Protein AF-A0A518FTV1-F1 (afdb_monomer)

Secondary structure (DSSP, 8-state):
---------------------------------------------------------PPPHHHHHHHHHHS--TTGGGEEEEEEEEEEEEEETTTTEEEEEEEEEEEESS-EEEEE-HHHHHHHTT--HHHHHHHHHHHHHPPTTHHHHHHTTPPP------EEEEEE-TTPEEEEEEEEEEEEETTEEEEEEEEEEE-TTT--TT-EEGGGS-TTSEEESS-S--HHHHHHHHHHHHHHHHHHHHHHHHHHHHHHHHHHHHHHTS---EEEEE--SSSSPEEEEEEEEEE-TTSSSEEEEEEESS-TT-EEEEEEEEEEPPP--TT----S------SSEEEEEEES-TT---SSTT--SPEEEEESSSS-EEEEETTEEEE-EE-TTPPPPPPHHHHHHHHHHHTSTT-EEEEEEE-TTS--EEEEEEEEEEEGGGTEEEEEEEESS-TT-EEEEEEEE--STTTTTT-SEEEEE-TT-----SSS---GGG--SSSPPEEEEEE-SSS-EEEEEE-TTSPPEEEEEEE----SS---HHHHHHHHT-TT-EEEEEEE-TTSPPEEEEEEEEEEEGGGTEEEEEEEETTEEEEEEEEEEEE--STTTTTSS-EEEEE--S----SSTTPPPPSS---TTSS-SS-EEEEEE-TTS--EEEE-TT--EEEEEE-SS-PPPPPPHHHHHHHHHHHTSTT-EEEEEEEETTTTEEEEEEEEESS---TT-EEEEEEEESS-TT-EEEEEEEE--STTTTTSS-EEEEE-S--BTHHHHS-TTGGGPEEEEEE-TTSS-EEEEEEETTEEEEEEEEEE--HHHHHHHTT--

Structure (mmCIF, N/CA/C/O backbone):
data_AF-A0A518FTV1-F1
#
_entry.id   AF-A0A518FTV1-F1
#
loop_
_atom_site.group_PDB
_atom_site.id
_atom_site.type_symbol
_atom_site.label_atom_id
_atom_site.label_alt_id
_atom_site.label_comp_id
_atom_site.label_asym_id
_atom_site.label_entity_id
_atom_site.label_seq_id
_atom_site.pdbx_PDB_ins_code
_atom_site.Cartn_x
_atom_site.Cartn_y
_atom_site.Cartn_z
_atom_site.occupancy
_atom_site.B_iso_or_equiv
_atom_site.auth_seq_id
_atom_site.auth_comp_id
_atom_site.auth_asym_id
_atom_site.auth_atom_id
_atom_site.pdbx_PDB_model_num
ATOM 1 N N . MET A 1 1 ? 20.290 -42.289 -22.706 1.00 34.31 1 MET A N 1
ATOM 2 C CA . MET A 1 1 ? 19.667 -42.496 -24.033 1.00 34.31 1 MET A CA 1
ATOM 3 C C . MET A 1 1 ? 20.600 -41.818 -25.031 1.00 34.31 1 MET A C 1
ATOM 5 O O . MET A 1 1 ? 20.869 -40.642 -24.847 1.00 34.31 1 MET A O 1
ATOM 9 N N . LEU A 1 2 ? 21.402 -42.569 -25.795 1.00 23.28 2 LEU A N 1
ATOM 10 C CA . LEU A 1 2 ? 21.013 -43.232 -27.058 1.00 23.28 2 LEU A CA 1
ATOM 11 C C . LEU A 1 2 ? 20.626 -42.169 -28.109 1.00 23.28 2 LEU A C 1
ATOM 13 O O . LEU A 1 2 ? 19.529 -41.633 -28.026 1.00 23.28 2 LEU A O 1
ATOM 17 N N . THR A 1 3 ? 21.599 -41.604 -28.844 1.00 24.69 3 THR A N 1
ATOM 18 C CA . THR A 1 3 ? 22.242 -42.072 -30.115 1.00 24.69 3 THR A CA 1
ATOM 19 C C . THR A 1 3 ? 21.443 -41.642 -31.359 1.00 24.69 3 THR A C 1
ATOM 21 O O . THR A 1 3 ? 20.264 -41.957 -31.413 1.00 24.69 3 THR A O 1
ATOM 24 N N . GLN A 1 4 ? 21.923 -40.850 -32.339 1.00 29.16 4 GLN A N 1
ATOM 25 C CA . GLN A 1 4 ? 23.218 -40.722 -33.068 1.00 29.16 4 GLN A CA 1
ATOM 26 C C . GLN A 1 4 ? 23.236 -41.533 -34.384 1.00 29.16 4 GLN A C 1
ATOM 28 O O . GLN A 1 4 ? 23.071 -42.743 -34.317 1.00 29.16 4 GLN A O 1
ATOM 33 N N . TRP A 1 5 ? 23.503 -40.858 -35.523 1.00 27.56 5 TRP A N 1
ATOM 34 C CA . TRP A 1 5 ? 24.217 -41.258 -36.777 1.00 27.56 5 TRP A CA 1
ATOM 35 C C . TRP A 1 5 ? 23.776 -40.340 -37.946 1.00 27.56 5 TRP A C 1
ATOM 37 O O . TRP A 1 5 ? 22.668 -39.817 -37.894 1.00 27.56 5 TRP A O 1
ATOM 47 N N . PHE A 1 6 ? 24.558 -40.024 -38.993 1.00 27.39 6 PHE A N 1
ATOM 48 C CA . PHE A 1 6 ? 25.888 -40.464 -39.488 1.00 27.39 6 PHE A CA 1
ATOM 49 C C . PHE A 1 6 ? 26.910 -39.278 -39.473 1.00 27.39 6 PHE A C 1
ATOM 51 O O . PHE A 1 6 ? 26.503 -38.135 -39.647 1.00 27.39 6 PHE A O 1
ATOM 58 N N . GLN A 1 7 ? 28.173 -39.443 -39.030 1.00 24.67 7 GLN A N 1
ATOM 59 C CA . GLN A 1 7 ? 29.425 -39.716 -39.803 1.00 24.67 7 GLN A CA 1
ATOM 60 C C . GLN A 1 7 ? 29.895 -38.587 -40.771 1.00 24.67 7 GLN A C 1
ATOM 62 O O . GLN A 1 7 ? 29.163 -38.232 -41.683 1.00 24.67 7 GLN A O 1
ATOM 67 N N . THR A 1 8 ? 30.993 -37.838 -40.517 1.00 24.61 8 THR A N 1
ATOM 68 C CA . THR A 1 8 ? 32.470 -38.102 -40.677 1.00 24.61 8 THR A CA 1
ATOM 69 C C . THR A 1 8 ? 32.960 -38.139 -42.148 1.00 24.61 8 THR A C 1
ATOM 71 O O . THR A 1 8 ? 32.472 -38.977 -42.889 1.00 24.61 8 THR A O 1
ATOM 74 N N . SER A 1 9 ? 33.812 -37.236 -42.692 1.00 24.53 9 SER A N 1
ATOM 75 C CA . SER A 1 9 ? 35.226 -36.836 -42.377 1.00 24.53 9 SER A CA 1
ATOM 76 C C . SER A 1 9 ? 36.267 -37.912 -42.787 1.00 24.53 9 SER A C 1
ATOM 78 O O . SER A 1 9 ? 35.979 -39.066 -42.502 1.00 24.53 9 SER A O 1
ATOM 80 N N . ARG A 1 10 ? 37.473 -37.713 -43.372 1.00 25.12 10 ARG A N 1
ATOM 81 C CA . ARG A 1 10 ? 38.466 -36.613 -43.642 1.00 25.12 10 ARG A CA 1
ATOM 82 C C . ARG A 1 10 ? 39.196 -36.922 -44.994 1.00 25.12 10 ARG A C 1
ATOM 84 O O . ARG A 1 10 ? 38.930 -37.987 -45.532 1.00 25.12 10 ARG A O 1
ATOM 91 N N . LEU A 1 11 ? 40.037 -36.122 -45.678 1.00 26.39 11 LEU A N 1
ATOM 92 C CA . LEU A 1 11 ? 40.994 -35.015 -45.401 1.00 26.39 11 LEU A CA 1
ATOM 93 C C . LEU A 1 11 ? 42.442 -35.435 -44.997 1.00 26.39 11 LEU A C 1
ATOM 95 O O . LEU A 1 11 ? 42.687 -35.679 -43.820 1.00 26.39 11 LEU A O 1
ATOM 99 N N . SER A 1 12 ? 43.386 -35.410 -45.957 1.00 24.98 12 SER A N 1
ATOM 100 C CA . SER A 1 12 ? 44.865 -35.244 -45.834 1.00 24.98 12 SER A CA 1
ATOM 101 C C . SER A 1 12 ? 45.485 -35.199 -47.258 1.00 24.98 12 SER A C 1
ATOM 103 O O . SER A 1 12 ? 44.805 -35.601 -48.200 1.00 24.98 12 SER A O 1
ATOM 105 N N . GLU A 1 13 ? 46.701 -34.725 -47.572 1.00 26.48 13 GLU A N 1
ATOM 106 C CA . GLU A 1 13 ? 47.725 -33.864 -46.930 1.00 26.48 13 GLU A CA 1
ATOM 107 C C . GLU A 1 13 ? 48.537 -33.224 -48.095 1.00 26.48 13 GLU A C 1
ATOM 109 O O . GLU A 1 13 ? 48.715 -33.851 -49.134 1.00 26.48 13 GLU A O 1
ATOM 114 N N . PHE A 1 14 ? 48.860 -31.927 -48.139 1.00 24.73 14 PHE A N 1
ATOM 115 C CA . PHE A 1 14 ? 49.871 -31.185 -47.366 1.00 24.73 14 PHE A CA 1
ATOM 116 C C . PHE A 1 14 ? 51.307 -31.739 -47.434 1.00 24.73 14 PHE A C 1
ATOM 118 O O . PHE A 1 14 ? 51.602 -32.764 -46.835 1.00 24.73 14 PHE A O 1
ATOM 125 N N . CYS A 1 15 ? 52.233 -30.972 -48.029 1.00 22.66 15 CYS A N 1
ATOM 126 C CA . CYS A 1 15 ? 53.572 -30.784 -47.456 1.00 22.66 15 CYS A CA 1
ATOM 127 C C . CYS A 1 15 ? 54.277 -29.542 -48.035 1.00 22.66 15 CYS A C 1
ATOM 129 O O . CYS A 1 15 ? 54.105 -29.203 -49.204 1.00 22.66 15 CYS A O 1
ATOM 131 N N . SER A 1 16 ? 55.094 -28.873 -47.220 1.00 26.52 16 SER A N 1
ATOM 132 C CA . SER A 1 16 ? 55.908 -27.715 -47.613 1.00 26.52 16 SER A CA 1
ATOM 133 C C . SER A 1 16 ? 57.218 -27.716 -46.828 1.00 26.52 16 SER A C 1
ATOM 135 O O . SER A 1 16 ? 57.176 -27.824 -45.605 1.00 26.52 16 SER A O 1
ATOM 137 N N . PHE A 1 17 ? 58.363 -27.547 -47.493 1.00 23.83 17 PHE A N 1
ATOM 138 C CA . PHE A 1 17 ? 59.673 -27.479 -46.833 1.00 23.83 17 PHE A CA 1
ATOM 139 C C . PHE A 1 17 ? 60.603 -26.457 -47.496 1.00 23.83 17 PHE A C 1
ATOM 141 O O . PHE A 1 17 ? 60.437 -26.115 -48.668 1.00 23.83 17 PHE A O 1
ATOM 148 N N . ARG A 1 18 ? 61.585 -25.951 -46.739 1.00 26.73 18 ARG A N 1
ATOM 149 C CA . ARG A 1 18 ? 62.551 -24.939 -47.195 1.00 26.73 18 ARG A CA 1
ATOM 150 C C . ARG A 1 18 ? 63.906 -25.113 -46.494 1.00 26.73 18 ARG A C 1
ATOM 152 O O . ARG A 1 18 ? 63.941 -25.528 -45.344 1.00 26.73 18 ARG A O 1
ATOM 159 N N . ALA A 1 19 ? 64.958 -24.651 -47.178 1.00 24.91 19 ALA A N 1
ATOM 160 C CA . ALA A 1 19 ? 66.301 -24.300 -46.687 1.00 24.91 19 ALA A CA 1
ATOM 161 C C . ALA A 1 19 ? 67.405 -25.387 -46.585 1.00 24.91 19 ALA A C 1
ATOM 163 O O . ALA A 1 19 ? 67.533 -26.079 -45.582 1.00 24.91 19 ALA A O 1
ATOM 164 N N . SER A 1 20 ? 68.364 -25.275 -47.523 1.00 24.12 20 SER A N 1
ATOM 165 C CA . SER A 1 20 ? 69.814 -25.536 -47.347 1.00 24.12 20 SER A CA 1
ATOM 166 C C . SER A 1 20 ? 70.278 -27.016 -47.261 1.00 24.12 20 SER A C 1
ATOM 168 O O . SER A 1 20 ? 69.477 -27.894 -46.980 1.00 24.12 20 SER A O 1
ATOM 170 N N . SER A 1 21 ? 71.542 -27.382 -47.542 1.00 25.05 21 SER A N 1
ATOM 171 C CA . SER A 1 21 ? 72.737 -26.576 -47.869 1.00 25.05 21 SER A CA 1
ATOM 172 C C . SER A 1 21 ? 73.777 -27.342 -48.730 1.00 25.05 21 SER A C 1
ATOM 174 O O . SER A 1 21 ? 73.737 -28.563 -48.798 1.00 25.05 21 SER A O 1
ATOM 176 N N . ALA A 1 22 ? 74.748 -26.589 -49.274 1.00 25.33 22 ALA A N 1
ATOM 177 C CA . ALA A 1 22 ? 76.161 -26.960 -49.489 1.00 25.33 22 ALA A CA 1
ATOM 178 C C . ALA A 1 22 ? 76.631 -27.906 -50.640 1.00 25.33 22 ALA A C 1
ATOM 180 O O . ALA A 1 22 ? 76.252 -29.064 -50.746 1.00 25.33 22 ALA A O 1
ATOM 181 N N . ASN A 1 23 ? 77.664 -27.394 -51.338 1.00 24.94 23 ASN A N 1
ATOM 182 C CA . ASN A 1 23 ? 78.937 -28.043 -51.730 1.00 24.94 23 ASN A CA 1
ATOM 183 C C . ASN A 1 23 ? 79.248 -28.591 -53.155 1.00 24.94 23 ASN A C 1
ATOM 185 O O . ASN A 1 23 ? 78.677 -29.553 -53.647 1.00 24.94 23 ASN A O 1
ATOM 189 N N . HIS A 1 24 ? 80.360 -28.032 -53.673 1.00 25.83 24 HIS A N 1
ATOM 190 C CA . HIS A 1 24 ? 81.474 -28.638 -54.432 1.00 25.83 24 HIS A CA 1
ATOM 191 C C . HIS A 1 24 ? 81.440 -28.919 -55.962 1.00 25.83 24 HIS A C 1
ATOM 193 O O . HIS A 1 24 ? 81.272 -30.037 -56.424 1.00 25.83 24 HIS A O 1
ATOM 199 N N . THR A 1 25 ? 81.857 -27.880 -56.708 1.00 24.53 25 THR A N 1
ATOM 200 C CA . THR A 1 25 ? 83.030 -27.829 -57.635 1.00 24.53 25 THR A CA 1
ATOM 201 C C . THR A 1 25 ? 83.243 -28.820 -58.801 1.00 24.53 25 THR A C 1
ATOM 203 O O . THR A 1 25 ? 83.610 -29.962 -58.564 1.00 24.53 25 THR A O 1
ATOM 206 N N . ALA A 1 26 ? 83.372 -28.224 -60.008 1.00 24.69 26 ALA A N 1
ATOM 207 C CA . ALA A 1 26 ? 84.273 -28.579 -61.137 1.00 24.69 26 ALA A CA 1
ATOM 208 C C . ALA A 1 26 ? 84.044 -29.936 -61.860 1.00 24.69 26 ALA A C 1
ATOM 210 O O . ALA A 1 26 ? 83.546 -30.877 -61.270 1.00 24.69 26 ALA A O 1
ATOM 211 N N . THR A 1 27 ? 84.360 -30.137 -63.148 1.00 26.53 27 THR A N 1
ATOM 212 C CA . THR A 1 27 ? 85.214 -29.464 -64.168 1.00 26.53 27 THR A CA 1
ATOM 213 C C . THR A 1 27 ? 84.428 -29.267 -65.492 1.00 26.53 27 THR A C 1
ATOM 215 O O . THR A 1 27 ? 83.389 -29.885 -65.669 1.00 26.53 27 THR A O 1
ATOM 218 N N . ARG A 1 28 ? 84.704 -28.346 -66.437 1.00 25.02 28 ARG A N 1
ATOM 219 C CA . ARG A 1 28 ? 85.914 -27.802 -67.117 1.00 25.02 28 ARG A CA 1
ATOM 220 C C . ARG A 1 28 ? 86.368 -28.626 -68.348 1.00 25.02 28 ARG A C 1
ATOM 222 O O . ARG A 1 28 ? 86.966 -29.680 -68.185 1.00 25.02 28 ARG A O 1
ATOM 229 N N . GLY A 1 29 ? 86.192 -28.049 -69.548 1.00 25.06 29 GLY A N 1
ATOM 230 C CA . GLY A 1 29 ? 86.662 -28.552 -70.858 1.00 25.06 29 GLY A CA 1
ATOM 231 C C . GLY A 1 29 ? 85.517 -28.979 -71.800 1.00 25.06 29 GLY A C 1
ATOM 232 O O . GLY A 1 29 ? 84.550 -29.561 -71.333 1.00 25.06 29 GLY A O 1
ATOM 233 N N . GLY A 1 30 ? 85.541 -28.707 -73.112 1.00 24.45 30 GLY A N 1
ATOM 234 C CA . GLY A 1 30 ? 86.464 -27.856 -73.880 1.00 24.45 30 GLY A CA 1
ATOM 235 C C . GLY A 1 30 ? 86.234 -27.941 -75.403 1.00 24.45 30 GLY A C 1
ATOM 236 O O . GLY A 1 30 ? 86.035 -29.027 -75.937 1.00 24.45 30 GLY A O 1
ATOM 237 N N . SER A 1 31 ? 86.272 -26.805 -76.105 1.00 31.81 31 SER A N 1
ATOM 238 C CA . SER A 1 31 ? 86.331 -26.710 -77.583 1.00 31.81 31 SER A CA 1
ATOM 239 C C . SER A 1 31 ? 87.786 -26.862 -78.086 1.00 31.81 31 SER A C 1
ATOM 241 O O . SER A 1 31 ? 88.689 -26.856 -77.246 1.00 31.81 31 SER A O 1
ATOM 243 N N . PRO A 1 32 ? 88.092 -26.831 -79.408 1.00 53.94 32 PRO A N 1
ATOM 244 C CA . PRO A 1 32 ? 87.267 -27.017 -80.617 1.00 53.94 32 PRO A CA 1
ATOM 245 C C . PRO A 1 32 ? 87.875 -28.080 -81.585 1.00 53.94 32 PRO A C 1
ATOM 247 O O . PRO A 1 32 ? 88.908 -28.670 -81.288 1.00 53.94 32 PRO A O 1
ATOM 250 N N . GLY A 1 33 ? 87.321 -28.281 -82.795 1.00 23.39 33 GLY A N 1
ATOM 251 C CA . GLY A 1 33 ? 88.009 -29.075 -83.834 1.00 23.39 33 GLY A CA 1
ATOM 252 C C . GLY A 1 33 ? 87.309 -29.146 -85.200 1.00 23.39 33 GLY A C 1
ATOM 253 O O . GLY A 1 33 ? 86.131 -29.471 -85.277 1.00 23.39 33 GLY A O 1
ATOM 254 N N . LYS A 1 34 ? 88.041 -28.860 -86.287 1.00 29.92 34 LYS A N 1
ATOM 255 C CA . LYS A 1 34 ? 87.611 -29.046 -87.691 1.00 29.92 34 LYS A CA 1
ATOM 256 C C . LYS A 1 34 ? 88.180 -30.365 -88.238 1.00 29.92 34 LYS A C 1
ATOM 258 O O . LYS A 1 34 ? 89.327 -30.659 -87.923 1.00 29.92 34 LYS A O 1
ATOM 263 N N . HIS A 1 35 ? 87.477 -31.060 -89.141 1.00 24.11 35 HIS A N 1
ATOM 264 C CA . HIS A 1 35 ? 87.828 -31.143 -90.580 1.00 24.11 35 HIS A CA 1
ATOM 265 C C . HIS A 1 35 ? 86.947 -32.141 -91.375 1.00 24.11 35 HIS A C 1
ATOM 267 O O . HIS A 1 35 ? 86.328 -33.038 -90.817 1.00 24.11 35 HIS A O 1
ATOM 273 N N . CYS A 1 36 ? 86.886 -31.933 -92.696 1.00 31.67 36 CYS A N 1
ATOM 274 C CA . CYS A 1 36 ? 86.269 -32.805 -93.716 1.00 31.67 36 CYS A CA 1
ATOM 275 C C . CYS A 1 36 ? 87.210 -33.998 -94.055 1.00 31.67 36 CYS A C 1
ATOM 277 O O . CYS A 1 36 ? 88.394 -33.878 -93.721 1.00 31.67 36 CYS A O 1
ATOM 279 N N . PRO A 1 37 ? 86.781 -35.094 -94.741 1.00 37.09 37 PRO A N 1
ATOM 280 C CA . PRO A 1 37 ? 86.486 -35.027 -96.191 1.00 37.09 37 PRO A CA 1
ATOM 281 C C . PRO A 1 37 ? 85.472 -36.057 -96.793 1.00 37.09 37 PRO A C 1
ATOM 283 O O . PRO A 1 37 ? 85.017 -36.971 -96.121 1.00 37.09 37 PRO A O 1
ATOM 286 N N . LEU A 1 38 ? 85.164 -35.854 -98.092 1.00 27.44 38 LEU A N 1
ATOM 287 C CA . LEU A 1 38 ? 84.962 -36.769 -99.263 1.00 27.44 38 LEU A CA 1
ATOM 288 C C . LEU A 1 38 ? 84.820 -38.314 -99.036 1.00 27.44 38 LEU A C 1
ATOM 290 O O . LEU A 1 38 ? 85.416 -38.854 -98.118 1.00 27.44 38 LEU A O 1
ATOM 294 N N . ARG A 1 39 ? 84.199 -39.155 -99.900 1.00 29.06 39 ARG A N 1
ATOM 295 C CA . ARG A 1 39 ? 83.904 -39.116 -101.367 1.00 29.06 39 ARG A CA 1
ATOM 296 C C . ARG A 1 39 ? 82.828 -40.174 -101.773 1.00 29.06 39 ARG A C 1
ATOM 298 O O . ARG A 1 39 ? 82.177 -40.743 -100.913 1.00 29.06 39 ARG A O 1
ATOM 305 N N . ALA A 1 40 ? 82.713 -40.536 -103.061 1.00 28.45 40 ALA A N 1
ATOM 306 C CA . ALA A 1 40 ? 81.560 -40.232 -103.928 1.00 28.45 40 ALA A CA 1
ATOM 307 C C . ALA A 1 40 ? 81.537 -41.108 -105.220 1.00 28.45 40 ALA A C 1
ATOM 309 O O . ALA A 1 40 ? 82.603 -41.363 -105.777 1.00 28.45 40 ALA A O 1
ATOM 310 N N . MET A 1 41 ? 80.355 -41.488 -105.742 1.00 24.56 41 MET A N 1
ATOM 311 C CA . MET A 1 41 ? 80.122 -42.076 -107.091 1.00 24.56 41 MET A CA 1
ATOM 312 C C . MET A 1 41 ? 78.792 -41.520 -107.660 1.00 24.56 41 MET A C 1
ATOM 314 O O . MET A 1 41 ? 77.858 -41.359 -106.885 1.00 24.56 41 MET A O 1
ATOM 318 N N . HIS A 1 42 ? 78.679 -40.994 -108.894 1.00 27.98 42 HIS A N 1
ATOM 319 C CA . HIS A 1 42 ? 78.929 -41.568 -110.244 1.00 27.98 42 HIS A CA 1
ATOM 320 C C . HIS A 1 42 ? 77.843 -42.584 -110.660 1.00 27.98 42 HIS A C 1
ATOM 322 O O . HIS A 1 42 ? 77.479 -43.420 -109.845 1.00 27.98 42 HIS A O 1
ATOM 328 N N . CYS A 1 43 ? 77.280 -42.597 -111.879 1.00 24.44 43 CYS A N 1
ATOM 329 C CA . CYS A 1 43 ? 77.517 -41.841 -113.135 1.00 24.44 43 CYS A CA 1
ATOM 330 C C . CYS A 1 43 ? 76.213 -41.103 -113.586 1.00 24.44 43 CYS A C 1
ATOM 332 O O . CYS A 1 43 ? 75.214 -41.206 -112.886 1.00 24.44 43 CYS A O 1
ATOM 334 N N . PHE A 1 44 ? 76.088 -40.356 -114.699 1.00 26.12 44 PHE A N 1
ATOM 335 C CA . PHE A 1 44 ? 76.997 -40.019 -115.817 1.00 26.12 44 PHE A CA 1
ATOM 336 C C . PHE A 1 44 ? 76.804 -38.537 -116.263 1.00 26.12 44 PHE A C 1
ATOM 338 O O . PHE A 1 44 ? 76.717 -37.670 -115.399 1.00 26.12 44 PHE A O 1
ATOM 345 N N . ALA A 1 45 ? 76.755 -38.226 -117.571 1.00 27.22 45 ALA A N 1
ATOM 346 C CA . ALA A 1 45 ? 76.596 -36.879 -118.139 1.00 27.22 45 ALA A CA 1
ATOM 347 C C . ALA A 1 45 ? 75.824 -36.871 -119.478 1.00 27.22 45 ALA A C 1
ATOM 349 O O . ALA A 1 45 ? 75.879 -37.849 -120.222 1.00 27.22 45 ALA A O 1
ATOM 350 N N . LEU A 1 46 ? 75.230 -35.723 -119.834 1.00 25.92 46 LEU A N 1
ATOM 351 C CA . LEU A 1 46 ? 75.258 -35.185 -121.202 1.00 25.92 46 LEU A CA 1
ATOM 352 C C . LEU A 1 46 ? 75.068 -33.658 -121.174 1.00 25.92 46 LEU A C 1
ATOM 354 O O . LEU A 1 46 ? 74.515 -33.117 -120.220 1.00 25.92 46 LEU A O 1
ATOM 358 N N . ALA A 1 47 ? 75.529 -32.967 -122.215 1.00 32.47 47 ALA A N 1
ATOM 359 C CA . ALA A 1 47 ? 75.355 -31.529 -122.399 1.00 32.47 47 ALA A CA 1
ATOM 360 C C . ALA A 1 47 ? 74.688 -31.241 -123.749 1.00 32.47 47 ALA A C 1
ATOM 362 O O . ALA A 1 47 ? 74.874 -32.010 -124.687 1.00 32.47 47 ALA A O 1
ATOM 363 N N . VAL A 1 48 ? 73.989 -30.107 -123.845 1.00 28.34 48 VAL A N 1
ATOM 364 C CA . VAL A 1 48 ? 74.086 -29.107 -124.930 1.00 28.34 48 VAL A CA 1
ATOM 365 C C . VAL A 1 48 ? 73.173 -27.930 -124.568 1.00 28.34 48 VAL A C 1
ATOM 367 O O . VAL A 1 48 ? 72.066 -28.130 -124.079 1.00 28.34 48 VAL A O 1
ATOM 370 N N . LEU A 1 49 ? 73.634 -26.701 -124.816 1.00 36.66 49 LEU A N 1
ATOM 371 C CA . LEU A 1 49 ? 72.832 -25.483 -124.683 1.00 36.66 49 LEU A CA 1
ATOM 372 C C . LEU A 1 49 ? 73.026 -24.623 -125.940 1.00 36.66 49 LEU A C 1
ATOM 374 O O . LEU A 1 49 ? 73.997 -23.879 -126.037 1.00 36.66 49 LEU A O 1
ATOM 378 N N . LEU A 1 50 ? 72.097 -24.740 -126.891 1.00 38.66 50 LEU A N 1
ATOM 379 C CA . LEU A 1 50 ? 71.819 -23.764 -127.953 1.00 38.66 50 LEU A CA 1
ATOM 380 C C . LEU A 1 50 ? 70.364 -23.962 -128.413 1.00 38.66 50 LEU A C 1
ATOM 382 O O . LEU A 1 50 ? 70.031 -25.014 -128.951 1.00 38.66 50 LEU A O 1
ATOM 386 N N . GLY A 1 51 ? 69.508 -22.960 -128.207 1.00 29.12 51 GLY A N 1
ATOM 387 C CA . GLY A 1 51 ? 68.086 -22.996 -128.580 1.00 29.12 51 GLY A CA 1
ATOM 388 C C . GLY A 1 51 ? 67.268 -22.020 -127.731 1.00 29.12 51 GLY A C 1
ATOM 389 O O . GLY A 1 51 ? 67.375 -22.037 -126.510 1.00 29.12 51 GLY A O 1
ATOM 390 N N . PHE A 1 52 ? 66.518 -21.124 -128.372 1.00 39.72 52 PHE A N 1
ATOM 391 C CA . PHE A 1 52 ? 65.847 -19.985 -127.728 1.00 39.72 52 PHE A CA 1
ATOM 392 C C . PHE A 1 52 ? 64.405 -20.279 -127.260 1.00 39.72 52 PHE A C 1
ATOM 394 O O . PHE A 1 52 ? 63.758 -21.198 -127.753 1.00 39.72 52 PHE A O 1
ATOM 401 N N . THR A 1 53 ? 63.894 -19.360 -126.425 1.00 41.19 53 THR A N 1
ATOM 402 C CA . THR A 1 53 ? 62.473 -19.049 -126.116 1.00 41.19 53 THR A CA 1
ATOM 403 C C . THR A 1 53 ? 61.616 -20.061 -125.339 1.00 41.19 53 THR A C 1
ATOM 405 O O . THR A 1 53 ? 61.446 -21.202 -125.746 1.00 41.19 53 THR A O 1
ATOM 408 N N . GLY A 1 54 ? 60.966 -19.562 -124.274 1.00 30.42 54 GLY A N 1
ATOM 409 C CA . GLY A 1 54 ? 59.867 -20.227 -123.562 1.00 30.42 54 GLY A CA 1
ATOM 410 C C . GLY A 1 54 ? 59.757 -19.799 -122.093 1.00 30.42 54 GLY A C 1
ATOM 411 O O . GLY A 1 54 ? 60.469 -20.344 -121.257 1.00 30.42 54 GLY A O 1
ATOM 412 N N . CYS A 1 55 ? 58.860 -18.857 -121.777 1.00 36.38 55 CYS A N 1
ATOM 413 C CA . CYS A 1 55 ? 58.490 -18.495 -120.402 1.00 36.38 55 CYS A CA 1
ATOM 414 C C . CYS A 1 55 ? 56.975 -18.262 -120.300 1.00 36.38 55 CYS A C 1
ATOM 416 O O . CYS A 1 55 ? 56.444 -17.417 -121.017 1.00 36.38 55 CYS A O 1
ATOM 418 N N . SER A 1 56 ? 56.324 -18.927 -119.349 1.00 40.25 56 SER A N 1
ATOM 419 C CA . SER A 1 56 ? 55.084 -18.477 -118.707 1.00 40.25 56 SER A CA 1
ATOM 420 C C . SER A 1 56 ? 55.220 -18.701 -117.197 1.00 40.25 56 SER A C 1
ATOM 422 O O . SER A 1 56 ? 56.061 -19.487 -116.751 1.00 40.25 56 SER A O 1
ATOM 424 N N . SER A 1 57 ? 54.450 -17.964 -116.401 1.00 56.28 57 SER A N 1
ATOM 425 C CA . SER A 1 57 ? 54.497 -18.006 -114.938 1.00 56.28 57 SER A CA 1
ATOM 426 C C . SER A 1 57 ? 53.084 -18.080 -114.373 1.00 56.28 57 SER A C 1
ATOM 428 O O . SER A 1 57 ? 52.204 -17.346 -114.823 1.00 56.28 57 SER A O 1
ATOM 430 N N . GLY A 1 58 ? 52.884 -18.949 -113.378 1.00 66.06 58 GLY A N 1
ATOM 431 C CA . GLY A 1 58 ? 51.620 -19.054 -112.643 1.00 66.06 58 GLY A CA 1
ATOM 432 C C . GLY A 1 58 ? 51.243 -17.759 -111.905 1.00 66.06 58 GLY A C 1
ATOM 433 O O . GLY A 1 58 ? 52.056 -16.831 -111.859 1.00 66.06 58 GLY A O 1
ATOM 434 N N . PRO A 1 59 ? 50.034 -17.694 -111.316 1.00 73.12 59 PRO A N 1
ATOM 435 C CA . PRO A 1 59 ? 49.496 -16.468 -110.733 1.00 73.12 59 PRO A CA 1
ATOM 436 C C . PRO A 1 59 ? 50.416 -15.929 -109.639 1.00 73.12 59 PRO A C 1
ATOM 438 O O . PRO A 1 59 ? 50.725 -16.625 -108.668 1.00 73.12 59 PRO A O 1
ATOM 441 N N . GLY A 1 60 ? 50.853 -14.681 -109.790 1.00 72.94 60 GLY A N 1
ATOM 442 C CA . GLY A 1 60 ? 51.666 -14.009 -108.793 1.00 72.94 60 GLY A CA 1
ATOM 443 C C . GLY A 1 60 ? 50.849 -13.618 -107.564 1.00 72.94 60 GLY A C 1
ATOM 444 O O . GLY A 1 60 ? 49.649 -13.340 -107.644 1.00 72.94 60 GLY A O 1
ATOM 445 N N . ASN A 1 61 ? 51.530 -13.485 -106.422 1.00 80.56 61 ASN A N 1
ATOM 446 C CA . ASN A 1 61 ? 50.952 -12.819 -105.249 1.00 80.56 61 ASN A CA 1
ATOM 447 C C . ASN A 1 61 ? 50.469 -11.396 -105.602 1.00 80.56 61 ASN A C 1
ATOM 449 O O . ASN A 1 61 ? 49.487 -10.937 -105.028 1.00 80.56 61 ASN A O 1
ATOM 453 N N . ASP A 1 62 ? 51.119 -10.722 -106.561 1.00 75.50 62 ASP A N 1
ATOM 454 C CA . ASP A 1 62 ? 50.729 -9.397 -107.057 1.00 75.50 62 ASP A CA 1
ATOM 455 C C . ASP A 1 62 ? 49.439 -9.413 -107.894 1.00 75.50 62 ASP A C 1
ATOM 457 O O . ASP A 1 62 ? 48.612 -8.514 -107.730 1.00 75.50 62 ASP A O 1
ATOM 461 N N . ASP A 1 63 ? 49.219 -10.439 -108.726 1.00 75.44 63 ASP A N 1
ATOM 462 C CA . ASP A 1 63 ? 47.983 -10.601 -109.509 1.00 75.44 63 ASP A CA 1
ATOM 463 C C . ASP A 1 63 ? 46.789 -10.845 -108.575 1.00 75.44 63 ASP A C 1
ATOM 465 O O . ASP A 1 63 ? 45.753 -10.178 -108.664 1.00 75.44 63 ASP A O 1
ATOM 469 N N . LEU A 1 64 ? 46.968 -11.737 -107.591 1.00 79.50 64 LEU A N 1
ATOM 470 C CA . LEU A 1 64 ? 45.972 -11.966 -106.547 1.00 79.50 64 LEU A CA 1
ATOM 471 C C . LEU A 1 64 ? 45.769 -10.710 -105.680 1.00 79.50 64 LEU A C 1
ATOM 473 O O . LEU A 1 64 ? 44.640 -10.382 -105.315 1.00 79.50 64 LEU A O 1
ATOM 477 N N . ALA A 1 65 ? 46.831 -9.955 -105.388 1.00 74.88 65 ALA A N 1
ATOM 478 C CA . ALA A 1 65 ? 46.728 -8.692 -104.663 1.00 74.88 65 ALA A CA 1
ATOM 479 C C . ALA A 1 65 ? 46.069 -7.567 -105.479 1.00 74.88 65 ALA A C 1
ATOM 481 O O . ALA A 1 65 ? 45.578 -6.605 -104.888 1.00 74.88 65 ALA A O 1
ATOM 482 N N . ALA A 1 66 ? 46.040 -7.636 -106.812 1.00 74.62 66 ALA A N 1
ATOM 483 C CA . ALA A 1 66 ? 45.212 -6.749 -107.625 1.00 74.62 66 ALA A CA 1
ATOM 484 C C . ALA A 1 66 ? 43.728 -7.114 -107.452 1.00 74.62 66 ALA A C 1
ATOM 486 O O . ALA A 1 66 ? 42.947 -6.279 -106.999 1.00 74.62 66 ALA A O 1
ATOM 487 N N . PHE A 1 67 ? 43.367 -8.383 -107.671 1.00 77.81 67 PHE A N 1
ATOM 488 C CA . PHE A 1 67 ? 41.991 -8.870 -107.509 1.00 77.81 67 PHE A CA 1
ATOM 489 C C . PHE A 1 67 ? 41.405 -8.602 -106.111 1.00 77.81 67 PHE A C 1
ATOM 491 O O . PHE A 1 67 ? 40.279 -8.117 -105.980 1.00 77.81 67 PHE A O 1
ATOM 498 N N . LEU A 1 68 ? 42.176 -8.861 -105.049 1.00 75.25 68 LEU A N 1
ATOM 499 C CA . LEU A 1 68 ? 41.731 -8.642 -103.669 1.00 75.25 68 LEU A CA 1
ATOM 500 C C . LEU A 1 68 ? 41.505 -7.160 -103.319 1.00 75.25 68 LEU A C 1
ATOM 502 O O . LEU A 1 68 ? 40.806 -6.880 -102.349 1.00 75.25 68 LEU A O 1
ATOM 506 N N . ARG A 1 69 ? 42.045 -6.212 -104.102 1.00 71.56 69 ARG A N 1
ATOM 507 C CA . ARG A 1 69 ? 41.757 -4.770 -103.963 1.00 71.56 69 ARG A CA 1
ATOM 508 C C . ARG A 1 69 ? 40.489 -4.337 -104.704 1.00 71.56 69 ARG A C 1
ATOM 510 O O . ARG A 1 69 ? 39.924 -3.311 -104.342 1.00 71.56 69 ARG A O 1
ATOM 517 N N . GLU A 1 70 ? 40.049 -5.088 -105.714 1.00 69.06 70 GLU A N 1
ATOM 518 C CA . GLU A 1 70 ? 38.841 -4.790 -106.500 1.00 69.06 70 GLU A CA 1
ATOM 519 C C . GLU A 1 70 ? 37.578 -5.443 -105.908 1.00 69.06 70 GLU A C 1
ATOM 521 O O . GLU A 1 70 ? 36.491 -4.862 -105.935 1.00 69.06 70 GLU A O 1
ATOM 526 N N . GLY A 1 71 ? 37.706 -6.641 -105.330 1.00 59.81 71 GLY A N 1
ATOM 527 C CA . GLY A 1 71 ? 36.586 -7.364 -104.727 1.00 59.81 71 GLY A CA 1
ATOM 528 C C . GLY A 1 71 ? 36.180 -6.822 -103.354 1.00 59.81 71 GLY A C 1
ATOM 529 O O . GLY A 1 71 ? 36.662 -7.324 -102.347 1.00 59.81 71 GLY A O 1
ATOM 530 N N . HIS A 1 72 ? 35.255 -5.862 -103.291 1.00 50.34 72 HIS A N 1
ATOM 531 C CA . HIS A 1 72 ? 34.764 -5.269 -102.037 1.00 50.34 72 HIS A CA 1
ATOM 532 C C . HIS A 1 72 ? 33.945 -6.217 -101.131 1.00 50.34 72 HIS A C 1
ATOM 534 O O . HIS A 1 72 ? 32.878 -6.701 -101.512 1.00 50.34 72 HIS A O 1
ATOM 540 N N . ARG A 1 73 ? 34.341 -6.323 -99.858 1.00 54.62 73 ARG A N 1
ATOM 541 C CA . ARG A 1 73 ? 33.448 -6.454 -98.690 1.00 54.62 73 ARG A CA 1
ATOM 542 C C . ARG A 1 73 ? 33.362 -5.097 -97.979 1.00 54.62 73 ARG A C 1
ATOM 544 O O . ARG A 1 73 ? 34.287 -4.291 -98.069 1.00 54.62 73 ARG A O 1
ATOM 551 N N . GLU A 1 74 ? 32.293 -4.842 -97.223 1.00 49.69 74 GLU A N 1
ATOM 552 C CA . GLU A 1 74 ? 32.112 -3.556 -96.514 1.00 49.69 74 GLU A CA 1
ATOM 553 C C . GLU A 1 74 ? 33.232 -3.265 -95.495 1.00 49.69 74 GLU A C 1
ATOM 555 O O . GLU A 1 74 ? 33.610 -2.111 -95.299 1.00 49.69 74 GLU A O 1
ATOM 560 N N . VAL A 1 75 ? 33.825 -4.311 -94.906 1.00 51.97 75 VAL A N 1
ATOM 561 C CA . VAL A 1 75 ? 34.975 -4.196 -93.992 1.00 51.97 75 VAL A CA 1
ATOM 562 C C . VAL A 1 75 ? 36.277 -3.867 -94.740 1.00 51.97 75 VAL A C 1
ATOM 564 O O . VAL A 1 75 ? 37.118 -3.153 -94.208 1.00 51.97 75 VAL A O 1
ATOM 567 N N . ASP A 1 76 ? 36.453 -4.286 -95.996 1.00 54.81 76 ASP A N 1
ATOM 568 C CA . ASP A 1 76 ? 37.715 -4.056 -96.723 1.00 54.81 76 ASP A CA 1
ATOM 569 C C . ASP A 1 76 ? 37.934 -2.564 -97.045 1.00 54.81 76 ASP A C 1
ATOM 571 O O . ASP A 1 76 ? 39.066 -2.088 -97.156 1.00 54.81 76 ASP A O 1
ATOM 575 N N . ALA A 1 77 ? 36.853 -1.777 -97.130 1.00 58.34 77 ALA A N 1
ATOM 576 C CA . ALA A 1 77 ? 36.924 -0.332 -97.348 1.00 58.34 77 ALA A CA 1
ATOM 577 C C . ALA A 1 77 ? 37.764 0.387 -96.272 1.00 58.34 77 ALA A C 1
ATOM 579 O O . ALA A 1 77 ? 38.432 1.383 -96.572 1.00 58.34 77 ALA A O 1
ATOM 580 N N . ILE A 1 78 ? 37.812 -0.151 -95.047 1.00 64.12 78 ILE A N 1
ATOM 581 C CA . ILE A 1 78 ? 38.615 0.364 -93.929 1.00 64.12 78 ILE A CA 1
ATOM 582 C C . ILE A 1 78 ? 39.965 -0.356 -93.744 1.00 64.12 78 ILE A C 1
ATOM 584 O O . ILE A 1 78 ? 40.703 0.000 -92.828 1.00 64.12 78 ILE A O 1
ATOM 588 N N . LEU A 1 79 ? 40.348 -1.287 -94.626 1.00 70.88 79 LEU A N 1
ATOM 589 C CA . LEU A 1 79 ? 41.610 -2.044 -94.563 1.00 70.88 79 LEU A CA 1
ATOM 590 C C . LEU A 1 79 ? 42.537 -1.725 -95.755 1.00 70.88 79 LEU A C 1
ATOM 592 O O . LEU A 1 79 ? 42.087 -1.288 -96.816 1.00 70.88 79 LEU A O 1
ATOM 596 N N . ILE A 1 80 ? 43.853 -1.861 -95.576 1.00 74.19 80 ILE A N 1
ATOM 597 C CA . ILE A 1 80 ? 44.877 -1.722 -96.629 1.00 74.19 80 ILE A CA 1
ATOM 598 C C . ILE A 1 80 ? 45.564 -3.066 -96.812 1.00 74.19 80 ILE A C 1
ATOM 600 O O . ILE A 1 80 ? 46.164 -3.567 -95.866 1.00 74.19 80 ILE A O 1
ATOM 604 N N . LEU A 1 81 ? 45.548 -3.595 -98.034 1.00 74.69 81 LEU A N 1
ATOM 605 C CA . LEU A 1 81 ? 46.269 -4.810 -98.395 1.00 74.69 81 LEU A CA 1
ATOM 606 C C . LEU A 1 81 ? 47.792 -4.587 -98.321 1.00 74.69 81 LEU A C 1
ATOM 608 O O . LEU A 1 81 ? 48.361 -3.931 -99.196 1.00 74.69 81 LEU A O 1
ATOM 612 N N . ASP A 1 82 ? 48.421 -5.111 -97.265 1.00 75.56 82 ASP A N 1
ATOM 613 C CA . ASP A 1 82 ? 49.846 -4.940 -96.927 1.00 75.56 82 ASP A CA 1
ATOM 614 C C . ASP A 1 82 ? 50.711 -6.081 -97.486 1.00 75.56 82 ASP A C 1
ATOM 616 O O . ASP A 1 82 ? 51.869 -5.871 -97.836 1.00 75.56 82 ASP A O 1
ATOM 620 N N . GLY A 1 83 ? 50.139 -7.282 -97.611 1.00 77.62 83 GLY A N 1
ATOM 621 C CA . GLY A 1 83 ? 50.774 -8.429 -98.252 1.00 77.62 83 GLY A CA 1
ATOM 622 C C . GLY A 1 83 ? 49.795 -9.569 -98.533 1.00 77.62 83 GLY A C 1
ATOM 623 O O . GLY A 1 83 ? 48.791 -9.733 -97.839 1.00 77.62 83 GLY A O 1
ATOM 624 N N . VAL A 1 84 ? 50.112 -10.370 -99.550 1.00 79.69 84 VAL A N 1
ATOM 625 C CA . VAL A 1 84 ? 49.393 -11.595 -99.923 1.00 79.69 84 VAL A CA 1
ATOM 626 C C . VAL A 1 84 ? 50.412 -12.716 -100.084 1.00 79.69 84 VAL A C 1
ATOM 628 O O . VAL A 1 84 ? 51.460 -12.520 -100.698 1.00 79.69 84 VAL A O 1
ATOM 631 N N . GLU A 1 85 ? 50.097 -13.885 -99.537 1.00 83.12 85 GLU A N 1
ATOM 632 C CA . GLU A 1 85 ? 50.866 -15.118 -99.687 1.00 83.12 85 GLU A CA 1
ATOM 633 C C . GLU A 1 85 ? 49.914 -16.215 -100.180 1.00 83.12 85 GLU A C 1
ATOM 635 O O . GLU A 1 85 ? 49.051 -16.671 -99.426 1.00 83.12 85 GLU A O 1
ATOM 640 N N . ILE A 1 86 ? 50.062 -16.658 -101.433 1.00 81.31 86 ILE A N 1
ATOM 641 C CA . ILE A 1 86 ? 49.462 -17.917 -101.894 1.00 81.31 86 ILE A CA 1
ATOM 642 C C . ILE A 1 86 ? 50.164 -19.048 -101.134 1.00 81.31 86 ILE A C 1
ATOM 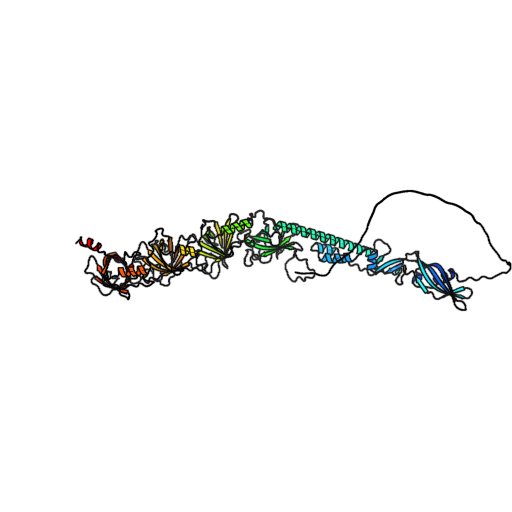644 O O . ILE A 1 86 ? 51.328 -19.360 -101.376 1.00 81.31 86 ILE A O 1
ATOM 648 N N . THR A 1 87 ? 49.458 -19.639 -100.174 1.00 81.25 87 THR A N 1
ATOM 649 C CA . THR A 1 87 ? 49.981 -20.694 -99.295 1.00 81.25 87 THR A CA 1
ATOM 650 C C . THR A 1 87 ? 49.820 -22.097 -99.869 1.00 81.25 87 THR A C 1
ATOM 652 O O . THR A 1 87 ? 50.518 -23.013 -99.436 1.00 81.25 87 THR A O 1
ATOM 655 N N . LYS A 1 88 ? 48.917 -22.271 -100.839 1.00 82.38 88 LYS A N 1
ATOM 656 C CA . LYS A 1 88 ? 48.690 -23.519 -101.570 1.00 82.38 88 LYS A CA 1
ATOM 657 C C . LYS A 1 88 ? 48.062 -23.208 -102.928 1.00 82.38 88 LYS A C 1
ATOM 659 O O . LYS A 1 88 ? 47.183 -22.353 -103.012 1.00 82.38 88 LYS A O 1
ATOM 664 N N . THR A 1 89 ? 48.463 -23.964 -103.942 1.00 80.44 89 THR A N 1
ATOM 665 C CA . THR A 1 89 ? 47.873 -23.977 -105.285 1.00 80.44 89 THR A CA 1
ATOM 666 C C . THR A 1 89 ? 47.463 -25.410 -105.599 1.00 80.44 89 THR A C 1
ATOM 668 O O . THR A 1 89 ? 48.264 -26.323 -105.402 1.00 80.44 89 THR A O 1
ATOM 671 N N . GLU A 1 90 ? 46.238 -25.616 -106.074 1.00 81.31 90 GLU A N 1
ATOM 672 C CA . GLU A 1 90 ? 45.702 -26.928 -106.442 1.00 81.31 90 GLU A CA 1
ATOM 673 C C . GLU A 1 90 ? 44.959 -26.823 -107.781 1.00 81.31 90 GLU A C 1
ATOM 675 O O . GLU A 1 90 ? 44.044 -26.016 -107.931 1.00 81.31 90 GLU A O 1
ATOM 680 N N . GLU A 1 91 ? 45.391 -27.599 -108.773 1.00 77.94 91 GLU A N 1
ATOM 681 C CA . GLU A 1 91 ? 44.894 -27.546 -110.153 1.00 77.94 91 GLU A CA 1
ATOM 682 C C . GLU A 1 91 ? 43.693 -28.481 -110.342 1.00 77.94 91 GLU A C 1
ATOM 684 O O . GLU A 1 91 ? 43.738 -29.653 -109.963 1.00 77.94 91 GLU A O 1
ATOM 689 N N . VAL A 1 92 ? 42.598 -27.952 -110.896 1.00 74.19 92 VAL A N 1
ATOM 690 C CA . VAL A 1 92 ? 41.298 -28.627 -110.969 1.00 74.19 92 VAL A CA 1
ATOM 691 C C . VAL A 1 92 ? 40.635 -28.378 -112.328 1.00 74.19 92 VAL A C 1
ATOM 693 O O . VAL A 1 92 ? 40.323 -27.243 -112.683 1.00 74.19 92 VAL A O 1
ATOM 696 N N . GLY A 1 93 ? 40.338 -29.458 -113.056 1.00 66.81 93 GLY A N 1
ATOM 697 C CA . GLY A 1 93 ? 39.584 -29.423 -114.316 1.00 66.81 93 GLY A CA 1
ATOM 698 C C . GLY A 1 93 ? 40.433 -29.327 -115.589 1.00 66.81 93 GLY A C 1
ATOM 699 O O . GLY A 1 93 ? 41.658 -29.321 -115.541 1.00 66.81 93 GLY A O 1
ATOM 700 N N . ASP A 1 94 ? 39.743 -29.298 -116.729 1.00 59.47 94 ASP A N 1
ATOM 701 C CA . ASP A 1 94 ? 40.287 -29.075 -118.075 1.00 59.47 94 ASP A CA 1
ATOM 702 C C . ASP A 1 94 ? 39.262 -28.210 -118.854 1.00 59.47 94 ASP A C 1
ATOM 704 O O . ASP A 1 94 ? 38.109 -28.644 -118.984 1.00 59.47 94 ASP A O 1
ATOM 708 N N . PRO A 1 95 ? 39.599 -26.982 -119.310 1.00 61.28 95 PRO A N 1
ATOM 709 C CA . PRO A 1 95 ? 40.877 -26.291 -119.112 1.00 61.28 95 PRO A CA 1
ATOM 710 C C . PRO A 1 95 ? 41.203 -26.070 -117.621 1.00 61.28 95 PRO A C 1
ATOM 712 O O . PRO A 1 95 ? 40.285 -26.009 -116.799 1.00 61.28 95 PRO A O 1
ATOM 715 N N . PRO A 1 96 ? 42.494 -25.984 -117.254 1.00 71.12 96 PRO A N 1
ATOM 716 C CA . PRO A 1 96 ? 42.922 -26.019 -115.861 1.00 71.12 96 PRO A CA 1
ATOM 717 C C . PRO A 1 96 ? 42.546 -24.743 -115.105 1.00 71.12 96 PRO A C 1
ATOM 719 O O . PRO A 1 96 ? 42.877 -23.628 -115.515 1.00 71.12 96 PRO A O 1
ATOM 722 N N . VAL A 1 97 ? 41.893 -24.922 -113.957 1.00 78.31 97 VAL A N 1
ATOM 723 C CA . VAL A 1 97 ? 41.526 -23.844 -113.038 1.00 78.31 97 VAL A CA 1
ATOM 724 C C . VAL A 1 97 ? 42.203 -24.090 -111.690 1.00 78.31 97 VAL A C 1
ATOM 726 O O . VAL A 1 97 ? 42.139 -25.184 -111.133 1.00 78.31 97 VAL A O 1
ATOM 729 N N . LEU A 1 98 ? 42.879 -23.079 -111.152 1.00 81.38 98 LEU A N 1
ATOM 730 C CA . LEU A 1 98 ? 43.658 -23.176 -109.921 1.00 81.38 98 LEU A CA 1
ATOM 731 C C . LEU A 1 98 ? 42.823 -22.734 -108.716 1.00 81.38 98 LEU A C 1
ATOM 733 O O . LEU A 1 98 ? 42.4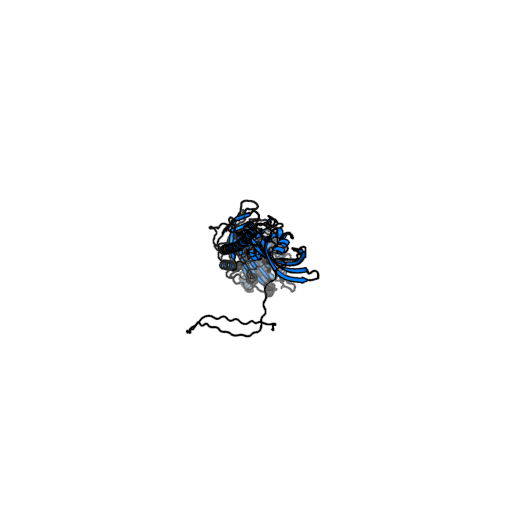85 -21.559 -108.587 1.00 81.38 98 LEU A O 1
ATOM 737 N N . ASN A 1 99 ? 42.544 -23.644 -107.787 1.00 82.88 99 ASN A N 1
ATOM 738 C CA . ASN A 1 99 ? 42.077 -23.274 -106.455 1.00 82.88 99 ASN A CA 1
ATOM 739 C C . ASN A 1 99 ? 43.285 -22.895 -105.591 1.00 82.88 99 ASN A C 1
ATOM 741 O O . ASN A 1 99 ? 44.216 -23.681 -105.409 1.00 82.88 99 ASN A O 1
ATOM 745 N N . LEU A 1 100 ? 43.268 -21.673 -105.066 1.00 83.50 100 LEU A N 1
ATOM 746 C CA . LEU A 1 100 ? 44.339 -21.096 -104.264 1.00 83.50 100 LEU A CA 1
ATOM 747 C C . LEU A 1 100 ? 43.861 -20.941 -102.817 1.00 83.50 100 LEU A C 1
ATOM 749 O O . LEU A 1 100 ? 42.862 -20.263 -102.572 1.00 83.50 100 LEU A O 1
ATOM 753 N N . GLU A 1 101 ? 44.589 -21.514 -101.857 1.00 84.69 101 GLU A N 1
ATOM 754 C CA . GLU A 1 101 ? 44.463 -21.139 -100.442 1.00 84.69 101 GLU A CA 1
ATOM 755 C C . GLU A 1 101 ? 45.512 -20.068 -100.148 1.00 84.69 101 GLU A C 1
ATOM 757 O O . GLU A 1 101 ? 46.704 -20.269 -100.410 1.00 84.69 101 GLU A O 1
ATOM 762 N N . PHE A 1 102 ? 45.101 -18.937 -99.583 1.00 84.44 102 PHE A N 1
ATOM 763 C CA . PHE A 1 102 ? 45.986 -17.796 -99.368 1.00 84.44 102 PHE A CA 1
ATOM 764 C C . PHE A 1 102 ? 45.836 -17.187 -97.973 1.00 84.44 102 PHE A C 1
ATOM 766 O O . PHE A 1 102 ? 44.772 -17.224 -97.346 1.00 84.44 102 PHE A O 1
ATOM 773 N N . LYS A 1 103 ? 46.929 -16.583 -97.504 1.00 83.19 103 LYS A N 1
ATOM 774 C CA . LYS A 1 103 ? 46.944 -15.674 -96.360 1.00 83.19 103 LYS A CA 1
ATOM 775 C C . LYS A 1 103 ? 47.010 -14.244 -96.855 1.00 83.19 103 LYS A C 1
ATOM 777 O O . LYS A 1 103 ? 47.795 -13.905 -97.741 1.00 83.19 103 LYS A O 1
ATOM 782 N N . VAL A 1 104 ? 46.225 -13.399 -96.211 1.00 80.50 104 VAL A N 1
ATOM 783 C CA . VAL A 1 104 ? 46.278 -11.953 -96.366 1.00 80.50 104 VAL A CA 1
ATOM 784 C C . VAL A 1 104 ? 46.795 -11.330 -95.088 1.00 80.50 104 VAL A C 1
ATOM 786 O O . VAL A 1 104 ? 46.391 -11.715 -93.989 1.00 80.50 104 VAL A O 1
ATOM 789 N N . LYS A 1 105 ? 47.658 -10.333 -95.265 1.00 81.69 105 LYS A N 1
ATOM 790 C CA . LYS A 1 105 ? 48.068 -9.381 -94.247 1.00 81.69 105 LYS A CA 1
ATOM 791 C C . LYS A 1 105 ? 47.528 -8.011 -94.638 1.00 81.69 105 LYS A C 1
ATOM 793 O O . LYS A 1 105 ? 47.855 -7.479 -95.699 1.00 81.69 105 LYS A O 1
ATOM 798 N N . GLU A 1 106 ? 46.707 -7.436 -93.776 1.00 81.50 106 GLU A N 1
ATOM 799 C CA . GLU A 1 106 ? 46.065 -6.140 -93.975 1.00 81.50 106 GLU A CA 1
ATOM 800 C C . GLU A 1 106 ? 46.343 -5.208 -92.800 1.00 81.50 106 GLU A C 1
ATOM 802 O O . GLU A 1 106 ? 46.418 -5.643 -91.655 1.00 81.50 106 GLU A O 1
ATOM 807 N N . LYS A 1 107 ? 46.459 -3.908 -93.072 1.00 81.12 107 LYS A N 1
ATOM 808 C CA . LYS A 1 107 ? 46.592 -2.868 -92.046 1.00 81.12 107 LYS A CA 1
ATOM 809 C C . LYS A 1 107 ? 45.314 -2.067 -91.928 1.00 81.12 107 LYS A C 1
ATOM 811 O O . LYS A 1 107 ? 44.790 -1.582 -92.932 1.00 81.12 107 LYS A O 1
ATOM 816 N N . SER A 1 108 ? 44.831 -1.866 -90.706 1.00 81.81 108 SER A N 1
ATOM 817 C CA . SER A 1 108 ? 43.617 -1.067 -90.507 1.00 81.81 108 SER A CA 1
ATOM 818 C C . SER A 1 108 ? 43.845 0.426 -90.784 1.00 81.81 108 SER A C 1
ATOM 820 O O . SER A 1 108 ? 44.804 1.023 -90.294 1.00 81.81 108 SER A O 1
ATOM 822 N N . LYS A 1 109 ? 42.932 1.072 -91.521 1.00 78.69 109 LYS A N 1
ATOM 823 C CA . LYS A 1 109 ? 42.920 2.535 -91.759 1.00 78.69 109 LYS A CA 1
ATOM 824 C C . LYS A 1 109 ? 42.399 3.328 -90.554 1.00 78.69 109 LYS A C 1
ATOM 826 O O . LYS A 1 109 ? 42.623 4.543 -90.481 1.00 78.69 109 LYS A O 1
ATOM 831 N N . VAL A 1 110 ? 41.697 2.655 -89.642 1.00 81.19 110 VAL A N 1
ATOM 832 C CA . VAL A 1 110 ? 40.938 3.214 -88.510 1.00 81.19 110 VAL A CA 1
ATOM 833 C C . VAL A 1 110 ? 41.110 2.345 -87.259 1.00 81.19 110 VAL A C 1
ATOM 835 O O . VAL A 1 110 ? 41.582 1.214 -87.344 1.00 81.19 110 VAL A O 1
ATOM 838 N N . ASP A 1 111 ? 40.698 2.845 -86.098 1.00 85.69 111 ASP A N 1
ATOM 839 C CA . ASP A 1 111 ? 40.504 1.982 -84.930 1.00 85.69 111 ASP A CA 1
ATOM 840 C C . ASP A 1 111 ? 39.192 1.189 -85.073 1.00 85.69 111 ASP A C 1
ATOM 842 O O . ASP A 1 111 ? 38.175 1.745 -85.507 1.00 85.69 111 ASP A O 1
ATOM 846 N N . MET A 1 112 ? 39.211 -0.092 -84.693 1.00 85.62 112 MET A N 1
ATOM 847 C CA . MET A 1 112 ? 38.063 -1.001 -84.773 1.00 85.62 112 MET A CA 1
ATOM 848 C C . MET A 1 112 ? 37.712 -1.614 -83.415 1.00 85.62 112 MET A C 1
ATOM 850 O O . MET A 1 112 ? 38.583 -1.911 -82.590 1.00 85.62 112 MET A O 1
ATOM 854 N N . PHE A 1 113 ? 36.410 -1.800 -83.196 1.00 88.38 113 PHE A N 1
ATOM 855 C CA . PHE A 1 113 ? 35.830 -2.052 -81.884 1.00 88.38 113 PHE A CA 1
ATOM 856 C C . PHE A 1 113 ? 34.819 -3.199 -81.913 1.00 88.38 113 PHE A C 1
ATOM 858 O O . PHE A 1 113 ? 33.921 -3.224 -82.753 1.00 88.38 113 PHE A O 1
ATOM 865 N N . ASN A 1 114 ? 34.913 -4.111 -80.947 1.00 87.38 114 ASN A N 1
ATOM 866 C CA . ASN A 1 114 ? 33.907 -5.143 -80.704 1.00 87.38 114 ASN A CA 1
ATOM 867 C C . ASN A 1 114 ? 32.946 -4.709 -79.583 1.00 87.38 114 ASN A C 1
ATOM 869 O O . ASN A 1 114 ? 33.417 -4.241 -78.544 1.00 87.38 114 ASN A O 1
ATOM 873 N N . PRO A 1 115 ? 31.619 -4.878 -79.737 1.00 87.44 115 PRO A N 1
ATOM 874 C CA . PRO A 1 115 ? 30.686 -4.734 -78.626 1.00 87.44 115 PRO A CA 1
ATOM 875 C C . PRO A 1 115 ? 30.909 -5.861 -77.610 1.00 87.44 115 PRO A C 1
ATOM 877 O O . PRO A 1 115 ? 30.997 -7.027 -77.997 1.00 87.44 115 PRO A O 1
ATOM 880 N N . ILE A 1 116 ? 30.961 -5.511 -76.325 1.00 87.06 116 ILE A N 1
ATOM 881 C CA . ILE A 1 116 ? 31.136 -6.449 -75.204 1.00 87.06 116 ILE A CA 1
ATOM 882 C C . ILE A 1 116 ? 29.992 -6.311 -74.191 1.00 87.06 116 ILE A C 1
ATOM 884 O O . ILE A 1 116 ? 29.261 -5.313 -74.190 1.00 87.06 116 ILE A O 1
ATOM 888 N N . SER A 1 117 ? 29.823 -7.310 -73.328 1.00 85.19 117 SER A N 1
ATOM 889 C CA . SER A 1 117 ? 28.862 -7.267 -72.224 1.00 85.19 117 SER A CA 1
ATOM 890 C C . SER A 1 117 ? 29.342 -6.358 -71.080 1.00 85.19 117 SER A C 1
ATOM 892 O O . SER A 1 117 ? 30.528 -6.036 -70.962 1.00 85.19 117 SER A O 1
ATOM 894 N N . MET A 1 118 ? 28.421 -5.941 -70.203 1.00 82.31 118 MET A N 1
ATOM 895 C CA . MET A 1 118 ? 28.781 -5.179 -68.998 1.00 82.31 118 MET A CA 1
ATOM 896 C C . MET A 1 118 ? 29.613 -6.026 -68.026 1.00 82.31 118 MET A C 1
ATOM 898 O O . MET A 1 118 ? 30.518 -5.513 -67.377 1.00 82.31 118 MET A O 1
ATOM 902 N N . GLU A 1 119 ? 29.337 -7.325 -67.945 1.00 82.94 119 GLU A N 1
ATOM 903 C CA . GLU A 1 119 ? 30.077 -8.297 -67.142 1.00 82.94 119 GLU A CA 1
ATOM 904 C C . GLU A 1 119 ? 31.516 -8.460 -67.658 1.00 82.94 119 GLU A C 1
ATOM 906 O O . GLU A 1 119 ? 32.456 -8.387 -66.868 1.00 82.94 119 GLU A O 1
ATOM 911 N N . GLU A 1 120 ? 31.702 -8.599 -68.975 1.00 82.25 120 GLU A N 1
ATOM 912 C CA . GLU A 1 120 ? 33.024 -8.652 -69.621 1.00 82.25 120 GLU A CA 1
ATOM 913 C C . GLU A 1 120 ? 33.819 -7.353 -69.416 1.00 82.25 120 GLU A C 1
ATOM 915 O O . GLU A 1 120 ? 35.035 -7.390 -69.212 1.00 82.25 120 GLU A O 1
ATOM 920 N N . ALA A 1 121 ? 33.136 -6.205 -69.438 1.00 83.81 121 ALA A N 1
ATOM 921 C CA . ALA A 1 121 ? 33.737 -4.899 -69.187 1.00 83.81 121 ALA A CA 1
ATOM 922 C C . ALA A 1 121 ? 34.135 -4.714 -67.709 1.00 83.81 121 ALA A C 1
ATOM 924 O O . ALA A 1 121 ? 35.210 -4.195 -67.411 1.00 83.81 121 ALA A O 1
ATOM 925 N N . TYR A 1 122 ? 33.309 -5.174 -66.763 1.00 85.19 122 TYR A N 1
ATOM 926 C CA . TYR A 1 122 ? 33.654 -5.152 -65.339 1.00 85.19 122 TYR A CA 1
ATOM 927 C C . TYR A 1 122 ? 34.817 -6.102 -65.008 1.00 85.19 122 TYR A C 1
ATOM 929 O O . TYR A 1 122 ? 35.671 -5.737 -64.198 1.00 85.19 122 TYR A O 1
ATOM 937 N N . GLN A 1 123 ? 34.903 -7.274 -65.651 1.00 83.81 123 GLN A N 1
ATOM 938 C CA . GLN A 1 123 ? 36.028 -8.206 -65.481 1.00 83.81 123 GLN A CA 1
ATOM 939 C C . GLN A 1 123 ? 37.370 -7.593 -65.911 1.00 83.81 123 GLN A C 1
ATOM 941 O O . GLN A 1 123 ? 38.360 -7.745 -65.196 1.00 83.81 123 GLN A O 1
ATOM 946 N N . GLU A 1 124 ? 37.399 -6.854 -67.024 1.00 82.94 124 GLU A N 1
ATOM 947 C CA . GLU A 1 124 ? 38.593 -6.151 -67.521 1.00 82.94 124 GLU A CA 1
ATOM 948 C C . GLU A 1 124 ? 39.142 -5.138 -66.499 1.00 82.94 124 GLU A C 1
ATOM 950 O O . GLU A 1 124 ? 40.349 -5.078 -66.266 1.00 82.94 124 GLU A O 1
ATOM 955 N N . TYR A 1 125 ? 38.255 -4.426 -65.796 1.00 82.75 125 TYR A N 1
ATOM 956 C CA . TYR A 1 125 ? 38.608 -3.515 -64.698 1.00 82.75 125 TYR A CA 1
ATOM 957 C C . TYR A 1 125 ? 38.691 -4.188 -63.310 1.00 82.75 125 TYR A C 1
ATOM 959 O O . TYR A 1 125 ? 38.751 -3.492 -62.292 1.00 82.75 125 TYR A O 1
ATOM 967 N N . GLN A 1 126 ? 38.690 -5.528 -63.246 1.00 83.19 126 GLN A N 1
ATOM 968 C CA . GLN A 1 126 ? 38.718 -6.339 -62.014 1.00 83.19 126 GLN A CA 1
ATOM 969 C C . GLN A 1 126 ? 37.628 -5.960 -60.987 1.00 83.19 126 GLN A C 1
ATOM 971 O O . GLN A 1 126 ? 37.803 -6.080 -59.770 1.00 83.19 126 GLN A O 1
ATOM 976 N N . TYR A 1 127 ? 36.485 -5.481 -61.475 1.00 84.25 127 TYR A N 1
ATOM 977 C CA . TYR A 1 127 ? 35.377 -4.999 -60.664 1.00 84.25 127 TYR A CA 1
ATOM 978 C C . TYR A 1 127 ? 34.318 -6.090 -60.441 1.00 84.25 127 TYR A C 1
ATOM 980 O O . TYR A 1 127 ? 33.961 -6.822 -61.361 1.00 84.25 127 TYR A O 1
ATOM 988 N N . SER A 1 128 ? 33.772 -6.173 -59.221 1.00 83.31 128 SER A N 1
ATOM 989 C CA . SER A 1 128 ? 32.615 -7.024 -58.909 1.00 83.31 128 SER A CA 1
ATOM 990 C C . SER A 1 128 ? 31.418 -6.162 -58.482 1.00 83.31 128 SER A C 1
ATOM 992 O O . SER A 1 128 ? 31.473 -5.547 -57.407 1.00 83.31 128 SER A O 1
ATOM 994 N N . PRO A 1 129 ? 30.312 -6.148 -59.257 1.00 83.44 129 PRO A N 1
ATOM 995 C CA . PRO A 1 129 ? 29.095 -5.420 -58.897 1.00 83.44 129 PRO A CA 1
ATOM 996 C C . PRO A 1 129 ? 28.375 -6.025 -57.683 1.00 83.44 129 PRO A C 1
ATOM 998 O O . PRO A 1 129 ? 27.521 -5.373 -57.082 1.00 83.44 129 PRO A O 1
ATOM 1001 N N . GLU A 1 130 ? 28.731 -7.242 -57.256 1.00 87.69 130 GLU A N 1
ATOM 1002 C CA . GLU A 1 130 ? 28.194 -7.859 -56.038 1.00 87.69 130 GLU A CA 1
ATOM 1003 C C . GLU A 1 130 ? 28.493 -7.017 -54.794 1.00 87.69 130 GLU A C 1
ATOM 1005 O O . GLU A 1 130 ? 27.640 -6.907 -53.915 1.00 87.69 130 GLU A O 1
ATOM 1010 N N . LYS A 1 131 ? 29.665 -6.366 -54.735 1.00 88.44 131 LYS A N 1
ATOM 1011 C CA . LYS A 1 131 ? 30.048 -5.495 -53.611 1.00 88.44 131 LYS A CA 1
ATOM 1012 C C . LYS A 1 131 ? 29.153 -4.258 -53.522 1.00 88.44 131 LYS A C 1
ATOM 1014 O O . LYS A 1 131 ? 28.714 -3.904 -52.431 1.00 88.44 131 LYS A O 1
ATOM 1019 N N . TYR A 1 132 ? 28.820 -3.651 -54.660 1.00 89.12 132 TYR A N 1
ATOM 1020 C CA . TYR A 1 132 ? 27.872 -2.538 -54.731 1.00 89.12 132 TYR A CA 1
ATOM 1021 C C . TYR A 1 132 ? 26.442 -2.987 -54.397 1.00 89.12 132 TYR A C 1
ATOM 1023 O O . TYR A 1 132 ? 25.780 -2.373 -53.563 1.00 89.12 132 TYR A O 1
ATOM 1031 N N . ASN A 1 133 ? 25.996 -4.128 -54.930 1.00 88.31 133 ASN A N 1
ATOM 1032 C CA . ASN A 1 133 ? 24.696 -4.715 -54.592 1.00 88.31 133 ASN A CA 1
ATOM 1033 C C . ASN A 1 133 ? 24.585 -5.109 -53.101 1.00 88.31 133 ASN A C 1
ATOM 1035 O O . ASN A 1 133 ? 23.507 -5.012 -52.511 1.00 88.31 133 ASN A O 1
ATOM 1039 N N . ALA A 1 134 ? 25.687 -5.513 -52.463 1.00 89.31 134 ALA A N 1
ATOM 1040 C CA . ALA A 1 134 ? 25.761 -5.738 -51.021 1.00 89.31 134 ALA A CA 1
ATOM 1041 C C . ALA A 1 134 ? 25.734 -4.420 -50.225 1.00 89.31 134 ALA A C 1
ATOM 1043 O O . ALA A 1 134 ? 25.030 -4.339 -49.219 1.00 89.31 134 ALA A O 1
ATOM 1044 N N . ALA A 1 135 ? 26.418 -3.370 -50.691 1.00 89.94 135 ALA A N 1
ATOM 1045 C CA . ALA A 1 135 ? 26.351 -2.036 -50.090 1.00 89.94 135 ALA A CA 1
ATOM 1046 C C . ALA A 1 135 ? 24.940 -1.422 -50.179 1.00 89.94 135 ALA A C 1
ATOM 1048 O O . ALA A 1 135 ? 24.466 -0.858 -49.199 1.00 89.94 135 ALA A O 1
ATOM 1049 N N . LEU A 1 136 ? 24.208 -1.620 -51.283 1.00 89.19 136 LEU A N 1
ATOM 1050 C CA . LEU A 1 136 ? 22.793 -1.228 -51.400 1.00 89.19 136 LEU A CA 1
ATOM 1051 C C . LEU A 1 136 ? 21.883 -1.965 -50.398 1.00 89.19 136 LEU A C 1
ATOM 1053 O O . LEU A 1 136 ? 20.929 -1.381 -49.876 1.00 89.19 136 LEU A O 1
ATOM 1057 N N . LYS A 1 137 ? 22.174 -3.237 -50.089 1.00 87.88 137 LYS A N 1
ATOM 1058 C CA . LYS A 1 137 ? 21.474 -3.9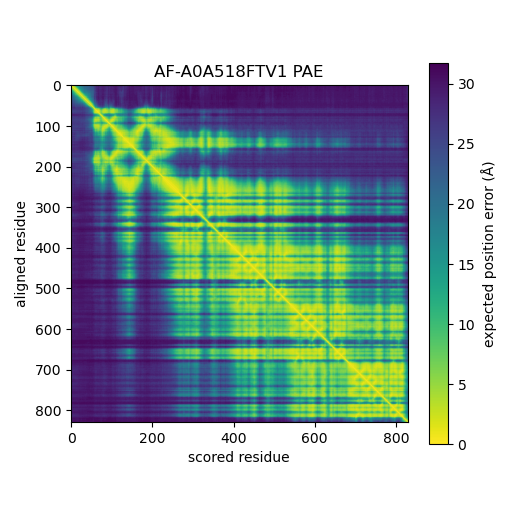77 -49.024 1.00 87.88 137 LYS A CA 1
ATOM 1059 C C . LYS A 1 137 ? 21.832 -3.426 -47.638 1.00 87.88 137 LYS A C 1
ATOM 1061 O O . LYS A 1 137 ? 20.927 -3.175 -46.847 1.00 87.88 137 LYS A O 1
ATOM 1066 N N . ARG A 1 138 ? 23.117 -3.164 -47.369 1.00 89.19 138 ARG A N 1
ATOM 1067 C CA . ARG A 1 138 ? 23.609 -2.599 -46.095 1.00 89.19 138 ARG A CA 1
ATOM 1068 C C . ARG A 1 138 ? 23.089 -1.182 -45.833 1.00 89.19 138 ARG A C 1
ATOM 1070 O O . ARG A 1 138 ? 22.610 -0.930 -44.734 1.00 89.19 138 ARG A O 1
ATOM 1077 N N . LEU A 1 139 ? 23.018 -0.312 -46.846 1.00 87.44 139 LEU A N 1
ATOM 1078 C CA . LEU A 1 139 ? 22.394 1.020 -46.753 1.00 87.44 139 LEU A CA 1
ATOM 1079 C C . LEU A 1 139 ? 20.947 0.962 -46.227 1.00 87.44 139 LEU A C 1
ATOM 1081 O O . LEU A 1 139 ? 20.503 1.874 -45.535 1.00 87.44 139 LEU A O 1
ATOM 1085 N N . ASN A 1 140 ? 20.201 -0.105 -46.523 1.00 81.75 140 ASN A N 1
ATOM 1086 C CA . ASN A 1 140 ? 18.840 -0.279 -46.011 1.00 81.75 140 ASN A CA 1
ATOM 1087 C C . ASN A 1 140 ? 18.772 -0.800 -44.565 1.00 81.75 140 ASN A C 1
ATOM 1089 O O . ASN A 1 140 ? 17.718 -0.666 -43.945 1.00 81.75 140 ASN A O 1
ATOM 1093 N N . GLY A 1 141 ? 19.871 -1.346 -44.034 1.00 82.06 141 GLY A N 1
ATOM 1094 C CA . GLY A 1 141 ? 20.046 -1.684 -42.618 1.00 82.06 141 GLY A CA 1
ATOM 1095 C C . GLY A 1 141 ? 20.635 -0.550 -41.767 1.00 82.06 141 GLY A C 1
ATOM 1096 O O . GLY A 1 141 ? 20.532 -0.609 -40.543 1.00 82.06 141 GLY A O 1
ATOM 1097 N N . LEU A 1 142 ? 21.215 0.486 -42.389 1.00 86.94 142 LEU A N 1
ATOM 1098 C CA . LEU A 1 142 ? 21.684 1.681 -41.681 1.00 86.94 142 LEU A CA 1
ATOM 1099 C C . LEU A 1 142 ? 20.526 2.460 -41.036 1.00 86.94 142 LEU A C 1
ATOM 1101 O O . LEU A 1 142 ? 19.381 2.439 -41.498 1.00 86.94 142 LEU A O 1
ATOM 1105 N N . ARG A 1 143 ? 20.858 3.203 -39.983 1.00 86.88 143 ARG A N 1
ATOM 1106 C CA . ARG A 1 143 ? 19.948 4.068 -39.223 1.00 86.88 143 ARG A CA 1
ATOM 1107 C C . ARG A 1 143 ? 20.105 5.536 -39.603 1.00 86.88 143 ARG A C 1
ATOM 1109 O O . ARG A 1 143 ? 21.042 5.908 -40.302 1.00 86.88 143 ARG A O 1
ATOM 1116 N N . GLN A 1 144 ? 19.170 6.373 -39.176 1.00 84.31 144 GLN A N 1
ATOM 1117 C CA . GLN A 1 144 ? 19.261 7.826 -39.304 1.00 84.31 144 GLN A CA 1
ATOM 1118 C C . GLN A 1 144 ? 20.181 8.418 -38.222 1.00 84.31 144 GLN A C 1
ATOM 1120 O O . GLN A 1 144 ? 20.051 8.013 -37.066 1.00 84.31 144 GLN A O 1
ATOM 1125 N N . PRO A 1 145 ? 21.037 9.407 -38.549 1.00 85.06 145 PRO A N 1
ATOM 1126 C CA . PRO A 1 145 ? 21.094 10.130 -39.825 1.00 85.06 145 PRO A CA 1
ATOM 1127 C C . PRO A 1 145 ? 21.898 9.438 -40.941 1.00 85.06 145 PRO A C 1
ATOM 1129 O O . PRO A 1 145 ? 21.664 9.746 -42.113 1.00 85.06 145 PRO A O 1
ATOM 1132 N N . GLU A 1 146 ? 22.790 8.495 -40.614 1.00 90.50 146 GLU A N 1
ATOM 1133 C CA . GLU A 1 146 ? 23.830 7.971 -41.517 1.00 90.50 146 GLU A CA 1
ATOM 1134 C C . GLU A 1 146 ? 23.262 7.388 -42.824 1.00 90.50 146 GLU A C 1
ATOM 1136 O O . GLU A 1 146 ? 23.841 7.563 -43.900 1.00 90.50 146 GLU A O 1
ATOM 1141 N N . ARG A 1 147 ? 22.086 6.752 -42.763 1.00 87.62 147 ARG A N 1
ATOM 1142 C CA . ARG A 1 147 ? 21.340 6.256 -43.927 1.00 87.62 147 ARG A CA 1
ATOM 1143 C C . ARG A 1 147 ? 20.942 7.373 -44.887 1.00 87.62 147 ARG A C 1
ATOM 1145 O O . ARG A 1 147 ? 21.071 7.188 -46.093 1.00 87.62 147 ARG A O 1
ATOM 1152 N N . SER A 1 148 ? 20.448 8.511 -44.396 1.00 85.75 148 SER A N 1
ATOM 1153 C CA . SER A 1 148 ? 20.055 9.632 -45.264 1.00 85.75 148 SER A CA 1
ATOM 1154 C C . SER A 1 148 ? 21.260 10.350 -45.872 1.00 85.75 148 SER A C 1
ATOM 1156 O O . SER A 1 148 ? 21.235 10.675 -47.058 1.00 85.75 148 SER A O 1
ATOM 1158 N N . GLU A 1 149 ? 22.328 10.534 -45.094 1.00 89.12 149 GLU A N 1
ATOM 1159 C CA . GLU A 1 149 ? 23.583 11.145 -45.547 1.00 89.12 149 GLU A CA 1
ATOM 1160 C C . GLU A 1 149 ? 24.262 10.284 -46.620 1.00 89.12 149 GLU A C 1
ATOM 1162 O O . GLU A 1 149 ? 24.724 10.795 -47.639 1.00 89.12 149 GLU A O 1
ATOM 1167 N N . THR A 1 150 ? 24.254 8.961 -46.445 1.00 89.00 150 THR A N 1
ATOM 1168 C CA . THR A 1 150 ? 24.840 8.015 -47.408 1.00 89.00 150 THR A CA 1
ATOM 1169 C C . THR A 1 150 ? 23.941 7.798 -48.627 1.00 89.00 150 THR A C 1
ATOM 1171 O O . THR A 1 150 ? 24.442 7.668 -49.740 1.00 89.00 150 THR A O 1
ATOM 1174 N N . ALA A 1 151 ? 22.612 7.834 -48.471 1.00 87.31 151 ALA A N 1
ATOM 1175 C CA . ALA A 1 151 ? 21.687 7.767 -49.604 1.00 87.31 151 ALA A CA 1
ATOM 1176 C C . ALA A 1 151 ? 21.807 8.982 -50.543 1.00 87.31 151 ALA A C 1
ATOM 1178 O O . ALA A 1 151 ? 21.629 8.834 -51.749 1.00 87.31 151 ALA A O 1
ATOM 1179 N N . GLN A 1 152 ? 22.172 10.165 -50.034 1.00 87.88 152 GLN A N 1
ATOM 1180 C CA . GLN A 1 152 ? 22.480 11.334 -50.875 1.00 87.88 152 GLN A CA 1
ATOM 1181 C C . GLN A 1 152 ? 23.740 11.144 -51.741 1.00 87.88 152 GLN A C 1
ATOM 1183 O O . GLN A 1 152 ? 23.891 11.836 -52.746 1.00 87.88 152 GLN A O 1
ATOM 1188 N N . LYS A 1 153 ? 24.617 10.192 -51.388 1.00 87.56 153 LYS A N 1
ATOM 1189 C CA . LYS A 1 153 ? 25.823 9.814 -52.145 1.00 87.56 153 LYS A CA 1
ATOM 1190 C C . LYS A 1 153 ? 25.597 8.656 -53.128 1.00 87.56 153 LYS A C 1
ATOM 1192 O O . LYS A 1 153 ? 26.566 8.161 -53.700 1.00 87.56 153 LYS A O 1
ATOM 1197 N N . LEU A 1 154 ? 24.357 8.187 -53.314 1.00 86.88 154 LEU A N 1
ATOM 1198 C CA . LEU A 1 154 ? 24.055 7.141 -54.299 1.00 86.88 154 LEU A CA 1
ATOM 1199 C C . LEU A 1 154 ? 24.566 7.558 -55.695 1.00 86.88 154 LEU A C 1
ATOM 1201 O O . LEU A 1 154 ? 24.226 8.659 -56.144 1.00 86.88 154 LEU A O 1
ATOM 1205 N N . PRO A 1 155 ? 25.344 6.705 -56.395 1.00 83.69 155 PRO A N 1
ATOM 1206 C CA . PRO A 1 155 ? 25.780 6.976 -57.760 1.00 83.69 155 PRO A CA 1
ATOM 1207 C C . PRO A 1 155 ? 24.593 7.313 -58.657 1.00 83.69 155 PRO A C 1
ATOM 1209 O O . PRO A 1 155 ? 23.532 6.684 -58.573 1.00 83.69 155 PRO A O 1
ATOM 1212 N N . LYS A 1 156 ? 24.763 8.309 -59.531 1.00 76.81 156 LYS A N 1
ATOM 1213 C CA . LYS A 1 156 ? 23.706 8.667 -60.480 1.00 76.81 156 LYS A CA 1
ATOM 1214 C C . LYS A 1 156 ? 23.476 7.495 -61.429 1.00 76.81 156 LYS A C 1
ATOM 1216 O O . LYS A 1 156 ? 24.411 6.794 -61.807 1.00 76.81 156 LYS A O 1
ATOM 1221 N N . GLN A 1 157 ? 22.220 7.280 -61.814 1.00 66.50 157 GLN A N 1
ATOM 1222 C CA . GLN A 1 157 ? 21.853 6.177 -62.697 1.00 66.50 157 GLN A CA 1
ATOM 1223 C C . GLN A 1 157 ? 22.270 6.498 -64.141 1.00 66.50 157 GLN A C 1
ATOM 1225 O O . GLN A 1 157 ? 21.478 6.973 -64.954 1.00 66.50 157 GLN A O 1
ATOM 1230 N N . GLU A 1 158 ? 23.553 6.296 -64.437 1.00 66.38 158 GLU A N 1
ATOM 1231 C CA . GLU A 1 158 ? 24.125 6.497 -65.764 1.00 66.38 158 GLU A CA 1
ATOM 1232 C C . GLU A 1 158 ? 23.671 5.386 -66.716 1.00 66.38 158 GLU A C 1
ATOM 1234 O O . GLU A 1 158 ? 24.023 4.216 -66.562 1.00 66.38 158 GLU A O 1
ATOM 1239 N N . ASN A 1 159 ? 22.886 5.763 -67.727 1.00 65.12 159 ASN A N 1
ATOM 1240 C CA . ASN A 1 159 ? 22.393 4.853 -68.760 1.00 65.12 159 ASN A CA 1
ATOM 1241 C C . ASN A 1 159 ? 23.510 4.493 -69.758 1.00 65.12 159 ASN A C 1
ATOM 1243 O O . ASN A 1 159 ? 23.525 4.975 -70.893 1.00 65.12 159 ASN A O 1
ATOM 1247 N N . ILE A 1 160 ? 24.442 3.633 -69.338 1.00 75.25 160 ILE A N 1
ATOM 1248 C CA . ILE A 1 160 ? 25.407 2.980 -70.232 1.00 75.25 160 ILE A CA 1
ATOM 1249 C C . ILE A 1 160 ? 24.626 2.035 -71.152 1.00 75.25 160 ILE A C 1
ATOM 1251 O O . ILE A 1 160 ? 24.201 0.955 -70.750 1.00 75.25 160 ILE A O 1
ATOM 1255 N N . SER A 1 161 ? 24.389 2.473 -72.389 1.00 69.38 161 SER A N 1
ATOM 1256 C CA . SER A 1 161 ? 23.539 1.764 -73.352 1.00 69.38 161 SER A CA 1
ATOM 1257 C C . SER A 1 161 ? 24.241 0.575 -74.012 1.00 69.38 161 SER A C 1
ATOM 1259 O O . SER A 1 161 ? 23.605 -0.450 -74.258 1.00 69.38 161 SER A O 1
ATOM 1261 N N . ARG A 1 162 ? 25.537 0.722 -74.324 1.00 83.31 162 ARG A N 1
ATOM 1262 C CA . ARG A 1 162 ? 26.437 -0.287 -74.910 1.00 83.31 162 ARG A CA 1
ATOM 1263 C C . ARG A 1 162 ? 27.888 0.013 -74.521 1.00 83.31 162 ARG A C 1
ATOM 1265 O O . ARG A 1 162 ? 28.242 1.179 -74.329 1.00 83.31 162 ARG A O 1
ATOM 1272 N N . VAL A 1 163 ? 28.724 -1.024 -74.476 1.00 87.44 163 VAL A N 1
ATOM 1273 C CA . VAL A 1 163 ? 30.179 -0.923 -74.280 1.00 87.44 163 VAL A CA 1
ATOM 1274 C C . VAL A 1 163 ? 30.895 -1.556 -75.473 1.00 87.44 163 VAL A C 1
ATOM 1276 O O . VAL A 1 163 ? 30.468 -2.594 -75.977 1.00 87.44 163 VAL A O 1
ATOM 1279 N N . TYR A 1 164 ? 31.971 -0.920 -75.931 1.00 88.56 164 TYR A N 1
ATOM 1280 C CA . TYR A 1 164 ? 32.769 -1.332 -77.083 1.00 88.56 164 TYR A CA 1
ATOM 1281 C C . TYR A 1 164 ? 34.259 -1.362 -76.716 1.00 88.56 164 TYR A C 1
ATOM 1283 O O . TYR A 1 164 ? 34.818 -0.335 -76.334 1.00 88.56 164 TYR A O 1
ATOM 1291 N N . ARG A 1 165 ? 34.919 -2.516 -76.861 1.00 87.88 165 ARG A N 1
ATOM 1292 C CA . ARG A 1 165 ? 36.368 -2.686 -76.651 1.00 87.88 165 ARG A CA 1
ATOM 1293 C C . ARG A 1 165 ? 37.115 -2.528 -77.972 1.00 87.88 165 ARG A C 1
ATOM 1295 O O . ARG A 1 165 ? 36.741 -3.156 -78.962 1.00 87.88 165 ARG A O 1
ATOM 1302 N N . LYS A 1 166 ? 38.183 -1.729 -77.988 1.00 87.88 166 LYS A N 1
ATOM 1303 C CA . LYS A 1 166 ? 39.124 -1.639 -79.111 1.00 87.88 166 LYS A CA 1
ATOM 1304 C C . LYS A 1 166 ? 39.867 -2.967 -79.249 1.00 87.88 166 LYS A C 1
ATOM 1306 O O . LYS A 1 166 ? 40.503 -3.404 -78.294 1.00 87.88 166 LYS A O 1
ATOM 1311 N N . THR A 1 167 ? 39.798 -3.603 -80.415 1.00 84.81 167 THR A N 1
ATOM 1312 C CA . THR A 1 167 ? 40.515 -4.870 -80.678 1.00 84.81 167 THR A CA 1
ATOM 1313 C C . THR A 1 167 ? 41.554 -4.761 -81.786 1.00 84.81 167 THR A C 1
ATOM 1315 O O . THR A 1 167 ? 42.436 -5.612 -81.866 1.00 84.81 167 THR A O 1
ATOM 1318 N N . VAL A 1 168 ? 41.493 -3.707 -82.606 1.00 83.62 168 VAL A N 1
ATOM 1319 C CA . VAL A 1 168 ? 42.504 -3.395 -83.624 1.00 83.62 168 VAL A CA 1
ATOM 1320 C C . VAL A 1 168 ? 42.714 -1.882 -83.681 1.00 83.62 168 VAL A C 1
ATOM 1322 O O . VAL A 1 168 ? 41.749 -1.112 -83.702 1.00 83.62 168 VAL A O 1
ATOM 1325 N N . SER A 1 169 ? 43.969 -1.445 -83.707 1.00 85.31 169 SER A N 1
ATOM 1326 C CA . SER A 1 169 ? 44.360 -0.046 -83.895 1.00 85.31 169 SER A CA 1
ATOM 1327 C C . SER A 1 169 ? 44.572 0.288 -85.365 1.00 85.31 169 SER A C 1
ATOM 1329 O O . SER A 1 169 ? 44.933 -0.564 -86.178 1.00 85.31 169 SER A O 1
ATOM 1331 N N . LYS A 1 170 ? 44.448 1.569 -85.706 1.00 84.69 170 LYS A N 1
ATOM 1332 C CA . LYS A 1 170 ? 44.940 2.092 -86.979 1.00 84.69 170 LYS A CA 1
ATOM 1333 C C . LYS A 1 170 ? 46.424 1.742 -87.168 1.00 84.69 170 LYS A C 1
ATOM 1335 O O . LYS A 1 170 ? 47.267 2.173 -86.388 1.00 84.69 170 LYS A O 1
ATOM 1340 N N . GLY A 1 171 ? 46.729 1.018 -88.242 1.00 79.81 171 GLY A N 1
ATOM 1341 C CA . GLY A 1 171 ? 48.066 0.532 -88.584 1.00 79.81 171 GLY A CA 1
ATOM 1342 C C . GLY A 1 171 ? 48.408 -0.870 -88.067 1.00 79.81 171 GLY A C 1
ATOM 1343 O O . GLY A 1 171 ? 49.427 -1.401 -88.502 1.00 79.81 171 GLY A O 1
ATOM 1344 N N . ASP A 1 172 ? 47.580 -1.479 -87.209 1.00 82.94 172 ASP A N 1
ATOM 1345 C CA . ASP A 1 172 ? 47.803 -2.849 -86.733 1.00 82.94 172 ASP A CA 1
ATOM 1346 C C . ASP A 1 172 ? 47.588 -3.874 -87.853 1.00 82.94 172 ASP A C 1
ATOM 1348 O O . ASP A 1 172 ? 46.679 -3.746 -88.679 1.00 82.94 172 ASP A O 1
ATOM 1352 N N . ASP A 1 173 ? 48.407 -4.927 -87.814 1.00 80.25 173 ASP A N 1
ATOM 1353 C CA . ASP A 1 173 ? 48.365 -6.048 -88.747 1.00 80.25 173 ASP A CA 1
ATOM 1354 C C . ASP A 1 173 ? 47.233 -7.032 -88.408 1.00 80.25 173 ASP A C 1
ATOM 1356 O O . ASP A 1 173 ? 47.213 -7.682 -87.353 1.00 80.25 173 ASP A O 1
ATOM 1360 N N . ILE A 1 174 ? 46.305 -7.172 -89.345 1.00 80.25 174 ILE A N 1
ATOM 1361 C CA . ILE A 1 174 ? 45.209 -8.136 -89.374 1.00 80.25 174 ILE A CA 1
ATOM 1362 C C . ILE A 1 174 ? 45.611 -9.246 -90.335 1.00 80.25 174 ILE A C 1
ATOM 1364 O O . ILE A 1 174 ? 45.981 -8.976 -91.477 1.00 80.25 174 ILE A O 1
ATOM 1368 N N . ASN A 1 175 ? 45.498 -10.493 -89.888 1.00 81.62 175 ASN A N 1
ATOM 1369 C CA . ASN A 1 175 ? 45.673 -11.646 -90.758 1.00 81.62 175 ASN A CA 1
ATOM 1370 C C . ASN A 1 175 ? 44.301 -12.258 -91.052 1.00 81.62 175 ASN A C 1
ATOM 1372 O O . ASN A 1 175 ? 43.474 -12.390 -90.145 1.00 81.62 175 ASN A O 1
ATOM 1376 N N . TRP A 1 176 ? 44.066 -12.656 -92.300 1.00 78.69 176 TRP A N 1
ATOM 1377 C CA . TRP A 1 176 ? 42.900 -13.455 -92.674 1.00 78.69 176 TRP A CA 1
ATOM 1378 C C . TRP A 1 176 ? 43.280 -14.547 -93.674 1.00 78.69 176 TRP A C 1
ATOM 1380 O O . TRP A 1 176 ? 44.236 -14.398 -94.436 1.00 78.69 176 TRP A O 1
ATOM 1390 N N . THR A 1 177 ? 42.576 -15.677 -93.632 1.00 81.12 177 THR A N 1
ATOM 1391 C CA . THR A 1 177 ? 42.773 -16.794 -94.569 1.00 81.12 177 THR A CA 1
ATOM 1392 C C . THR A 1 177 ? 41.586 -16.898 -95.508 1.00 81.12 177 THR A C 1
ATOM 1394 O O . THR A 1 177 ? 40.443 -16.650 -95.111 1.00 81.12 177 THR A O 1
ATOM 1397 N N . GLY A 1 178 ? 41.845 -17.259 -96.761 1.00 82.69 178 GLY A N 1
ATOM 1398 C CA . GLY A 1 178 ? 40.812 -17.356 -97.780 1.00 82.69 178 GLY A CA 1
ATOM 1399 C C . GLY A 1 178 ? 41.110 -18.370 -98.868 1.00 82.69 178 GLY A C 1
ATOM 1400 O O . GLY A 1 178 ? 42.210 -18.917 -98.961 1.00 82.69 178 GLY A O 1
ATOM 1401 N N . THR A 1 179 ? 40.088 -18.593 -99.686 1.00 82.06 179 THR A N 1
ATOM 1402 C CA . THR A 1 179 ? 40.139 -19.409 -100.895 1.00 82.06 179 THR A CA 1
ATOM 1403 C C . THR A 1 179 ? 39.599 -18.616 -102.079 1.00 82.06 179 THR A C 1
ATOM 1405 O O . THR A 1 179 ? 38.725 -17.755 -101.931 1.00 82.06 179 THR A O 1
ATOM 1408 N N . VAL A 1 180 ? 40.194 -18.848 -103.246 1.00 84.00 180 VAL A N 1
ATOM 1409 C CA . VAL A 1 180 ? 39.849 -18.190 -104.512 1.00 84.00 180 VAL A CA 1
ATOM 1410 C C . VAL A 1 180 ? 40.183 -19.119 -105.674 1.00 84.00 180 VAL A C 1
ATOM 1412 O O . VAL A 1 180 ? 41.118 -19.915 -105.594 1.00 84.00 180 VAL A O 1
ATOM 1415 N N . THR A 1 181 ? 39.429 -19.001 -106.756 1.00 84.19 181 THR A N 1
ATOM 1416 C CA . THR A 1 181 ? 39.550 -19.815 -107.964 1.00 84.19 181 THR A CA 1
ATOM 1417 C C . THR A 1 181 ? 40.097 -18.948 -109.103 1.00 84.19 181 THR A C 1
ATOM 1419 O O . THR A 1 181 ? 39.499 -17.921 -109.426 1.00 84.19 181 THR A O 1
ATOM 1422 N N . ALA A 1 182 ? 41.232 -19.329 -109.694 1.00 82.56 182 ALA A N 1
ATOM 1423 C CA . ALA A 1 182 ? 41.978 -18.558 -110.692 1.00 82.56 182 ALA A CA 1
ATOM 1424 C C . ALA A 1 182 ? 42.112 -19.303 -112.033 1.00 82.56 182 ALA A C 1
ATOM 1426 O O . ALA A 1 182 ? 42.427 -20.488 -112.066 1.00 82.56 182 ALA A O 1
ATOM 1427 N N . GLU A 1 183 ? 41.913 -18.598 -113.142 1.00 82.19 183 GLU A N 1
ATOM 1428 C CA . GLU A 1 183 ? 41.874 -19.139 -114.505 1.00 82.19 183 GLU A CA 1
ATOM 1429 C C . GLU A 1 183 ? 42.697 -18.233 -115.437 1.00 82.19 183 GLU A C 1
ATOM 1431 O O . GLU A 1 183 ? 42.542 -17.010 -115.394 1.00 82.19 183 GLU A O 1
ATOM 1436 N N . GLU A 1 184 ? 43.576 -18.790 -116.276 1.00 77.88 184 GLU A N 1
ATOM 1437 C CA . GLU A 1 184 ? 44.357 -17.984 -117.228 1.00 77.88 184 GLU A CA 1
ATOM 1438 C C . GLU A 1 184 ? 43.549 -17.711 -118.507 1.00 77.88 184 GLU A C 1
ATOM 1440 O O . GLU A 1 184 ? 43.134 -18.634 -119.209 1.00 77.88 184 GLU A O 1
ATOM 1445 N N . LYS A 1 185 ? 43.342 -16.431 -118.835 1.00 77.19 185 LYS A N 1
ATOM 1446 C CA . LYS A 1 185 ? 42.669 -15.968 -120.058 1.00 77.19 185 LYS A CA 1
ATOM 1447 C C . LYS A 1 185 ? 43.444 -14.821 -120.692 1.00 77.19 185 LYS A C 1
ATOM 1449 O O . LYS A 1 185 ? 43.827 -13.871 -120.016 1.00 77.19 185 LYS A O 1
ATOM 1454 N N . ASP A 1 186 ? 43.688 -14.928 -121.997 1.00 72.62 186 ASP A N 1
ATOM 1455 C CA . ASP A 1 186 ? 44.407 -13.935 -122.812 1.00 72.62 186 ASP A CA 1
ATOM 1456 C C . ASP A 1 186 ? 45.761 -13.477 -122.214 1.00 72.62 186 ASP A C 1
ATOM 1458 O O . ASP A 1 186 ? 46.155 -12.315 -122.328 1.00 72.62 186 ASP A O 1
ATOM 1462 N N . GLY A 1 187 ? 46.479 -14.401 -121.559 1.00 67.06 187 GLY A N 1
ATOM 1463 C CA . GLY A 1 187 ? 47.763 -14.138 -120.895 1.00 67.06 187 GLY A CA 1
ATOM 1464 C C . GLY A 1 187 ? 47.651 -13.375 -119.569 1.00 67.06 187 GLY A C 1
ATOM 1465 O O . GLY A 1 187 ? 48.595 -12.687 -119.176 1.00 67.06 187 GLY A O 1
ATOM 1466 N N . LYS A 1 188 ? 46.493 -13.442 -118.898 1.00 72.69 188 LYS A N 1
ATOM 1467 C CA . LYS A 1 188 ? 46.247 -12.870 -117.567 1.00 72.69 188 LYS A CA 1
ATOM 1468 C C . LYS A 1 188 ? 45.493 -13.845 -116.673 1.00 72.69 188 LYS A C 1
ATOM 1470 O O . LYS A 1 188 ? 44.581 -14.533 -117.121 1.00 72.69 188 LYS A O 1
ATOM 1475 N N . TRP A 1 189 ? 45.810 -13.829 -115.384 1.00 79.81 189 TRP A N 1
ATOM 1476 C CA . TRP A 1 189 ? 45.070 -14.579 -114.374 1.00 79.81 189 TRP A CA 1
ATOM 1477 C C . TRP A 1 189 ? 43.799 -13.826 -113.967 1.00 79.81 189 TRP A C 1
ATOM 1479 O O . TRP A 1 189 ? 43.861 -12.704 -113.463 1.00 79.81 189 TRP A O 1
ATOM 1489 N N . ILE A 1 190 ? 42.641 -14.444 -114.202 1.00 80.69 190 ILE A N 1
ATOM 1490 C CA . ILE A 1 190 ? 41.326 -13.961 -113.772 1.00 80.69 190 ILE A CA 1
ATOM 1491 C C . ILE A 1 190 ? 40.906 -14.769 -112.546 1.00 80.69 190 ILE A C 1
ATOM 1493 O O . ILE A 1 190 ? 40.878 -15.996 -112.579 1.00 80.69 190 ILE A O 1
ATOM 1497 N N . PHE A 1 191 ? 40.566 -14.078 -111.463 1.00 82.94 191 PHE A N 1
ATOM 1498 C CA . PHE A 1 191 ? 40.214 -14.681 -110.180 1.00 82.94 191 PHE A CA 1
ATOM 1499 C C . PHE A 1 191 ? 38.707 -14.555 -109.910 1.00 82.94 191 PHE A C 1
ATOM 1501 O O . PHE A 1 191 ? 38.049 -13.615 -110.359 1.00 82.94 191 PHE A O 1
ATOM 1508 N N . SER A 1 192 ? 38.145 -15.506 -109.166 1.00 75.25 192 SER A N 1
ATOM 1509 C CA . SER A 1 192 ? 36.713 -15.601 -108.867 1.00 75.25 192 SER A CA 1
ATOM 1510 C C . SER A 1 192 ? 36.456 -16.352 -107.551 1.00 75.25 192 SER A C 1
ATOM 1512 O O . SER A 1 192 ? 37.314 -17.090 -107.077 1.00 75.25 192 SER A O 1
ATOM 1514 N N . GLY A 1 193 ? 35.282 -16.152 -106.938 1.00 67.69 193 GLY A N 1
ATOM 1515 C CA . GLY A 1 193 ? 34.851 -16.901 -105.745 1.00 67.69 193 GLY A CA 1
ATOM 1516 C C . GLY A 1 193 ? 35.688 -16.655 -104.479 1.00 67.69 193 GLY A C 1
ATOM 1517 O O . GLY A 1 193 ? 36.421 -17.535 -104.050 1.00 67.69 193 GLY A O 1
ATOM 1518 N N . ARG A 1 194 ? 35.571 -15.473 -103.851 1.00 69.94 194 ARG A N 1
ATOM 1519 C CA . ARG A 1 194 ? 36.336 -15.105 -102.637 1.00 69.94 194 ARG A CA 1
ATOM 1520 C C . ARG A 1 194 ? 35.630 -15.514 -101.335 1.00 69.94 194 ARG A C 1
ATOM 1522 O O . ARG A 1 194 ? 34.908 -14.710 -100.727 1.00 69.94 194 ARG A O 1
ATOM 1529 N N . GLU A 1 195 ? 35.927 -16.710 -100.836 1.00 71.31 195 GLU A N 1
ATOM 1530 C CA . GLU A 1 195 ? 35.667 -17.056 -99.434 1.00 71.31 195 GLU A CA 1
ATOM 1531 C C . GLU A 1 195 ? 36.866 -16.708 -98.541 1.00 71.31 195 GLU A C 1
ATOM 1533 O O . GLU A 1 195 ? 38.006 -16.599 -98.988 1.00 71.31 195 GLU A O 1
ATOM 1538 N N . GLY A 1 196 ? 36.606 -16.455 -97.258 1.00 68.75 196 GLY A N 1
ATOM 1539 C CA . GLY A 1 196 ? 37.672 -16.127 -96.312 1.00 68.75 196 GLY A CA 1
ATOM 1540 C C . GLY A 1 196 ? 37.175 -15.570 -94.989 1.00 68.75 196 GLY A C 1
ATOM 1541 O O . GLY A 1 196 ? 36.122 -14.921 -94.941 1.00 68.75 196 GLY A O 1
ATOM 1542 N N . LYS A 1 197 ? 37.940 -15.836 -93.929 1.00 69.19 197 LYS A N 1
ATOM 1543 C CA . LYS A 1 197 ? 37.621 -15.513 -92.535 1.00 69.19 197 LYS A CA 1
ATOM 1544 C C . LYS A 1 197 ? 38.778 -14.749 -91.882 1.00 69.19 197 LYS A C 1
ATOM 1546 O O . LYS A 1 197 ? 39.928 -15.168 -92.042 1.00 69.19 197 LYS A O 1
ATOM 1551 N N . PRO A 1 198 ? 38.502 -13.658 -91.147 1.00 72.19 198 PRO A N 1
ATOM 1552 C CA . PRO A 1 198 ? 39.519 -12.996 -90.346 1.00 72.19 198 PRO A CA 1
ATOM 1553 C C . PRO A 1 198 ? 39.957 -13.857 -89.163 1.00 72.19 198 PRO A C 1
ATOM 1555 O O . PRO A 1 198 ? 39.258 -14.783 -88.758 1.00 72.19 198 PRO A O 1
ATOM 1558 N N . ASP A 1 199 ? 41.100 -13.502 -88.583 1.00 71.19 199 ASP A N 1
ATOM 1559 C CA . ASP A 1 199 ? 41.474 -13.912 -87.232 1.00 71.19 199 ASP A CA 1
ATOM 1560 C C . ASP A 1 199 ? 40.370 -13.500 -86.235 1.00 71.19 199 ASP A C 1
ATOM 1562 O O . ASP A 1 199 ? 40.269 -12.335 -85.830 1.00 71.19 199 ASP A O 1
ATOM 1566 N N . GLU A 1 200 ? 39.531 -14.470 -85.854 1.00 66.81 200 GLU A N 1
ATOM 1567 C CA . GLU A 1 200 ? 38.371 -14.280 -84.972 1.00 66.81 200 GLU A CA 1
ATOM 1568 C C . GLU A 1 200 ? 38.766 -13.799 -83.559 1.00 66.81 200 GLU A C 1
ATOM 1570 O O . GLU A 1 200 ? 37.913 -13.305 -82.821 1.00 66.81 200 GLU A O 1
ATOM 1575 N N . SER A 1 201 ? 40.057 -13.859 -83.189 1.00 65.25 201 SER A N 1
ATOM 1576 C CA . SER A 1 201 ? 40.570 -13.255 -81.950 1.00 65.25 201 SER A CA 1
ATOM 1577 C C . SER A 1 201 ? 40.712 -11.726 -82.022 1.00 65.25 201 SER A C 1
ATOM 1579 O O . SER A 1 201 ? 40.722 -11.063 -80.983 1.00 65.25 201 SER A O 1
ATOM 1581 N N . LYS A 1 202 ? 40.779 -11.152 -83.234 1.00 68.31 202 LYS A N 1
ATOM 1582 C CA . LYS A 1 202 ? 40.892 -9.702 -83.481 1.00 68.31 202 LYS A CA 1
ATOM 1583 C C . LYS A 1 202 ? 39.610 -9.083 -84.032 1.00 68.31 202 LYS A C 1
ATOM 1585 O O . LYS A 1 202 ? 39.218 -7.993 -83.601 1.00 68.31 202 LYS A O 1
ATOM 1590 N N . ILE A 1 203 ? 38.969 -9.751 -84.994 1.00 72.31 203 ILE A N 1
ATOM 1591 C CA . ILE A 1 203 ? 37.796 -9.248 -85.722 1.00 72.31 203 ILE A CA 1
ATOM 1592 C C . ILE A 1 203 ? 36.703 -10.313 -85.718 1.00 72.31 203 ILE A C 1
ATOM 1594 O O . ILE A 1 203 ? 36.896 -11.424 -86.197 1.00 72.31 203 ILE A O 1
ATOM 1598 N N . THR A 1 204 ? 35.522 -9.941 -85.235 1.00 73.25 204 THR A N 1
ATOM 1599 C CA . THR A 1 204 ? 34.314 -10.772 -85.265 1.00 73.25 204 THR A CA 1
ATOM 1600 C C . THR A 1 204 ? 33.307 -10.194 -86.267 1.00 73.25 204 THR A C 1
ATOM 1602 O O . THR A 1 204 ? 33.408 -9.017 -86.622 1.00 73.25 204 THR A O 1
ATOM 1605 N N . PRO A 1 205 ? 32.247 -10.931 -86.652 1.00 71.75 205 PRO A N 1
ATOM 1606 C CA . PRO A 1 205 ? 31.135 -10.386 -87.444 1.00 71.75 205 PRO A CA 1
ATOM 1607 C C . PRO A 1 205 ? 30.356 -9.223 -86.790 1.00 71.75 205 PRO A C 1
ATOM 1609 O O . PRO A 1 205 ? 29.379 -8.750 -87.363 1.00 71.75 205 PRO A O 1
ATOM 1612 N N . LYS A 1 206 ? 30.736 -8.787 -85.578 1.00 77.25 206 LYS A N 1
ATOM 1613 C CA . LYS A 1 206 ? 30.171 -7.630 -84.864 1.00 77.25 206 LYS A CA 1
ATOM 1614 C C . LYS A 1 206 ? 31.173 -6.480 -84.686 1.00 77.25 206 LYS A C 1
ATOM 1616 O O . LYS A 1 206 ? 30.832 -5.492 -84.037 1.00 77.25 206 LYS A O 1
ATOM 1621 N N . THR A 1 207 ? 32.398 -6.603 -85.201 1.00 82.50 207 THR A N 1
ATOM 1622 C CA . THR A 1 207 ? 33.395 -5.526 -85.157 1.00 82.50 207 THR A CA 1
ATOM 1623 C C . THR A 1 207 ? 32.952 -4.357 -86.035 1.00 82.50 207 THR A C 1
ATOM 1625 O O . THR A 1 207 ? 32.557 -4.561 -87.178 1.00 82.50 207 THR A O 1
ATOM 1628 N N . VAL A 1 208 ? 33.047 -3.134 -85.512 1.00 84.62 208 VAL A N 1
ATOM 1629 C CA . VAL A 1 208 ? 32.695 -1.896 -86.224 1.00 84.62 208 VAL A CA 1
ATOM 1630 C C . VAL A 1 208 ? 33.829 -0.861 -86.148 1.00 84.62 208 VAL A C 1
ATOM 1632 O O . VAL A 1 208 ? 34.561 -0.831 -85.152 1.00 84.62 208 VAL A O 1
ATOM 1635 N N . PRO A 1 209 ? 34.005 -0.001 -87.167 1.00 83.62 209 PRO A N 1
ATOM 1636 C CA . PRO A 1 209 ? 34.942 1.119 -87.111 1.00 83.62 209 PRO A CA 1
ATOM 1637 C C . PRO A 1 209 ? 34.460 2.237 -86.173 1.00 83.62 209 PRO A C 1
ATOM 1639 O O . PRO A 1 209 ? 33.286 2.307 -85.800 1.00 83.62 209 PRO A O 1
ATOM 1642 N N . ARG A 1 210 ? 35.384 3.122 -85.767 1.00 83.94 210 ARG A N 1
ATOM 1643 C CA . ARG A 1 210 ? 35.147 4.153 -84.734 1.00 83.94 210 ARG A CA 1
ATOM 1644 C C . ARG A 1 210 ? 33.931 5.054 -84.977 1.00 83.94 210 ARG A C 1
ATOM 1646 O O . ARG A 1 210 ? 33.305 5.471 -84.004 1.00 83.94 210 ARG A O 1
ATOM 1653 N N . ASP A 1 211 ? 33.647 5.378 -86.232 1.00 81.06 211 ASP A N 1
ATOM 1654 C CA . ASP A 1 211 ? 32.562 6.244 -86.709 1.00 81.06 211 ASP A CA 1
ATOM 1655 C C . ASP A 1 211 ? 31.175 5.589 -86.616 1.00 81.06 211 ASP A C 1
ATOM 1657 O O . ASP A 1 211 ? 30.173 6.285 -86.472 1.00 81.06 211 ASP A O 1
ATOM 1661 N N . GLN A 1 212 ? 31.116 4.255 -86.613 1.00 83.50 212 GLN A N 1
ATOM 1662 C CA . GLN A 1 212 ? 29.883 3.486 -86.417 1.00 83.50 212 GLN A CA 1
ATOM 1663 C C . GLN A 1 212 ? 29.598 3.173 -84.934 1.00 83.50 212 GLN A C 1
ATOM 1665 O O . GLN A 1 212 ? 28.521 2.674 -84.599 1.00 83.50 212 GLN A O 1
ATOM 1670 N N . VAL A 1 213 ? 30.533 3.476 -84.022 1.00 83.75 213 VAL A N 1
ATOM 1671 C CA . VAL A 1 213 ? 30.314 3.376 -82.570 1.00 83.75 213 VAL A CA 1
ATOM 1672 C C . VAL A 1 213 ? 29.510 4.596 -82.089 1.00 83.75 213 VAL A C 1
ATOM 1674 O O . VAL A 1 213 ? 30.024 5.714 -82.175 1.00 83.75 213 VAL A O 1
ATOM 1677 N N . PRO A 1 214 ? 28.291 4.426 -81.530 1.00 82.19 214 PRO A N 1
ATOM 1678 C CA . PRO A 1 214 ? 27.450 5.552 -81.120 1.00 82.19 214 PRO A CA 1
ATOM 1679 C C . PRO A 1 214 ? 28.123 6.461 -80.083 1.00 82.19 214 PRO A C 1
ATOM 1681 O O . PRO A 1 214 ? 28.697 5.970 -79.114 1.00 82.19 214 PRO A O 1
ATOM 1684 N N . GLU A 1 215 ? 27.962 7.782 -80.207 1.00 74.81 215 GLU A N 1
ATOM 1685 C CA . GLU A 1 215 ? 28.520 8.777 -79.265 1.00 74.81 215 GLU A CA 1
ATOM 1686 C C . GLU A 1 215 ? 28.051 8.592 -77.807 1.00 74.81 215 GLU A C 1
ATOM 1688 O O . GLU A 1 215 ? 28.696 9.040 -76.857 1.00 74.81 215 GLU A O 1
ATOM 1693 N N . THR A 1 216 ? 26.911 7.924 -77.612 1.00 73.69 216 THR A N 1
ATOM 1694 C CA . THR A 1 216 ? 26.353 7.610 -76.291 1.00 73.69 216 THR A CA 1
ATOM 1695 C C . THR A 1 216 ? 26.949 6.354 -75.653 1.00 73.69 216 THR A C 1
ATOM 1697 O O . THR A 1 216 ? 26.810 6.187 -74.440 1.00 73.69 216 THR A O 1
ATOM 1700 N N . ALA A 1 217 ? 27.620 5.495 -76.427 1.00 81.56 217 ALA A N 1
ATOM 1701 C CA . ALA A 1 217 ? 28.241 4.266 -75.942 1.00 81.56 217 ALA A CA 1
ATOM 1702 C C . ALA A 1 217 ? 29.565 4.539 -75.207 1.00 81.56 217 ALA A C 1
ATOM 1704 O O . ALA A 1 217 ? 30.191 5.589 -75.373 1.00 81.56 217 ALA A O 1
ATOM 1705 N N . VAL A 1 218 ? 30.009 3.582 -74.389 1.00 85.31 218 VAL A N 1
ATOM 1706 C CA . VAL A 1 218 ? 31.325 3.647 -73.735 1.00 85.31 218 VAL A CA 1
ATOM 1707 C C . VAL A 1 218 ? 32.356 2.898 -74.569 1.00 85.31 218 VAL A C 1
ATOM 1709 O O . VAL A 1 218 ? 32.102 1.786 -75.029 1.00 85.31 218 VAL A O 1
ATOM 1712 N N . VAL A 1 219 ? 33.524 3.512 -74.743 1.00 86.12 219 VAL A N 1
ATOM 1713 C CA . VAL A 1 219 ? 34.650 2.964 -75.499 1.00 86.12 219 VAL A CA 1
ATOM 1714 C C . VAL A 1 219 ? 35.785 2.613 -74.542 1.00 86.12 219 VAL A C 1
ATOM 1716 O O . VAL A 1 219 ? 36.172 3.440 -73.716 1.00 86.12 219 VAL A O 1
ATOM 1719 N N . LEU A 1 220 ? 36.305 1.390 -74.659 1.00 84.56 220 LEU A N 1
ATOM 1720 C CA . LEU A 1 220 ? 37.480 0.901 -73.941 1.00 84.56 220 LEU A CA 1
ATOM 1721 C C . LEU A 1 220 ? 38.636 0.794 -74.944 1.00 84.56 220 LEU A C 1
ATOM 1723 O O . LEU A 1 220 ? 38.737 -0.171 -75.697 1.00 84.56 220 LEU A O 1
ATOM 1727 N N . ASP A 1 221 ? 39.466 1.831 -75.001 1.00 74.62 221 ASP A N 1
ATOM 1728 C CA . ASP A 1 221 ? 40.572 2.012 -75.956 1.00 74.62 221 ASP A CA 1
ATOM 1729 C C . ASP A 1 221 ? 41.955 2.104 -75.282 1.00 74.62 221 ASP A C 1
ATOM 1731 O O . ASP A 1 221 ? 42.950 2.416 -75.934 1.00 74.62 221 ASP A O 1
ATOM 1735 N N . GLY A 1 222 ? 42.013 1.837 -73.974 1.00 66.75 222 GLY A N 1
ATOM 1736 C CA . GLY A 1 222 ? 43.200 2.019 -73.136 1.00 66.75 222 GLY A CA 1
ATOM 1737 C C . GLY A 1 222 ? 43.308 3.403 -72.483 1.00 66.75 222 GLY A C 1
ATOM 1738 O O . GLY A 1 222 ? 44.223 3.616 -71.687 1.00 66.75 222 GLY A O 1
ATOM 1739 N N . THR A 1 223 ? 42.390 4.341 -72.751 1.00 67.69 223 THR A N 1
ATOM 1740 C CA . THR A 1 223 ? 42.347 5.610 -72.008 1.00 67.69 223 THR A CA 1
ATOM 1741 C C . THR A 1 223 ? 41.985 5.391 -70.536 1.00 67.69 223 THR A C 1
ATOM 1743 O O . THR A 1 223 ? 41.118 4.592 -70.182 1.00 67.69 223 THR A O 1
ATOM 1746 N N . ALA A 1 224 ? 42.659 6.130 -69.651 1.00 61.56 224 ALA A N 1
ATOM 1747 C CA . ALA A 1 224 ? 42.563 5.935 -68.203 1.00 61.56 224 ALA A CA 1
ATOM 1748 C C . ALA A 1 224 ? 41.247 6.432 -67.567 1.00 61.56 224 ALA A C 1
ATOM 1750 O O . ALA A 1 224 ? 41.044 6.219 -66.373 1.00 61.56 224 ALA A O 1
ATOM 1751 N N . LYS A 1 225 ? 40.377 7.124 -68.321 1.00 73.44 225 LYS A N 1
ATOM 1752 C CA . LYS A 1 225 ? 39.110 7.657 -67.804 1.00 73.44 225 LYS A CA 1
ATOM 1753 C C . LYS A 1 225 ? 38.024 7.735 -68.881 1.00 73.44 225 LYS A C 1
ATOM 1755 O O . LYS A 1 225 ? 38.111 8.528 -69.813 1.00 73.44 225 LYS A O 1
ATOM 1760 N N . ASN A 1 226 ? 36.976 6.942 -68.698 1.00 81.75 226 ASN A N 1
ATOM 1761 C CA . ASN A 1 226 ? 35.724 6.935 -69.456 1.00 81.75 226 ASN A CA 1
ATOM 1762 C C . ASN A 1 226 ? 34.519 6.780 -68.496 1.00 81.75 226 ASN A C 1
ATOM 1764 O O . ASN A 1 226 ? 34.704 6.490 -67.311 1.00 81.75 226 ASN A O 1
ATOM 1768 N N . LYS A 1 227 ? 33.281 6.910 -68.994 1.00 80.50 227 LYS A N 1
ATOM 1769 C CA . LYS A 1 227 ? 32.064 6.844 -68.153 1.00 80.50 227 LYS A CA 1
ATOM 1770 C C . LYS A 1 227 ? 31.932 5.539 -67.353 1.00 80.50 227 LYS A C 1
ATOM 1772 O O . LYS A 1 227 ? 31.451 5.564 -66.229 1.00 80.50 227 LYS A O 1
ATOM 1777 N N . LEU A 1 228 ? 32.388 4.398 -67.887 1.00 84.69 228 LEU A N 1
ATOM 1778 C CA . LEU A 1 228 ? 32.362 3.136 -67.137 1.00 84.69 228 LEU A CA 1
ATOM 1779 C C . LEU A 1 228 ? 33.355 3.171 -65.970 1.00 84.69 228 LEU A C 1
ATOM 1781 O O . LEU A 1 228 ? 32.987 2.782 -64.869 1.00 84.69 228 LEU A O 1
ATOM 1785 N N . THR A 1 229 ? 34.573 3.687 -66.165 1.00 84.31 229 THR A N 1
ATOM 1786 C CA . THR A 1 229 ? 35.515 3.881 -65.046 1.00 84.31 229 THR A CA 1
ATOM 1787 C C . THR A 1 229 ? 35.003 4.905 -64.029 1.00 84.31 229 THR A C 1
ATOM 1789 O O . THR A 1 229 ? 35.133 4.678 -62.832 1.00 84.31 229 THR A O 1
ATOM 1792 N N . GLU A 1 230 ? 34.339 5.979 -64.473 1.00 85.06 230 GLU A N 1
ATOM 1793 C CA . GLU A 1 230 ? 33.729 6.973 -63.581 1.00 85.06 230 GLU A CA 1
ATOM 1794 C C . GLU A 1 230 ? 32.568 6.382 -62.771 1.00 85.06 230 GLU A C 1
ATOM 1796 O O . GLU A 1 230 ? 32.466 6.649 -61.575 1.00 85.06 230 GLU A O 1
ATOM 1801 N N . LEU A 1 231 ? 31.731 5.535 -63.377 1.00 86.25 231 LEU A N 1
ATOM 1802 C CA . LEU A 1 231 ? 30.678 4.795 -62.680 1.00 86.25 231 LEU A CA 1
ATOM 1803 C C . LEU A 1 231 ? 31.261 3.754 -61.710 1.00 86.25 231 LEU A C 1
ATOM 1805 O O . LEU A 1 231 ? 30.802 3.656 -60.574 1.00 86.25 231 LEU A O 1
ATOM 1809 N N . ILE A 1 232 ? 32.286 3.004 -62.124 1.00 87.88 232 ILE A N 1
ATOM 1810 C CA . ILE A 1 232 ? 33.001 2.040 -61.276 1.00 87.88 232 ILE A CA 1
ATOM 1811 C C . ILE A 1 232 ? 33.599 2.745 -60.052 1.00 87.88 232 ILE A C 1
ATOM 1813 O O . ILE A 1 232 ? 33.476 2.241 -58.936 1.00 87.88 232 ILE A O 1
ATOM 1817 N N . ASP A 1 233 ? 34.219 3.912 -60.228 1.00 87.50 233 ASP A N 1
ATOM 1818 C CA . ASP A 1 233 ? 34.833 4.658 -59.130 1.00 87.50 233 ASP A CA 1
ATOM 1819 C C . ASP A 1 233 ? 33.783 5.336 -58.234 1.00 87.50 233 ASP A C 1
ATOM 1821 O O . ASP A 1 233 ? 33.920 5.274 -57.013 1.00 87.50 233 ASP A O 1
ATOM 1825 N N . GLN A 1 234 ? 32.672 5.847 -58.788 1.00 88.69 234 GLN A N 1
ATOM 1826 C CA . GLN A 1 234 ? 31.491 6.246 -58.003 1.00 88.69 234 GLN A CA 1
ATOM 1827 C C . GLN A 1 234 ? 30.949 5.075 -57.162 1.00 88.69 234 GLN A C 1
ATOM 1829 O O . GLN A 1 234 ? 30.647 5.244 -55.982 1.00 88.69 234 GLN A O 1
ATOM 1834 N N . GLN A 1 235 ? 30.847 3.870 -57.734 1.00 90.00 235 GLN A N 1
ATOM 1835 C CA . GLN A 1 235 ? 30.362 2.681 -57.027 1.00 90.00 235 GLN A CA 1
ATOM 1836 C C . GLN A 1 235 ? 31.356 2.182 -55.964 1.00 90.00 235 GLN A C 1
ATOM 1838 O O . GLN A 1 235 ? 30.926 1.782 -54.883 1.00 90.00 235 GLN A O 1
ATOM 1843 N N . LYS A 1 236 ? 32.674 2.224 -56.221 1.00 90.38 236 LYS A N 1
ATOM 1844 C CA . LYS A 1 236 ? 33.718 1.943 -55.212 1.00 90.38 236 LYS A CA 1
ATOM 1845 C C . LYS A 1 236 ? 33.646 2.944 -54.058 1.00 90.38 236 LYS A C 1
ATOM 1847 O O . LYS A 1 236 ? 33.678 2.527 -52.903 1.00 90.38 236 LYS A O 1
ATOM 1852 N N . GLN A 1 237 ? 33.526 4.235 -54.369 1.00 91.25 237 GLN A N 1
ATOM 1853 C CA . GLN A 1 237 ? 33.399 5.307 -53.384 1.00 91.25 237 GLN A CA 1
ATOM 1854 C C . GLN A 1 237 ? 32.139 5.111 -52.533 1.00 91.25 237 GLN A C 1
ATOM 1856 O O . GLN A 1 237 ? 32.235 5.082 -51.313 1.00 91.25 237 GLN A O 1
ATOM 1861 N N . PHE A 1 238 ? 30.990 4.822 -53.150 1.00 92.00 238 PHE A N 1
ATOM 1862 C CA . PHE A 1 238 ? 29.753 4.517 -52.429 1.00 92.00 238 PHE A CA 1
ATOM 1863 C C . PHE A 1 238 ? 29.867 3.289 -51.504 1.00 92.00 238 PHE A C 1
ATOM 1865 O O . PHE A 1 238 ? 29.338 3.309 -50.395 1.00 92.00 238 PHE A O 1
ATOM 1872 N N . VAL A 1 239 ? 30.585 2.229 -51.907 1.00 92.25 239 VAL A N 1
ATOM 1873 C CA . VAL A 1 239 ? 30.872 1.086 -51.013 1.00 92.25 239 VAL A CA 1
ATOM 1874 C C . VAL A 1 239 ? 31.691 1.539 -49.795 1.00 92.25 239 VAL A C 1
ATOM 1876 O O . VAL A 1 239 ? 31.352 1.164 -48.674 1.00 92.25 239 VAL A O 1
ATOM 1879 N N . GLN A 1 240 ? 32.710 2.383 -49.989 1.00 93.31 240 GLN A N 1
ATOM 1880 C CA . GLN A 1 240 ? 33.511 2.944 -48.891 1.00 93.31 240 GLN A CA 1
ATOM 1881 C C . GLN A 1 240 ? 32.704 3.900 -47.999 1.00 93.31 240 GLN A C 1
ATOM 1883 O O . GLN A 1 240 ? 32.881 3.892 -46.783 1.00 93.31 240 GLN A O 1
ATOM 1888 N N . ASP A 1 241 ? 31.792 4.688 -48.573 1.00 92.31 241 ASP A N 1
ATOM 1889 C CA . ASP A 1 241 ? 30.880 5.554 -47.825 1.00 92.31 241 ASP A CA 1
ATOM 1890 C C . ASP A 1 241 ? 29.910 4.741 -46.957 1.00 92.31 241 ASP A C 1
ATOM 1892 O O . ASP A 1 241 ? 29.705 5.095 -45.800 1.00 92.31 241 ASP A O 1
ATOM 1896 N N . VAL A 1 242 ? 29.377 3.619 -47.458 1.00 93.44 242 VAL A N 1
ATOM 1897 C CA . VAL A 1 242 ? 28.570 2.678 -46.657 1.00 93.44 242 VAL A CA 1
ATOM 1898 C C . VAL A 1 242 ? 29.417 2.002 -45.568 1.00 93.44 242 VAL A C 1
ATOM 1900 O O . VAL A 1 242 ? 28.966 1.914 -44.427 1.00 93.44 242 VAL A O 1
ATOM 1903 N N . ASP A 1 243 ? 30.654 1.585 -45.865 1.00 93.19 243 ASP A N 1
ATOM 1904 C CA . ASP A 1 243 ? 31.586 1.026 -44.868 1.00 93.19 243 ASP A CA 1
ATOM 1905 C C . ASP A 1 243 ? 31.950 2.030 -43.758 1.00 93.19 243 ASP A C 1
ATOM 1907 O O . ASP A 1 243 ? 32.146 1.639 -42.604 1.00 93.19 243 ASP A O 1
ATOM 1911 N N . ALA A 1 244 ? 32.066 3.317 -44.093 1.00 93.44 244 ALA A N 1
ATOM 1912 C CA . ALA A 1 244 ? 32.319 4.391 -43.138 1.00 93.44 244 ALA A CA 1
ATOM 1913 C C . ALA A 1 244 ? 31.064 4.720 -42.314 1.00 93.44 244 ALA A C 1
ATOM 1915 O O . ALA A 1 244 ? 31.148 4.830 -41.092 1.00 93.44 244 ALA A O 1
ATOM 1916 N N . ALA A 1 245 ? 29.903 4.809 -42.965 1.00 93.06 245 ALA A N 1
ATOM 1917 C CA . ALA A 1 245 ? 28.618 5.089 -42.335 1.00 93.06 245 ALA A CA 1
ATOM 1918 C C . ALA A 1 245 ? 28.184 3.991 -41.353 1.00 93.06 245 ALA A C 1
ATOM 1920 O O . ALA A 1 245 ? 27.649 4.302 -40.291 1.00 93.06 245 ALA A O 1
ATOM 1921 N N . GLU A 1 246 ? 28.461 2.717 -41.650 1.00 92.88 246 GLU A N 1
ATOM 1922 C CA . GLU A 1 246 ? 28.187 1.610 -40.726 1.00 92.88 246 GLU A CA 1
ATOM 1923 C C . GLU A 1 246 ? 29.045 1.720 -39.457 1.00 92.88 246 GLU A C 1
ATOM 1925 O O . GLU A 1 246 ? 28.509 1.680 -38.353 1.00 92.88 246 GLU A O 1
ATOM 1930 N N . LYS A 1 247 ? 30.348 2.003 -39.593 1.00 93.94 247 LYS A N 1
ATOM 1931 C CA . LYS A 1 247 ? 31.252 2.239 -38.449 1.00 93.94 247 LYS A CA 1
ATOM 1932 C C . LYS A 1 247 ? 30.890 3.496 -37.654 1.00 93.94 247 LYS A C 1
ATOM 1934 O O . LYS A 1 247 ? 31.013 3.505 -36.430 1.00 93.94 247 LYS A O 1
ATOM 1939 N N . GLN A 1 248 ? 30.448 4.558 -38.329 1.00 92.88 248 GLN A N 1
ATOM 1940 C CA . GLN A 1 248 ? 29.964 5.789 -37.696 1.00 92.88 248 GLN A CA 1
ATOM 1941 C C . GLN A 1 248 ? 28.694 5.518 -36.880 1.00 92.88 248 GLN A C 1
ATOM 1943 O O . GLN A 1 248 ? 28.626 5.917 -35.717 1.00 92.88 248 GLN A O 1
ATOM 1948 N N . MET A 1 249 ? 27.744 4.768 -37.445 1.00 91.56 249 MET A N 1
ATOM 1949 C CA . MET A 1 249 ? 26.528 4.322 -36.767 1.00 91.56 249 MET A CA 1
ATOM 1950 C C . MET A 1 249 ? 26.851 3.417 -35.568 1.00 91.56 249 MET A C 1
ATOM 1952 O O . MET A 1 249 ? 26.342 3.662 -34.478 1.00 91.56 249 MET A O 1
ATOM 1956 N N . GLU A 1 250 ? 27.725 2.415 -35.709 1.00 92.25 250 GLU A N 1
ATOM 1957 C CA . GLU A 1 250 ? 28.173 1.572 -34.587 1.00 92.25 250 GLU A CA 1
ATOM 1958 C C . GLU A 1 250 ? 28.802 2.409 -33.461 1.00 92.25 250 GLU A C 1
ATOM 1960 O O . GLU A 1 250 ? 28.467 2.237 -32.285 1.00 92.25 250 GLU A O 1
ATOM 1965 N N . ALA A 1 251 ? 29.679 3.356 -33.811 1.00 91.69 251 ALA A N 1
ATOM 1966 C CA . ALA A 1 251 ? 30.310 4.258 -32.854 1.00 91.69 251 ALA A CA 1
ATOM 1967 C C . ALA A 1 251 ? 29.301 5.209 -32.187 1.00 91.69 251 ALA A C 1
ATOM 1969 O O . ALA A 1 251 ? 29.420 5.471 -30.988 1.00 91.69 251 ALA A O 1
ATOM 1970 N N . ARG A 1 252 ? 28.286 5.697 -32.916 1.00 90.44 252 ARG A N 1
ATOM 1971 C CA . ARG A 1 252 ? 27.171 6.474 -32.353 1.00 90.44 252 ARG A CA 1
ATOM 1972 C C . ARG A 1 252 ? 26.349 5.625 -31.389 1.00 90.44 252 ARG A C 1
ATOM 1974 O O . ARG A 1 252 ? 26.272 5.979 -30.219 1.00 90.44 252 ARG A O 1
ATOM 1981 N N . LEU A 1 253 ? 25.803 4.492 -31.831 1.00 90.44 253 LEU A N 1
ATOM 1982 C CA . LEU A 1 253 ? 24.959 3.616 -31.009 1.00 90.44 253 LEU A CA 1
ATOM 1983 C C . LEU A 1 253 ? 25.685 3.145 -29.740 1.00 90.44 253 LEU A C 1
ATOM 1985 O O . LEU A 1 253 ? 25.075 3.052 -28.676 1.00 90.44 253 LEU A O 1
ATOM 1989 N N . LYS A 1 254 ? 26.999 2.892 -29.820 1.00 91.62 254 LYS A N 1
ATOM 1990 C CA . LYS A 1 254 ? 27.827 2.550 -28.655 1.00 91.62 254 LYS A CA 1
ATOM 1991 C C . LYS A 1 254 ? 27.999 3.724 -27.683 1.00 91.62 254 LYS A C 1
ATOM 1993 O O . LYS A 1 254 ? 27.997 3.489 -26.475 1.00 91.62 254 LYS A O 1
ATOM 1998 N N . ARG A 1 255 ? 28.123 4.965 -28.177 1.00 90.88 255 ARG A N 1
ATOM 1999 C CA . ARG A 1 255 ? 28.127 6.181 -27.340 1.00 90.88 255 ARG A CA 1
ATOM 2000 C C . ARG A 1 255 ? 26.759 6.430 -26.704 1.00 90.88 255 ARG A C 1
ATOM 2002 O O . ARG A 1 255 ? 26.706 6.588 -25.491 1.00 90.88 255 ARG A O 1
ATOM 2009 N N . GLU A 1 256 ? 25.674 6.375 -27.479 1.00 90.25 256 GLU A N 1
ATOM 2010 C CA . GLU A 1 256 ? 24.296 6.525 -26.984 1.00 90.25 256 GLU A CA 1
ATOM 2011 C C . GLU A 1 256 ? 23.985 5.530 -25.861 1.00 90.25 256 GLU A C 1
ATOM 2013 O O . GLU A 1 256 ? 23.519 5.925 -24.793 1.00 90.25 256 GLU A O 1
ATOM 2018 N N . HIS A 1 257 ? 24.297 4.246 -26.074 1.00 90.31 257 HIS A N 1
ATOM 2019 C CA . HIS A 1 257 ? 24.118 3.204 -25.067 1.00 90.31 257 HIS A CA 1
ATOM 2020 C C . HIS A 1 257 ? 24.944 3.481 -23.807 1.00 90.31 257 HIS A C 1
ATOM 2022 O O . HIS A 1 257 ? 24.410 3.429 -22.705 1.00 90.31 257 HIS A O 1
ATOM 2028 N N . ALA A 1 258 ? 26.235 3.805 -23.954 1.00 89.88 258 ALA A N 1
ATOM 2029 C CA . ALA A 1 258 ? 27.108 4.085 -22.816 1.00 89.88 258 ALA A CA 1
ATOM 2030 C C . ALA A 1 258 ? 26.673 5.334 -22.028 1.00 89.88 258 ALA A C 1
ATOM 2032 O O . ALA A 1 258 ? 26.755 5.329 -20.801 1.00 89.88 258 ALA A O 1
ATOM 2033 N N . PHE A 1 259 ? 26.184 6.376 -22.708 1.00 90.69 259 PHE A N 1
ATOM 2034 C CA . PHE A 1 259 ? 25.636 7.566 -22.065 1.00 90.69 259 PHE A CA 1
ATOM 2035 C C . PHE A 1 259 ? 24.341 7.241 -21.316 1.00 90.69 259 PHE A C 1
ATOM 2037 O O . PHE A 1 259 ? 24.275 7.458 -20.110 1.00 90.69 259 PHE A O 1
ATOM 2044 N N . LEU A 1 260 ? 23.337 6.671 -21.994 1.00 89.81 260 LEU A N 1
ATOM 2045 C CA . LEU A 1 260 ? 22.040 6.363 -21.381 1.00 89.81 260 LEU A CA 1
ATOM 2046 C C . LEU A 1 260 ? 22.186 5.379 -20.217 1.00 89.81 260 LEU A C 1
ATOM 2048 O O . LEU A 1 260 ? 21.594 5.599 -19.164 1.00 89.81 260 LEU A O 1
ATOM 2052 N N . LEU A 1 261 ? 23.023 4.347 -20.366 1.00 89.12 261 LEU A N 1
ATOM 2053 C CA . LEU A 1 261 ? 23.340 3.417 -19.285 1.00 89.12 261 LEU A CA 1
ATOM 2054 C C . LEU A 1 261 ? 23.985 4.149 -18.100 1.00 89.12 261 LEU A C 1
ATOM 2056 O O . LEU A 1 261 ? 23.526 3.982 -16.977 1.00 89.12 261 LEU A O 1
ATOM 2060 N N . LYS A 1 262 ? 24.973 5.025 -18.336 1.00 88.94 262 LYS A N 1
ATOM 2061 C CA . LYS A 1 262 ? 25.588 5.852 -17.283 1.00 88.94 262 LYS A CA 1
ATOM 2062 C C . LYS A 1 262 ? 24.579 6.788 -16.605 1.00 88.94 262 LYS A C 1
ATOM 2064 O O . LYS A 1 262 ? 24.687 7.005 -15.404 1.00 88.94 262 LYS A O 1
ATOM 2069 N N . THR A 1 263 ? 23.615 7.340 -17.344 1.00 88.44 263 THR A N 1
ATOM 2070 C CA . THR A 1 263 ? 22.557 8.204 -16.795 1.00 88.44 263 THR A CA 1
ATOM 2071 C C . THR A 1 263 ? 21.557 7.432 -15.937 1.00 88.44 263 THR A C 1
ATOM 2073 O O . THR A 1 263 ? 21.149 7.930 -14.894 1.00 88.44 263 THR A O 1
ATOM 2076 N N . VAL A 1 264 ? 21.185 6.211 -16.335 1.00 88.12 264 VAL A N 1
ATOM 2077 C CA . VAL A 1 264 ? 20.352 5.317 -15.509 1.00 88.12 264 VAL A CA 1
ATOM 2078 C C . VAL A 1 264 ? 21.126 4.817 -14.282 1.00 88.12 264 VAL A C 1
ATOM 2080 O O . VAL A 1 264 ? 20.542 4.632 -13.217 1.00 88.12 264 VAL A O 1
ATOM 2083 N N . GLN A 1 265 ? 22.445 4.651 -14.415 1.00 85.75 265 GLN A N 1
ATOM 2084 C CA . GLN A 1 265 ? 23.357 4.253 -13.343 1.00 85.75 265 GLN A CA 1
ATOM 2085 C C . GLN A 1 265 ? 23.756 5.381 -12.382 1.00 85.75 265 GLN A C 1
ATOM 2087 O O . GLN A 1 265 ? 24.479 5.098 -11.427 1.00 85.75 265 GLN A O 1
ATOM 2092 N N . SER A 1 266 ? 23.334 6.632 -12.600 1.00 83.25 266 SER A N 1
ATOM 2093 C CA . SER A 1 266 ? 23.688 7.747 -11.721 1.00 83.25 266 SER A CA 1
ATOM 2094 C C . SER A 1 266 ? 22.522 8.183 -10.836 1.00 83.25 266 SER A C 1
ATOM 2096 O O . SER A 1 266 ? 21.403 8.378 -11.304 1.00 83.25 266 SER A O 1
ATOM 2098 N N . ASP A 1 267 ? 22.815 8.486 -9.567 1.00 77.50 267 ASP A N 1
ATOM 2099 C CA . ASP A 1 267 ? 21.864 9.080 -8.606 1.00 77.50 267 ASP A CA 1
ATOM 2100 C C . ASP A 1 267 ? 21.476 10.539 -8.956 1.00 77.50 267 ASP A C 1
ATOM 2102 O O . ASP A 1 267 ? 20.967 11.302 -8.130 1.00 77.50 267 ASP A O 1
ATOM 2106 N N . THR A 1 268 ? 21.749 10.966 -10.191 1.00 87.06 268 THR A N 1
ATOM 2107 C CA . THR A 1 268 ? 21.467 12.303 -10.701 1.00 87.06 268 THR A CA 1
ATOM 2108 C C . THR A 1 268 ? 19.963 12.487 -10.831 1.00 87.06 268 THR A C 1
ATOM 2110 O O . THR A 1 268 ? 19.310 11.874 -11.675 1.00 87.06 268 THR A O 1
ATOM 2113 N N . ALA A 1 269 ? 19.410 13.384 -10.021 1.00 91.19 269 ALA A N 1
ATOM 2114 C CA . ALA A 1 269 ? 18.085 13.918 -10.271 1.00 91.19 269 ALA A CA 1
ATOM 2115 C C . ALA A 1 269 ? 18.116 14.877 -11.467 1.00 91.19 269 ALA A C 1
ATOM 2117 O O . ALA A 1 269 ? 19.068 15.633 -11.657 1.00 91.19 269 ALA A O 1
ATOM 2118 N N . TRP A 1 270 ? 17.034 14.885 -12.233 1.00 93.12 270 TRP A N 1
ATOM 2119 C CA . TRP A 1 270 ? 16.831 15.751 -13.386 1.00 93.12 270 TRP A CA 1
ATOM 2120 C C . TRP A 1 270 ? 15.557 16.570 -13.192 1.00 93.12 270 TRP A C 1
ATOM 2122 O O . TRP A 1 270 ? 14.593 16.101 -12.593 1.00 93.12 270 TRP A O 1
ATOM 2132 N N . GLN A 1 271 ? 15.526 17.785 -13.718 1.00 92.38 271 GLN A N 1
ATOM 2133 C CA . GLN A 1 271 ? 14.347 18.635 -13.807 1.00 92.38 271 GLN A CA 1
ATOM 2134 C C . GLN A 1 271 ? 13.770 18.553 -15.225 1.00 92.38 271 GLN A C 1
ATOM 2136 O O . GLN A 1 271 ? 14.508 18.626 -16.209 1.00 92.38 271 GLN A O 1
ATOM 2141 N N . ALA A 1 272 ? 12.447 18.433 -15.323 1.00 89.31 272 ALA A N 1
ATOM 2142 C CA . ALA A 1 272 ? 11.692 18.478 -16.569 1.00 89.31 272 ALA A CA 1
ATOM 2143 C C . ALA A 1 272 ? 10.557 19.508 -16.450 1.00 89.31 272 ALA A C 1
ATOM 2145 O O . ALA A 1 272 ? 9.758 19.463 -15.511 1.00 89.31 272 ALA A O 1
ATOM 2146 N N . LEU A 1 273 ? 10.469 20.436 -17.407 1.00 86.75 273 LEU A N 1
ATOM 2147 C CA . LEU A 1 273 ? 9.397 21.433 -17.467 1.00 86.75 273 LEU A CA 1
ATOM 2148 C C . LEU A 1 273 ? 8.277 20.933 -18.387 1.00 86.75 273 LEU A C 1
ATOM 2150 O O . LEU A 1 273 ? 8.385 21.016 -19.610 1.00 86.75 273 LEU A O 1
ATOM 2154 N N . VAL A 1 274 ? 7.198 20.406 -17.806 1.00 79.56 274 VAL A N 1
ATOM 2155 C CA . VAL A 1 274 ? 6.088 19.803 -18.555 1.00 79.56 274 VAL A CA 1
ATOM 2156 C C . VAL A 1 274 ? 4.982 20.832 -18.824 1.00 79.56 274 VAL A C 1
ATOM 2158 O O . VAL A 1 274 ? 4.382 21.350 -17.877 1.00 79.56 274 VAL A O 1
ATOM 2161 N N . PRO A 1 275 ? 4.6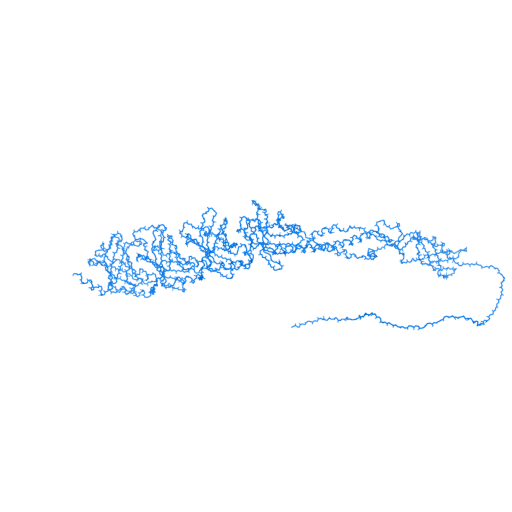21 21.109 -20.093 1.00 72.12 275 PRO A N 1
ATOM 2162 C CA . PRO A 1 275 ? 3.509 22.001 -20.402 1.00 72.12 275 PRO A CA 1
ATOM 2163 C C . PRO A 1 275 ? 2.168 21.348 -20.036 1.00 72.12 275 PRO A C 1
ATOM 2165 O O . PRO A 1 275 ? 1.708 20.438 -20.736 1.00 72.12 275 PRO A O 1
ATOM 2168 N N . ALA A 1 276 ? 1.518 21.843 -18.979 1.00 65.06 276 ALA A N 1
ATOM 2169 C CA . ALA A 1 276 ? 0.224 21.362 -18.492 1.00 65.06 276 ALA A CA 1
ATOM 2170 C C . ALA A 1 276 ? -0.886 21.391 -19.569 1.00 65.06 276 ALA A C 1
ATOM 2172 O O . ALA A 1 276 ? -0.747 21.996 -20.639 1.00 65.06 276 ALA A O 1
ATOM 2173 N N . GLN A 1 277 ? -2.003 20.706 -19.305 1.00 59.44 277 GLN A N 1
ATOM 2174 C CA . GLN A 1 277 ? -3.213 20.826 -20.135 1.00 59.44 277 GLN A CA 1
ATOM 2175 C C . GLN A 1 277 ? -3.990 22.114 -19.818 1.00 59.44 277 GLN A C 1
ATOM 2177 O O . GLN A 1 277 ? -4.537 22.733 -20.725 1.00 59.44 277 GLN A O 1
ATOM 2182 N N . SER A 1 278 ? -3.979 22.542 -18.555 1.00 55.53 278 SER A N 1
ATOM 2183 C CA . SER A 1 278 ? -4.548 23.797 -18.066 1.00 55.53 278 SER A CA 1
ATOM 2184 C C . SER A 1 278 ? -3.707 24.314 -16.891 1.00 55.53 278 SER A C 1
ATOM 2186 O O . SER A 1 278 ? -3.258 23.529 -16.059 1.00 55.53 278 SER A O 1
ATOM 2188 N N . GLY A 1 279 ? -3.476 25.629 -16.828 1.00 60.44 279 GLY A N 1
ATOM 2189 C CA . GLY A 1 279 ? -2.627 26.254 -15.803 1.00 60.44 279 GLY A CA 1
ATOM 2190 C C . GLY A 1 279 ? -1.141 26.386 -16.193 1.00 60.44 279 GLY A C 1
ATOM 2191 O O . GLY A 1 279 ? -0.791 26.204 -17.363 1.00 60.44 279 GLY A O 1
ATOM 2192 N N . PRO A 1 280 ? -0.264 26.765 -15.240 1.00 63.06 280 PRO A N 1
ATOM 2193 C CA . PRO A 1 280 ? 1.168 26.947 -15.483 1.00 63.06 280 PRO A CA 1
ATOM 2194 C C . PRO A 1 280 ? 1.876 25.625 -15.820 1.00 63.06 280 PRO A C 1
ATOM 2196 O O . PRO A 1 280 ? 1.387 24.540 -15.510 1.00 63.06 280 PRO A O 1
ATOM 2199 N N . ALA A 1 281 ? 3.055 25.708 -16.441 1.00 72.75 281 ALA A N 1
ATOM 2200 C CA . ALA A 1 281 ? 3.884 24.532 -16.699 1.00 72.75 281 ALA A CA 1
ATOM 2201 C C . ALA A 1 281 ? 4.367 23.902 -15.380 1.00 72.75 281 ALA A C 1
ATOM 2203 O O . ALA A 1 281 ? 4.891 24.597 -14.507 1.00 72.75 281 ALA A O 1
ATOM 2204 N N . ALA A 1 282 ? 4.206 22.586 -15.252 1.00 77.06 282 ALA A N 1
ATOM 2205 C CA . ALA A 1 282 ? 4.610 21.842 -14.069 1.00 77.06 282 ALA A CA 1
ATOM 2206 C C . ALA A 1 282 ? 6.121 21.589 -14.097 1.00 77.06 282 ALA A C 1
ATOM 2208 O O . ALA A 1 282 ? 6.668 21.152 -15.113 1.00 77.06 282 ALA A O 1
ATOM 2209 N N . LYS A 1 283 ? 6.796 21.841 -12.973 1.00 86.81 283 LYS A N 1
ATOM 2210 C CA . LYS A 1 283 ? 8.198 21.463 -12.782 1.00 86.81 283 LYS A CA 1
ATOM 2211 C C . LYS A 1 283 ? 8.242 20.106 -12.098 1.00 86.81 283 LYS A C 1
ATOM 2213 O O . LYS A 1 283 ? 7.888 19.994 -10.927 1.00 86.81 283 LYS A O 1
ATOM 2218 N N . LEU A 1 284 ? 8.676 19.089 -12.829 1.00 88.00 284 LEU A N 1
ATOM 2219 C CA . LEU A 1 284 ? 8.847 17.745 -12.295 1.00 88.00 284 LEU A CA 1
ATOM 2220 C C . LEU A 1 284 ? 10.323 17.476 -12.036 1.00 88.00 284 LEU A C 1
ATOM 2222 O O . LEU A 1 284 ? 11.184 17.888 -12.815 1.00 88.00 284 LEU A O 1
ATOM 2226 N N . ARG A 1 285 ? 10.597 16.742 -10.964 1.00 90.94 285 ARG A N 1
ATOM 2227 C CA . ARG A 1 285 ? 11.860 16.048 -10.756 1.00 90.94 285 ARG A CA 1
ATOM 2228 C C . ARG A 1 285 ? 11.718 14.619 -11.272 1.00 90.94 285 ARG A C 1
ATOM 2230 O O . ARG A 1 285 ? 10.703 13.969 -11.037 1.00 90.94 285 ARG A O 1
ATOM 2237 N N . VAL A 1 286 ? 12.737 14.148 -11.972 1.00 91.62 286 VAL A N 1
ATOM 2238 C CA . VAL A 1 286 ? 12.843 12.822 -12.579 1.00 91.62 286 VAL A CA 1
ATOM 2239 C C . VAL A 1 286 ? 14.096 12.162 -12.016 1.00 91.62 286 VAL A C 1
ATOM 2241 O O . VAL A 1 286 ? 15.162 12.778 -12.005 1.00 91.62 286 VAL A O 1
ATOM 2244 N N . ARG A 1 287 ? 13.989 10.927 -11.528 1.00 91.06 287 ARG A N 1
ATOM 2245 C CA . ARG A 1 287 ? 15.123 10.167 -10.983 1.00 91.06 287 ARG A CA 1
ATOM 2246 C C . ARG A 1 287 ? 15.073 8.725 -11.445 1.00 91.06 287 ARG A C 1
ATOM 2248 O O . ARG A 1 287 ? 14.013 8.109 -11.379 1.00 91.06 287 ARG A O 1
ATOM 2255 N N . PHE A 1 288 ? 16.217 8.166 -11.803 1.00 89.69 288 PHE A N 1
ATOM 2256 C CA . PHE A 1 288 ? 16.388 6.720 -11.881 1.00 89.69 288 PHE A CA 1
ATOM 2257 C C . PHE A 1 288 ? 16.579 6.211 -10.445 1.00 89.69 288 PHE A C 1
ATOM 2259 O O . PHE A 1 288 ? 17.385 6.766 -9.705 1.00 89.69 288 PHE A O 1
ATOM 2266 N N . VAL A 1 289 ? 15.756 5.252 -10.007 1.00 86.69 289 VAL A N 1
ATOM 2267 C CA . VAL A 1 289 ? 15.708 4.816 -8.590 1.00 86.69 289 VAL A CA 1
ATOM 2268 C C . VAL A 1 289 ? 16.004 3.333 -8.389 1.00 86.69 289 VAL A C 1
ATOM 2270 O O . VAL A 1 289 ? 16.288 2.900 -7.276 1.00 86.69 289 VAL A O 1
ATOM 2273 N N . HIS A 1 290 ? 15.942 2.542 -9.458 1.00 81.69 290 HIS A N 1
ATOM 2274 C CA . HIS A 1 290 ? 16.429 1.169 -9.475 1.00 81.69 290 HIS A CA 1
ATOM 2275 C C . HIS A 1 290 ? 16.690 0.719 -10.919 1.00 81.69 290 HIS A C 1
ATOM 2277 O O . HIS A 1 290 ? 16.092 1.237 -11.867 1.00 81.69 290 HIS A O 1
ATOM 2283 N N . GLN A 1 291 ? 17.554 -0.281 -11.071 1.00 76.25 291 GLN A N 1
ATOM 2284 C CA . GLN A 1 291 ? 17.886 -0.933 -12.334 1.00 76.25 291 GLN A CA 1
ATOM 2285 C C . GLN A 1 291 ? 18.300 -2.384 -12.060 1.00 76.25 291 GLN A C 1
ATOM 2287 O O . GLN A 1 291 ? 18.931 -2.663 -11.039 1.00 76.25 291 GLN A O 1
ATOM 2292 N N . LEU A 1 292 ? 17.989 -3.302 -12.973 1.00 71.25 292 LEU A N 1
ATOM 2293 C CA . LEU A 1 292 ? 18.630 -4.622 -12.990 1.00 71.25 292 LEU A CA 1
ATOM 2294 C C . LEU A 1 292 ? 20.010 -4.530 -13.663 1.00 71.25 292 LEU A C 1
ATOM 2296 O O . LEU A 1 292 ? 20.246 -3.624 -14.462 1.00 71.25 292 LEU A O 1
ATOM 2300 N N . LYS A 1 293 ? 20.919 -5.460 -13.331 1.00 67.38 293 LYS A N 1
ATOM 2301 C CA . LYS A 1 293 ? 22.353 -5.409 -13.700 1.00 67.38 293 LYS A CA 1
ATOM 2302 C C . LYS A 1 293 ? 22.609 -5.119 -15.180 1.00 67.38 293 LYS A C 1
ATOM 2304 O O . LYS A 1 293 ? 23.516 -4.357 -15.497 1.00 67.38 293 LYS A O 1
ATOM 2309 N N . ASP A 1 294 ? 21.791 -5.706 -16.045 1.00 65.06 294 ASP A N 1
ATOM 2310 C CA . ASP A 1 294 ? 21.982 -5.716 -17.494 1.00 65.06 294 ASP A CA 1
ATOM 2311 C C . ASP A 1 294 ? 21.126 -4.651 -18.219 1.00 65.06 294 ASP A C 1
ATOM 2313 O O . ASP A 1 294 ? 21.019 -4.653 -19.440 1.00 65.06 294 ASP A O 1
ATOM 2317 N N . GLY A 1 295 ? 20.490 -3.732 -17.475 1.00 65.25 295 GLY A N 1
ATOM 2318 C CA . GLY A 1 295 ? 19.665 -2.639 -18.019 1.00 65.25 295 GLY A CA 1
ATOM 2319 C C . GLY A 1 295 ? 18.251 -3.036 -18.474 1.00 65.25 295 GLY A C 1
ATOM 2320 O O . GLY A 1 295 ? 17.450 -2.159 -18.807 1.00 65.25 295 GLY A O 1
ATOM 2321 N N . GLU A 1 296 ? 17.912 -4.331 -18.437 1.00 69.88 296 GLU A N 1
ATOM 2322 C CA . GLU A 1 296 ? 16.634 -4.891 -18.914 1.00 69.88 296 GLU A CA 1
ATOM 2323 C C . GLU A 1 296 ? 15.382 -4.305 -18.245 1.00 69.88 296 GLU A C 1
ATOM 2325 O O . GLU A 1 296 ? 14.329 -4.231 -18.877 1.00 69.88 296 GLU A O 1
ATOM 2330 N N . LYS A 1 297 ? 15.471 -3.903 -16.969 1.00 86.12 297 LYS A N 1
ATOM 2331 C CA . LYS A 1 297 ? 14.371 -3.244 -16.252 1.00 86.12 297 LYS A CA 1
ATOM 2332 C C . LYS A 1 297 ? 14.883 -2.034 -15.475 1.00 86.12 297 LYS A C 1
ATOM 2334 O O . LYS A 1 297 ? 15.779 -2.159 -14.640 1.00 86.12 297 LYS A O 1
ATOM 2339 N N . VAL A 1 298 ? 14.282 -0.881 -15.754 1.00 90.38 298 VAL A N 1
ATOM 2340 C CA . VAL A 1 298 ? 14.607 0.459 -15.250 1.00 90.38 298 VAL A CA 1
ATOM 2341 C C . VAL A 1 298 ? 13.372 1.053 -14.577 1.00 90.38 298 VAL A C 1
ATOM 2343 O O . VAL A 1 298 ? 12.255 0.917 -15.084 1.00 90.38 298 VAL A O 1
ATOM 2346 N N . TYR A 1 299 ? 13.579 1.727 -13.447 1.00 91.19 299 TYR A N 1
ATOM 2347 C CA . TYR A 1 299 ? 12.521 2.315 -12.630 1.00 91.19 299 TYR A CA 1
ATOM 2348 C C . TYR A 1 299 ? 12.786 3.807 -12.446 1.00 91.19 299 TYR A C 1
ATOM 2350 O O . TYR A 1 299 ? 13.865 4.201 -11.995 1.00 91.19 299 TYR A O 1
ATOM 2358 N N . VAL A 1 300 ? 11.800 4.632 -12.796 1.00 91.06 300 VAL A N 1
ATOM 2359 C CA . VAL A 1 300 ? 11.925 6.092 -12.823 1.00 91.06 300 VAL A CA 1
ATOM 2360 C C . VAL A 1 300 ? 10.864 6.728 -11.937 1.00 91.06 300 VAL A C 1
ATOM 2362 O O . VAL A 1 300 ? 9.669 6.596 -12.194 1.00 91.06 300 VAL A O 1
ATOM 2365 N N . LEU A 1 301 ? 11.300 7.437 -10.900 1.00 89.94 301 LEU A N 1
ATOM 2366 C CA . LEU A 1 301 ? 10.434 8.234 -10.040 1.00 89.94 301 LEU A CA 1
ATOM 2367 C C . LEU A 1 301 ? 10.219 9.617 -10.662 1.00 89.94 301 LEU A C 1
ATOM 2369 O O . LEU A 1 301 ? 11.183 10.311 -10.990 1.00 89.94 301 LEU A O 1
ATOM 2373 N N . PHE A 1 302 ? 8.957 10.026 -10.758 1.00 88.75 302 PHE A N 1
ATOM 2374 C CA . PHE A 1 302 ? 8.543 11.388 -11.071 1.00 88.75 302 PHE A CA 1
ATOM 2375 C C . PHE A 1 302 ? 7.954 12.014 -9.801 1.00 88.75 302 PHE A C 1
ATOM 2377 O O . PHE A 1 302 ? 7.022 11.459 -9.217 1.00 88.75 302 PHE A O 1
ATOM 2384 N N . GLU A 1 303 ? 8.494 13.153 -9.370 1.00 86.12 303 GLU A N 1
ATOM 2385 C CA . GLU A 1 303 ? 8.042 13.936 -8.209 1.00 86.12 303 GLU A CA 1
ATOM 2386 C C . GLU A 1 303 ? 7.638 15.345 -8.683 1.00 86.12 303 GLU A C 1
ATOM 2388 O O . GLU A 1 303 ? 8.373 15.965 -9.454 1.00 86.12 303 GLU A O 1
ATOM 2393 N N . ASP A 1 304 ? 6.511 15.891 -8.226 1.00 83.75 304 ASP A N 1
ATOM 2394 C CA . ASP A 1 304 ? 6.217 17.320 -8.407 1.00 83.75 304 ASP A CA 1
ATOM 2395 C C . ASP A 1 304 ? 7.133 18.168 -7.498 1.00 83.75 304 ASP A C 1
ATOM 2397 O O . ASP A 1 304 ? 7.261 17.897 -6.301 1.00 83.75 304 ASP A O 1
ATOM 2401 N N . GLN A 1 305 ? 7.807 19.188 -8.047 1.00 84.00 305 GLN A N 1
ATOM 2402 C CA . GLN A 1 305 ? 8.720 20.030 -7.260 1.00 84.00 305 GLN A CA 1
ATOM 2403 C C . GLN A 1 305 ? 8.003 21.011 -6.316 1.00 84.00 305 GLN A C 1
ATOM 2405 O O . GLN A 1 305 ? 8.641 21.511 -5.391 1.00 84.00 305 GLN A O 1
ATOM 2410 N N . ALA A 1 306 ? 6.718 21.312 -6.535 1.00 81.19 306 ALA A N 1
ATOM 2411 C CA . ALA A 1 306 ? 5.932 22.209 -5.686 1.00 81.19 306 ALA A CA 1
ATOM 2412 C C . ALA A 1 306 ? 5.197 21.467 -4.556 1.00 81.19 306 ALA A C 1
ATOM 2414 O O . ALA A 1 306 ? 4.953 22.061 -3.508 1.00 81.19 306 ALA A O 1
ATOM 2415 N N . ASN A 1 307 ? 4.876 20.181 -4.736 1.00 78.44 307 ASN A N 1
ATOM 2416 C CA . ASN A 1 307 ? 4.395 19.317 -3.656 1.00 78.44 307 ASN A CA 1
ATOM 2417 C C . ASN A 1 307 ? 5.017 17.908 -3.760 1.00 78.44 307 ASN A C 1
ATOM 2419 O O . ASN A 1 307 ? 4.508 17.067 -4.506 1.00 78.44 307 ASN A O 1
ATOM 2423 N N . PRO A 1 308 ? 6.072 17.612 -2.974 1.00 74.38 308 PRO A N 1
ATOM 2424 C CA . PRO A 1 308 ? 6.762 16.324 -3.005 1.00 74.38 308 PRO A CA 1
ATOM 2425 C C . PRO A 1 308 ? 5.924 15.100 -2.611 1.00 74.38 308 PRO A C 1
ATOM 2427 O O . PRO A 1 308 ? 6.381 13.985 -2.863 1.00 74.38 308 PRO A O 1
ATOM 2430 N N . LEU A 1 309 ? 4.730 15.242 -2.020 1.00 77.50 309 LEU A N 1
ATOM 2431 C CA . LEU A 1 309 ? 3.817 14.101 -1.851 1.00 77.50 309 LEU A CA 1
ATOM 2432 C C . LEU A 1 309 ? 3.334 13.593 -3.214 1.00 77.50 309 LEU A C 1
ATOM 2434 O O . LEU A 1 309 ? 3.060 12.412 -3.388 1.00 77.50 309 LEU A O 1
ATOM 2438 N N . LEU A 1 310 ? 3.256 14.460 -4.221 1.00 79.62 310 LEU A N 1
ATOM 2439 C CA . LEU A 1 310 ? 2.717 14.128 -5.531 1.00 79.62 310 LEU A CA 1
ATOM 2440 C C . LEU A 1 310 ? 3.790 13.441 -6.392 1.00 79.62 310 LEU A C 1
ATOM 2442 O O . LEU A 1 310 ? 4.380 14.024 -7.302 1.00 79.62 310 LEU A O 1
ATOM 2446 N N . ARG A 1 311 ? 4.049 12.171 -6.057 1.00 83.00 311 ARG A N 1
ATOM 2447 C CA . ARG A 1 311 ? 5.065 11.295 -6.657 1.00 83.00 311 ARG A CA 1
ATOM 2448 C C . ARG A 1 311 ? 4.479 9.991 -7.211 1.00 83.00 311 ARG A C 1
ATOM 2450 O O . ARG A 1 311 ? 3.517 9.453 -6.660 1.00 83.00 311 ARG A O 1
ATOM 2457 N N . ALA A 1 312 ? 5.062 9.465 -8.288 1.00 85.81 312 ALA A N 1
ATOM 2458 C CA . ALA A 1 312 ? 4.695 8.177 -8.888 1.00 85.81 312 ALA A CA 1
ATOM 2459 C C . ALA A 1 312 ? 5.854 7.571 -9.704 1.00 85.81 312 ALA A C 1
ATOM 2461 O O . ALA A 1 312 ? 6.742 8.288 -10.165 1.00 85.81 312 ALA A O 1
ATOM 2462 N N . THR A 1 313 ? 5.847 6.248 -9.875 1.00 88.38 313 THR A N 1
ATOM 2463 C CA . THR A 1 313 ? 6.908 5.503 -10.575 1.00 88.38 313 THR A CA 1
ATOM 2464 C C . THR A 1 313 ? 6.462 5.066 -11.970 1.00 88.38 313 THR A C 1
ATOM 2466 O O . THR A 1 313 ? 5.337 4.600 -12.157 1.00 88.38 313 THR A O 1
ATOM 2469 N N . TRP A 1 314 ? 7.375 5.142 -12.933 1.00 90.62 314 TRP A N 1
ATOM 2470 C CA . TRP A 1 314 ? 7.286 4.502 -14.242 1.00 90.62 314 TRP A CA 1
ATOM 2471 C C . TRP A 1 314 ? 8.341 3.398 -14.361 1.00 90.62 314 TRP A C 1
ATOM 2473 O O . TRP A 1 314 ? 9.381 3.428 -13.703 1.00 90.62 314 TRP A O 1
ATOM 2483 N N . VAL A 1 315 ? 8.057 2.415 -15.206 1.00 90.31 315 VAL A N 1
ATOM 2484 C CA . VAL A 1 315 ? 8.774 1.147 -15.316 1.00 90.31 315 VAL A CA 1
ATOM 2485 C C . VAL A 1 315 ? 8.967 0.812 -16.789 1.00 90.31 315 VAL A C 1
ATOM 2487 O O . VAL A 1 315 ? 8.033 0.929 -17.583 1.00 90.31 315 VAL A O 1
ATOM 2490 N N . GLY A 1 316 ? 10.162 0.377 -17.169 1.00 90.75 316 GLY A N 1
ATOM 2491 C CA . GLY A 1 316 ? 10.451 0.006 -18.551 1.00 90.75 316 GLY A CA 1
ATOM 2492 C C . GLY A 1 316 ? 11.884 -0.462 -18.738 1.00 90.75 316 GLY A C 1
ATOM 2493 O O . GLY A 1 316 ? 12.428 -1.072 -17.824 1.00 90.75 316 GLY A O 1
ATOM 2494 N N . ALA A 1 317 ? 12.486 -0.203 -19.898 1.00 89.94 317 ALA A N 1
ATOM 2495 C CA . ALA A 1 317 ? 13.791 -0.758 -20.270 1.00 89.94 317 ALA A CA 1
ATOM 2496 C C . ALA A 1 317 ? 14.625 0.211 -21.121 1.00 89.94 317 ALA A C 1
ATOM 2498 O O . ALA A 1 317 ? 14.067 0.985 -21.907 1.00 89.94 317 ALA A O 1
ATOM 2499 N N . LEU A 1 318 ? 15.955 0.107 -21.019 1.00 90.56 318 LEU A N 1
ATOM 2500 C CA . LEU A 1 318 ? 16.880 0.636 -22.023 1.00 90.56 318 LEU A CA 1
ATOM 2501 C C . LEU A 1 318 ? 16.872 -0.313 -23.233 1.00 90.56 318 LEU A C 1
ATOM 2503 O O . LEU A 1 318 ? 17.181 -1.493 -23.091 1.00 90.56 318 LEU A O 1
ATOM 2507 N N . LYS A 1 319 ? 16.505 0.180 -24.420 1.00 88.50 319 LYS A N 1
ATOM 2508 C CA . LYS A 1 319 ? 16.430 -0.640 -25.640 1.00 88.50 319 LYS A CA 1
ATOM 2509 C C . LYS A 1 319 ? 16.840 0.121 -26.895 1.00 88.50 319 LYS A C 1
ATOM 2511 O O . LYS A 1 319 ? 16.575 1.314 -27.035 1.00 88.50 319 LYS A O 1
ATOM 2516 N N . LEU A 1 320 ? 17.436 -0.598 -27.839 1.00 87.94 320 LEU A N 1
ATOM 2517 C CA . LEU A 1 320 ? 17.610 -0.131 -29.208 1.00 87.94 320 LEU A CA 1
ATOM 2518 C C . LEU A 1 320 ? 16.246 -0.184 -29.914 1.00 87.94 320 LEU A C 1
ATOM 2520 O O . LEU A 1 320 ? 15.537 -1.186 -29.821 1.00 87.94 320 LEU A O 1
ATOM 2524 N N . THR A 1 321 ? 15.859 0.887 -30.603 1.00 84.38 321 THR A N 1
ATOM 2525 C CA . THR A 1 321 ? 14.620 0.902 -31.402 1.00 84.38 321 THR A CA 1
ATOM 2526 C C . THR A 1 321 ? 14.665 -0.113 -32.544 1.00 84.38 321 THR A C 1
ATOM 2528 O O . THR A 1 321 ? 15.735 -0.428 -33.066 1.00 84.38 321 THR A O 1
ATOM 2531 N N . GLU A 1 322 ? 13.511 -0.614 -32.992 1.00 75.38 322 GLU A N 1
ATOM 2532 C CA . GLU A 1 322 ? 13.445 -1.372 -34.249 1.00 75.38 322 GLU A CA 1
ATOM 2533 C C . GLU A 1 322 ? 13.968 -0.510 -35.411 1.00 75.38 322 GLU A C 1
ATOM 2535 O O . GLU A 1 322 ? 13.733 0.698 -35.450 1.00 75.38 322 GLU A O 1
ATOM 2540 N N . ALA A 1 323 ? 14.716 -1.108 -36.343 1.00 64.31 323 ALA A N 1
ATOM 2541 C CA . ALA A 1 323 ? 15.224 -0.375 -37.503 1.00 64.31 323 ALA A CA 1
ATOM 2542 C C . ALA A 1 323 ? 14.050 0.101 -38.386 1.00 64.31 323 ALA A C 1
ATOM 2544 O O . ALA A 1 323 ? 13.103 -0.665 -38.594 1.00 64.31 323 ALA A O 1
ATOM 2545 N N . PRO A 1 324 ? 14.080 1.333 -38.932 1.00 59.28 324 PRO A N 1
ATOM 2546 C CA . PRO A 1 324 ? 12.940 1.908 -39.640 1.00 59.28 324 PRO A CA 1
ATOM 2547 C C . PRO A 1 324 ? 12.622 1.131 -40.922 1.00 59.28 324 PRO A C 1
ATOM 2549 O O . PRO A 1 324 ? 13.294 1.267 -41.952 1.00 59.28 324 PRO A O 1
ATOM 2552 N N . ASN A 1 325 ? 11.559 0.326 -40.849 1.00 56.41 325 ASN A N 1
ATOM 2553 C CA . ASN A 1 325 ? 11.044 -0.477 -41.951 1.00 56.41 325 ASN A CA 1
ATOM 2554 C C . ASN A 1 325 ? 10.619 0.440 -43.121 1.00 56.41 325 ASN A C 1
ATOM 2556 O O . ASN A 1 325 ? 9.616 1.148 -42.996 1.00 56.41 325 ASN A O 1
ATOM 2560 N N . PRO A 1 326 ? 11.320 0.416 -44.274 1.00 51.09 326 PRO A N 1
ATOM 2561 C CA . PRO A 1 326 ? 11.042 1.326 -45.387 1.00 51.09 326 PRO A CA 1
ATOM 2562 C C . PRO A 1 326 ? 9.687 1.074 -46.064 1.00 51.09 326 PRO A C 1
ATOM 2564 O O . PRO A 1 326 ? 9.194 1.941 -46.779 1.00 51.09 326 PRO A O 1
ATOM 2567 N N . ASN A 1 327 ? 9.072 -0.090 -45.828 1.00 47.56 327 ASN A N 1
ATOM 2568 C CA . ASN A 1 327 ? 7.782 -0.473 -46.399 1.00 47.56 327 ASN A CA 1
ATOM 2569 C C . ASN A 1 327 ? 6.603 -0.215 -45.438 1.00 47.56 327 ASN A C 1
ATOM 2571 O O . ASN A 1 327 ? 5.449 -0.463 -45.797 1.00 47.56 327 ASN A O 1
ATOM 2575 N N . ALA A 1 328 ? 6.859 0.270 -44.217 1.00 49.78 328 ALA A N 1
ATOM 2576 C CA . ALA A 1 328 ? 5.811 0.547 -43.242 1.00 49.78 328 ALA A CA 1
ATOM 2577 C C . ALA A 1 328 ? 5.015 1.807 -43.624 1.00 49.78 328 ALA A C 1
ATOM 2579 O O . ALA A 1 328 ? 5.438 2.935 -43.375 1.00 49.78 328 ALA A O 1
ATOM 2580 N N . ARG A 1 329 ? 3.808 1.619 -44.176 1.00 40.16 329 ARG A N 1
ATOM 2581 C CA . ARG A 1 329 ? 2.799 2.686 -44.289 1.00 40.16 329 ARG A CA 1
ATOM 2582 C C . ARG A 1 329 ? 2.302 3.066 -42.890 1.00 40.16 329 ARG A C 1
ATOM 2584 O O . ARG A 1 329 ? 1.308 2.521 -42.414 1.00 40.16 329 ARG A O 1
ATOM 2591 N N . THR A 1 330 ? 2.997 3.989 -42.231 1.00 42.22 330 THR A N 1
ATOM 2592 C CA . THR A 1 330 ? 2.724 4.456 -40.864 1.00 42.22 330 THR A CA 1
ATOM 2593 C C . THR A 1 330 ? 1.456 5.312 -40.772 1.00 42.22 330 THR A C 1
ATOM 2595 O O . THR A 1 330 ? 1.487 6.526 -40.570 1.00 42.22 330 THR A O 1
ATOM 2598 N N . PHE A 1 331 ? 0.298 4.654 -40.866 1.00 34.03 331 PHE A N 1
ATOM 2599 C CA . PHE A 1 331 ? -0.991 5.229 -40.489 1.00 34.03 331 PHE A CA 1
ATOM 2600 C C . PHE A 1 331 ? -1.051 5.473 -38.970 1.00 34.03 331 PHE A C 1
ATOM 2602 O O . PHE A 1 331 ? -1.537 4.648 -38.205 1.00 34.03 331 PHE A O 1
ATOM 2609 N N . GLY A 1 332 ? -0.579 6.647 -38.549 1.00 39.34 332 GLY A N 1
ATOM 2610 C CA . GLY A 1 332 ? -0.988 7.286 -37.299 1.00 39.34 332 GLY A CA 1
ATOM 2611 C C . GLY A 1 332 ? -0.399 6.733 -35.997 1.00 39.34 332 GLY A C 1
ATOM 2612 O O . GLY A 1 332 ? -1.144 6.269 -35.139 1.00 39.34 332 GLY A O 1
ATOM 2613 N N . SER A 1 333 ? 0.898 6.942 -35.755 1.00 36.16 333 SER A N 1
ATOM 2614 C CA . SER A 1 333 ? 1.422 7.041 -34.383 1.00 36.16 333 SER A CA 1
ATOM 2615 C C . SER A 1 333 ? 2.257 8.317 -34.206 1.00 36.16 333 SER A C 1
ATOM 2617 O O . SER A 1 333 ? 3.059 8.695 -35.059 1.00 36.16 333 SER A O 1
ATOM 2619 N N . ARG A 1 334 ? 2.012 9.056 -33.114 1.00 40.84 334 ARG A N 1
ATOM 2620 C CA . ARG A 1 334 ? 2.654 10.356 -32.844 1.00 40.84 334 ARG A CA 1
ATOM 2621 C C . ARG A 1 334 ? 4.010 10.175 -32.159 1.00 40.84 334 ARG A C 1
ATOM 2623 O O . ARG A 1 334 ? 4.109 10.342 -30.948 1.00 40.84 334 ARG A O 1
ATOM 2630 N N . SER A 1 335 ? 5.055 9.898 -32.932 1.00 43.78 335 SER A N 1
ATOM 2631 C CA . SER A 1 335 ? 6.434 10.142 -32.498 1.00 43.78 335 SER A CA 1
ATOM 2632 C C . SER A 1 335 ? 7.363 10.326 -33.695 1.00 43.78 335 SER A C 1
ATOM 2634 O O . SER A 1 335 ? 7.300 9.556 -34.650 1.00 43.78 335 SER A O 1
ATOM 2636 N N . LYS A 1 336 ? 8.276 11.303 -33.623 1.00 51.62 336 LYS A N 1
ATOM 2637 C CA . LYS A 1 336 ? 9.550 11.198 -34.344 1.00 51.62 336 LYS A CA 1
ATOM 2638 C C . LYS A 1 336 ? 10.420 10.245 -33.525 1.00 51.62 336 LYS A C 1
ATOM 2640 O O . LYS A 1 336 ? 11.168 10.696 -32.663 1.00 51.62 336 LYS A O 1
ATOM 2645 N N . SER A 1 337 ? 10.248 8.940 -33.728 1.00 55.22 337 SER A N 1
ATOM 2646 C CA . SER A 1 337 ? 11.047 7.919 -33.047 1.00 55.22 337 SER A CA 1
ATOM 2647 C C . SER A 1 337 ? 12.527 8.142 -33.345 1.00 55.22 337 SER A C 1
ATOM 2649 O O . SER A 1 337 ? 12.915 8.162 -34.514 1.00 55.22 337 SER A O 1
ATOM 2651 N N . ALA A 1 338 ? 13.337 8.320 -32.304 1.00 63.41 338 ALA A N 1
ATOM 2652 C CA . ALA A 1 338 ? 14.781 8.399 -32.455 1.00 63.41 338 ALA A CA 1
ATOM 2653 C C . ALA A 1 338 ? 15.322 7.056 -32.958 1.00 63.41 338 ALA A C 1
ATOM 2655 O O . ALA A 1 338 ? 14.969 6.006 -32.424 1.00 63.41 338 ALA A O 1
ATOM 2656 N N . ASP A 1 339 ? 16.162 7.095 -33.989 1.00 76.12 339 ASP A N 1
ATOM 2657 C CA . ASP A 1 339 ? 16.708 5.899 -34.630 1.00 76.12 339 ASP A CA 1
ATOM 2658 C C . ASP A 1 339 ? 18.040 5.507 -33.972 1.00 76.12 339 ASP A C 1
ATOM 2660 O O . ASP A 1 339 ? 19.140 5.695 -34.502 1.00 76.12 339 ASP A O 1
ATOM 2664 N N . GLY A 1 340 ? 17.904 5.053 -32.730 1.00 85.44 340 GLY A N 1
ATOM 2665 C CA . GLY A 1 340 ? 18.990 4.805 -31.791 1.00 85.44 340 GLY A CA 1
ATOM 2666 C C . GLY A 1 340 ? 18.487 4.173 -30.495 1.00 85.44 340 GLY A C 1
ATOM 2667 O O . GLY A 1 340 ? 17.416 3.547 -30.472 1.00 85.44 340 GLY A O 1
ATOM 2668 N N . TRP A 1 341 ? 19.262 4.320 -29.423 1.00 89.12 341 TRP A N 1
ATOM 2669 C CA . TRP A 1 341 ? 18.885 3.840 -28.091 1.00 89.12 341 TRP A CA 1
ATOM 2670 C C . TRP A 1 341 ? 17.889 4.774 -27.395 1.00 89.12 341 TRP A C 1
ATOM 2672 O O . TRP A 1 341 ? 18.022 5.996 -27.429 1.00 89.12 341 TRP A O 1
ATOM 2682 N N . ILE A 1 342 ? 16.896 4.178 -26.732 1.00 89.62 342 ILE A N 1
ATOM 2683 C CA . ILE A 1 342 ? 15.857 4.877 -25.969 1.00 89.62 342 ILE A CA 1
ATOM 2684 C C . ILE A 1 342 ? 15.597 4.191 -24.627 1.00 89.62 342 ILE A C 1
ATOM 2686 O O . ILE A 1 342 ? 15.864 3.000 -24.457 1.00 89.62 342 ILE A O 1
ATOM 2690 N N . ILE A 1 343 ? 14.990 4.928 -23.698 1.00 90.25 343 ILE A N 1
ATOM 2691 C CA . ILE A 1 343 ? 14.363 4.365 -22.499 1.00 90.25 343 ILE A CA 1
ATOM 2692 C C . ILE A 1 343 ? 12.851 4.539 -22.670 1.00 90.25 343 ILE A C 1
ATOM 2694 O O . ILE A 1 343 ? 12.363 5.667 -22.679 1.00 90.25 343 ILE A O 1
ATOM 2698 N N . ASP A 1 344 ? 12.117 3.440 -22.848 1.00 88.38 344 ASP A N 1
ATOM 2699 C CA . ASP A 1 344 ? 10.654 3.431 -23.026 1.00 88.38 344 ASP A CA 1
ATOM 2700 C C . ASP A 1 344 ? 9.990 2.908 -21.752 1.00 88.38 344 ASP A C 1
ATOM 2702 O O . ASP A 1 344 ? 10.379 1.852 -21.248 1.00 88.38 344 ASP A O 1
ATOM 2706 N N . LEU A 1 345 ? 9.029 3.666 -21.224 1.00 88.75 345 LEU A N 1
ATOM 2707 C CA . LEU A 1 345 ? 8.524 3.561 -19.859 1.00 88.75 345 LEU A CA 1
ATOM 2708 C C . LEU A 1 345 ? 6.989 3.617 -19.810 1.00 88.75 345 LEU A C 1
ATOM 2710 O O . LEU A 1 345 ? 6.371 4.554 -20.319 1.00 88.75 345 LEU A O 1
ATOM 2714 N N . ALA A 1 346 ? 6.369 2.680 -19.096 1.00 87.69 346 ALA A N 1
ATOM 2715 C CA . ALA A 1 346 ? 4.942 2.676 -18.767 1.00 87.69 346 ALA A CA 1
ATOM 2716 C C . ALA A 1 346 ? 4.720 3.026 -17.278 1.00 87.69 346 ALA A C 1
ATOM 2718 O O . ALA A 1 346 ? 5.602 2.763 -16.461 1.00 87.69 346 ALA A O 1
ATOM 2719 N N . PRO A 1 347 ? 3.574 3.609 -16.878 1.00 86.50 347 PRO A N 1
ATOM 2720 C CA . PRO A 1 347 ? 3.288 3.862 -15.464 1.00 86.50 347 PRO A CA 1
ATOM 2721 C C . PRO A 1 347 ? 3.185 2.544 -14.679 1.00 86.50 347 PRO A C 1
ATOM 2723 O O . PRO A 1 347 ? 2.555 1.595 -15.151 1.00 86.50 347 PRO A O 1
ATOM 2726 N N . ALA A 1 348 ? 3.764 2.495 -13.472 1.00 84.25 348 ALA A N 1
ATOM 2727 C CA . ALA A 1 348 ? 3.692 1.322 -12.591 1.00 84.25 348 ALA A CA 1
ATOM 2728 C C . ALA A 1 348 ? 2.249 1.003 -12.158 1.00 84.25 348 ALA A C 1
ATOM 2730 O O . ALA A 1 348 ? 1.875 -0.156 -12.016 1.00 84.25 348 ALA A O 1
ATOM 2731 N N . ASP A 1 349 ? 1.444 2.048 -11.956 1.00 75.56 349 ASP A N 1
ATOM 2732 C CA . ASP A 1 349 ? 0.044 1.972 -11.550 1.00 75.56 349 ASP A CA 1
ATOM 2733 C C . ASP A 1 349 ? -0.796 2.840 -12.499 1.00 75.56 349 ASP A C 1
ATOM 2735 O O . ASP A 1 349 ? -0.527 4.032 -12.674 1.00 75.56 349 ASP A O 1
ATOM 2739 N N . LYS A 1 350 ? -1.786 2.225 -13.152 1.00 65.19 350 LYS A N 1
ATOM 2740 C CA . LYS A 1 350 ? -2.579 2.843 -14.229 1.00 65.19 350 LYS A CA 1
ATOM 2741 C C . LYS A 1 350 ? -3.700 3.744 -13.708 1.00 65.19 350 LYS A C 1
ATOM 2743 O O . LYS A 1 350 ? -4.139 4.639 -14.432 1.00 65.19 350 LYS A O 1
ATOM 2748 N N . ASP A 1 351 ? -4.122 3.550 -12.459 1.00 56.69 351 ASP A N 1
ATOM 2749 C CA . ASP A 1 351 ? -5.329 4.169 -11.900 1.00 56.69 351 ASP A CA 1
ATOM 2750 C C . ASP A 1 351 ? -5.036 5.463 -11.117 1.00 56.69 351 ASP A C 1
ATOM 2752 O O . ASP A 1 351 ? -5.911 6.008 -10.438 1.00 56.69 351 ASP A O 1
ATOM 2756 N N . ARG A 1 352 ? -3.802 5.984 -11.191 1.00 60.66 352 ARG A N 1
ATOM 2757 C CA . ARG A 1 352 ? -3.394 7.190 -10.455 1.00 60.66 352 ARG A CA 1
ATOM 2758 C C . ARG A 1 352 ? -3.567 8.467 -11.260 1.00 60.66 352 ARG A C 1
ATOM 2760 O O . ARG A 1 352 ? -2.912 8.693 -12.276 1.00 60.66 352 ARG A O 1
ATOM 2767 N N . ASP A 1 353 ? -4.368 9.375 -10.711 1.00 50.97 353 ASP A N 1
ATOM 2768 C CA . ASP A 1 353 ? -4.331 10.785 -11.088 1.00 50.97 353 ASP A CA 1
ATOM 2769 C C . ASP A 1 353 ? -3.057 11.429 -10.518 1.00 50.97 353 ASP A C 1
ATOM 2771 O O . ASP A 1 353 ? -3.048 11.960 -9.407 1.00 50.97 353 ASP A O 1
ATOM 2775 N N . PHE A 1 354 ? -1.966 11.385 -11.281 1.00 59.16 354 PHE A N 1
ATOM 2776 C CA . PHE A 1 354 ? -0.847 12.303 -11.070 1.00 59.16 354 PHE A CA 1
ATOM 2777 C C . PHE A 1 354 ? -1.324 13.752 -11.344 1.00 59.16 354 PHE A C 1
ATOM 2779 O O . PHE A 1 354 ? -2.200 13.926 -12.201 1.00 59.16 354 PHE A O 1
ATOM 2786 N N . PRO A 1 355 ? -0.798 14.805 -10.678 1.00 46.31 355 PRO A N 1
ATOM 2787 C CA . PRO A 1 355 ? -1.384 16.156 -10.755 1.00 46.31 355 PRO A CA 1
ATOM 2788 C C . PRO A 1 355 ? -1.391 16.716 -12.174 1.00 46.31 355 PRO A C 1
ATOM 2790 O O . PRO A 1 355 ? -2.334 17.381 -12.603 1.00 46.31 355 PRO A O 1
ATOM 2793 N N . VAL A 1 356 ? -0.350 16.376 -12.933 1.00 52.34 356 VAL A N 1
ATOM 2794 C CA . VAL A 1 356 ? -0.305 16.574 -14.376 1.00 52.34 356 VAL A CA 1
ATOM 2795 C C . VAL A 1 356 ? -1.152 15.482 -15.035 1.00 52.34 356 VAL A C 1
ATOM 2797 O O . VAL A 1 356 ? -0.646 14.461 -15.504 1.00 52.34 356 VAL A O 1
ATOM 2800 N N . SER A 1 357 ? -2.462 15.731 -15.100 1.00 48.91 357 SER A N 1
ATOM 2801 C CA . SER A 1 357 ? -3.500 14.846 -15.658 1.00 48.91 357 SER A CA 1
ATOM 2802 C C . SER A 1 357 ? -3.200 14.274 -17.056 1.00 48.91 357 SER A C 1
ATOM 2804 O O . SER A 1 357 ? -3.772 13.251 -17.439 1.00 48.91 357 SER A O 1
ATOM 2806 N N . GLY A 1 358 ? -2.298 14.919 -17.806 1.00 51.59 358 GLY A N 1
ATOM 2807 C CA . GLY A 1 358 ? -1.852 14.533 -19.144 1.00 51.59 358 GLY A CA 1
ATOM 2808 C C . GLY A 1 358 ? -0.706 13.512 -19.236 1.00 51.59 358 GLY A C 1
ATOM 2809 O O . GLY A 1 358 ? -0.376 13.133 -20.357 1.00 51.59 358 GLY A O 1
ATOM 2810 N N . LEU A 1 359 ? -0.104 13.040 -18.134 1.00 60.12 359 LEU A N 1
ATOM 2811 C CA . LEU A 1 359 ? 1.031 12.087 -18.170 1.00 60.12 359 LEU A CA 1
ATOM 2812 C C . LEU A 1 359 ? 0.651 10.612 -18.412 1.00 60.12 359 LEU A C 1
ATOM 2814 O O . LEU A 1 359 ? 1.429 9.714 -18.110 1.00 60.12 359 LEU A O 1
ATOM 2818 N N . ARG A 1 360 ? -0.536 10.330 -18.960 1.00 55.50 360 ARG A N 1
ATOM 2819 C CA . ARG A 1 360 ? -1.032 8.950 -19.120 1.00 55.50 360 ARG A CA 1
ATOM 2820 C C . ARG A 1 360 ? -0.525 8.120 -20.327 1.00 55.50 360 ARG A C 1
ATOM 2822 O O . ARG A 1 360 ? -0.847 6.934 -20.330 1.00 55.50 360 ARG A O 1
ATOM 2829 N N . PRO A 1 361 ? 0.212 8.623 -21.346 1.00 67.88 361 PRO A N 1
ATOM 2830 C CA . PRO A 1 361 ? 0.852 7.744 -22.330 1.00 67.88 361 PRO A CA 1
ATOM 2831 C C . PRO A 1 361 ? 2.203 7.211 -21.818 1.00 67.88 361 PRO A C 1
ATOM 2833 O O . PRO A 1 361 ? 2.733 7.698 -20.818 1.00 67.88 361 PRO A O 1
ATOM 2836 N N . ASN A 1 362 ? 2.795 6.259 -22.544 1.00 77.19 362 ASN A N 1
ATOM 2837 C CA . ASN A 1 362 ? 4.189 5.864 -22.328 1.00 77.19 362 ASN A CA 1
ATOM 2838 C C . ASN A 1 362 ? 5.128 7.079 -22.435 1.00 77.19 362 ASN A C 1
ATOM 2840 O O . ASN A 1 362 ? 4.922 7.979 -23.257 1.00 77.19 362 ASN A O 1
ATOM 2844 N N . ILE A 1 363 ? 6.180 7.073 -21.621 1.00 84.56 363 ILE A N 1
ATOM 2845 C CA . ILE A 1 363 ? 7.242 8.075 -21.608 1.00 84.56 363 ILE A CA 1
ATOM 2846 C C . ILE A 1 363 ? 8.450 7.493 -22.337 1.00 84.56 363 ILE A C 1
ATOM 2848 O O . ILE A 1 363 ? 8.922 6.416 -21.988 1.00 84.56 363 ILE A O 1
ATOM 2852 N N . VAL A 1 364 ? 8.966 8.220 -23.329 1.00 87.69 364 VAL A N 1
ATOM 2853 C CA . VAL A 1 364 ? 10.193 7.847 -24.041 1.00 87.69 364 VAL A CA 1
ATOM 2854 C C . VAL A 1 364 ? 11.261 8.903 -23.785 1.00 87.69 364 VAL A C 1
ATOM 2856 O O . VAL A 1 364 ? 11.090 10.061 -24.181 1.00 87.69 364 VAL A O 1
ATOM 2859 N N . PHE A 1 365 ? 12.364 8.498 -23.156 1.00 90.00 365 PHE A N 1
ATOM 2860 C CA . PHE A 1 365 ? 13.599 9.276 -23.132 1.00 90.00 365 PHE A CA 1
ATOM 2861 C C . PHE A 1 365 ? 14.516 8.869 -24.289 1.00 90.00 365 PHE A C 1
ATOM 2863 O O . PHE A 1 365 ? 14.614 7.693 -24.643 1.00 90.00 365 PHE A O 1
ATOM 2870 N N . THR A 1 366 ? 15.201 9.854 -24.860 1.00 88.69 366 THR A N 1
ATOM 2871 C CA . THR A 1 366 ? 16.160 9.731 -25.964 1.00 88.69 366 THR A CA 1
ATOM 2872 C C . THR A 1 366 ? 17.245 10.798 -25.818 1.00 88.69 366 THR A C 1
ATOM 2874 O O . THR A 1 366 ? 17.114 11.697 -24.986 1.00 88.69 366 THR A O 1
ATOM 2877 N N . LEU A 1 367 ? 18.285 10.745 -26.649 1.00 87.44 367 LEU A N 1
ATOM 2878 C CA . LEU A 1 367 ? 19.257 11.831 -26.781 1.00 87.44 367 LEU A CA 1
ATOM 2879 C C . LEU A 1 367 ? 18.886 12.800 -27.917 1.00 87.44 367 LEU A C 1
ATOM 2881 O O . LEU A 1 367 ? 18.302 12.392 -28.925 1.00 87.44 367 LEU A O 1
ATOM 2885 N N . THR A 1 368 ? 19.210 14.085 -27.747 1.00 79.31 368 THR A N 1
ATOM 2886 C CA . THR A 1 368 ? 19.063 15.141 -28.768 1.00 79.31 368 THR A CA 1
ATOM 2887 C C . THR A 1 368 ? 20.345 15.963 -28.895 1.00 79.31 368 THR A C 1
ATOM 2889 O O . THR A 1 368 ? 20.536 16.948 -28.188 1.00 79.31 368 THR A O 1
ATOM 2892 N N . GLY A 1 369 ? 21.231 15.558 -29.806 1.00 73.44 369 GLY A N 1
ATOM 2893 C CA . GLY A 1 369 ? 22.644 15.955 -29.785 1.00 73.44 369 GLY A CA 1
ATOM 2894 C C . GLY A 1 369 ? 23.486 14.865 -29.117 1.00 73.44 369 GLY A C 1
ATOM 2895 O O . GLY A 1 369 ? 22.998 13.751 -28.942 1.00 73.44 369 GLY A O 1
ATOM 2896 N N . GLU A 1 370 ? 24.740 15.157 -28.765 1.00 70.56 370 GLU A N 1
ATOM 2897 C CA . GLU A 1 370 ? 25.668 14.109 -28.303 1.00 70.56 370 GLU A CA 1
ATOM 2898 C C . GLU A 1 370 ? 25.385 13.612 -26.871 1.00 70.56 370 GLU A C 1
ATOM 2900 O O . GLU A 1 370 ? 25.323 12.406 -26.664 1.00 70.56 370 GLU A O 1
ATOM 2905 N N . ASP A 1 371 ? 25.143 14.517 -25.911 1.00 77.69 371 ASP A N 1
ATOM 2906 C CA . ASP A 1 371 ? 25.062 14.201 -24.467 1.00 77.69 371 ASP A CA 1
ATOM 2907 C C . ASP A 1 371 ? 23.822 14.816 -23.759 1.00 77.69 371 ASP A C 1
ATOM 2909 O O . ASP A 1 371 ? 23.828 15.067 -22.552 1.00 77.69 371 ASP A O 1
ATOM 2913 N N . GLN A 1 372 ? 22.742 15.125 -24.490 1.00 86.75 372 GLN A N 1
ATOM 2914 C CA . GLN A 1 372 ? 21.542 15.773 -23.926 1.00 86.75 372 GLN A CA 1
ATOM 2915 C C . GLN A 1 372 ? 20.354 14.809 -23.829 1.00 86.75 372 GLN A C 1
ATOM 2917 O O . GLN A 1 372 ? 19.765 14.447 -24.848 1.00 86.75 372 GLN A O 1
ATOM 2922 N N . LEU A 1 373 ? 19.959 14.456 -22.600 1.00 90.19 373 LEU A N 1
ATOM 2923 C CA . LEU A 1 373 ? 18.766 13.654 -22.322 1.00 90.19 373 LEU A CA 1
ATOM 2924 C C . LEU A 1 373 ? 17.477 14.463 -22.547 1.00 90.19 373 LEU A C 1
ATOM 2926 O O . LEU A 1 373 ? 17.318 15.567 -22.024 1.00 90.19 373 LEU A O 1
ATOM 2930 N N . THR A 1 374 ? 16.530 13.876 -23.277 1.00 89.00 374 THR A N 1
ATOM 2931 C CA . THR A 1 374 ? 15.278 14.516 -23.694 1.00 89.00 374 THR A CA 1
ATOM 2932 C C . THR A 1 374 ? 14.093 13.555 -23.604 1.00 89.00 374 THR A C 1
ATOM 2934 O O . THR A 1 374 ? 14.162 12.407 -24.038 1.00 89.00 374 THR A O 1
ATOM 2937 N N . TRP A 1 375 ? 12.964 14.044 -23.091 1.00 87.56 375 TRP A N 1
ATOM 2938 C CA . TRP A 1 375 ? 11.667 13.366 -23.069 1.00 87.56 375 TRP A CA 1
ATOM 2939 C C . TRP A 1 375 ? 10.844 13.734 -24.303 1.00 87.56 375 TRP A C 1
ATOM 2941 O O . TRP A 1 375 ? 10.454 14.888 -24.492 1.00 87.56 375 TRP A O 1
ATOM 2951 N N . MET A 1 376 ? 10.517 12.737 -25.121 1.00 80.44 376 MET A N 1
ATOM 2952 C CA . MET A 1 376 ? 9.608 12.885 -26.255 1.00 80.44 376 MET A CA 1
ATOM 2953 C C . MET A 1 376 ? 8.146 12.866 -25.788 1.00 80.44 376 MET A C 1
ATOM 2955 O O . MET A 1 376 ? 7.671 11.861 -25.258 1.00 80.44 376 MET A O 1
ATOM 2959 N N . ASN A 1 377 ? 7.407 13.957 -26.013 1.00 74.50 377 ASN A N 1
ATOM 2960 C CA . ASN A 1 377 ? 5.960 14.016 -25.778 1.00 74.50 377 ASN A CA 1
ATOM 2961 C C . ASN A 1 377 ? 5.201 14.580 -26.998 1.00 74.50 377 ASN A C 1
ATOM 2963 O O . ASN A 1 377 ? 5.796 15.037 -27.972 1.00 74.50 377 ASN A O 1
ATOM 2967 N N . GLN A 1 378 ? 3.863 14.565 -26.949 1.00 67.19 378 GLN A N 1
ATOM 2968 C CA . GLN A 1 378 ? 3.011 14.946 -28.089 1.00 67.19 378 GLN A CA 1
ATOM 2969 C C . GLN A 1 378 ? 3.114 16.422 -28.523 1.00 67.19 378 GLN A C 1
ATOM 2971 O O . GLN A 1 378 ? 2.739 16.734 -29.651 1.00 67.19 378 GLN A O 1
ATOM 2976 N N . LYS A 1 379 ? 3.580 17.325 -27.649 1.00 70.38 379 LYS A N 1
ATOM 2977 C CA . LYS A 1 379 ? 3.813 18.750 -27.951 1.00 70.38 379 LYS A CA 1
ATOM 2978 C C . LYS A 1 379 ? 5.235 19.015 -28.473 1.00 70.38 379 LYS A C 1
ATOM 2980 O O . LYS A 1 379 ? 5.460 20.062 -29.069 1.00 70.38 379 LYS A O 1
ATOM 2985 N N . GLY A 1 380 ? 6.181 18.097 -28.254 1.00 72.56 380 GLY A N 1
ATOM 2986 C CA . GLY A 1 380 ? 7.587 18.230 -28.647 1.00 72.56 380 GLY A CA 1
ATOM 2987 C C . GLY A 1 380 ? 8.560 17.559 -27.664 1.00 72.56 380 GLY A C 1
ATOM 2988 O O . GLY A 1 380 ? 8.122 16.909 -26.712 1.00 72.56 380 GLY A O 1
ATOM 2989 N N . PRO A 1 381 ? 9.879 17.703 -27.882 1.00 81.12 381 PRO A N 1
ATOM 2990 C CA . PRO A 1 381 ? 10.896 17.321 -26.905 1.00 81.12 381 PRO A CA 1
ATOM 2991 C C . PRO A 1 381 ? 10.881 18.248 -25.676 1.00 81.12 381 PRO A C 1
ATOM 2993 O O . PRO A 1 381 ? 10.781 19.467 -25.816 1.00 81.12 381 PRO A O 1
ATOM 2996 N N . ILE A 1 382 ? 11.030 17.683 -24.475 1.00 86.50 382 ILE A N 1
ATOM 2997 C CA . ILE A 1 382 ? 11.430 18.405 -23.255 1.00 86.50 382 ILE A CA 1
ATOM 2998 C C . ILE A 1 382 ? 12.865 17.996 -22.936 1.00 86.50 382 ILE A C 1
ATOM 3000 O O . ILE A 1 382 ? 13.116 16.818 -22.696 1.00 86.50 382 ILE A O 1
ATOM 3004 N N . VAL A 1 383 ? 13.785 18.957 -22.893 1.00 89.69 383 VAL A N 1
ATOM 3005 C CA . VAL A 1 383 ? 15.155 18.736 -22.405 1.00 89.69 383 VAL A CA 1
ATOM 3006 C C . VAL A 1 383 ? 15.127 18.499 -20.895 1.00 89.69 383 VAL A C 1
ATOM 3008 O O . VAL A 1 383 ? 14.448 19.229 -20.170 1.00 89.69 383 VAL A O 1
ATOM 3011 N N . LEU A 1 384 ? 15.873 17.499 -20.421 1.00 91.31 384 LEU A N 1
ATOM 3012 C CA . LEU A 1 384 ? 16.111 17.267 -18.999 1.00 91.31 384 LEU A CA 1
ATOM 3013 C C . LEU A 1 384 ? 17.417 17.955 -18.584 1.00 91.31 384 LEU A C 1
ATOM 3015 O O . LEU A 1 384 ? 18.455 17.779 -19.220 1.00 91.31 384 LEU A O 1
ATOM 3019 N N . THR A 1 385 ? 17.382 18.712 -17.489 1.00 92.12 385 THR A N 1
ATOM 3020 C CA . THR A 1 385 ? 18.561 19.391 -16.917 1.00 92.12 385 THR A CA 1
ATOM 3021 C C . THR A 1 385 ? 18.848 18.865 -15.510 1.00 92.12 385 THR A C 1
ATOM 3023 O O . THR A 1 385 ? 17.888 18.713 -14.758 1.00 92.12 385 THR A O 1
ATOM 3026 N N . PRO A 1 386 ? 20.103 18.610 -15.095 1.00 91.62 386 PRO A N 1
ATOM 3027 C CA . PRO A 1 386 ? 20.397 18.126 -13.743 1.00 91.62 386 PRO A CA 1
ATOM 3028 C C . PRO A 1 386 ? 19.840 19.039 -12.635 1.00 91.62 386 PRO A C 1
ATOM 3030 O O . PRO A 1 386 ? 20.032 20.254 -12.671 1.00 91.62 386 PRO A O 1
ATOM 3033 N N . ASP A 1 387 ? 19.164 18.457 -11.641 1.00 91.06 387 ASP A N 1
ATOM 3034 C CA . ASP A 1 387 ? 18.640 19.158 -10.463 1.00 91.06 387 ASP A CA 1
ATOM 3035 C C . ASP A 1 387 ? 19.621 19.019 -9.292 1.00 91.06 387 ASP A C 1
ATOM 3037 O O . ASP A 1 387 ? 19.543 18.087 -8.489 1.00 91.06 387 ASP A O 1
ATOM 3041 N N . THR A 1 388 ? 20.549 19.972 -9.185 1.00 85.69 388 THR A N 1
ATOM 3042 C CA . THR A 1 388 ? 21.564 20.018 -8.117 1.00 85.69 388 THR A CA 1
ATOM 3043 C C . THR A 1 388 ? 20.987 20.279 -6.723 1.00 85.69 388 THR A C 1
ATOM 3045 O O . THR A 1 388 ? 21.718 20.178 -5.744 1.00 85.69 388 THR A O 1
ATOM 3048 N N . ASN A 1 389 ? 19.698 20.626 -6.620 1.00 85.19 389 ASN A N 1
ATOM 3049 C CA . ASN A 1 389 ? 19.010 20.918 -5.359 1.00 85.19 389 ASN A CA 1
ATOM 3050 C C . ASN A 1 389 ? 18.107 19.754 -4.912 1.00 85.19 389 ASN A C 1
ATOM 3052 O O . ASN A 1 389 ? 17.282 19.905 -4.008 1.00 85.19 389 ASN A O 1
ATOM 3056 N N . ALA A 1 390 ? 18.209 18.595 -5.565 1.00 84.12 390 ALA A N 1
ATOM 3057 C CA . ALA A 1 390 ? 17.469 17.407 -5.183 1.00 84.12 390 ALA A CA 1
ATOM 3058 C C . ALA A 1 390 ? 18.079 16.749 -3.930 1.00 84.12 390 ALA A C 1
ATOM 3060 O O . ALA A 1 390 ? 19.277 16.462 -3.927 1.00 84.12 390 ALA A O 1
ATOM 3061 N N . PRO A 1 391 ? 17.284 16.428 -2.890 1.00 81.00 391 PRO A N 1
ATOM 3062 C CA . PRO A 1 391 ? 17.783 15.644 -1.763 1.00 81.00 391 PRO A CA 1
ATOM 3063 C C . PRO A 1 391 ? 18.195 14.246 -2.239 1.00 81.00 391 PRO A C 1
ATOM 3065 O O . PRO A 1 391 ? 17.571 13.700 -3.158 1.00 81.00 391 PRO A O 1
ATOM 3068 N N . ALA A 1 392 ? 19.219 13.659 -1.619 1.00 82.06 392 ALA A N 1
ATOM 3069 C CA . ALA A 1 392 ? 19.612 12.278 -1.887 1.00 82.06 392 ALA A CA 1
ATOM 3070 C C . ALA A 1 392 ? 18.463 11.311 -1.548 1.00 82.06 392 ALA A C 1
ATOM 3072 O O . ALA A 1 392 ? 17.710 11.540 -0.600 1.00 82.06 392 ALA A O 1
ATOM 3073 N N . LEU A 1 393 ? 18.329 10.231 -2.320 1.00 82.69 393 LEU A N 1
ATOM 3074 C CA . LEU A 1 393 ? 17.465 9.112 -1.945 1.00 82.69 393 LEU A CA 1
ATOM 3075 C C . LEU A 1 393 ? 18.284 8.072 -1.164 1.00 82.69 393 LEU A C 1
ATOM 3077 O O . LEU A 1 393 ? 19.455 7.874 -1.485 1.00 82.69 393 LEU A O 1
ATOM 3081 N N . PRO A 1 394 ? 17.696 7.389 -0.165 1.00 83.38 394 PRO A N 1
ATOM 3082 C CA . PRO A 1 394 ? 18.320 6.218 0.445 1.00 83.38 394 PRO A CA 1
ATOM 3083 C C . PRO A 1 394 ? 18.413 5.068 -0.567 1.00 83.38 394 PRO A C 1
ATOM 3085 O O . PRO A 1 394 ? 17.575 4.955 -1.467 1.00 83.38 394 PRO A O 1
ATOM 3088 N N . ASP A 1 395 ? 19.397 4.183 -0.397 1.00 84.31 395 ASP A N 1
ATOM 3089 C CA . ASP A 1 395 ? 19.521 2.996 -1.242 1.00 84.31 395 ASP A CA 1
ATOM 3090 C C . ASP A 1 395 ? 18.321 2.046 -1.074 1.00 84.31 395 ASP A C 1
ATOM 3092 O O . ASP A 1 395 ? 17.620 2.051 -0.056 1.00 84.31 395 ASP A O 1
ATOM 3096 N N . TYR A 1 396 ? 18.082 1.234 -2.102 1.00 85.12 396 TYR A N 1
ATOM 3097 C CA . TYR A 1 396 ? 16.891 0.395 -2.206 1.00 85.12 396 TYR A CA 1
ATOM 3098 C C . TYR A 1 396 ? 16.771 -0.620 -1.060 1.00 85.12 396 TYR A C 1
ATOM 3100 O O . TYR A 1 396 ? 15.681 -0.809 -0.519 1.00 85.12 396 TYR A O 1
ATOM 3108 N N . GLU A 1 397 ? 17.875 -1.253 -0.652 1.00 86.50 397 GLU A N 1
ATOM 3109 C CA . GLU A 1 397 ? 17.844 -2.258 0.410 1.00 86.50 397 GLU A CA 1
ATOM 3110 C C . GLU A 1 397 ? 17.640 -1.625 1.787 1.00 86.50 397 GLU A C 1
ATOM 3112 O O . GLU A 1 397 ? 16.847 -2.131 2.584 1.00 86.50 397 GLU A O 1
ATOM 3117 N N . THR A 1 398 ? 18.324 -0.518 2.079 1.00 87.31 398 THR A N 1
ATOM 3118 C CA . THR A 1 398 ? 18.150 0.225 3.332 1.00 87.31 398 THR A CA 1
ATOM 3119 C C . THR A 1 398 ? 16.743 0.794 3.429 1.00 87.31 398 THR A C 1
ATOM 3121 O O . THR A 1 398 ? 16.119 0.659 4.480 1.00 87.31 398 THR A O 1
ATOM 3124 N N . LEU A 1 399 ? 16.192 1.360 2.348 1.00 86.88 399 LEU A N 1
ATOM 3125 C CA . LEU A 1 399 ? 14.811 1.843 2.335 1.00 86.88 399 LEU A CA 1
ATOM 3126 C C . LEU A 1 399 ? 13.808 0.696 2.525 1.00 86.88 399 LEU A C 1
ATOM 3128 O O . LEU A 1 399 ? 12.880 0.834 3.318 1.00 86.88 399 LEU A O 1
ATOM 3132 N N . GLN A 1 400 ? 14.009 -0.454 1.875 1.00 88.38 400 GLN A N 1
ATOM 3133 C CA . GLN A 1 400 ? 13.143 -1.626 2.037 1.00 88.38 400 GLN A CA 1
ATOM 3134 C C . GLN A 1 400 ? 13.165 -2.164 3.480 1.00 88.38 400 GLN A C 1
ATOM 3136 O O . GLN A 1 400 ? 12.108 -2.409 4.064 1.00 88.38 400 GLN A O 1
ATOM 3141 N N . LYS A 1 401 ? 14.353 -2.286 4.090 1.00 88.69 401 LYS A N 1
ATOM 3142 C CA . LYS A 1 401 ? 14.534 -2.713 5.493 1.00 88.69 401 LYS A CA 1
ATOM 3143 C C . LYS A 1 401 ? 13.974 -1.677 6.483 1.00 88.69 401 LYS A C 1
ATOM 3145 O O . LYS A 1 401 ? 13.349 -2.055 7.478 1.00 88.69 401 LYS A O 1
ATOM 3150 N N . LYS A 1 402 ? 14.135 -0.379 6.192 1.00 87.81 402 LYS A N 1
ATOM 3151 C CA . LYS A 1 402 ? 13.540 0.740 6.943 1.00 87.81 402 LYS A CA 1
ATOM 3152 C C . LYS A 1 402 ? 12.015 0.642 6.915 1.00 87.81 402 LYS A C 1
ATOM 3154 O O . LYS A 1 402 ? 11.422 0.535 7.978 1.00 87.81 402 LYS A O 1
ATOM 3159 N N . ILE A 1 403 ? 11.397 0.548 5.734 1.00 89.25 403 ILE A N 1
ATOM 3160 C CA . ILE A 1 403 ? 9.940 0.395 5.576 1.00 89.25 403 ILE A CA 1
ATOM 3161 C C . ILE A 1 403 ? 9.429 -0.813 6.366 1.00 89.25 403 ILE A C 1
ATOM 3163 O O . ILE A 1 403 ? 8.562 -0.645 7.213 1.00 89.25 403 ILE A O 1
ATOM 3167 N N . LEU A 1 404 ? 9.993 -2.007 6.149 1.00 88.62 404 LEU A N 1
ATOM 3168 C CA . LEU A 1 404 ? 9.529 -3.238 6.802 1.00 88.62 404 LEU A CA 1
ATOM 3169 C C . LEU A 1 404 ? 9.637 -3.204 8.335 1.00 88.62 404 LEU A C 1
ATOM 3171 O O . LEU A 1 404 ? 8.778 -3.753 9.020 1.00 88.62 404 LEU A O 1
ATOM 3175 N N . SER A 1 405 ? 10.664 -2.555 8.890 1.00 88.00 405 SER A N 1
ATOM 3176 C CA . SER A 1 405 ? 10.773 -2.376 10.347 1.00 88.00 405 SER A CA 1
ATOM 3177 C C . SER A 1 405 ? 9.843 -1.276 10.877 1.00 88.00 405 SER A C 1
ATOM 3179 O O . SER A 1 405 ? 9.274 -1.429 11.957 1.00 88.00 405 SER A O 1
ATOM 3181 N N . GLN A 1 406 ? 9.629 -0.211 10.100 1.00 89.06 406 GLN A N 1
ATOM 3182 C CA . GLN A 1 406 ? 8.756 0.922 10.421 1.00 89.06 406 GLN A CA 1
ATOM 3183 C C . GLN A 1 406 ? 7.250 0.646 10.231 1.00 89.06 406 GLN A C 1
ATOM 3185 O O . GLN A 1 406 ? 6.428 1.446 10.682 1.00 89.06 406 GLN A O 1
ATOM 3190 N N . THR A 1 407 ? 6.872 -0.484 9.628 1.00 90.81 407 THR A N 1
ATOM 3191 C CA . THR A 1 407 ? 5.473 -0.930 9.455 1.00 90.81 407 THR A CA 1
ATOM 3192 C C . THR A 1 407 ? 5.178 -2.305 10.067 1.00 90.81 407 THR A C 1
ATOM 3194 O O . THR A 1 407 ? 4.122 -2.889 9.820 1.00 90.81 407 THR A O 1
ATOM 3197 N N . ALA A 1 408 ? 6.094 -2.831 10.885 1.00 89.19 408 ALA A N 1
ATOM 3198 C CA . ALA A 1 408 ? 5.898 -4.087 11.601 1.00 89.19 408 ALA A CA 1
ATOM 3199 C C . ALA A 1 408 ? 4.719 -4.002 12.601 1.00 89.19 408 ALA A C 1
ATOM 3201 O O . ALA A 1 408 ? 4.479 -2.929 13.165 1.00 89.19 408 ALA A O 1
ATOM 3202 N N . PRO A 1 409 ? 4.015 -5.114 12.897 1.00 90.88 409 PRO A N 1
ATOM 3203 C CA . PRO A 1 409 ? 2.932 -5.126 13.880 1.00 90.88 409 PRO A CA 1
ATOM 3204 C C . PRO A 1 409 ? 3.348 -4.553 15.242 1.00 90.88 409 PRO A C 1
ATOM 3206 O O . PRO A 1 409 ? 4.443 -4.818 15.746 1.00 90.88 409 PRO A O 1
ATOM 3209 N N . GLY A 1 410 ? 2.466 -3.743 15.825 1.00 91.56 410 GLY A N 1
ATOM 3210 C CA . GLY A 1 410 ? 2.719 -2.980 17.046 1.00 91.56 410 GLY A CA 1
ATOM 3211 C C . GLY A 1 410 ? 3.501 -1.678 16.843 1.00 91.56 410 GLY A C 1
ATOM 3212 O O . GLY A 1 410 ? 3.627 -0.915 17.800 1.00 91.56 410 GLY A O 1
ATOM 3213 N N . GLN A 1 411 ? 4.006 -1.380 15.639 1.00 93.44 411 GLN A N 1
ATOM 3214 C CA . GLN A 1 411 ? 4.628 -0.084 15.373 1.00 93.44 411 GLN A CA 1
ATOM 3215 C C . GLN A 1 411 ? 3.573 1.024 15.292 1.00 93.44 411 GLN A C 1
ATOM 3217 O O . GLN A 1 411 ? 2.559 0.902 14.598 1.00 93.44 411 GLN A O 1
ATOM 3222 N N . THR A 1 412 ? 3.845 2.113 16.003 1.00 94.25 412 THR A N 1
ATOM 3223 C CA . THR A 1 412 ? 2.986 3.289 16.133 1.00 94.25 412 THR A CA 1
ATOM 3224 C C . THR A 1 412 ? 3.615 4.515 15.471 1.00 94.25 412 THR A C 1
ATOM 3226 O O . THR A 1 412 ? 4.843 4.637 15.364 1.00 94.25 412 THR A O 1
ATOM 3229 N N . TRP A 1 413 ? 2.746 5.418 15.026 1.00 95.44 413 TRP A N 1
ATOM 3230 C CA . TRP A 1 413 ? 3.064 6.683 14.371 1.00 95.44 413 TRP A CA 1
ATOM 3231 C C . TRP A 1 413 ? 2.096 7.759 14.862 1.00 95.44 413 TRP A C 1
ATOM 3233 O O . TRP A 1 413 ? 0.899 7.499 14.964 1.00 95.44 413 TRP A O 1
ATOM 3243 N N . GLU A 1 414 ? 2.582 8.960 15.162 1.00 95.25 414 GLU A N 1
ATOM 3244 C CA . GLU A 1 414 ? 1.774 10.049 15.722 1.00 95.25 414 GLU A CA 1
ATOM 3245 C C . GLU A 1 414 ? 2.070 11.392 15.060 1.00 95.25 414 GLU A C 1
ATOM 3247 O O . GLU A 1 414 ? 3.212 11.711 14.730 1.00 95.25 414 GLU A O 1
ATOM 3252 N N . GLY A 1 415 ? 1.036 12.201 14.865 1.00 92.94 415 GLY A N 1
ATOM 3253 C CA . GLY A 1 415 ? 1.162 13.514 14.245 1.00 92.94 415 GLY A CA 1
ATOM 3254 C C . GLY A 1 415 ? -0.188 14.032 13.786 1.00 92.94 415 GLY A C 1
ATOM 3255 O O . GLY A 1 415 ? -1.183 13.863 14.485 1.00 92.94 415 GLY A O 1
ATOM 3256 N N . THR A 1 416 ? -0.239 14.671 12.620 1.00 90.69 416 THR A N 1
ATOM 3257 C CA . THR A 1 416 ? -1.419 15.430 12.194 1.00 90.69 416 THR A CA 1
ATOM 3258 C C . THR A 1 416 ? -1.946 15.040 10.821 1.00 90.69 416 THR A C 1
ATOM 3260 O O . THR A 1 416 ? -1.199 14.630 9.929 1.00 90.69 416 THR A O 1
ATOM 3263 N N . ILE A 1 417 ? -3.257 15.231 10.646 1.00 87.81 417 ILE A N 1
ATOM 3264 C CA . ILE A 1 417 ? -3.912 15.326 9.339 1.00 87.81 417 ILE A CA 1
ATOM 3265 C C . ILE A 1 417 ? -4.443 16.746 9.121 1.00 87.81 417 ILE A C 1
ATOM 3267 O O . ILE A 1 417 ? -5.151 17.298 9.970 1.00 87.81 417 ILE A O 1
ATOM 3271 N N . GLN A 1 418 ? -4.117 17.327 7.966 1.00 85.69 418 GLN A N 1
ATOM 3272 C CA . GLN A 1 418 ? -4.530 18.672 7.579 1.00 85.69 418 GLN A CA 1
ATOM 3273 C C . GLN A 1 418 ? -5.585 18.617 6.468 1.00 85.69 418 GLN A C 1
ATOM 3275 O O . GLN A 1 418 ? -5.294 18.299 5.313 1.00 85.69 418 GLN A O 1
ATOM 3280 N N . TYR A 1 419 ? -6.822 18.972 6.818 1.00 78.12 419 TYR A N 1
ATOM 3281 C CA . TYR A 1 419 ? -7.928 19.141 5.873 1.00 78.12 419 TYR A CA 1
ATOM 3282 C C . TYR A 1 419 ? -7.890 20.536 5.238 1.00 78.12 419 TYR A C 1
ATOM 3284 O O . TYR A 1 419 ? -7.481 21.515 5.871 1.00 78.12 419 TYR A O 1
ATOM 3292 N N . LYS A 1 420 ? -8.315 20.664 3.977 1.00 71.06 420 LYS A N 1
ATOM 3293 C CA . LYS A 1 420 ? -8.228 21.938 3.247 1.00 71.06 420 LYS A CA 1
ATOM 3294 C C . LYS A 1 420 ? -9.216 22.980 3.794 1.00 71.06 420 LYS A C 1
ATOM 3296 O O . LYS A 1 420 ? -10.378 22.998 3.403 1.00 71.06 420 LYS A O 1
ATOM 3301 N N . GLY A 1 421 ? -8.715 23.899 4.621 1.00 67.69 421 GLY A N 1
ATOM 3302 C CA . GLY A 1 421 ? -9.492 25.002 5.201 1.00 67.69 421 GLY A CA 1
ATOM 3303 C C . GLY A 1 421 ? -10.104 24.709 6.574 1.00 67.69 421 GLY A C 1
ATOM 3304 O O . GLY A 1 421 ? -10.832 25.552 7.089 1.00 67.69 421 GLY A O 1
ATOM 3305 N N . GLU A 1 422 ? -9.795 23.560 7.181 1.00 72.12 422 GLU A N 1
ATOM 3306 C CA . GLU A 1 422 ? -10.216 23.226 8.547 1.00 72.12 422 GLU A CA 1
ATOM 3307 C C . GLU A 1 422 ? -9.019 23.158 9.509 1.00 72.12 422 GLU A C 1
ATOM 3309 O O . GLU A 1 422 ? -7.855 23.259 9.116 1.00 72.12 422 GLU A O 1
ATOM 3314 N N . THR A 1 423 ? -9.304 22.969 10.797 1.00 72.06 423 THR A N 1
ATOM 3315 C CA . THR A 1 423 ? -8.283 22.727 11.821 1.00 72.06 423 THR A CA 1
ATOM 3316 C C . THR A 1 423 ? -7.569 21.393 11.573 1.00 72.06 423 THR A C 1
ATOM 3318 O O . THR A 1 423 ? -8.206 20.396 11.233 1.00 72.06 423 THR A O 1
ATOM 3321 N N . SER A 1 424 ? -6.253 21.364 11.792 1.00 81.44 424 SER A N 1
ATOM 3322 C CA . SER A 1 424 ? -5.492 20.121 11.971 1.00 81.44 424 SER A CA 1
ATOM 3323 C C . SER A 1 424 ? -6.105 19.269 13.092 1.00 81.44 424 SER A C 1
ATOM 3325 O O . SER A 1 424 ? -6.545 19.822 14.098 1.00 81.44 424 SER A O 1
ATOM 3327 N N . ASN A 1 425 ? -6.108 17.942 12.939 1.00 83.06 425 ASN A N 1
ATOM 3328 C CA . ASN A 1 425 ? -6.517 16.996 13.991 1.00 83.06 425 ASN A CA 1
ATOM 3329 C C . ASN A 1 425 ? -5.352 16.047 14.295 1.00 83.06 425 ASN A C 1
ATOM 3331 O O . ASN A 1 425 ? -4.615 15.673 13.374 1.00 83.06 425 ASN A O 1
ATOM 3335 N N . ASN A 1 426 ? -5.196 15.658 15.560 1.00 90.44 426 ASN A N 1
ATOM 3336 C CA . ASN A 1 426 ? -4.105 14.792 15.997 1.00 90.44 426 ASN A CA 1
ATOM 3337 C C . ASN A 1 426 ? -4.470 13.316 15.772 1.00 90.44 426 ASN A C 1
ATOM 3339 O O . ASN A 1 426 ? -5.534 12.861 16.190 1.00 90.44 426 ASN A O 1
ATOM 3343 N N . LEU A 1 427 ? -3.595 12.549 15.119 1.00 90.44 427 LEU A N 1
ATOM 3344 C CA . LEU A 1 427 ? -3.808 11.133 14.816 1.00 90.44 427 LEU A CA 1
ATOM 3345 C C . LEU A 1 427 ? -2.728 10.247 15.435 1.00 90.44 427 LEU A C 1
ATOM 3347 O O . LEU A 1 427 ? -1.540 10.565 15.371 1.00 90.44 427 LEU A O 1
ATOM 3351 N N . ARG A 1 428 ? -3.152 9.074 15.917 1.00 92.50 428 ARG A N 1
ATOM 3352 C CA . ARG A 1 428 ? -2.300 7.899 16.122 1.00 92.50 428 ARG A CA 1
ATOM 3353 C C . ARG A 1 428 ? -2.605 6.862 15.044 1.00 92.50 428 ARG A C 1
ATOM 3355 O O . ARG A 1 428 ? -3.758 6.531 14.788 1.00 92.50 428 ARG A O 1
ATOM 3362 N N . LEU A 1 429 ? -1.561 6.330 14.431 1.00 94.00 429 LEU A N 1
ATOM 3363 C CA . LEU A 1 429 ? -1.579 5.212 13.498 1.00 94.00 429 LEU A CA 1
ATOM 3364 C C . LEU A 1 429 ? -0.903 4.019 14.178 1.00 94.00 429 LEU A C 1
ATOM 3366 O O . LEU A 1 429 ? 0.211 4.161 14.673 1.00 94.00 429 LEU A O 1
ATOM 3370 N N . THR A 1 430 ? -1.539 2.848 14.175 1.00 94.00 430 THR A N 1
ATOM 3371 C CA . THR A 1 430 ? -0.960 1.602 14.706 1.00 94.00 430 THR A CA 1
ATOM 3372 C C . THR A 1 430 ? -1.044 0.501 13.655 1.00 94.00 430 THR A C 1
ATOM 3374 O O . THR A 1 430 ? -2.133 0.178 13.177 1.00 94.00 430 THR A O 1
ATOM 3377 N N . PHE A 1 431 ? 0.094 -0.096 13.294 1.00 93.44 431 PHE A N 1
ATOM 3378 C CA . PHE A 1 431 ? 0.130 -1.276 12.427 1.00 93.44 431 PHE A CA 1
ATOM 3379 C C . PHE A 1 431 ? -0.341 -2.497 13.223 1.00 93.44 431 PHE A C 1
ATOM 3381 O O . PHE A 1 431 ? 0.298 -2.900 14.195 1.00 93.44 431 PHE A O 1
ATOM 3388 N N . MET A 1 432 ? -1.490 -3.053 12.838 1.00 91.81 432 MET A N 1
ATOM 3389 C CA . MET A 1 432 ? -2.198 -4.076 13.614 1.00 91.81 432 MET A CA 1
ATOM 3390 C C . MET A 1 432 ? -1.829 -5.498 13.198 1.00 91.81 432 MET A C 1
ATOM 3392 O O . MET A 1 432 ? -1.748 -6.384 14.044 1.00 91.81 432 MET A O 1
ATOM 3396 N N . ASP A 1 433 ? -1.627 -5.710 11.898 1.00 89.56 433 ASP A N 1
ATOM 3397 C CA . ASP A 1 433 ? -1.380 -7.023 11.306 1.00 89.56 433 ASP A CA 1
ATOM 3398 C C . ASP A 1 433 ? -0.576 -6.890 10.003 1.00 89.56 433 ASP A C 1
ATOM 3400 O O . ASP A 1 433 ? -0.706 -5.898 9.279 1.00 89.56 433 ASP A O 1
ATOM 3404 N N . PHE A 1 434 ? 0.247 -7.898 9.715 1.00 87.81 434 PHE A N 1
ATOM 3405 C CA . PHE A 1 434 ? 1.136 -7.989 8.559 1.00 87.81 434 PHE A CA 1
ATOM 3406 C C . PHE A 1 434 ? 1.196 -9.460 8.124 1.00 87.81 434 PHE A C 1
ATOM 3408 O O . PHE A 1 434 ? 1.875 -10.278 8.750 1.00 87.81 434 PHE A O 1
ATOM 3415 N N . ARG A 1 435 ? 0.462 -9.804 7.062 1.00 85.69 435 ARG A N 1
ATOM 3416 C CA . ARG A 1 435 ? 0.360 -11.163 6.504 1.00 85.69 435 ARG A CA 1
ATOM 3417 C C . ARG A 1 435 ? 1.000 -11.223 5.116 1.00 85.69 435 ARG A C 1
ATOM 3419 O O . ARG A 1 435 ? 1.293 -10.200 4.492 1.00 85.69 435 ARG A O 1
ATOM 3426 N N . ASP A 1 436 ? 1.252 -12.442 4.646 1.00 82.38 436 ASP A N 1
ATOM 3427 C CA . ASP A 1 436 ? 1.672 -12.736 3.270 1.00 82.38 436 ASP A CA 1
ATOM 3428 C C . ASP A 1 436 ? 2.886 -11.912 2.792 1.00 82.38 436 ASP A C 1
ATOM 3430 O O . ASP A 1 436 ? 2.932 -11.421 1.663 1.00 82.38 436 ASP A O 1
ATOM 3434 N N . ASN A 1 437 ? 3.875 -11.733 3.679 1.00 75.31 437 ASN A N 1
ATOM 3435 C CA . ASN A 1 437 ? 5.097 -10.940 3.474 1.00 75.31 437 ASN A CA 1
ATOM 3436 C C . ASN A 1 437 ? 4.864 -9.460 3.086 1.00 75.31 437 ASN A C 1
ATOM 3438 O O . ASN A 1 437 ? 5.728 -8.840 2.466 1.00 75.31 437 ASN A O 1
ATOM 3442 N N . GLY A 1 438 ? 3.714 -8.892 3.463 1.00 72.69 438 GLY A N 1
ATOM 3443 C CA . GLY A 1 438 ? 3.325 -7.507 3.177 1.00 72.69 438 GLY A CA 1
ATOM 3444 C C . GLY A 1 438 ? 2.263 -7.373 2.086 1.00 72.69 438 GLY A C 1
ATOM 3445 O O . GLY A 1 438 ? 1.737 -6.278 1.889 1.00 72.69 438 GLY A O 1
ATOM 3446 N N . ASN A 1 439 ? 1.874 -8.469 1.422 1.00 79.38 439 ASN A N 1
ATOM 3447 C CA . ASN A 1 439 ? 0.733 -8.460 0.497 1.00 79.38 439 ASN A CA 1
ATOM 3448 C C . ASN A 1 439 ? -0.609 -8.221 1.211 1.00 79.38 439 ASN A C 1
ATOM 3450 O O . ASN A 1 439 ? -1.581 -7.856 0.555 1.00 79.38 439 ASN A O 1
ATOM 3454 N N . TYR A 1 440 ? -0.656 -8.366 2.538 1.00 89.31 440 TYR A N 1
ATOM 3455 C CA . TYR A 1 440 ? -1.750 -7.872 3.364 1.00 89.31 440 TYR A CA 1
ATOM 3456 C C . TYR A 1 440 ? -1.209 -7.141 4.599 1.00 89.31 440 TYR A C 1
ATOM 3458 O O . TYR A 1 440 ? -0.395 -7.682 5.348 1.00 89.31 440 TYR A O 1
ATOM 3466 N N . VAL A 1 441 ? -1.709 -5.930 4.845 1.00 91.31 441 VAL A N 1
ATOM 3467 C CA . VAL A 1 441 ? -1.417 -5.127 6.038 1.00 91.31 441 VAL A CA 1
ATOM 3468 C C . VAL A 1 441 ? -2.689 -4.452 6.545 1.00 91.31 441 VAL A C 1
ATOM 3470 O O . VAL A 1 441 ? -3.441 -3.869 5.759 1.00 91.31 441 VAL A O 1
ATOM 3473 N N . ARG A 1 442 ? -2.895 -4.491 7.869 1.00 90.81 442 ARG A N 1
ATOM 3474 C CA . ARG A 1 442 ? -3.946 -3.744 8.576 1.00 90.81 442 ARG A CA 1
ATOM 3475 C C . ARG A 1 442 ? -3.343 -2.609 9.392 1.00 90.81 442 ARG A C 1
ATOM 3477 O O . ARG A 1 442 ? -2.413 -2.810 10.171 1.00 90.81 442 ARG A O 1
ATOM 3484 N N . LEU A 1 443 ? -3.953 -1.440 9.277 1.00 92.38 443 LEU A N 1
ATOM 3485 C CA . LEU A 1 443 ? -3.646 -0.232 10.026 1.00 92.38 443 LEU A CA 1
ATOM 3486 C C . LEU A 1 443 ? -4.903 0.231 10.769 1.00 92.38 443 LEU A C 1
ATOM 3488 O O . LEU A 1 443 ? -5.968 0.373 10.168 1.00 92.38 443 LEU A O 1
ATOM 3492 N N . LEU A 1 444 ? -4.776 0.512 12.060 1.00 91.06 444 LEU A N 1
ATOM 3493 C CA . LEU A 1 444 ? -5.790 1.226 12.828 1.00 91.06 444 LEU A CA 1
ATOM 3494 C C . LEU A 1 444 ? -5.385 2.695 12.934 1.00 91.06 444 LEU A C 1
ATOM 3496 O O . LEU A 1 444 ? -4.233 3.002 13.239 1.00 91.06 444 LEU A O 1
ATOM 3500 N N . VAL A 1 445 ? -6.335 3.591 12.682 1.00 90.25 445 VAL A N 1
ATOM 3501 C CA . VAL A 1 445 ? -6.141 5.038 12.771 1.00 90.25 445 VAL A CA 1
ATOM 3502 C C . VAL A 1 445 ? -7.096 5.594 13.817 1.00 90.25 445 VAL A C 1
ATOM 3504 O O . VAL A 1 445 ? -8.303 5.378 13.732 1.00 90.25 445 VAL A O 1
ATOM 3507 N N . GLU A 1 446 ? -6.556 6.308 14.797 1.00 88.50 446 GLU A N 1
ATOM 3508 C CA . GLU A 1 446 ? -7.271 6.850 15.950 1.00 88.50 446 GLU A CA 1
ATOM 3509 C C . GLU A 1 446 ? -7.115 8.369 15.999 1.00 88.50 446 GLU A C 1
ATOM 3511 O O . GLU A 1 446 ? -6.015 8.881 15.792 1.00 88.50 446 GLU A O 1
ATOM 3516 N N . ASN A 1 447 ? -8.186 9.097 16.314 1.00 86.56 447 ASN A N 1
ATOM 3517 C CA . ASN A 1 447 ? -8.074 10.497 16.713 1.00 86.56 447 ASN A CA 1
ATOM 3518 C C . ASN A 1 447 ? -7.562 10.571 18.166 1.00 86.56 447 ASN A C 1
ATOM 3520 O O . ASN A 1 447 ? -8.146 9.962 19.060 1.00 86.56 447 ASN A O 1
ATOM 3524 N N . GLN A 1 448 ? -6.479 11.310 18.418 1.00 85.56 448 GLN A N 1
ATOM 3525 C CA . GLN A 1 448 ? -5.956 11.500 19.779 1.00 85.56 448 GLN A CA 1
ATOM 3526 C C . GLN A 1 448 ? -6.829 12.454 20.604 1.00 85.56 448 GLN A C 1
ATOM 3528 O O . GLN A 1 448 ? -6.930 12.297 21.821 1.00 85.56 448 GLN A O 1
ATOM 3533 N N . ASP A 1 449 ? -7.482 13.411 19.939 1.00 82.81 449 ASP A N 1
ATOM 3534 C CA . ASP A 1 449 ? -8.356 14.402 20.571 1.00 82.81 449 ASP A CA 1
ATOM 3535 C C . ASP A 1 449 ? -9.719 13.787 20.974 1.00 82.81 449 ASP A C 1
ATOM 3537 O O . ASP A 1 449 ? -10.416 14.315 21.842 1.00 82.81 449 ASP A O 1
ATOM 3541 N N . ASP A 1 450 ? -10.092 12.651 20.365 1.00 80.94 450 ASP A N 1
ATOM 3542 C CA . ASP A 1 450 ? -11.287 11.855 20.678 1.00 80.94 450 ASP A CA 1
ATOM 3543 C C . ASP A 1 450 ? -11.051 10.354 20.365 1.00 80.94 450 ASP A C 1
ATOM 3545 O O . ASP A 1 450 ? -11.298 9.918 19.236 1.00 80.94 450 ASP A O 1
ATOM 3549 N N . PRO A 1 451 ? -10.607 9.529 21.338 1.00 78.69 451 PRO A N 1
ATOM 3550 C CA . PRO A 1 451 ? -10.211 8.130 21.105 1.00 78.69 451 PRO A CA 1
ATOM 3551 C C . PRO A 1 451 ? -11.377 7.181 20.767 1.00 78.69 451 PRO A C 1
ATOM 3553 O O . PRO A 1 451 ? -11.159 5.997 20.493 1.00 78.69 451 PRO A O 1
ATOM 3556 N N . PHE A 1 452 ? -12.617 7.682 20.781 1.00 80.62 452 PHE A N 1
ATOM 3557 C CA . PHE A 1 452 ? -13.795 6.965 20.291 1.00 80.62 452 PHE A CA 1
ATOM 3558 C C . PHE A 1 452 ? -13.962 7.097 18.762 1.00 80.62 452 PHE A C 1
ATOM 3560 O O . PHE A 1 452 ? -14.704 6.333 18.145 1.00 80.62 452 PHE A O 1
ATOM 3567 N N . VAL A 1 453 ? -13.260 8.043 18.126 1.00 81.12 453 VAL A N 1
ATOM 3568 C CA . VAL A 1 453 ? -13.288 8.274 16.675 1.00 81.12 453 VAL A CA 1
ATOM 3569 C C . VAL A 1 453 ? -12.093 7.582 16.022 1.00 81.12 453 VAL A C 1
ATOM 3571 O O . VAL A 1 453 ? -10.961 8.066 16.076 1.00 81.12 453 VAL A O 1
ATOM 3574 N N . VAL A 1 454 ? -12.358 6.438 15.387 1.00 83.38 454 VAL A N 1
ATOM 3575 C CA . VAL A 1 454 ? -11.340 5.589 14.751 1.00 83.38 454 VAL A CA 1
ATOM 3576 C C . VAL A 1 454 ? -11.790 5.050 13.391 1.00 83.38 454 VAL A C 1
ATOM 3578 O O . VAL A 1 454 ? -12.982 5.029 13.078 1.00 83.38 454 VAL A O 1
ATOM 3581 N N . GLY A 1 455 ? -10.837 4.550 12.604 1.00 83.25 455 GLY A N 1
ATOM 3582 C CA . GLY A 1 455 ? -11.096 3.805 11.374 1.00 83.25 455 GLY A CA 1
ATOM 3583 C C . GLY A 1 455 ? -10.016 2.759 11.097 1.00 83.25 455 GLY A C 1
ATOM 3584 O O . GLY A 1 455 ? -8.833 2.996 11.338 1.00 83.25 455 GLY A O 1
ATOM 3585 N N . VAL A 1 456 ? -10.424 1.601 10.574 1.00 87.25 456 VAL A N 1
ATOM 3586 C CA . VAL A 1 456 ? -9.510 0.534 10.135 1.00 87.25 456 VAL A CA 1
ATOM 3587 C C . VAL A 1 456 ? -9.290 0.623 8.628 1.00 87.25 456 VAL A C 1
ATOM 3589 O O . VAL A 1 456 ? -10.239 0.754 7.850 1.00 87.25 456 VAL A O 1
ATOM 3592 N N . PHE A 1 457 ? -8.025 0.533 8.233 1.00 89.25 457 PHE A N 1
ATOM 3593 C CA . PHE A 1 457 ? -7.550 0.566 6.860 1.00 89.25 457 PHE A CA 1
ATOM 3594 C C . PHE A 1 457 ? -6.793 -0.730 6.542 1.00 89.25 457 PHE A C 1
ATOM 3596 O O . PHE A 1 457 ? -5.991 -1.203 7.344 1.00 89.25 457 PHE A O 1
ATOM 3603 N N . GLU A 1 458 ? -7.033 -1.299 5.365 1.00 89.44 458 GLU A N 1
ATOM 3604 C CA . GLU A 1 458 ? -6.461 -2.570 4.911 1.00 89.44 458 GLU A CA 1
ATOM 3605 C C . GLU A 1 458 ? -5.935 -2.437 3.478 1.00 89.44 458 GLU A C 1
ATOM 3607 O O . GLU A 1 458 ? -6.506 -1.714 2.655 1.00 89.44 458 GLU A O 1
ATOM 3612 N N . GLY A 1 459 ? -4.837 -3.121 3.163 1.00 91.06 459 GLY A N 1
ATOM 3613 C CA . GLY A 1 459 ? -4.225 -3.079 1.836 1.00 91.06 459 GLY A CA 1
ATOM 3614 C C . GLY A 1 459 ? -2.840 -3.712 1.812 1.00 91.06 459 GLY A C 1
ATOM 3615 O O . GLY A 1 459 ? -2.634 -4.746 2.440 1.00 91.06 459 GLY A O 1
ATOM 3616 N N . THR A 1 460 ? -1.902 -3.114 1.077 1.00 91.25 460 THR A N 1
ATOM 3617 C CA . THR A 1 460 ? -0.596 -3.716 0.767 1.00 91.25 460 THR A CA 1
ATOM 3618 C C . THR A 1 460 ? 0.579 -2.844 1.210 1.00 91.25 460 THR A C 1
ATOM 3620 O O . THR A 1 460 ? 0.496 -1.612 1.261 1.00 91.25 460 THR A O 1
ATOM 3623 N N . ILE A 1 461 ? 1.712 -3.499 1.475 1.00 90.50 461 ILE A N 1
ATOM 3624 C CA . ILE A 1 461 ? 3.034 -2.877 1.512 1.00 90.50 461 ILE A CA 1
ATOM 3625 C C . ILE A 1 461 ? 3.871 -3.411 0.357 1.00 90.50 461 ILE A C 1
ATOM 3627 O O . ILE A 1 461 ? 4.274 -4.570 0.306 1.00 90.50 461 ILE A O 1
ATOM 3631 N N . SER A 1 462 ? 4.144 -2.515 -0.581 1.00 86.50 462 SER A N 1
ATOM 3632 C CA . SER A 1 462 ? 4.949 -2.759 -1.764 1.00 86.50 462 SER A CA 1
ATOM 3633 C C . SER A 1 462 ? 6.431 -2.596 -1.435 1.00 86.50 462 SER A C 1
ATOM 3635 O O . SER A 1 462 ? 6.968 -1.489 -1.426 1.00 86.50 462 SER A O 1
ATOM 3637 N N . THR A 1 463 ? 7.099 -3.720 -1.192 1.00 83.00 463 THR A N 1
ATOM 3638 C CA . THR A 1 463 ? 8.554 -3.801 -0.983 1.00 83.00 463 THR A CA 1
ATOM 3639 C C . THR A 1 463 ? 9.363 -3.764 -2.285 1.00 83.00 463 THR A C 1
ATOM 3641 O O . THR A 1 463 ? 10.589 -3.695 -2.230 1.00 83.00 463 THR A O 1
ATOM 3644 N N . GLY A 1 464 ? 8.700 -3.812 -3.447 1.00 85.38 464 GLY A N 1
ATOM 3645 C CA . GLY A 1 464 ? 9.322 -3.743 -4.771 1.00 85.38 464 GLY A CA 1
ATOM 3646 C C . GLY A 1 464 ? 9.557 -2.307 -5.275 1.00 85.38 464 GLY A C 1
ATOM 3647 O O . GLY A 1 464 ? 8.809 -1.386 -4.920 1.00 85.38 464 GLY A O 1
ATOM 3648 N N . PRO A 1 465 ? 10.565 -2.094 -6.144 1.00 82.75 465 PRO A N 1
ATOM 3649 C CA . PRO A 1 465 ? 10.976 -0.768 -6.619 1.00 82.75 465 PRO A CA 1
ATOM 3650 C C . PRO A 1 465 ? 9.901 -0.048 -7.446 1.00 82.75 465 PRO A C 1
ATOM 3652 O O . PRO A 1 465 ? 9.929 1.178 -7.532 1.00 82.75 465 PRO A O 1
ATOM 3655 N N . ASP A 1 466 ? 8.917 -0.775 -7.990 1.00 83.31 466 ASP A N 1
ATOM 3656 C CA . ASP A 1 466 ? 7.748 -0.218 -8.678 1.00 83.31 466 ASP A CA 1
ATOM 3657 C C . ASP A 1 466 ? 6.997 0.807 -7.799 1.00 83.31 466 ASP A C 1
ATOM 3659 O O . ASP A 1 466 ? 6.443 1.774 -8.324 1.00 83.31 466 ASP A O 1
ATOM 3663 N N . HIS A 1 467 ? 7.017 0.672 -6.464 1.00 84.75 467 HIS A N 1
ATOM 3664 C CA . HIS A 1 467 ? 6.334 1.596 -5.543 1.00 84.75 467 HIS A CA 1
ATOM 3665 C C . HIS A 1 467 ? 7.156 2.060 -4.328 1.00 84.75 467 HIS A C 1
ATOM 3667 O O . HIS A 1 467 ? 6.751 3.039 -3.703 1.00 84.75 467 HIS A O 1
ATOM 3673 N N . LEU A 1 468 ? 8.301 1.438 -4.010 1.00 86.88 468 LEU A N 1
ATOM 3674 C CA . LEU A 1 468 ? 9.084 1.718 -2.791 1.00 86.88 468 LEU A CA 1
ATOM 3675 C C . LEU A 1 468 ? 9.384 3.214 -2.563 1.00 86.88 468 LEU A C 1
ATOM 3677 O O . LEU A 1 468 ? 9.251 3.717 -1.451 1.00 86.88 468 LEU A O 1
ATOM 3681 N N . TYR A 1 469 ? 9.757 3.919 -3.635 1.00 85.31 469 TYR A N 1
ATOM 3682 C CA . TYR A 1 469 ? 10.135 5.338 -3.620 1.00 85.31 469 TYR A CA 1
ATOM 3683 C C . TYR A 1 469 ? 8.974 6.314 -3.869 1.00 85.31 469 TYR A C 1
ATOM 3685 O O . TYR A 1 469 ? 9.166 7.530 -3.775 1.00 85.31 469 TYR A O 1
ATOM 3693 N N . SER A 1 470 ? 7.785 5.806 -4.216 1.00 86.62 470 SER A N 1
ATOM 3694 C CA . SER A 1 470 ? 6.593 6.627 -4.439 1.00 86.62 470 SER A CA 1
ATOM 3695 C C . SER A 1 470 ? 5.567 6.459 -3.325 1.00 86.62 470 SER A C 1
ATOM 3697 O O . SER A 1 470 ? 5.324 7.399 -2.581 1.00 86.62 470 SER A O 1
ATOM 3699 N N . TRP A 1 471 ? 4.986 5.271 -3.187 1.00 88.56 471 TRP A N 1
ATOM 3700 C CA . TRP A 1 471 ? 3.947 4.981 -2.200 1.00 88.56 471 TRP A CA 1
ATOM 3701 C C . TRP A 1 471 ? 4.041 3.516 -1.759 1.00 88.56 471 TRP A C 1
ATOM 3703 O O . TRP A 1 471 ? 3.305 2.670 -2.284 1.00 88.56 471 TRP A O 1
ATOM 3713 N N . PRO A 1 472 ? 4.969 3.189 -0.841 1.00 90.06 472 PRO A N 1
ATOM 3714 C CA . PRO A 1 472 ? 5.171 1.822 -0.386 1.00 90.06 472 PRO A CA 1
ATOM 3715 C C . PRO A 1 472 ? 3.955 1.269 0.360 1.00 90.06 472 PRO A C 1
ATOM 3717 O O . PRO A 1 472 ? 3.652 0.097 0.185 1.00 90.06 472 PRO A O 1
ATOM 3720 N N . VAL A 1 473 ? 3.230 2.075 1.145 1.00 91.69 473 VAL A N 1
ATOM 3721 C CA . VAL A 1 473 ? 2.038 1.623 1.885 1.00 91.69 473 VAL A CA 1
ATOM 3722 C C . VAL A 1 473 ? 0.779 2.147 1.196 1.00 91.69 473 VAL A C 1
ATOM 3724 O O . VAL A 1 473 ? 0.641 3.355 0.981 1.00 91.69 473 VAL A O 1
ATOM 3727 N N . GLN A 1 474 ? -0.142 1.249 0.841 1.00 89.12 474 GLN A N 1
ATOM 3728 C CA . GLN A 1 474 ? -1.342 1.579 0.067 1.00 89.12 474 GLN A CA 1
ATOM 3729 C C . GLN A 1 474 ? -2.558 0.866 0.652 1.00 89.12 474 GLN A C 1
ATOM 3731 O O . GLN A 1 474 ? -2.657 -0.358 0.587 1.00 89.12 474 GLN A O 1
ATOM 3736 N N . LEU A 1 475 ? -3.488 1.626 1.228 1.00 89.38 475 LEU A N 1
ATOM 3737 C CA . LEU A 1 475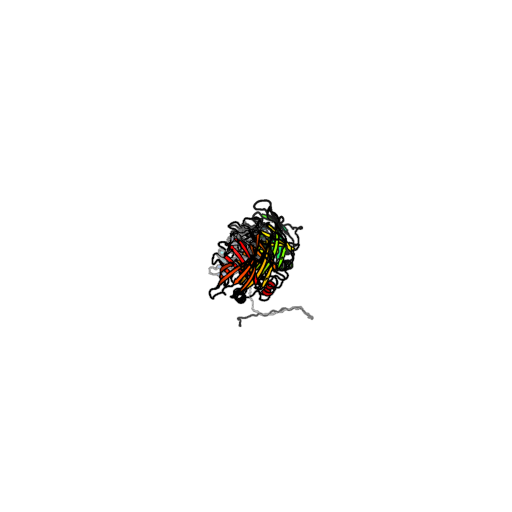 ? -4.596 1.091 2.017 1.00 89.38 475 LEU A CA 1
ATOM 3738 C C . LEU A 1 475 ? -5.943 1.685 1.580 1.00 89.38 475 LEU A C 1
ATOM 3740 O O . LEU A 1 475 ? -6.019 2.802 1.063 1.00 89.38 475 LEU A O 1
ATOM 3744 N N . LYS A 1 476 ? -7.025 0.954 1.846 1.00 87.50 476 LYS A N 1
ATOM 3745 C CA . LYS A 1 476 ? -8.416 1.419 1.764 1.00 87.50 476 LYS A CA 1
ATOM 3746 C C . LYS A 1 476 ? -9.109 1.239 3.115 1.00 87.50 476 LYS A C 1
ATOM 3748 O O . LYS A 1 476 ? -8.749 0.352 3.878 1.00 87.50 476 LYS A O 1
ATOM 3753 N N . THR A 1 477 ? -10.123 2.045 3.397 1.00 83.69 477 THR A N 1
ATOM 3754 C CA . THR A 1 477 ? -11.059 1.799 4.512 1.00 83.69 477 THR A CA 1
ATOM 3755 C C . THR A 1 477 ? -11.669 0.393 4.428 1.00 83.69 477 THR A C 1
ATOM 3757 O O . THR A 1 477 ? -12.086 -0.039 3.351 1.00 83.69 477 THR A O 1
ATOM 3760 N N . ALA A 1 478 ? -11.725 -0.323 5.554 1.00 78.81 478 ALA A N 1
ATOM 3761 C CA . ALA A 1 478 ? -12.361 -1.637 5.635 1.00 78.81 478 ALA A CA 1
ATOM 3762 C C . ALA A 1 478 ? -13.897 -1.512 5.551 1.00 78.81 478 ALA A C 1
ATOM 3764 O O . ALA A 1 478 ? -14.497 -0.696 6.254 1.00 78.81 478 ALA A O 1
ATOM 3765 N N . ASP A 1 479 ? -14.531 -2.358 4.731 1.00 58.22 479 ASP A N 1
ATOM 3766 C CA . ASP A 1 479 ? -15.932 -2.279 4.264 1.00 58.22 479 ASP A CA 1
ATOM 3767 C C . ASP A 1 479 ? -17.034 -2.159 5.346 1.00 58.22 479 ASP A C 1
ATOM 3769 O O . ASP A 1 479 ? -18.182 -1.850 5.027 1.00 58.22 479 ASP A O 1
ATOM 3773 N N . LYS A 1 480 ? -16.720 -2.399 6.625 1.00 53.84 480 LYS A N 1
ATOM 3774 C CA . LYS A 1 480 ? -17.676 -2.370 7.752 1.00 53.84 480 LYS A CA 1
ATOM 3775 C C . LYS A 1 480 ? -17.305 -1.399 8.880 1.00 53.84 480 LYS A C 1
ATOM 3777 O O . LYS A 1 480 ? -18.069 -1.252 9.830 1.00 53.84 480 LYS A O 1
ATOM 3782 N N . GLY A 1 481 ? -16.135 -0.762 8.814 1.00 45.94 481 GLY A N 1
ATOM 3783 C CA . GLY A 1 481 ? -15.433 -0.259 10.001 1.00 45.94 481 GLY A CA 1
ATOM 3784 C C . GLY A 1 481 ? -15.966 1.017 10.665 1.00 45.94 481 GLY A C 1
ATOM 3785 O O . GLY A 1 481 ? -15.339 1.472 11.618 1.00 45.94 481 GLY A O 1
ATOM 3786 N N . ILE A 1 482 ? -17.048 1.643 10.184 1.00 50.25 482 ILE A N 1
ATOM 3787 C CA . ILE A 1 482 ? -17.430 2.994 10.636 1.00 50.25 482 ILE A CA 1
ATOM 3788 C C . ILE A 1 482 ? -18.940 3.126 10.890 1.00 50.25 482 ILE A C 1
ATOM 3790 O O . ILE A 1 482 ? -19.743 3.278 9.970 1.00 50.25 482 ILE A O 1
ATOM 3794 N N . LYS A 1 483 ? -19.310 3.151 12.177 1.00 46.78 483 LYS A N 1
ATOM 3795 C CA . LYS A 1 483 ? -20.606 3.625 12.694 1.00 46.78 483 LYS A CA 1
ATOM 3796 C C . LYS A 1 483 ? -20.380 4.532 13.909 1.00 46.78 483 LYS A C 1
ATOM 3798 O O . LYS A 1 483 ? -20.665 4.157 15.042 1.00 46.78 483 LYS A O 1
ATOM 3803 N N . VAL A 1 484 ? -19.843 5.729 13.671 1.00 49.34 484 VAL A N 1
ATOM 3804 C CA . VAL A 1 484 ? -19.619 6.733 14.727 1.00 49.34 484 VAL A CA 1
ATOM 3805 C C . VAL A 1 484 ? -20.950 7.396 15.101 1.00 49.34 484 VAL A C 1
ATOM 3807 O O . VAL A 1 484 ? -21.312 8.454 14.589 1.00 49.34 484 VAL A O 1
ATOM 3810 N N . PHE A 1 485 ? -21.694 6.766 16.008 1.00 47.28 485 PHE A N 1
ATOM 3811 C CA . PHE A 1 485 ? -22.782 7.415 16.738 1.00 47.28 485 PHE A CA 1
ATOM 3812 C C . PHE A 1 485 ? -22.202 8.057 18.001 1.00 47.28 485 PHE A C 1
ATOM 3814 O O . PHE A 1 485 ? -21.855 7.334 18.921 1.00 47.28 485 PHE A O 1
ATOM 3821 N N . GLY A 1 486 ? -22.097 9.388 18.087 1.00 46.34 486 GLY A N 1
ATOM 3822 C CA . GLY A 1 486 ? -21.747 10.028 19.365 1.00 46.34 486 GLY A CA 1
ATOM 3823 C C . GLY A 1 486 ? -21.129 11.415 19.269 1.00 46.34 486 GLY A C 1
ATOM 3824 O O . GLY A 1 486 ? -21.751 12.395 19.686 1.00 46.34 486 GLY A O 1
ATOM 3825 N N . SER A 1 487 ? -19.901 11.496 18.757 1.00 49.69 487 SER A N 1
ATOM 3826 C CA . SER A 1 487 ? -19.091 12.714 18.818 1.00 49.69 487 SER A CA 1
ATOM 3827 C C . SER A 1 487 ? -19.533 13.795 17.823 1.00 49.69 487 SER A C 1
ATOM 3829 O O . SER A 1 487 ? -20.213 13.541 16.828 1.00 49.69 487 SER A O 1
ATOM 3831 N N . LYS A 1 488 ? -19.170 15.053 18.113 1.00 48.56 488 LYS A N 1
ATOM 3832 C CA . LYS A 1 488 ? -19.657 16.239 17.378 1.00 48.56 488 LYS A CA 1
ATOM 3833 C C . LYS A 1 488 ? -19.011 16.438 15.993 1.00 48.56 488 LYS A C 1
ATOM 3835 O O . LYS A 1 488 ? -19.442 17.336 15.273 1.00 48.56 488 LYS A O 1
ATOM 3840 N N . LYS A 1 489 ? -17.998 15.644 15.617 1.00 57.34 489 LYS A N 1
ATOM 3841 C CA . LYS A 1 489 ? -17.330 15.684 14.302 1.00 57.34 489 LYS A CA 1
ATOM 3842 C C . LYS A 1 489 ? -16.839 14.291 13.889 1.00 57.34 489 LYS A C 1
ATOM 3844 O O . LYS A 1 489 ? -15.903 13.771 14.487 1.00 57.34 489 LYS A O 1
ATOM 3849 N N . ILE A 1 490 ? -17.400 13.737 12.816 1.00 63.03 490 ILE A N 1
ATOM 3850 C CA . ILE A 1 490 ? -16.749 12.655 12.062 1.00 63.03 490 ILE A CA 1
ATOM 3851 C C . ILE A 1 490 ? -15.696 13.316 11.167 1.00 63.03 490 ILE A C 1
ATOM 3853 O O . ILE A 1 490 ? -16.031 14.219 10.402 1.00 63.03 490 ILE A O 1
ATOM 3857 N N . LEU A 1 491 ? -14.431 12.901 11.270 1.00 68.50 491 LEU A N 1
ATOM 3858 C CA . LEU A 1 491 ? -13.375 13.442 10.409 1.00 68.50 491 LEU A CA 1
ATOM 3859 C C . LEU A 1 491 ? -13.558 12.949 8.959 1.00 68.50 491 LEU A C 1
ATOM 3861 O O . LEU A 1 491 ? -13.923 11.787 8.782 1.00 68.50 491 LEU A O 1
ATOM 3865 N N . PRO A 1 492 ? -13.241 13.742 7.915 1.00 69.81 492 PRO A N 1
ATOM 3866 C CA . PRO A 1 492 ? -13.369 13.298 6.520 1.00 69.81 492 PRO A CA 1
ATOM 3867 C C . PRO A 1 492 ? -12.574 12.026 6.168 1.00 69.81 492 PRO A C 1
ATOM 3869 O O . PRO A 1 492 ? -13.008 11.260 5.310 1.00 69.81 492 PRO A O 1
ATOM 3872 N N . LEU A 1 493 ? -11.462 11.744 6.866 1.00 72.88 493 LEU A N 1
ATOM 3873 C CA . LEU A 1 493 ? -10.725 10.469 6.781 1.00 72.88 493 LEU A CA 1
ATOM 3874 C C . LEU A 1 493 ? -11.591 9.241 7.130 1.00 72.88 493 LEU A C 1
ATOM 3876 O O . LEU A 1 493 ? -11.346 8.146 6.628 1.00 72.88 493 LEU A O 1
ATOM 3880 N N . PHE A 1 494 ? -12.607 9.437 7.970 1.00 70.00 494 PHE A N 1
ATOM 3881 C CA . PHE A 1 494 ? -13.554 8.434 8.457 1.00 70.00 494 PHE A CA 1
ATOM 3882 C C . PHE A 1 494 ? -14.963 8.628 7.857 1.00 70.00 494 PHE A C 1
ATOM 3884 O O . PHE A 1 494 ? -15.961 8.228 8.454 1.00 70.00 494 PHE A O 1
ATOM 3891 N N . GLY A 1 495 ? -15.073 9.281 6.694 1.00 57.97 495 GLY A N 1
ATOM 3892 C CA . GLY A 1 495 ? -16.358 9.577 6.060 1.00 57.97 495 GLY A CA 1
ATOM 3893 C C . GLY A 1 495 ? -17.145 8.321 5.662 1.00 57.97 495 GLY A C 1
ATOM 3894 O O . GLY A 1 495 ? -16.660 7.481 4.907 1.00 57.97 495 GLY A O 1
ATOM 3895 N N . THR A 1 496 ? -18.391 8.209 6.127 1.00 48.78 496 THR A N 1
ATOM 3896 C CA . THR A 1 496 ? -19.300 7.099 5.797 1.00 48.78 496 THR A CA 1
ATOM 3897 C C . THR A 1 496 ? -20.052 7.348 4.487 1.00 48.78 496 THR A C 1
ATOM 3899 O O . THR A 1 496 ? -20.915 8.224 4.426 1.00 48.78 496 THR A O 1
ATOM 3902 N N . GLY A 1 497 ? -19.781 6.551 3.450 1.00 50.91 497 GLY A N 1
ATOM 3903 C CA . GLY A 1 497 ? -20.485 6.613 2.165 1.00 50.91 497 GLY A CA 1
ATOM 3904 C C . GLY A 1 497 ? -20.077 5.492 1.203 1.00 50.91 497 GLY A C 1
ATOM 3905 O O . GLY A 1 497 ? -19.243 4.657 1.533 1.00 50.91 497 GLY A O 1
ATOM 3906 N N . LEU A 1 498 ? -20.627 5.496 -0.017 1.00 45.56 498 LEU A N 1
ATOM 3907 C CA . LEU A 1 498 ? -20.355 4.504 -1.080 1.00 45.56 498 LEU A CA 1
ATOM 3908 C C . LEU A 1 498 ? -18.944 4.617 -1.710 1.00 45.56 498 LEU A C 1
ATOM 3910 O O . LEU A 1 498 ? -18.711 4.149 -2.826 1.00 45.56 498 LEU A O 1
ATOM 3914 N N . HIS A 1 499 ? -18.008 5.295 -1.046 1.00 54.62 499 HIS A N 1
ATOM 3915 C CA . HIS A 1 499 ? -16.696 5.646 -1.581 1.00 54.62 499 HIS A CA 1
ATOM 3916 C C . HIS A 1 499 ? -15.614 5.354 -0.545 1.00 54.62 499 HIS A C 1
ATOM 3918 O O . HIS A 1 499 ? -15.464 6.087 0.429 1.00 54.62 499 HIS A O 1
ATOM 3924 N N . PHE A 1 500 ? -14.829 4.306 -0.793 1.00 68.31 500 PHE A N 1
ATOM 3925 C CA . PHE A 1 500 ? -13.645 3.985 -0.002 1.00 68.31 500 PHE A CA 1
ATOM 3926 C C . PHE A 1 500 ? -12.693 5.182 0.061 1.00 68.31 500 PHE A C 1
ATOM 3928 O O . PHE A 1 500 ? -12.211 5.653 -0.974 1.00 68.31 500 PHE A O 1
ATOM 3935 N N . VAL A 1 501 ? -12.363 5.636 1.270 1.00 78.88 501 VAL A N 1
ATOM 3936 C CA . VAL A 1 501 ? -11.205 6.515 1.466 1.00 78.88 501 VAL A CA 1
ATOM 3937 C C . VAL A 1 501 ? -9.950 5.673 1.249 1.00 78.88 501 VAL A C 1
ATOM 3939 O O . VAL A 1 501 ? -9.761 4.661 1.933 1.00 78.88 501 VAL A O 1
ATOM 3942 N N . LYS A 1 502 ? -9.110 6.077 0.290 1.00 85.38 502 LYS A N 1
ATOM 3943 C CA . LYS A 1 502 ? -7.767 5.519 0.099 1.00 85.38 502 LYS A CA 1
ATOM 3944 C C . LYS A 1 502 ? -6.765 6.308 0.936 1.00 85.38 502 LYS A C 1
ATOM 3946 O O . LYS A 1 502 ? -6.845 7.536 0.998 1.00 85.38 502 LYS A O 1
ATOM 3951 N N . LEU A 1 503 ? -5.823 5.603 1.549 1.00 87.62 503 LEU A N 1
ATOM 3952 C CA . LEU A 1 503 ? -4.727 6.159 2.335 1.00 87.62 503 LEU A CA 1
ATOM 3953 C C . LEU A 1 503 ? -3.409 5.662 1.739 1.00 87.62 503 LEU A C 1
ATOM 3955 O O . LEU A 1 503 ? -3.16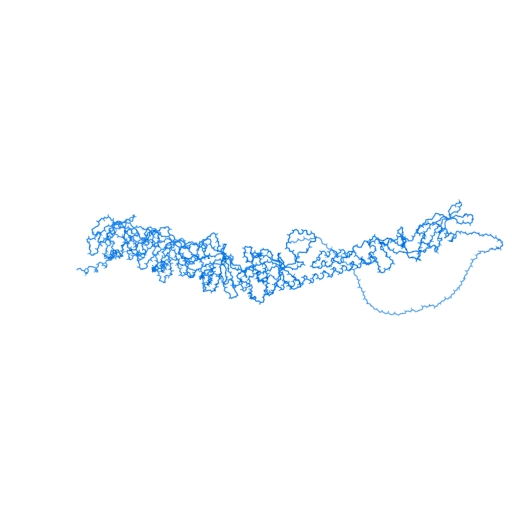8 4.457 1.666 1.00 87.62 503 LEU A O 1
ATOM 3959 N N . TYR A 1 504 ? -2.575 6.597 1.302 1.00 88.75 504 TYR A N 1
ATOM 3960 C CA . TYR A 1 504 ? -1.251 6.325 0.756 1.00 88.75 504 TYR A CA 1
ATOM 3961 C C . TYR A 1 504 ? -0.210 6.903 1.713 1.00 88.75 504 TYR A C 1
ATOM 3963 O O . TYR A 1 504 ? -0.322 8.070 2.097 1.00 88.75 504 TYR A O 1
ATOM 3971 N N . LEU A 1 505 ? 0.776 6.095 2.112 1.00 91.44 505 LEU A N 1
ATOM 3972 C CA . LEU A 1 505 ? 1.834 6.500 3.041 1.00 91.44 505 LEU A CA 1
ATOM 3973 C C . LEU A 1 505 ? 3.210 6.160 2.452 1.00 91.44 505 LEU A C 1
ATOM 3975 O O . LEU A 1 505 ? 3.404 5.136 1.787 1.00 91.44 505 LEU A O 1
ATOM 3979 N N . MET A 1 506 ? 4.160 7.046 2.713 1.00 90.00 506 MET A N 1
ATOM 3980 C CA . MET A 1 506 ? 5.562 6.972 2.319 1.00 90.00 506 MET A CA 1
ATOM 3981 C C . MET A 1 506 ? 6.438 7.483 3.470 1.00 90.00 506 MET A C 1
ATOM 3983 O O . MET A 1 506 ? 5.926 7.926 4.498 1.00 90.00 506 MET A O 1
ATOM 3987 N N . PHE A 1 507 ? 7.756 7.449 3.289 1.00 87.06 507 PHE A N 1
ATOM 3988 C CA . PHE A 1 507 ? 8.716 7.946 4.271 1.00 87.06 507 PHE A CA 1
ATOM 3989 C C . PHE A 1 507 ? 9.557 9.063 3.659 1.00 87.06 507 PHE A C 1
ATOM 3991 O O . PHE A 1 507 ? 9.965 8.956 2.500 1.00 87.06 507 PHE A O 1
ATOM 3998 N N . ASP A 1 508 ? 9.802 10.128 4.421 1.00 81.94 508 ASP A N 1
ATOM 3999 C CA . ASP A 1 508 ? 10.723 11.195 4.022 1.00 81.94 508 ASP A CA 1
ATOM 4000 C C . ASP A 1 508 ? 12.198 10.800 4.265 1.00 81.94 508 ASP A C 1
ATOM 4002 O O . ASP A 1 508 ? 12.519 9.662 4.648 1.00 81.94 508 ASP A O 1
ATOM 4006 N N . ALA A 1 509 ? 13.122 11.724 3.979 1.00 73.00 509 ALA A N 1
ATOM 4007 C CA . ALA A 1 509 ? 14.555 11.476 4.135 1.00 73.00 509 ALA A CA 1
ATOM 4008 C C . ALA A 1 509 ? 14.916 11.269 5.618 1.00 73.00 509 ALA A C 1
ATOM 4010 O O . ALA A 1 509 ? 15.657 10.348 5.972 1.00 73.00 509 ALA A O 1
ATOM 4011 N N . GLU A 1 510 ? 14.299 12.073 6.478 1.00 76.19 510 GLU A N 1
ATOM 4012 C CA . GLU A 1 510 ? 14.394 12.085 7.932 1.00 76.19 510 GLU A CA 1
ATOM 4013 C C . GLU A 1 510 ? 13.860 10.779 8.558 1.00 76.19 510 GLU A C 1
ATOM 4015 O O . GLU A 1 510 ? 14.349 10.334 9.595 1.00 76.19 510 GLU A O 1
ATOM 4020 N N . GLY A 1 511 ? 12.913 10.104 7.899 1.00 79.00 511 GLY A N 1
ATOM 4021 C CA . GLY A 1 511 ? 12.251 8.890 8.376 1.00 79.00 511 GLY A CA 1
ATOM 4022 C C . GLY A 1 511 ? 10.958 9.112 9.151 1.00 79.00 511 GLY A C 1
ATOM 4023 O O . GLY A 1 511 ? 10.523 8.180 9.829 1.00 79.00 511 GLY A O 1
ATOM 4024 N N . ASN A 1 512 ? 10.343 10.288 9.028 1.00 87.56 512 ASN A N 1
ATOM 4025 C CA . ASN A 1 512 ? 8.935 10.480 9.347 1.00 87.56 512 ASN A CA 1
ATOM 4026 C C . ASN A 1 512 ? 8.073 9.777 8.282 1.00 87.56 512 ASN A C 1
ATOM 4028 O O . ASN A 1 512 ? 8.497 9.576 7.140 1.00 87.56 512 ASN A O 1
ATOM 4032 N N . MET A 1 513 ? 6.845 9.421 8.645 1.00 90.56 513 MET A N 1
ATOM 4033 C CA . MET A 1 513 ? 5.841 8.904 7.726 1.00 90.56 513 MET A CA 1
ATOM 4034 C C . MET A 1 513 ? 4.971 10.063 7.238 1.00 90.56 513 MET A C 1
ATOM 4036 O O . MET A 1 513 ? 4.297 10.724 8.030 1.00 90.56 513 MET A O 1
ATOM 4040 N N . ILE A 1 514 ? 4.964 10.301 5.930 1.00 90.75 514 ILE A N 1
ATOM 4041 C CA . ILE A 1 514 ? 4.138 11.337 5.298 1.00 90.75 514 ILE A CA 1
ATOM 4042 C C . ILE A 1 514 ? 3.150 10.696 4.325 1.00 90.75 514 ILE A C 1
ATOM 4044 O O . ILE A 1 514 ? 3.399 9.616 3.781 1.00 90.75 514 ILE A O 1
ATOM 4048 N N . GLY A 1 515 ? 1.987 11.315 4.141 1.00 89.69 515 GLY A N 1
ATOM 4049 C CA . GLY A 1 515 ? 0.863 10.642 3.499 1.00 89.69 515 GLY A CA 1
ATOM 4050 C C . GLY A 1 515 ? -0.169 11.550 2.858 1.00 89.69 515 GLY A C 1
ATOM 4051 O O . GLY A 1 515 ? -0.229 12.748 3.130 1.00 89.69 515 GLY A O 1
ATOM 4052 N N . ILE A 1 516 ? -1.035 10.942 2.046 1.00 87.19 516 ILE A N 1
ATOM 4053 C CA . ILE A 1 516 ? -2.295 11.552 1.611 1.00 87.19 516 ILE A CA 1
ATOM 4054 C C . ILE A 1 516 ? -3.468 10.600 1.838 1.00 87.19 516 ILE A C 1
ATOM 4056 O O . ILE A 1 516 ? -3.408 9.408 1.527 1.00 87.19 516 ILE A O 1
ATOM 4060 N N . SER A 1 517 ? -4.572 11.157 2.326 1.00 84.25 517 SER A N 1
ATOM 4061 C CA . SER A 1 517 ? -5.888 10.518 2.284 1.00 84.25 517 SER A CA 1
ATOM 4062 C C . SER A 1 517 ? -6.709 11.111 1.143 1.00 84.25 517 SER A C 1
ATOM 4064 O O . SER A 1 517 ? -6.660 12.321 0.905 1.00 84.25 517 SER A O 1
ATOM 4066 N N . ARG A 1 518 ? -7.455 10.274 0.415 1.00 76.94 518 ARG A N 1
ATOM 4067 C CA . ARG A 1 518 ? -8.276 10.714 -0.719 1.00 76.94 518 ARG A CA 1
ATOM 4068 C C . ARG A 1 518 ? -9.556 9.889 -0.852 1.00 76.94 518 ARG A C 1
ATOM 4070 O O . ARG A 1 518 ? -9.513 8.681 -1.082 1.00 76.94 518 ARG A O 1
ATOM 4077 N N . SER A 1 519 ? -10.689 10.574 -0.765 1.00 72.69 519 SER A N 1
ATOM 4078 C CA . SER A 1 519 ? -12.012 10.118 -1.204 1.00 72.69 519 SER A CA 1
ATOM 4079 C C . SER A 1 519 ? -12.253 10.469 -2.678 1.00 72.69 519 SER A C 1
ATOM 4081 O O . SER A 1 519 ? -11.620 11.370 -3.238 1.00 72.69 519 SER A O 1
ATOM 4083 N N . ALA A 1 520 ? -13.187 9.770 -3.328 1.00 66.25 520 ALA A N 1
ATOM 4084 C CA . ALA A 1 520 ? -13.604 10.101 -4.690 1.00 66.25 520 ALA A CA 1
ATOM 4085 C C . ALA A 1 520 ? -14.192 11.526 -4.757 1.00 66.25 520 ALA A C 1
ATOM 4087 O O . ALA A 1 520 ? -14.997 11.912 -3.914 1.00 66.25 520 ALA A O 1
ATOM 4088 N N . GLY A 1 521 ? -13.776 12.317 -5.752 1.00 63.72 521 GLY A N 1
ATOM 4089 C CA . GLY A 1 521 ? -14.250 13.694 -5.960 1.00 63.72 521 GLY A CA 1
ATOM 4090 C C . GLY A 1 521 ? -13.689 14.763 -5.007 1.00 63.72 521 GLY A C 1
ATOM 4091 O O . GLY A 1 521 ? -13.944 15.944 -5.222 1.00 63.72 521 GLY A O 1
ATOM 4092 N N . SER A 1 522 ? -12.905 14.393 -3.990 1.00 66.56 522 SER A N 1
ATOM 4093 C CA . SER A 1 522 ? -12.334 15.331 -3.010 1.00 66.56 522 SER A CA 1
ATOM 4094 C C . SER A 1 522 ? -10.866 15.685 -3.314 1.00 66.56 522 SER A C 1
ATOM 4096 O O . SER A 1 522 ? -10.155 14.877 -3.927 1.00 66.56 522 SER A O 1
ATOM 4098 N N . PRO A 1 523 ? -10.368 16.860 -2.872 1.00 69.81 523 PRO A N 1
ATOM 4099 C CA . PRO A 1 523 ? -8.928 17.101 -2.789 1.00 69.81 523 PRO A CA 1
ATOM 4100 C C . PRO A 1 523 ? -8.274 16.115 -1.800 1.00 69.81 523 PRO A C 1
ATOM 4102 O O . PRO A 1 523 ? -8.954 15.632 -0.891 1.00 69.81 523 PRO A O 1
ATOM 4105 N N . PRO A 1 524 ? -6.973 15.808 -1.948 1.00 76.12 524 PRO A N 1
ATOM 4106 C CA . PRO A 1 524 ? -6.247 15.045 -0.941 1.00 76.12 524 PRO A CA 1
ATOM 4107 C C . PRO A 1 524 ? -6.101 15.857 0.355 1.00 76.12 524 PRO A C 1
ATOM 4109 O O . PRO A 1 524 ? -5.935 17.077 0.306 1.00 76.12 524 PRO A O 1
ATOM 4112 N N . ASN A 1 525 ? -6.117 15.169 1.498 1.00 83.25 525 ASN A N 1
ATOM 4113 C CA . ASN A 1 525 ? -5.736 15.737 2.796 1.00 83.25 525 ASN A CA 1
ATOM 4114 C C . ASN A 1 525 ? -4.383 15.153 3.198 1.00 83.25 525 ASN A C 1
ATOM 4116 O O . ASN A 1 525 ? -4.190 13.938 3.089 1.00 83.25 525 ASN A O 1
ATOM 4120 N N . GLU A 1 526 ? -3.468 16.002 3.651 1.00 87.88 526 GLU A N 1
ATOM 4121 C CA . GLU A 1 526 ? -2.065 15.649 3.882 1.00 87.88 526 GLU A CA 1
ATOM 4122 C C . GLU A 1 526 ? -1.852 15.158 5.320 1.00 87.88 526 GLU A C 1
ATOM 4124 O O . GLU A 1 526 ? -2.446 15.693 6.260 1.00 87.88 526 GLU A O 1
ATOM 4129 N N . LEU A 1 527 ? -1.016 14.131 5.489 1.00 89.81 527 LEU A N 1
ATOM 4130 C CA . LEU A 1 527 ? -0.635 13.556 6.779 1.00 89.81 527 LEU A CA 1
ATOM 4131 C C . LEU A 1 527 ? 0.865 13.740 7.008 1.00 89.81 527 LEU A C 1
ATOM 4133 O O . LEU A 1 527 ? 1.660 13.449 6.114 1.00 89.81 527 LEU A O 1
ATOM 4137 N N . ASN A 1 528 ? 1.244 14.153 8.217 1.00 91.19 528 ASN A N 1
ATOM 4138 C CA . ASN A 1 528 ? 2.637 14.254 8.653 1.00 91.19 528 ASN A CA 1
ATOM 4139 C C . ASN A 1 528 ? 2.774 13.617 10.041 1.00 91.19 528 ASN A C 1
ATOM 4141 O O . ASN A 1 528 ? 2.205 14.118 11.012 1.00 91.19 528 ASN A O 1
ATOM 4145 N N . LEU A 1 529 ? 3.498 12.499 10.128 1.00 91.38 529 LEU A N 1
ATOM 4146 C CA . LEU A 1 529 ? 3.511 11.611 11.291 1.00 91.38 529 LEU A CA 1
ATOM 4147 C C . LEU A 1 529 ? 4.943 11.217 11.662 1.00 91.38 529 LEU A C 1
ATOM 4149 O O . LEU A 1 529 ? 5.729 10.794 10.819 1.00 91.38 529 LEU A O 1
ATOM 4153 N N . LYS A 1 530 ? 5.278 11.299 12.943 1.00 92.25 530 LYS A N 1
ATOM 4154 C CA . LYS A 1 530 ? 6.562 10.873 13.505 1.00 92.25 530 LYS A CA 1
ATOM 4155 C C . LYS A 1 530 ? 6.427 9.486 14.120 1.00 92.25 530 LYS A C 1
ATOM 4157 O O . LYS A 1 530 ? 5.326 9.065 14.468 1.00 92.25 530 LYS A O 1
ATOM 4162 N N . ILE A 1 531 ? 7.542 8.775 14.251 1.00 89.62 531 ILE A N 1
ATOM 4163 C CA . ILE A 1 531 ? 7.555 7.485 14.947 1.00 89.62 531 ILE A CA 1
ATOM 4164 C C . ILE A 1 531 ? 7.223 7.697 16.431 1.00 89.62 531 ILE A C 1
ATOM 4166 O O . ILE A 1 531 ? 7.677 8.675 17.027 1.00 89.62 531 ILE A O 1
ATOM 4170 N N . ALA A 1 532 ? 6.418 6.805 17.005 1.00 89.44 532 ALA A N 1
ATOM 4171 C CA . ALA A 1 532 ? 5.948 6.891 18.387 1.00 89.44 532 ALA A CA 1
ATOM 4172 C C . ALA A 1 532 ? 6.288 5.619 19.189 1.00 89.44 532 ALA A C 1
ATOM 4174 O O . ALA A 1 532 ? 6.917 4.689 18.671 1.00 89.44 532 ALA A O 1
ATOM 4175 N N . ASP A 1 533 ? 5.886 5.596 20.465 1.00 84.94 533 ASP A N 1
ATOM 4176 C CA . ASP A 1 533 ? 6.151 4.495 21.396 1.00 84.94 533 ASP A CA 1
ATOM 4177 C C . ASP A 1 533 ? 5.557 3.177 20.887 1.00 84.94 533 ASP A C 1
ATOM 4179 O O . ASP A 1 533 ? 4.335 2.999 20.796 1.00 84.94 533 ASP A O 1
ATOM 4183 N N . LYS A 1 534 ? 6.443 2.242 20.537 1.00 85.44 534 LYS A N 1
ATOM 4184 C CA . LYS A 1 534 ? 6.081 0.942 19.978 1.00 85.44 534 LYS A CA 1
ATOM 4185 C C . LYS A 1 534 ? 5.369 0.070 21.015 1.00 85.44 534 LYS A C 1
ATOM 4187 O O . LYS A 1 534 ? 5.792 -0.043 22.162 1.00 85.44 534 LYS A O 1
ATOM 4192 N N . ILE A 1 535 ? 4.346 -0.658 20.572 1.00 84.88 535 ILE A N 1
ATOM 4193 C CA . ILE A 1 535 ? 3.758 -1.760 21.335 1.00 84.88 535 ILE A CA 1
ATOM 4194 C C . ILE A 1 535 ? 4.680 -2.979 21.169 1.00 84.88 535 ILE A C 1
ATOM 4196 O O . ILE A 1 535 ? 4.563 -3.719 20.192 1.00 84.88 535 ILE A O 1
ATOM 4200 N N . ASP A 1 536 ? 5.617 -3.167 22.108 1.00 73.94 536 ASP A N 1
ATOM 4201 C CA . ASP A 1 536 ? 6.702 -4.174 22.062 1.00 73.94 536 ASP A CA 1
ATOM 4202 C C . ASP A 1 536 ? 6.263 -5.572 21.606 1.00 73.94 536 ASP A C 1
ATOM 4204 O O . ASP A 1 536 ? 6.979 -6.262 20.876 1.00 73.94 536 ASP A O 1
ATOM 4208 N N . LYS A 1 537 ? 5.075 -5.993 22.050 1.00 77.38 537 LYS A N 1
ATOM 4209 C CA . LYS A 1 537 ? 4.390 -7.203 21.598 1.00 77.38 537 LYS A CA 1
ATOM 4210 C C . LYS A 1 537 ? 2.912 -6.883 21.438 1.00 77.38 537 LYS A C 1
ATOM 4212 O O . LYS A 1 537 ? 2.188 -6.868 22.428 1.00 77.38 537 LYS A O 1
ATOM 4217 N N . LEU A 1 538 ? 2.468 -6.654 20.206 1.00 86.19 538 LEU A N 1
ATOM 4218 C CA . LEU A 1 538 ? 1.049 -6.605 19.865 1.00 86.19 538 LEU A CA 1
ATOM 4219 C C . LEU A 1 538 ? 0.546 -8.041 19.611 1.00 86.19 538 LEU A C 1
ATOM 4221 O O . LEU A 1 538 ? 0.977 -8.652 18.632 1.00 86.19 538 LEU A O 1
ATOM 4225 N N . PRO A 1 539 ? -0.338 -8.617 20.449 1.00 86.00 539 PRO A N 1
ATOM 4226 C CA . PRO A 1 539 ? -0.937 -9.913 20.150 1.00 86.00 539 PRO A CA 1
ATOM 4227 C C . PRO A 1 539 ? -1.949 -9.802 19.003 1.00 86.00 539 PRO A C 1
ATOM 4229 O O . PRO A 1 539 ? -2.557 -8.744 18.791 1.00 86.00 539 PRO A O 1
ATOM 4232 N N . ALA A 1 540 ? -2.192 -10.925 18.323 1.00 85.75 540 ALA A N 1
ATOM 4233 C CA . ALA A 1 540 ? -3.286 -11.056 17.365 1.00 85.75 540 ALA A CA 1
ATOM 4234 C C . ALA A 1 540 ? -4.620 -10.644 18.014 1.00 85.75 540 ALA A C 1
ATOM 4236 O O . ALA A 1 540 ? -4.856 -10.917 19.193 1.00 85.75 540 ALA A O 1
ATOM 4237 N N . ALA A 1 541 ? -5.496 -9.979 17.258 1.00 86.00 541 ALA A N 1
ATOM 4238 C CA . ALA A 1 541 ? -6.654 -9.278 17.818 1.00 86.00 541 ALA A CA 1
ATOM 4239 C C . ALA A 1 541 ? -7.578 -10.178 18.660 1.00 86.00 541 ALA A C 1
ATOM 4241 O O . ALA A 1 541 ? -7.951 -9.807 19.774 1.00 86.00 541 ALA A O 1
ATOM 4242 N N . ALA A 1 542 ? -7.857 -11.399 18.190 1.00 84.44 542 ALA A N 1
ATOM 4243 C CA . ALA A 1 542 ? -8.630 -12.392 18.937 1.00 84.44 542 ALA A CA 1
ATOM 4244 C C . ALA A 1 542 ? -7.983 -12.762 20.287 1.00 84.44 542 ALA A C 1
ATOM 4246 O O . ALA A 1 542 ? -8.684 -12.956 21.276 1.00 84.44 542 ALA A O 1
ATOM 4247 N N . ASP A 1 543 ? -6.652 -12.811 20.370 1.00 87.69 543 ASP A N 1
ATOM 4248 C CA . ASP A 1 543 ? -5.950 -13.124 21.616 1.00 87.69 543 ASP A CA 1
ATOM 4249 C C . ASP A 1 543 ? -5.840 -11.909 22.545 1.00 87.69 543 ASP A C 1
ATOM 4251 O O . ASP A 1 543 ? -5.796 -12.090 23.762 1.00 87.69 543 ASP A O 1
ATOM 4255 N N . ARG A 1 544 ? -5.890 -10.671 22.024 1.00 89.69 544 ARG A N 1
ATOM 4256 C CA . ARG A 1 544 ? -6.096 -9.475 22.865 1.00 89.69 544 ARG A CA 1
ATOM 4257 C C . ARG A 1 544 ? -7.465 -9.532 23.543 1.00 89.69 544 ARG A C 1
ATOM 4259 O O . ARG A 1 544 ? -7.535 -9.430 24.765 1.00 89.69 544 ARG A O 1
ATOM 4266 N N . TRP A 1 545 ? -8.529 -9.810 22.785 1.00 91.69 545 TRP A N 1
ATOM 4267 C CA . TRP A 1 545 ? -9.886 -9.961 23.324 1.00 91.69 545 TRP A CA 1
ATOM 4268 C C . TRP A 1 545 ? -10.019 -11.128 24.314 1.00 91.69 545 TRP A C 1
ATOM 4270 O O . TRP A 1 545 ? -10.526 -10.927 25.417 1.00 91.69 545 TRP A O 1
ATOM 4280 N N . LYS A 1 546 ? -9.485 -12.319 24.004 1.00 88.50 546 LYS A N 1
ATOM 4281 C CA . LYS A 1 546 ? -9.443 -13.451 24.955 1.00 88.50 546 LYS A CA 1
ATOM 4282 C C . LYS A 1 546 ? -8.646 -13.138 26.223 1.00 88.50 546 LYS A C 1
ATOM 4284 O O . LYS A 1 546 ? -8.947 -13.699 27.274 1.00 88.50 546 LYS A O 1
ATOM 4289 N N . ASN A 1 547 ? -7.629 -12.273 26.151 1.00 88.56 547 ASN A N 1
ATOM 4290 C CA . ASN A 1 547 ? -6.894 -11.852 27.341 1.00 88.56 547 ASN A CA 1
ATOM 4291 C C . ASN A 1 547 ? -7.645 -10.798 28.167 1.00 88.56 547 ASN A C 1
ATOM 4293 O O . ASN A 1 547 ? -7.624 -10.890 29.392 1.00 88.56 547 ASN A O 1
ATOM 4297 N N . ALA A 1 548 ? -8.334 -9.861 27.513 1.00 91.25 548 ALA A N 1
ATOM 4298 C CA . ALA A 1 548 ? -9.148 -8.829 28.151 1.00 91.25 548 ALA A CA 1
ATOM 4299 C C . ALA A 1 548 ? -10.428 -9.378 28.814 1.00 91.25 548 ALA A C 1
ATOM 4301 O O . ALA A 1 548 ? -10.854 -8.883 29.859 1.00 91.25 548 ALA A O 1
ATOM 4302 N N . LEU A 1 549 ? -11.032 -10.412 28.217 1.00 91.00 549 LEU A N 1
ATOM 4303 C CA . LEU A 1 549 ? -12.346 -10.945 28.587 1.00 91.00 549 LEU A CA 1
ATOM 4304 C C . LEU A 1 549 ? -12.287 -12.352 29.216 1.00 91.00 549 LEU A C 1
ATOM 4306 O O . LEU A 1 549 ? -13.110 -13.217 28.918 1.00 91.00 549 LEU A O 1
ATOM 4310 N N . LYS A 1 550 ? -11.308 -12.620 30.087 1.00 88.50 550 LYS A N 1
ATOM 4311 C CA . LYS A 1 550 ? -11.274 -13.875 30.870 1.00 88.50 550 LYS A CA 1
ATOM 4312 C C . LYS A 1 550 ? -12.404 -13.887 31.903 1.00 88.50 550 LYS A C 1
ATOM 4314 O O . LYS A 1 550 ? -12.740 -12.842 32.446 1.00 88.50 550 LYS A O 1
ATOM 4319 N N . ALA A 1 551 ? -12.951 -15.057 32.237 1.00 85.25 551 ALA A N 1
ATOM 4320 C CA . ALA A 1 551 ? -13.904 -15.171 33.347 1.00 85.25 551 ALA A CA 1
ATOM 4321 C C . ALA A 1 551 ? -13.261 -14.678 34.661 1.00 85.25 551 ALA A C 1
ATOM 4323 O O . ALA A 1 551 ? -12.151 -15.090 35.001 1.00 85.25 551 ALA A O 1
ATOM 4324 N N . GLY A 1 552 ? -13.947 -13.785 35.375 1.00 82.50 552 GLY A N 1
ATOM 4325 C CA . GLY A 1 552 ? -13.428 -13.064 36.539 1.00 82.50 552 GLY A CA 1
ATOM 4326 C C . GLY A 1 552 ? -12.597 -11.814 36.226 1.00 82.50 552 GLY A C 1
ATOM 4327 O O . GLY A 1 552 ? -12.186 -11.133 37.160 1.00 82.50 552 GLY A O 1
ATOM 4328 N N . ALA A 1 553 ? -12.360 -11.466 34.955 1.00 89.06 553 ALA A N 1
ATOM 4329 C CA . ALA A 1 553 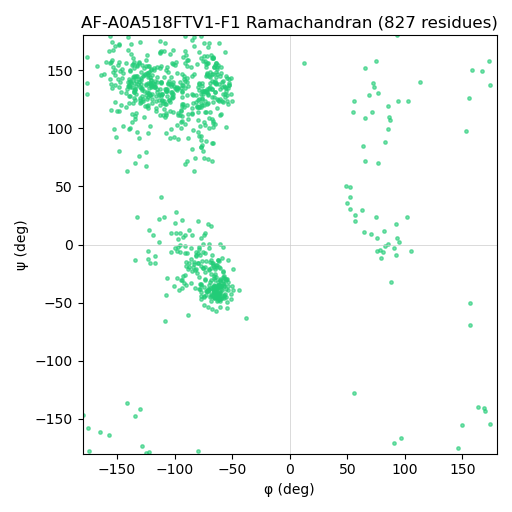? -11.733 -10.191 34.613 1.00 89.06 553 ALA A CA 1
ATOM 4330 C C . ALA A 1 553 ? -12.665 -9.032 34.993 1.00 89.06 553 ALA A C 1
ATOM 4332 O O . ALA A 1 553 ? -13.831 -8.998 34.585 1.00 89.06 553 ALA A O 1
ATOM 4333 N N . ARG A 1 554 ? -12.135 -8.075 35.757 1.00 89.75 554 ARG A N 1
ATOM 4334 C CA . ARG A 1 554 ? -12.841 -6.864 36.171 1.00 89.75 554 ARG A CA 1
ATOM 4335 C C . ARG A 1 554 ? -12.181 -5.631 35.571 1.00 89.75 554 ARG A C 1
ATOM 4337 O O . ARG A 1 554 ? -10.965 -5.568 35.412 1.00 89.75 554 ARG A O 1
ATOM 4344 N N . TRP A 1 555 ? -13.015 -4.664 35.230 1.00 93.69 555 TRP A N 1
ATOM 4345 C CA . TRP A 1 555 ? -12.661 -3.404 34.602 1.00 93.69 555 TRP A CA 1
ATOM 4346 C C . TRP A 1 555 ? -13.383 -2.282 35.345 1.00 93.69 555 TRP A C 1
ATOM 4348 O O . TRP A 1 555 ? -14.540 -2.445 35.723 1.00 93.69 555 TRP A O 1
ATOM 4358 N N . THR A 1 556 ? -12.739 -1.140 35.556 1.00 93.69 556 THR A N 1
ATOM 4359 C CA . THR A 1 556 ? -13.340 0.015 36.242 1.00 93.69 556 THR A CA 1
ATOM 4360 C C . THR A 1 556 ? -13.084 1.299 35.467 1.00 93.69 556 THR A C 1
ATOM 4362 O O . THR A 1 556 ? -12.138 1.389 34.685 1.00 93.69 556 THR A O 1
ATOM 4365 N N . GLY A 1 557 ? -13.949 2.297 35.633 1.00 92.94 557 GLY A N 1
ATOM 4366 C CA . GLY A 1 557 ? -13.809 3.562 34.926 1.00 92.94 557 GLY A CA 1
ATOM 4367 C C . GLY A 1 557 ? -15.018 4.477 35.062 1.00 92.94 557 GLY A C 1
ATOM 4368 O O . GLY A 1 557 ? -15.625 4.566 36.130 1.00 92.94 557 GLY A O 1
ATOM 4369 N N . THR A 1 558 ? -15.342 5.200 33.986 1.00 90.19 558 THR A N 1
ATOM 4370 C CA . THR A 1 558 ? -16.359 6.268 34.0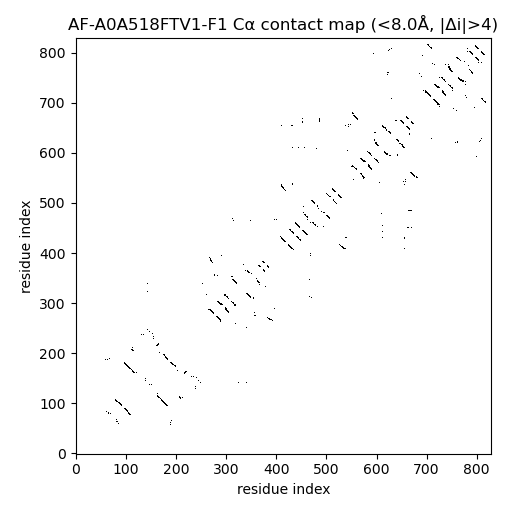13 1.00 90.19 558 THR A CA 1
ATOM 4371 C C . THR A 1 558 ? -17.273 6.285 32.792 1.00 90.19 558 THR A C 1
ATOM 4373 O O . THR A 1 558 ? -16.856 5.952 31.681 1.00 90.19 558 THR A O 1
ATOM 4376 N N . ILE A 1 559 ? -18.507 6.746 33.014 1.00 85.00 559 ILE A N 1
ATOM 4377 C CA . ILE A 1 559 ? -19.482 7.116 31.984 1.00 85.00 559 ILE A CA 1
ATOM 4378 C C . ILE A 1 559 ? -19.511 8.646 31.879 1.00 85.00 559 ILE A C 1
ATOM 4380 O O . ILE A 1 559 ? -19.711 9.332 32.881 1.00 85.00 559 ILE A O 1
ATOM 4384 N N . THR A 1 560 ? -19.345 9.192 30.674 1.00 80.62 560 THR A N 1
ATOM 4385 C CA . THR A 1 560 ? -19.430 10.638 30.393 1.00 80.62 560 THR A CA 1
ATOM 4386 C C . THR A 1 560 ? -20.622 10.924 29.475 1.00 80.62 560 THR A C 1
ATOM 4388 O O . THR A 1 560 ? -20.812 10.224 28.481 1.00 80.62 560 THR A O 1
ATOM 4391 N N . ARG A 1 561 ? -21.433 11.948 29.785 1.00 76.25 561 ARG A N 1
ATOM 4392 C CA . ARG A 1 561 ? -22.649 12.307 29.020 1.00 76.25 561 ARG A CA 1
ATOM 4393 C C . ARG A 1 561 ? -22.611 13.766 28.578 1.00 76.25 561 ARG A C 1
ATOM 4395 O O . ARG A 1 561 ? -23.201 14.634 29.221 1.00 76.25 561 ARG A O 1
ATOM 4402 N N . GLY A 1 562 ? -21.865 14.041 27.509 1.00 70.12 562 GLY A N 1
ATOM 4403 C CA . GLY A 1 562 ? -21.515 15.414 27.140 1.00 70.12 562 GLY A CA 1
ATOM 4404 C C . GLY A 1 562 ? -20.828 16.120 28.311 1.00 70.12 562 GLY A C 1
ATOM 4405 O O . GLY A 1 562 ? -19.907 15.569 28.906 1.00 70.12 562 GLY A O 1
ATOM 4406 N N . ASP A 1 563 ? -21.328 17.297 28.678 1.00 66.88 563 ASP A N 1
ATOM 4407 C CA . ASP A 1 563 ? -20.750 18.157 29.719 1.00 66.88 563 ASP A CA 1
ATOM 4408 C C . ASP A 1 563 ? -21.207 17.793 31.158 1.00 66.88 563 ASP A C 1
ATOM 4410 O O . ASP A 1 563 ? -20.947 18.532 32.108 1.00 66.88 563 ASP A O 1
ATOM 4414 N N . GLN A 1 564 ? -21.921 16.672 31.347 1.00 67.12 564 GLN A N 1
ATOM 4415 C CA . GLN A 1 564 ? -22.379 16.211 32.668 1.00 67.12 564 GLN A CA 1
ATOM 4416 C C . GLN A 1 564 ? -21.248 15.624 33.538 1.00 67.12 564 GLN A C 1
ATOM 4418 O O . GLN A 1 564 ? -20.262 15.109 33.006 1.00 67.12 564 GLN A O 1
ATOM 4423 N N . PRO A 1 565 ? -21.422 15.596 34.880 1.00 65.75 565 PRO A N 1
ATOM 4424 C CA . PRO A 1 565 ? -20.545 14.854 35.783 1.00 65.75 565 PRO A CA 1
ATOM 4425 C C . PRO A 1 565 ? -20.355 13.397 35.353 1.00 65.75 565 PRO A C 1
ATOM 4427 O O . PRO A 1 565 ? -21.299 12.754 34.885 1.00 65.75 565 PRO A O 1
ATOM 4430 N N . LYS A 1 566 ? -19.133 12.894 35.546 1.00 79.94 566 LYS A N 1
ATOM 4431 C CA . LYS A 1 566 ? -18.759 11.508 35.265 1.00 79.94 566 LYS A CA 1
ATOM 4432 C C . LYS A 1 566 ? -19.269 10.591 36.369 1.00 79.94 566 LYS A C 1
ATOM 4434 O O . LYS A 1 566 ? -18.826 10.717 37.509 1.00 79.94 566 LYS A O 1
ATOM 4439 N N . ASP A 1 567 ? -20.136 9.650 36.017 1.00 81.19 567 ASP A N 1
ATOM 4440 C CA . ASP A 1 567 ? -20.563 8.595 36.938 1.00 81.19 567 ASP A CA 1
ATOM 4441 C C . ASP A 1 567 ? -19.534 7.449 36.897 1.00 81.19 567 ASP A C 1
ATOM 4443 O O . ASP A 1 567 ? -18.961 7.162 35.838 1.00 81.19 567 ASP A O 1
ATOM 4447 N N . LYS A 1 568 ? -19.279 6.790 38.035 1.00 88.81 568 LYS A N 1
ATOM 4448 C CA . LYS A 1 568 ? -18.402 5.610 38.084 1.00 88.81 568 LYS A CA 1
ATOM 4449 C C . LYS A 1 568 ? -19.087 4.393 37.466 1.00 88.81 568 LYS A C 1
ATOM 4451 O O . LYS A 1 568 ? -20.307 4.256 37.505 1.00 88.81 568 LYS A O 1
ATOM 4456 N N . ILE A 1 569 ? -18.278 3.478 36.944 1.00 89.12 569 ILE A N 1
ATOM 4457 C CA . ILE A 1 569 ? -18.738 2.182 36.449 1.00 89.12 569 ILE A CA 1
ATOM 4458 C C . ILE A 1 569 ? -17.683 1.097 36.695 1.00 89.12 569 ILE A C 1
ATOM 4460 O O . ILE A 1 569 ? -16.479 1.338 36.597 1.00 89.12 569 ILE A O 1
ATOM 4464 N N . SER A 1 570 ? -18.157 -0.102 37.012 1.00 90.50 570 SER A N 1
ATOM 4465 C CA . SER A 1 570 ? -17.403 -1.353 37.058 1.00 90.50 570 SER A CA 1
ATOM 4466 C C . SER A 1 570 ? -18.042 -2.335 36.072 1.00 90.50 570 SER A C 1
ATOM 4468 O O . SER A 1 570 ? -19.264 -2.363 35.923 1.00 90.50 570 SER A O 1
ATOM 4470 N N . MET A 1 571 ? -17.220 -3.113 35.371 1.00 90.94 571 MET A N 1
ATOM 4471 C CA . MET A 1 571 ? -17.640 -4.216 34.514 1.00 90.94 571 MET A CA 1
ATOM 4472 C C . MET A 1 571 ? -16.913 -5.492 34.935 1.00 90.94 571 MET A C 1
ATOM 4474 O O . MET A 1 571 ? -15.685 -5.514 34.988 1.00 90.94 571 MET A O 1
ATOM 4478 N N . THR A 1 572 ? -17.659 -6.572 35.152 1.00 88.88 572 THR A N 1
ATOM 4479 C CA . THR A 1 572 ? -17.117 -7.888 35.515 1.00 88.88 572 THR A CA 1
ATOM 4480 C C . THR A 1 572 ? -17.539 -8.929 34.485 1.00 88.88 572 THR A C 1
ATOM 4482 O O . THR A 1 572 ? -18.727 -9.079 34.189 1.00 88.88 572 THR A O 1
ATOM 4485 N N . VAL A 1 573 ? -16.574 -9.680 33.955 1.00 89.56 573 VAL A N 1
ATOM 4486 C CA . VAL A 1 573 ? -16.824 -10.820 33.065 1.00 89.56 573 VAL A CA 1
ATOM 4487 C C . VAL A 1 573 ? -17.218 -12.026 33.916 1.00 89.56 573 VAL A C 1
ATOM 4489 O O . VAL A 1 573 ? -16.379 -12.617 34.595 1.00 89.56 573 VAL A O 1
ATOM 4492 N N . ALA A 1 574 ? -18.494 -12.395 33.893 1.00 81.62 574 ALA A N 1
ATOM 4493 C CA . ALA A 1 574 ? -19.042 -13.485 34.693 1.00 81.62 574 ALA A CA 1
ATOM 4494 C C . ALA A 1 574 ? -18.647 -14.861 34.138 1.00 81.62 574 ALA A C 1
ATOM 4496 O O . ALA A 1 574 ? -18.122 -15.711 34.852 1.00 81.62 574 ALA A O 1
ATOM 4497 N N . GLU A 1 575 ? -18.890 -15.068 32.844 1.00 83.44 575 GLU A N 1
ATOM 4498 C CA . GLU A 1 575 ? -18.772 -16.365 32.178 1.00 83.44 575 GLU A CA 1
ATOM 4499 C C . GLU A 1 575 ? -18.325 -16.175 30.724 1.00 83.44 575 GLU A C 1
ATOM 4501 O O . GLU A 1 575 ? -18.650 -15.170 30.083 1.00 83.44 575 GLU A O 1
ATOM 4506 N N . VAL A 1 576 ? -17.599 -17.165 30.203 1.00 86.50 576 VAL A N 1
ATOM 4507 C CA . VAL A 1 576 ? -17.146 -17.238 28.812 1.00 86.50 576 VAL A CA 1
ATOM 4508 C C . VAL A 1 576 ? -17.647 -18.557 28.226 1.00 86.50 576 VAL A C 1
ATOM 4510 O O . VAL A 1 576 ? -17.305 -19.626 28.729 1.00 86.50 576 VAL A O 1
ATOM 4513 N N . ARG A 1 577 ? -18.465 -18.480 27.175 1.00 84.50 577 ARG A N 1
ATOM 4514 C CA . ARG A 1 577 ? -19.054 -19.613 26.448 1.00 84.50 577 ARG A CA 1
ATOM 4515 C C . ARG A 1 577 ? -18.465 -19.712 25.037 1.00 84.50 577 ARG A C 1
ATOM 4517 O O . ARG A 1 577 ? -17.798 -18.797 24.551 1.00 84.50 577 ARG A O 1
ATOM 4524 N N . GLU A 1 578 ? -18.702 -20.852 24.386 1.00 81.81 578 GLU A N 1
ATOM 4525 C CA . GLU A 1 578 ? -18.374 -21.089 22.968 1.00 81.81 578 GLU A CA 1
ATOM 4526 C C . GLU A 1 578 ? -16.936 -20.683 22.585 1.00 81.81 578 GLU A C 1
ATOM 4528 O O . GLU A 1 578 ? -16.704 -19.935 21.639 1.00 81.81 578 GLU A O 1
ATOM 4533 N N . ASN A 1 579 ? -15.956 -21.154 23.367 1.00 77.06 579 ASN A N 1
ATOM 4534 C CA . ASN A 1 579 ? -14.517 -20.904 23.180 1.00 77.06 579 ASN A CA 1
ATOM 4535 C C . ASN A 1 579 ? -14.090 -19.417 23.147 1.00 77.06 579 ASN A C 1
ATOM 4537 O O . ASN A 1 579 ? -12.998 -19.110 22.670 1.00 77.06 579 ASN A O 1
ATOM 4541 N N . GLY A 1 580 ? -14.907 -18.502 23.686 1.00 77.31 580 GLY A N 1
ATOM 4542 C CA . GLY A 1 580 ? -14.632 -17.059 23.671 1.00 77.31 580 GLY A CA 1
ATOM 4543 C C . GLY A 1 580 ? -15.406 -16.276 22.612 1.00 77.31 580 GLY A C 1
ATOM 4544 O O . GLY A 1 580 ? -14.959 -15.210 22.210 1.00 77.31 580 GLY A O 1
ATOM 4545 N N . ARG A 1 581 ? -16.554 -16.785 22.150 1.00 80.06 581 ARG A N 1
ATOM 4546 C CA . ARG A 1 581 ? -17.455 -16.040 21.251 1.00 80.06 581 ARG A CA 1
ATOM 4547 C C . ARG A 1 581 ? -18.591 -15.345 21.977 1.00 80.06 581 ARG A C 1
ATOM 4549 O O . ARG A 1 581 ? -18.926 -14.217 21.621 1.00 80.06 581 ARG A O 1
ATOM 4556 N N . ILE A 1 582 ? -19.152 -16.006 22.989 1.00 84.12 582 ILE A N 1
ATOM 4557 C CA . ILE A 1 582 ? -20.238 -15.479 23.814 1.00 84.12 582 ILE A CA 1
ATOM 4558 C C . ILE A 1 582 ? -19.706 -15.222 25.222 1.00 84.12 582 ILE A C 1
ATOM 4560 O O . ILE A 1 582 ? -19.138 -16.103 25.866 1.00 84.12 582 ILE A O 1
ATOM 4564 N N . TYR A 1 583 ? -19.929 -14.012 25.710 1.00 88.00 583 TYR A N 1
ATOM 4565 C CA . TYR A 1 583 ? -19.526 -13.538 27.025 1.00 88.00 583 TYR A CA 1
ATOM 4566 C C . TYR A 1 583 ? -20.758 -13.114 27.817 1.00 88.00 583 TYR A C 1
ATOM 4568 O O . TYR A 1 583 ? -21.754 -12.654 27.257 1.00 88.00 583 TYR A O 1
ATOM 4576 N N . ARG A 1 584 ? -20.690 -13.242 29.139 1.00 85.38 584 ARG A N 1
ATOM 4577 C CA . ARG A 1 584 ? -21.742 -12.799 30.058 1.00 85.38 584 ARG A CA 1
ATOM 4578 C C . ARG A 1 584 ? -21.146 -11.762 30.995 1.00 85.38 584 ARG A C 1
ATOM 4580 O O . ARG A 1 584 ? -20.150 -12.046 31.658 1.00 85.38 584 ARG A O 1
ATOM 4587 N N . LEU A 1 585 ? -21.713 -10.559 31.004 1.00 88.06 585 LEU A N 1
ATOM 4588 C CA . LEU A 1 585 ? -21.111 -9.373 31.615 1.00 88.06 585 LEU A CA 1
ATOM 4589 C C . LEU A 1 585 ? -22.060 -8.743 32.638 1.00 88.06 585 LEU A C 1
ATOM 4591 O O . LEU A 1 585 ? -23.256 -8.587 32.382 1.00 88.06 585 LEU A O 1
ATOM 4595 N N . PHE A 1 586 ? -21.504 -8.328 33.771 1.00 85.06 586 PHE A N 1
ATOM 4596 C CA . PHE A 1 586 ? -22.154 -7.445 34.737 1.00 85.06 586 PHE A CA 1
ATOM 4597 C C . PHE A 1 586 ? -21.598 -6.041 34.558 1.00 85.06 586 PHE A C 1
ATOM 4599 O O . PHE A 1 586 ? -20.379 -5.892 34.508 1.00 85.06 586 PHE A O 1
ATOM 4606 N N . LEU A 1 587 ? -22.458 -5.027 34.471 1.00 87.56 587 LEU A N 1
ATOM 4607 C CA . LEU A 1 587 ? -22.061 -3.622 34.546 1.00 87.56 587 LEU A CA 1
ATOM 4608 C C . LEU A 1 587 ? -22.802 -2.980 35.728 1.00 87.56 587 LEU A C 1
ATOM 4610 O O . LEU A 1 587 ? -24.020 -3.116 35.850 1.00 87.56 587 LEU A O 1
ATOM 4614 N N . GLU A 1 588 ? -22.066 -2.313 36.612 1.00 86.50 588 GLU A N 1
ATOM 4615 C CA . GLU A 1 588 ? -22.549 -1.775 37.892 1.00 86.50 588 GLU A CA 1
ATOM 4616 C C . GLU A 1 588 ? -22.004 -0.361 38.138 1.00 86.50 588 GLU A C 1
ATOM 4618 O O . GLU A 1 588 ? -20.925 -0.025 37.649 1.00 86.50 588 GLU A O 1
ATOM 4623 N N . ASN A 1 589 ? -22.699 0.461 38.926 1.00 87.00 589 ASN A N 1
ATOM 4624 C CA . ASN A 1 589 ? -22.128 1.690 39.483 1.00 87.00 589 ASN A CA 1
ATOM 4625 C C . ASN A 1 589 ? -21.582 1.406 40.900 1.00 87.00 589 ASN A C 1
ATOM 4627 O O . ASN A 1 589 ? -22.379 1.140 41.800 1.00 87.00 589 ASN A O 1
ATOM 4631 N N . PRO A 1 590 ? -20.260 1.497 41.146 1.00 84.75 590 PRO A N 1
ATOM 4632 C CA . PRO A 1 590 ? -19.680 1.289 42.476 1.00 84.75 590 PRO A CA 1
ATOM 4633 C C . PRO A 1 590 ? -20.219 2.221 43.572 1.00 84.75 590 PRO A C 1
ATOM 4635 O O . PRO A 1 590 ? -20.161 1.863 44.743 1.00 84.75 590 PRO A O 1
ATOM 4638 N N . ASP A 1 591 ? -20.749 3.394 43.206 1.00 83.38 591 ASP A N 1
ATOM 4639 C CA . ASP A 1 591 ? -21.344 4.352 44.147 1.00 83.38 591 ASP A CA 1
ATOM 4640 C C . ASP A 1 591 ? -22.862 4.142 44.340 1.00 83.38 591 ASP A C 1
ATOM 4642 O O . ASP A 1 591 ? -23.494 4.883 45.094 1.00 83.38 591 ASP A O 1
ATOM 4646 N N . ASN A 1 592 ? -23.477 3.173 43.645 1.00 79.75 592 ASN A N 1
ATOM 4647 C CA . ASN A 1 592 ? -24.916 2.914 43.709 1.00 79.75 592 ASN A CA 1
ATOM 4648 C C . ASN A 1 592 ? -25.268 1.435 43.405 1.00 79.75 592 ASN A C 1
ATOM 4650 O O . ASN A 1 592 ? -25.406 1.075 42.230 1.00 79.75 592 ASN A O 1
ATOM 4654 N N . PRO A 1 593 ? -25.519 0.581 44.422 1.00 77.25 593 PRO A N 1
ATOM 4655 C CA . PRO A 1 593 ? -25.798 -0.846 44.219 1.00 77.25 593 PRO A CA 1
ATOM 4656 C C . PRO A 1 593 ? -27.092 -1.132 43.432 1.00 77.25 593 PRO A C 1
ATOM 4658 O O . PRO A 1 593 ? -27.243 -2.229 42.879 1.00 77.25 593 PRO A O 1
ATOM 4661 N N . HIS A 1 594 ? -27.998 -0.154 43.326 1.00 78.44 594 HIS A N 1
ATOM 4662 C CA . HIS A 1 594 ? -29.262 -0.248 42.582 1.00 78.44 594 HIS A CA 1
ATOM 4663 C C . HIS A 1 594 ? -29.097 -0.021 41.071 1.00 78.44 594 HIS A C 1
ATOM 4665 O O . HIS A 1 594 ? -30.020 -0.281 40.302 1.00 78.44 594 HIS A O 1
ATOM 4671 N N . GLN A 1 595 ? -27.918 0.428 40.628 1.00 80.56 595 GLN A N 1
ATOM 4672 C CA . GLN A 1 595 ? -27.528 0.516 39.219 1.00 80.56 595 GLN A CA 1
ATOM 4673 C C . GLN A 1 595 ? -26.628 -0.671 38.877 1.00 80.56 595 GLN A C 1
ATOM 4675 O O . GLN A 1 595 ? -25.414 -0.644 39.073 1.00 80.56 595 GLN A O 1
ATOM 4680 N N . TYR A 1 596 ? -27.255 -1.738 38.392 1.00 82.75 596 TYR A N 1
ATOM 4681 C CA . TYR A 1 596 ? -26.630 -3.027 38.122 1.00 82.75 596 TYR A CA 1
ATOM 4682 C C . TYR A 1 596 ? -27.379 -3.732 36.993 1.00 82.75 596 TYR A C 1
ATOM 4684 O O . TYR A 1 596 ? -28.581 -3.990 37.117 1.00 82.75 596 TYR A O 1
ATOM 4692 N N . ARG A 1 597 ? -26.690 -4.080 35.903 1.00 81.38 597 ARG A N 1
ATOM 4693 C CA . ARG A 1 597 ? -27.320 -4.686 34.727 1.00 81.38 597 ARG A CA 1
ATOM 4694 C C . ARG A 1 597 ? -26.492 -5.813 34.123 1.00 81.38 597 ARG A C 1
ATOM 4696 O O . ARG A 1 597 ? -25.273 -5.733 34.002 1.00 81.38 597 ARG A O 1
ATOM 4703 N N . TYR A 1 598 ? -27.212 -6.854 33.719 1.00 82.12 598 TYR A N 1
ATOM 4704 C CA . TYR A 1 598 ? -26.681 -8.048 33.081 1.00 82.12 598 TYR A CA 1
ATOM 4705 C C . TYR A 1 598 ? -26.822 -7.993 31.556 1.00 82.12 598 TYR A C 1
ATOM 4707 O O . TYR A 1 598 ? -27.894 -7.658 31.031 1.00 82.12 598 TYR A O 1
ATOM 4715 N N . PHE A 1 599 ? -25.744 -8.358 30.864 1.00 83.94 599 PHE A N 1
ATOM 4716 C CA . PHE A 1 599 ? -25.636 -8.369 29.410 1.00 83.94 599 PHE A CA 1
ATOM 4717 C C . PHE A 1 599 ? -25.104 -9.713 28.907 1.00 83.94 599 PHE A C 1
ATOM 4719 O O . PHE A 1 599 ? -24.173 -10.288 29.478 1.00 83.94 599 PHE A O 1
ATOM 4726 N N . SER A 1 600 ? -25.650 -10.160 27.778 1.00 84.69 600 SER A N 1
ATOM 4727 C CA . SER A 1 600 ? -24.973 -11.112 26.897 1.00 84.69 600 SER A CA 1
ATOM 4728 C C . SER A 1 600 ? -24.145 -10.307 25.905 1.00 84.69 600 SER A C 1
ATOM 4730 O O . SER A 1 600 ? -24.586 -9.253 25.454 1.00 84.69 600 SER A O 1
ATOM 4732 N N . ALA A 1 601 ? -22.965 -10.788 25.545 1.00 88.81 601 ALA A N 1
ATOM 4733 C CA . ALA A 1 601 ? -22.096 -10.115 24.596 1.00 88.81 601 ALA A CA 1
ATOM 4734 C C . ALA A 1 601 ? -21.499 -11.097 23.589 1.00 88.81 601 ALA A C 1
ATOM 4736 O O . ALA A 1 601 ? -21.178 -12.229 23.942 1.00 88.81 601 ALA A O 1
ATOM 4737 N N . THR A 1 602 ? -21.332 -10.645 22.350 1.00 89.25 602 THR A N 1
ATOM 4738 C CA . THR A 1 602 ? -20.806 -11.441 21.237 1.00 89.25 602 THR A CA 1
ATOM 4739 C C . THR A 1 602 ? -19.636 -10.706 20.600 1.00 89.25 602 THR A C 1
ATOM 4741 O O . THR A 1 602 ? -19.740 -9.512 20.316 1.00 89.25 602 THR A O 1
ATOM 4744 N N . LEU A 1 603 ? -18.527 -11.406 20.365 1.00 88.44 603 LEU A N 1
ATOM 4745 C CA . LEU A 1 603 ? -17.361 -10.848 19.679 1.00 88.44 603 LEU A CA 1
ATOM 4746 C C . LEU A 1 603 ? -17.466 -11.060 18.161 1.00 88.44 603 LEU A C 1
ATOM 4748 O O . LEU A 1 603 ? -17.505 -12.197 17.692 1.00 88.44 603 LEU A O 1
ATOM 4752 N N . ASP A 1 604 ? -17.471 -9.972 17.388 1.00 85.69 604 ASP A N 1
ATOM 4753 C CA . ASP A 1 604 ? -17.284 -10.018 15.936 1.00 85.69 604 ASP A CA 1
ATOM 4754 C C . ASP A 1 604 ? -15.797 -10.233 15.614 1.00 85.69 604 ASP A C 1
ATOM 4756 O O . ASP A 1 604 ? -15.003 -9.295 15.533 1.00 85.69 604 ASP A O 1
ATOM 4760 N N . GLU A 1 605 ? -15.422 -11.502 15.437 1.00 80.94 605 GLU A N 1
ATOM 4761 C CA . GLU A 1 605 ? -14.077 -11.921 15.026 1.00 80.94 605 GLU A CA 1
ATOM 4762 C C . GLU A 1 605 ? -13.742 -11.572 13.557 1.00 80.94 605 GLU A C 1
ATOM 4764 O O . GLU A 1 605 ? -12.658 -11.927 13.094 1.00 80.94 605 GLU A O 1
ATOM 4769 N N . SER A 1 606 ? -14.639 -10.933 12.787 1.00 78.12 606 SER A N 1
ATOM 4770 C CA . SER A 1 606 ? -14.394 -10.698 11.359 1.00 78.12 606 SER A CA 1
ATOM 4771 C C . SER A 1 606 ? -13.320 -9.637 11.082 1.00 78.12 606 SER A C 1
ATOM 4773 O O . SER A 1 606 ? -13.129 -8.672 11.833 1.00 78.12 606 SER A O 1
ATOM 4775 N N . ASP A 1 607 ? -12.594 -9.843 9.978 1.00 68.56 607 ASP A N 1
ATOM 4776 C CA . ASP A 1 607 ? -11.516 -8.959 9.535 1.00 68.56 607 ASP A CA 1
ATOM 4777 C C . ASP A 1 607 ? -12.034 -7.513 9.370 1.00 68.56 607 ASP A C 1
ATOM 4779 O O . ASP A 1 607 ? -13.091 -7.266 8.784 1.00 68.56 607 ASP A O 1
ATOM 4783 N N . GLY A 1 608 ? -11.317 -6.564 9.977 1.00 68.81 608 GLY A N 1
ATOM 4784 C CA . GLY A 1 608 ? -11.693 -5.150 10.080 1.00 68.81 608 GLY A CA 1
ATOM 4785 C C . GLY A 1 608 ? -12.566 -4.786 11.294 1.00 68.81 608 GLY A C 1
ATOM 4786 O O . GLY A 1 608 ? -12.401 -3.693 11.840 1.00 68.81 608 GLY A O 1
ATOM 4787 N N . SER A 1 609 ? -13.440 -5.684 11.768 1.00 77.00 609 SER A N 1
ATOM 4788 C CA . SER A 1 609 ? -14.227 -5.472 12.999 1.00 77.00 609 SER A CA 1
ATOM 4789 C C . SER A 1 609 ? -13.387 -5.685 14.259 1.00 77.00 609 SER A C 1
ATOM 4791 O O . SER A 1 609 ? -13.446 -4.879 15.186 1.00 77.00 609 SER A O 1
ATOM 4793 N N . VAL A 1 610 ? -12.576 -6.747 14.287 1.00 85.06 610 VAL A N 1
ATOM 4794 C CA . VAL A 1 610 ? -11.913 -7.251 15.506 1.00 85.06 610 VAL A CA 1
ATOM 4795 C C . VAL A 1 610 ? -10.884 -6.287 16.138 1.00 85.06 610 VAL A C 1
ATOM 4797 O O . VAL A 1 610 ? -10.667 -6.323 17.348 1.00 85.06 610 VAL A O 1
ATOM 4800 N N . ASP A 1 611 ? -10.287 -5.379 15.358 1.00 86.19 611 ASP A N 1
ATOM 4801 C CA . ASP A 1 611 ? -9.363 -4.326 15.834 1.00 86.19 611 ASP A CA 1
ATOM 4802 C C . ASP A 1 611 ? -10.075 -3.000 16.198 1.00 86.19 611 ASP A C 1
ATOM 4804 O O . ASP A 1 611 ? -9.440 -1.976 16.461 1.00 86.19 611 ASP A O 1
ATOM 4808 N N . ASN A 1 612 ? -11.406 -3.017 16.197 1.00 84.12 612 ASN A N 1
ATOM 4809 C CA . ASN A 1 612 ? -12.291 -1.863 16.282 1.00 84.12 612 ASN A CA 1
ATOM 4810 C C . ASN A 1 612 ? -13.416 -2.156 17.304 1.00 84.12 612 ASN A C 1
ATOM 4812 O O . ASN A 1 612 ? -13.202 -2.858 18.295 1.00 84.12 612 ASN A O 1
ATOM 4816 N N . TYR A 1 613 ? -14.613 -1.612 17.087 1.00 85.06 613 TYR A N 1
ATOM 4817 C CA . TYR A 1 613 ? -15.845 -1.905 17.821 1.00 85.06 613 TYR A CA 1
ATOM 4818 C C . TYR A 1 613 ? -16.360 -3.340 17.579 1.00 85.06 613 TYR A C 1
ATOM 4820 O O . TYR A 1 613 ? -17.355 -3.551 16.889 1.00 85.06 613 TYR A O 1
ATOM 4828 N N . ALA A 1 614 ? -15.655 -4.325 18.144 1.00 86.94 614 ALA A N 1
ATOM 4829 C CA . ALA A 1 614 ? -15.877 -5.754 17.917 1.00 86.94 614 ALA A CA 1
ATOM 4830 C C . ALA A 1 614 ? -16.845 -6.420 18.910 1.00 86.94 614 ALA A C 1
ATOM 4832 O O . ALA A 1 614 ? -17.536 -7.371 18.549 1.00 86.94 614 ALA A O 1
ATOM 4833 N N . LEU A 1 615 ? -16.876 -5.975 20.171 1.00 89.50 615 LEU A N 1
ATOM 4834 C CA . LEU A 1 615 ? -17.670 -6.619 21.219 1.00 89.50 615 LEU A CA 1
ATOM 4835 C C . LEU A 1 615 ? -19.063 -5.981 21.280 1.00 89.50 615 LEU A C 1
ATOM 4837 O O . LEU A 1 615 ? -19.243 -4.885 21.811 1.00 89.50 615 LEU A O 1
ATOM 4841 N N . VAL A 1 616 ? -20.055 -6.683 20.739 1.00 87.38 616 VAL A N 1
ATOM 4842 C CA . VAL A 1 616 ? -21.463 -6.272 20.747 1.00 87.38 616 VAL A CA 1
ATOM 4843 C C . VAL A 1 616 ? -22.093 -6.715 22.063 1.00 87.38 616 VAL A C 1
ATOM 4845 O O . VAL A 1 616 ? -22.171 -7.918 22.302 1.00 87.38 616 VAL A O 1
ATOM 4848 N N . ILE A 1 617 ? -22.564 -5.789 22.905 1.00 85.94 617 ILE A N 1
ATOM 4849 C CA . ILE A 1 617 ? -23.267 -6.128 24.155 1.00 85.94 617 ILE A CA 1
ATOM 4850 C C . ILE A 1 617 ? -24.773 -5.850 24.040 1.00 85.94 617 ILE A C 1
ATOM 4852 O O . ILE A 1 617 ? -25.197 -4.788 23.583 1.00 85.94 617 ILE A O 1
ATOM 4856 N N . GLU A 1 618 ? -25.577 -6.814 24.482 1.00 81.75 618 GLU A N 1
ATOM 4857 C CA . GLU A 1 618 ? -27.041 -6.822 24.445 1.00 81.75 618 GLU A CA 1
ATOM 4858 C C . GLU A 1 618 ? -27.595 -7.004 25.858 1.00 81.75 618 GLU A C 1
ATOM 4860 O O . GLU A 1 618 ? -27.236 -7.945 26.576 1.00 81.75 618 GLU A O 1
ATOM 4865 N N . ALA A 1 619 ? -28.491 -6.115 26.276 1.00 76.50 619 ALA A N 1
ATOM 4866 C CA . ALA A 1 619 ? -29.030 -6.148 27.626 1.00 76.50 619 ALA A CA 1
ATOM 4867 C C . ALA A 1 619 ? -30.069 -7.264 27.810 1.00 76.50 619 ALA A C 1
ATOM 4869 O O . ALA A 1 619 ? -31.079 -7.315 27.107 1.00 76.50 619 ALA A O 1
ATOM 4870 N N . ARG A 1 620 ? -29.857 -8.129 28.809 1.00 73.38 620 ARG A N 1
ATOM 4871 C CA . ARG A 1 620 ? -30.726 -9.291 29.063 1.00 73.38 620 ARG A CA 1
ATOM 4872 C C . ARG A 1 620 ? -31.722 -9.081 30.196 1.00 73.38 620 ARG A C 1
ATOM 4874 O O . ARG A 1 620 ? -32.886 -9.459 30.045 1.00 73.38 620 ARG A O 1
ATOM 4881 N N . SER A 1 621 ? -31.320 -8.354 31.244 1.00 66.00 621 SER A N 1
ATOM 4882 C CA . SER A 1 621 ? -32.225 -7.937 32.326 1.00 66.00 621 SER A CA 1
ATOM 4883 C C . SER A 1 621 ? -33.502 -7.271 31.773 1.00 66.00 621 SER A C 1
ATOM 4885 O O . SER A 1 621 ? -33.398 -6.253 31.074 1.00 66.00 621 SER A O 1
ATOM 4887 N N . PRO A 1 622 ? -34.710 -7.768 32.114 1.00 61.41 622 PRO A N 1
ATOM 4888 C CA . PRO A 1 622 ? -35.973 -7.108 31.773 1.00 61.41 622 PRO A CA 1
ATOM 4889 C C . PRO A 1 622 ? -36.215 -5.838 32.609 1.00 61.41 622 PRO A C 1
ATOM 4891 O O . PRO A 1 622 ? -37.090 -5.033 32.277 1.00 61.41 622 PRO A O 1
ATOM 4894 N N . VAL A 1 623 ? -35.447 -5.655 33.689 1.00 69.06 623 VAL A N 1
ATOM 4895 C CA . VAL A 1 623 ? -35.498 -4.490 34.572 1.00 69.06 623 VAL A CA 1
ATOM 4896 C C . VAL A 1 623 ? -34.553 -3.417 34.038 1.00 69.06 623 VAL A C 1
ATOM 4898 O O . VAL A 1 623 ? -33.334 -3.593 34.046 1.00 69.06 623 VAL A O 1
ATOM 4901 N N . ALA A 1 624 ? -35.131 -2.306 33.580 1.00 66.00 624 ALA A N 1
ATOM 4902 C CA . ALA A 1 624 ? -34.412 -1.081 33.243 1.00 66.00 624 ALA A CA 1
ATOM 4903 C C . ALA A 1 624 ? -34.378 -0.141 34.455 1.00 66.00 624 ALA A C 1
ATOM 4905 O O . ALA A 1 624 ? -35.396 0.026 35.133 1.00 66.00 624 ALA A O 1
ATOM 4906 N N . GLN A 1 625 ? -33.230 0.474 34.722 1.00 68.56 625 GLN A N 1
ATOM 4907 C CA . GLN A 1 625 ? -32.981 1.358 35.868 1.00 68.56 625 GLN A CA 1
ATOM 4908 C C . GLN A 1 625 ? -32.870 2.824 35.426 1.00 68.56 625 GLN A C 1
ATOM 4910 O O . GLN A 1 625 ? -32.883 3.131 34.238 1.00 68.56 625 GLN A O 1
ATOM 4915 N N . GLN A 1 626 ? -32.780 3.739 36.395 1.00 60.78 626 GLN A N 1
ATOM 4916 C CA . GLN A 1 626 ? -32.445 5.144 36.146 1.00 60.78 626 GLN A CA 1
ATOM 4917 C C . GLN A 1 626 ? -30.974 5.380 36.495 1.00 60.78 626 GLN A C 1
ATOM 4919 O O . GLN A 1 626 ? -30.552 5.073 37.612 1.00 60.78 626 GLN A O 1
ATOM 4924 N N . THR A 1 627 ? -30.206 5.985 35.586 1.00 56.22 627 THR A N 1
ATOM 4925 C CA . THR A 1 627 ? -28.802 6.367 35.835 1.00 56.22 627 THR A CA 1
ATOM 4926 C C . THR A 1 627 ? -28.638 7.505 36.844 1.00 56.22 627 THR A C 1
ATOM 4928 O O . THR A 1 627 ? -27.559 7.653 37.412 1.00 56.22 627 THR A O 1
ATOM 4931 N N . LYS A 1 628 ? -29.701 8.255 37.169 1.00 56.91 628 LYS A N 1
ATOM 4932 C CA . LYS A 1 628 ? -29.739 9.193 38.307 1.00 56.91 628 LYS A CA 1
ATOM 4933 C C . LYS A 1 628 ? -31.086 9.103 39.023 1.00 56.91 628 LYS A C 1
ATOM 4935 O O . LYS A 1 628 ? -32.125 9.213 38.376 1.00 56.91 628 LYS A O 1
ATOM 4940 N N . PHE A 1 629 ? -31.068 8.914 40.345 1.00 49.81 629 PHE A N 1
ATOM 4941 C CA . PHE A 1 629 ? -32.284 8.852 41.160 1.00 49.81 629 PHE A CA 1
ATOM 4942 C C . PHE A 1 629 ? -33.125 10.133 41.011 1.00 49.81 629 PHE A C 1
ATOM 4944 O O . PHE A 1 629 ? -32.596 11.243 41.040 1.00 49.81 629 PHE A O 1
ATOM 4951 N N . GLY A 1 630 ? -34.444 9.980 40.868 1.00 38.50 630 GLY A N 1
ATOM 4952 C CA . GLY A 1 630 ? -35.412 11.082 40.934 1.00 38.50 630 GLY A CA 1
ATOM 4953 C C . GLY A 1 630 ? -35.559 11.948 39.673 1.00 38.50 630 GLY A C 1
ATOM 4954 O O . GLY A 1 630 ? -36.532 12.699 39.576 1.00 38.50 630 GLY A O 1
ATOM 4955 N N . HIS A 1 631 ? -34.673 11.836 38.678 1.00 38.69 631 HIS A N 1
ATOM 4956 C CA . HIS A 1 631 ? -34.790 12.597 37.429 1.00 38.69 631 HIS A CA 1
ATOM 4957 C C . HIS A 1 631 ? -35.639 11.876 36.370 1.00 38.69 631 HIS A C 1
ATOM 4959 O O . HIS A 1 631 ? -35.495 10.683 36.110 1.00 38.69 631 HIS A O 1
ATOM 4965 N N . ARG A 1 632 ? -36.523 12.630 35.701 1.00 38.69 632 ARG A N 1
ATOM 4966 C CA . ARG A 1 632 ? -37.228 12.148 34.505 1.00 38.69 632 ARG A CA 1
ATOM 4967 C C . ARG A 1 632 ? -36.293 12.184 33.302 1.00 38.69 632 ARG A C 1
ATOM 4969 O O . ARG A 1 632 ? -35.878 13.266 32.898 1.00 38.69 632 ARG A O 1
ATOM 4976 N N . PHE A 1 633 ? -36.081 11.034 32.676 1.00 44.81 633 PHE A N 1
ATOM 4977 C CA . PHE A 1 633 ? -35.614 10.980 31.294 1.00 44.81 633 PHE A CA 1
ATOM 4978 C C . PHE A 1 633 ? -36.734 11.377 30.326 1.00 44.81 633 PHE A C 1
ATOM 4980 O O . PHE A 1 633 ? -37.914 11.086 30.557 1.00 44.81 633 PHE A O 1
ATOM 4987 N N . THR A 1 634 ? -36.353 12.055 29.246 1.00 40.97 634 THR A N 1
ATOM 4988 C CA . THR A 1 634 ? -37.223 12.330 28.099 1.00 40.97 634 THR A CA 1
ATOM 4989 C C . THR A 1 634 ? -37.554 11.013 27.393 1.00 40.97 634 THR A C 1
ATOM 4991 O O . THR A 1 634 ? -36.738 10.095 27.367 1.00 40.97 634 THR A O 1
ATOM 4994 N N . VAL A 1 635 ? -38.754 10.885 26.823 1.00 37.53 635 VAL A N 1
ATOM 4995 C CA . VAL A 1 635 ? -39.150 9.652 26.125 1.00 37.53 635 VAL A CA 1
ATOM 4996 C C . VAL A 1 635 ? -38.427 9.569 24.778 1.00 37.53 635 VAL A C 1
ATOM 4998 O O . VAL A 1 635 ? -38.796 10.275 23.845 1.00 37.53 635 VAL A O 1
ATOM 5001 N N . GLY A 1 636 ? -37.419 8.700 24.687 1.00 44.56 636 GLY A N 1
ATOM 5002 C CA . GLY A 1 636 ? -36.701 8.387 23.447 1.00 44.56 636 GLY A CA 1
ATOM 5003 C C . GLY A 1 636 ? -35.300 7.836 23.707 1.00 44.56 636 GLY A C 1
ATOM 5004 O O . GLY A 1 636 ? -34.959 6.764 23.212 1.00 44.56 636 GLY A O 1
ATOM 5005 N N . ASP A 1 637 ? -34.523 8.531 24.536 1.00 50.34 637 ASP A N 1
ATOM 5006 C CA . ASP A 1 637 ? -33.133 8.165 24.813 1.00 50.34 637 ASP A CA 1
ATOM 5007 C C . ASP A 1 637 ? -33.047 6.965 25.768 1.00 50.34 637 ASP A C 1
ATOM 5009 O O . ASP A 1 637 ? -33.712 6.911 26.806 1.00 50.34 637 ASP A O 1
ATOM 5013 N N . THR A 1 638 ? -32.217 5.987 25.408 1.00 59.38 638 THR A N 1
ATOM 5014 C CA . THR A 1 638 ? -32.036 4.731 26.145 1.00 59.38 638 THR A CA 1
ATOM 5015 C C . THR A 1 638 ? -30.570 4.565 26.528 1.00 59.38 638 THR A C 1
ATOM 5017 O O . THR A 1 638 ? -29.738 4.139 25.731 1.00 59.38 638 THR A O 1
ATOM 5020 N N . ASP A 1 639 ? -30.260 4.964 27.762 1.00 66.94 639 ASP A N 1
ATOM 5021 C CA . ASP A 1 639 ? -28.925 4.843 28.348 1.00 66.94 639 ASP A CA 1
ATOM 5022 C C . ASP A 1 639 ? -28.537 3.379 28.648 1.00 66.94 639 ASP A C 1
ATOM 5024 O O . ASP A 1 639 ? -29.346 2.452 28.527 1.00 66.94 639 ASP A O 1
ATOM 5028 N N . LEU A 1 640 ? -27.284 3.167 29.055 1.00 74.44 640 LEU A N 1
ATOM 5029 C CA . LEU A 1 640 ? -26.688 1.863 29.351 1.00 74.44 640 LEU A CA 1
ATOM 5030 C C . LEU A 1 640 ? -27.546 1.000 30.292 1.00 74.44 640 LEU A C 1
ATOM 5032 O O . LEU A 1 640 ? -27.621 -0.221 30.131 1.00 74.44 640 LEU A O 1
ATOM 5036 N N . PHE A 1 641 ? -28.230 1.616 31.256 1.00 74.12 641 PHE A N 1
ATOM 5037 C CA . PHE A 1 641 ? -29.076 0.923 32.229 1.00 74.12 641 PHE A CA 1
ATOM 5038 C C . PHE A 1 641 ? -30.576 0.944 31.847 1.00 74.12 641 PHE A C 1
ATOM 5040 O O . PHE A 1 641 ? -31.394 0.273 32.484 1.00 74.12 641 PHE A O 1
ATOM 5047 N N . GLY A 1 642 ? -30.926 1.667 30.780 1.00 65.06 642 GLY A N 1
ATOM 5048 C CA . GLY A 1 642 ? -32.270 2.024 30.340 1.00 65.06 642 GLY A CA 1
ATOM 5049 C C . GLY A 1 642 ? -32.947 1.056 29.362 1.00 65.06 642 GLY A C 1
ATOM 5050 O O . GLY A 1 642 ? -32.441 -0.006 28.992 1.00 65.06 642 GLY A O 1
ATOM 5051 N N . ARG A 1 643 ? -34.182 1.396 28.976 1.00 54.91 643 ARG A N 1
ATOM 5052 C CA . ARG A 1 643 ? -35.174 0.418 28.503 1.00 54.91 643 ARG A CA 1
ATOM 5053 C C . ARG A 1 643 ? -35.168 0.126 26.996 1.00 54.91 643 ARG A C 1
ATOM 5055 O O . ARG A 1 643 ? -36.141 0.419 26.306 1.00 54.91 643 ARG A O 1
ATOM 5062 N N . GLY A 1 644 ? -34.145 -0.584 26.541 1.00 56.09 644 GLY A N 1
ATOM 5063 C CA . GLY A 1 644 ? -34.181 -1.355 25.296 1.00 56.09 644 GLY A CA 1
ATOM 5064 C C . GLY A 1 644 ? -33.664 -2.781 25.501 1.00 56.09 644 GLY A C 1
ATOM 5065 O O . GLY A 1 644 ? -32.748 -2.981 26.303 1.00 56.09 644 GLY A O 1
ATOM 5066 N N . LYS A 1 645 ? -34.277 -3.766 24.823 1.00 45.84 645 LYS A N 1
ATOM 5067 C CA . LYS A 1 645 ? -33.748 -5.145 24.711 1.00 45.84 645 LYS A CA 1
ATOM 5068 C C . LYS A 1 645 ? -32.890 -5.333 23.455 1.00 45.84 645 LYS A C 1
ATOM 5070 O O . LYS A 1 645 ? -31.985 -6.156 23.468 1.00 45.84 645 LYS A O 1
ATOM 5075 N N . ASP A 1 646 ? -33.152 -4.548 22.412 1.00 49.66 646 ASP A N 1
ATOM 5076 C CA . ASP A 1 646 ? -32.499 -4.663 21.102 1.00 49.66 646 ASP A CA 1
ATOM 5077 C C . ASP A 1 646 ? -31.299 -3.710 20.928 1.00 49.66 646 ASP A C 1
ATOM 5079 O O . ASP A 1 646 ? -30.578 -3.805 19.934 1.00 49.66 646 ASP A O 1
ATOM 5083 N N . ASN A 1 647 ? -31.067 -2.816 21.900 1.00 59.25 647 ASN A N 1
ATOM 5084 C CA . ASN A 1 647 ? -29.956 -1.863 21.909 1.00 59.25 647 ASN A CA 1
ATOM 5085 C C . ASN A 1 647 ? -28.613 -2.599 21.961 1.00 59.25 647 ASN A C 1
ATOM 5087 O O . ASN A 1 647 ? -28.295 -3.278 22.946 1.00 59.25 647 ASN A O 1
ATOM 5091 N N . LYS A 1 648 ? -27.808 -2.413 20.916 1.00 71.50 648 LYS A N 1
ATOM 5092 C CA . LYS A 1 648 ? -26.492 -3.038 20.752 1.00 71.50 648 LYS A CA 1
ATOM 5093 C C . LYS A 1 648 ? -25.413 -2.005 21.038 1.00 71.50 648 LYS A C 1
ATOM 5095 O O . LYS A 1 648 ? -24.979 -1.285 20.142 1.00 71.50 648 LYS A O 1
ATOM 5100 N N . ASN A 1 649 ? -24.973 -1.937 22.292 1.00 79.06 649 ASN A N 1
ATOM 5101 C CA . ASN A 1 649 ? -23.846 -1.080 22.657 1.00 79.06 649 ASN A CA 1
ATOM 5102 C C . ASN A 1 649 ? -22.546 -1.752 22.194 1.00 79.06 649 ASN A C 1
ATOM 5104 O O . ASN A 1 649 ? -22.388 -2.966 22.345 1.00 79.06 649 ASN A O 1
ATOM 5108 N N . LEU A 1 650 ? -21.632 -0.980 21.608 1.00 82.94 650 LEU A N 1
ATOM 5109 C CA . LEU A 1 650 ? -20.434 -1.519 20.970 1.00 82.94 650 LEU A CA 1
ATOM 5110 C C . LEU A 1 650 ? -19.183 -1.159 21.768 1.00 82.94 650 LEU A C 1
ATOM 5112 O O . LEU A 1 650 ? -18.885 0.016 21.973 1.00 82.94 650 LEU A O 1
ATOM 5116 N N . PHE A 1 651 ? -18.427 -2.180 22.161 1.00 89.31 651 PHE A N 1
ATOM 5117 C CA . PHE A 1 651 ? -17.150 -2.059 22.852 1.00 89.31 651 PHE A CA 1
ATOM 5118 C C . PHE A 1 651 ? -15.974 -2.309 21.898 1.00 89.31 651 PHE A C 1
ATOM 5120 O O . PHE A 1 651 ? -15.961 -3.256 21.109 1.00 89.31 651 PHE A O 1
ATOM 5127 N N . ARG A 1 652 ? -14.956 -1.460 22.026 1.00 89.94 652 ARG A N 1
ATOM 5128 C CA . ARG A 1 652 ? -13.645 -1.525 21.381 1.00 89.94 652 ARG A CA 1
ATOM 5129 C C . ARG A 1 652 ? -12.569 -1.728 22.446 1.00 89.94 652 ARG A C 1
ATOM 5131 O O . ARG A 1 652 ? -12.622 -1.093 23.495 1.00 89.94 652 ARG A O 1
ATOM 5138 N N . LEU A 1 653 ? -11.576 -2.562 22.152 1.00 92.25 653 LEU A N 1
ATOM 5139 C CA . LEU A 1 653 ? -10.356 -2.724 22.947 1.00 92.25 653 LEU A CA 1
ATOM 5140 C C . LEU A 1 653 ? -9.220 -1.929 22.289 1.00 92.25 653 LEU A C 1
ATOM 5142 O O . LEU A 1 653 ? -9.049 -2.003 21.069 1.00 92.25 653 LEU A O 1
ATOM 5146 N N . THR A 1 654 ? -8.441 -1.172 23.064 1.00 91.19 654 THR A N 1
ATOM 5147 C CA . THR A 1 654 ? -7.262 -0.463 22.534 1.00 91.19 654 THR A CA 1
ATOM 5148 C C . THR A 1 654 ? -6.194 -1.443 22.018 1.00 91.19 654 THR A C 1
ATOM 5150 O O . THR A 1 654 ? -6.148 -2.597 22.457 1.00 91.19 654 THR A O 1
ATOM 5153 N N . PRO A 1 655 ? -5.301 -1.030 21.092 1.00 89.81 655 PRO A N 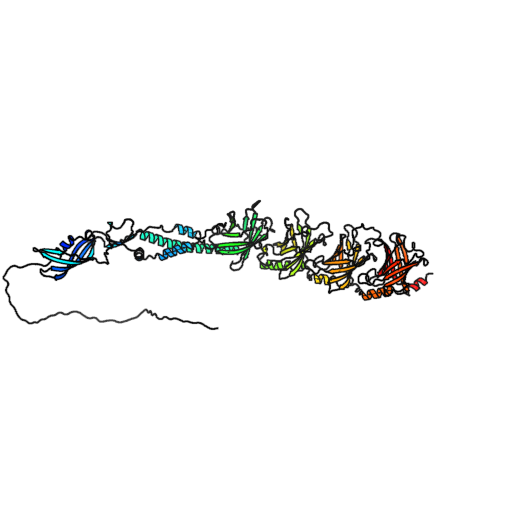1
ATOM 5154 C CA . PRO A 1 655 ? -4.255 -1.908 20.559 1.00 89.81 655 PRO A CA 1
ATOM 5155 C C . PRO A 1 655 ? -3.360 -2.522 21.639 1.00 89.81 655 PRO A C 1
ATOM 5157 O O . PRO A 1 655 ? -3.020 -3.698 21.568 1.00 89.81 655 PRO A O 1
ATOM 5160 N N . ASP A 1 656 ? -3.031 -1.753 22.675 1.00 87.88 656 ASP A N 1
ATOM 5161 C CA . ASP A 1 656 ? -2.218 -2.194 23.809 1.00 87.88 656 ASP A CA 1
ATOM 5162 C C . ASP A 1 656 ? -2.988 -3.030 24.852 1.00 87.88 656 ASP A C 1
ATOM 5164 O O . ASP A 1 656 ? -2.398 -3.485 25.832 1.00 87.88 656 ASP A O 1
ATOM 5168 N N . GLY A 1 657 ? -4.296 -3.230 24.657 1.00 88.94 657 GLY A N 1
ATOM 5169 C CA . GLY A 1 657 ? -5.170 -3.991 25.546 1.00 88.94 657 GLY A CA 1
ATOM 5170 C C . GLY A 1 657 ? -5.465 -3.331 26.897 1.00 88.94 657 GLY A C 1
ATOM 5171 O O . GLY A 1 657 ? -6.032 -3.999 27.760 1.00 88.94 657 GLY A O 1
ATOM 5172 N N . LYS A 1 658 ? -5.078 -2.063 27.111 1.00 90.00 658 LYS A N 1
ATOM 5173 C CA . LYS A 1 658 ? -5.208 -1.391 28.417 1.00 90.00 658 LYS A CA 1
ATOM 5174 C C . LYS A 1 658 ? -6.546 -0.697 28.650 1.00 90.00 658 LYS A C 1
ATOM 5176 O O . LYS A 1 658 ? -6.838 -0.378 29.800 1.00 90.00 658 LYS A O 1
ATOM 5181 N N . GLU A 1 659 ? -7.353 -0.446 27.620 1.00 93.62 659 GLU A N 1
ATOM 5182 C CA . GLU A 1 659 ? -8.643 0.232 27.784 1.00 93.62 659 GLU A CA 1
ATOM 5183 C C . GLU A 1 659 ? -9.758 -0.385 26.936 1.00 93.62 659 GLU A C 1
ATOM 5185 O O . GLU A 1 659 ? -9.565 -0.751 25.774 1.00 93.62 659 GLU A O 1
ATOM 5190 N N . LEU A 1 660 ? -10.950 -0.452 27.530 1.00 93.81 660 LEU A N 1
ATOM 5191 C CA . LEU A 1 660 ? -12.205 -0.754 26.857 1.00 93.81 660 LEU A CA 1
ATOM 5192 C C . LEU A 1 660 ? -13.007 0.541 26.691 1.00 93.81 660 LEU A C 1
ATOM 5194 O O . LEU A 1 660 ? -13.323 1.228 27.665 1.00 93.81 660 LEU A O 1
ATOM 5198 N N . LEU A 1 661 ? -13.336 0.858 25.441 1.00 91.62 661 LEU A N 1
ATOM 5199 C CA . LEU A 1 661 ? -14.044 2.064 25.022 1.00 91.62 661 LEU A CA 1
ATOM 5200 C C . LEU A 1 661 ? -15.392 1.674 24.413 1.00 91.62 661 LEU A C 1
ATOM 5202 O O . LEU A 1 661 ? -15.438 0.864 23.491 1.00 91.62 661 LEU A O 1
ATOM 5206 N N . CYS A 1 662 ? -16.488 2.263 24.882 1.00 87.31 662 CYS A N 1
ATOM 5207 C CA . CYS A 1 662 ? -17.822 2.047 24.319 1.00 87.31 662 CYS A CA 1
ATOM 5208 C C . CYS A 1 662 ? -18.554 3.363 24.089 1.00 87.31 662 CYS A C 1
ATOM 5210 O O . CYS A 1 662 ? -18.439 4.290 24.892 1.00 87.31 662 CYS A O 1
ATOM 5212 N N . ILE A 1 663 ? -19.348 3.405 23.017 1.00 78.12 663 ILE A N 1
ATOM 5213 C CA . ILE A 1 663 ? -20.364 4.436 22.814 1.00 78.12 663 ILE A CA 1
ATOM 5214 C C . ILE A 1 663 ? -21.744 3.776 22.834 1.00 78.12 663 ILE A C 1
ATOM 5216 O O . ILE A 1 663 ? -21.955 2.762 22.162 1.00 78.12 663 ILE A O 1
ATOM 5220 N N . THR A 1 664 ? -22.676 4.334 23.607 1.00 75.62 664 THR A N 1
ATOM 5221 C CA . THR A 1 664 ? -24.079 3.884 23.618 1.00 75.62 664 THR A CA 1
ATOM 5222 C C . THR A 1 664 ? -24.917 4.644 22.591 1.00 75.62 664 THR A C 1
ATOM 5224 O O . THR A 1 664 ? -24.532 5.716 22.122 1.00 75.62 664 THR A O 1
ATOM 5227 N N . GLU A 1 665 ? -26.099 4.129 22.246 1.00 69.12 665 GLU A N 1
ATOM 5228 C CA . GLU A 1 665 ? -27.031 4.813 21.329 1.00 69.12 665 GLU A CA 1
ATOM 5229 C C . GLU A 1 665 ? -27.478 6.187 21.878 1.00 69.12 665 GLU A C 1
ATOM 5231 O O . GLU A 1 665 ? -27.626 7.146 21.119 1.00 69.12 665 GLU A O 1
ATOM 5236 N N . ALA A 1 666 ? -27.565 6.321 23.210 1.00 67.75 666 ALA A N 1
ATOM 5237 C CA . ALA A 1 666 ? -27.762 7.586 23.929 1.00 67.75 666 ALA A CA 1
ATOM 5238 C C . ALA A 1 666 ? -26.509 8.496 23.980 1.00 67.75 666 ALA A C 1
ATOM 5240 O O . ALA A 1 666 ? -26.517 9.526 24.657 1.00 67.75 666 ALA A O 1
ATOM 5241 N N . LYS A 1 667 ? -25.441 8.149 23.247 1.00 71.56 667 LYS A N 1
ATOM 5242 C CA . LYS A 1 667 ? -24.175 8.896 23.119 1.00 71.56 667 LYS A CA 1
ATOM 5243 C C . LYS A 1 667 ? -23.399 9.039 24.431 1.00 71.56 667 LYS A C 1
ATOM 5245 O O . LYS A 1 667 ? -22.668 10.012 24.624 1.00 71.56 667 LYS A O 1
ATOM 5250 N N . GLU A 1 668 ? -23.541 8.075 25.335 1.00 78.44 668 GLU A N 1
ATOM 5251 C CA . GLU A 1 668 ? -22.681 7.986 26.512 1.00 78.44 668 GLU A CA 1
ATOM 5252 C C . GLU A 1 668 ? -21.309 7.457 26.096 1.00 78.44 668 GLU A C 1
ATOM 5254 O O . GLU A 1 668 ? -21.218 6.440 25.408 1.00 78.44 668 GLU A O 1
ATOM 5259 N N . LEU A 1 669 ? -20.249 8.126 26.543 1.00 82.88 669 LEU A N 1
ATOM 5260 C CA . LEU A 1 669 ? -18.870 7.699 26.331 1.00 82.88 669 LEU A CA 1
ATOM 5261 C C . LEU A 1 669 ? -18.395 6.945 27.573 1.00 82.88 669 LEU A C 1
ATOM 5263 O O . LEU A 1 669 ? -18.240 7.536 28.646 1.00 82.88 669 LEU A O 1
ATOM 5267 N N . ILE A 1 670 ? -18.185 5.638 27.432 1.00 88.12 670 ILE A N 1
ATOM 5268 C CA . ILE A 1 670 ? -17.744 4.743 28.504 1.00 88.12 670 ILE A CA 1
ATOM 5269 C C . ILE A 1 670 ? -16.268 4.423 28.283 1.00 88.12 670 ILE A C 1
ATOM 5271 O O . ILE A 1 670 ? -15.893 3.917 27.226 1.00 88.12 670 ILE A O 1
ATOM 5275 N N . ARG A 1 671 ? -15.438 4.691 29.293 1.00 92.94 671 ARG A N 1
ATOM 5276 C CA . ARG A 1 671 ? -14.005 4.367 29.299 1.00 92.94 671 ARG A CA 1
ATOM 5277 C C . ARG A 1 671 ? -13.690 3.548 30.541 1.00 92.94 671 ARG A C 1
ATOM 5279 O O . ARG A 1 671 ? -13.910 4.041 31.649 1.00 92.94 671 ARG A O 1
ATOM 5286 N N . LEU A 1 672 ? -13.196 2.327 30.343 1.00 94.69 672 LEU A N 1
ATOM 5287 C CA . LEU A 1 672 ? -12.796 1.389 31.394 1.00 94.69 672 LEU A CA 1
ATOM 5288 C C . LEU A 1 672 ? -11.324 0.986 31.231 1.00 94.69 672 LEU A C 1
ATOM 5290 O O . LEU A 1 672 ? -10.852 0.818 30.108 1.00 94.69 672 LEU A O 1
ATOM 5294 N N . SER A 1 673 ? -10.649 0.718 32.342 1.00 95.38 673 SER A N 1
ATOM 5295 C CA . SER A 1 673 ? -9.314 0.105 32.412 1.00 95.38 673 SER A CA 1
ATOM 5296 C C . SER A 1 673 ? -9.368 -1.146 33.309 1.00 95.38 673 SER A C 1
ATOM 5298 O O . SER A 1 673 ? -10.299 -1.252 34.114 1.00 95.38 673 SER A O 1
ATOM 5300 N N . PRO A 1 674 ? -8.427 -2.104 33.208 1.00 92.44 674 PRO A N 1
ATOM 5301 C CA . PRO A 1 674 ? -8.399 -3.278 34.078 1.00 92.44 674 PRO A CA 1
ATOM 5302 C C . PRO A 1 674 ? -8.354 -2.893 35.559 1.00 92.44 674 PRO A C 1
ATOM 5304 O O . PRO A 1 674 ? -7.582 -2.018 35.953 1.00 92.44 674 PRO A O 1
ATOM 5307 N N . ASP A 1 675 ? -9.156 -3.564 36.383 1.00 88.62 675 ASP A N 1
ATOM 5308 C CA . ASP A 1 675 ? -9.013 -3.502 37.837 1.00 88.62 675 ASP A CA 1
ATOM 5309 C C . ASP A 1 675 ? -7.746 -4.278 38.238 1.00 88.62 675 ASP A C 1
ATOM 5311 O O . ASP A 1 675 ? -7.521 -5.404 37.789 1.00 88.62 675 ASP A O 1
ATOM 5315 N N . ALA A 1 676 ? -6.898 -3.666 39.065 1.00 71.75 676 ALA A N 1
ATOM 5316 C CA . ALA A 1 676 ? -5.697 -4.311 39.591 1.00 71.75 676 ALA A CA 1
ATOM 5317 C C . ALA A 1 676 ? -6.010 -5.242 40.777 1.00 71.75 676 ALA A C 1
ATOM 5319 O O . ALA A 1 676 ? -5.176 -6.074 41.141 1.00 71.75 676 ALA A O 1
ATOM 5320 N N . ALA A 1 677 ? -7.194 -5.113 41.387 1.00 68.19 677 ALA A N 1
ATOM 5321 C CA . ALA A 1 677 ? -7.647 -6.020 42.428 1.00 68.19 677 ALA A CA 1
ATOM 5322 C C . ALA A 1 677 ? -8.046 -7.379 41.814 1.00 68.19 677 ALA A C 1
ATOM 5324 O O . ALA A 1 677 ? -8.933 -7.424 40.956 1.00 68.19 677 ALA A O 1
ATOM 5325 N N . PRO A 1 678 ? -7.451 -8.508 42.248 1.00 52.75 678 PRO A N 1
ATOM 5326 C CA . PRO A 1 678 ? -7.898 -9.822 41.811 1.00 52.75 678 PRO A CA 1
ATOM 5327 C C . PRO A 1 678 ? -9.298 -10.086 42.373 1.00 52.75 678 PRO A C 1
ATOM 5329 O O . PRO A 1 678 ? -9.470 -10.300 43.574 1.00 52.75 678 PRO A O 1
ATOM 5332 N N . ALA A 1 679 ? -10.305 -10.061 41.500 1.00 55.12 679 ALA A N 1
ATOM 5333 C CA . ALA A 1 679 ? -11.670 -10.398 41.874 1.00 55.12 679 ALA A CA 1
ATOM 5334 C C . ALA A 1 679 ? -11.751 -11.839 42.404 1.00 55.12 679 ALA A C 1
ATOM 5336 O O . ALA A 1 679 ? -11.057 -12.743 41.924 1.00 55.12 679 ALA A O 1
ATOM 5337 N N . SER A 1 680 ? -12.657 -12.078 43.354 1.00 61.50 680 SER A N 1
ATOM 5338 C CA . SER A 1 680 ? -13.143 -13.432 43.606 1.00 61.50 680 SER A CA 1
ATOM 5339 C C . SER A 1 680 ? -13.695 -14.001 42.296 1.00 61.50 680 SER A C 1
ATOM 5341 O O . SER A 1 680 ? -14.407 -13.316 41.558 1.00 61.50 680 SER A O 1
ATOM 5343 N N . LYS A 1 681 ? -13.348 -15.255 41.976 1.00 65.50 681 LYS A N 1
ATOM 5344 C CA . LYS A 1 681 ? -13.875 -15.913 40.776 1.00 65.50 681 LYS A CA 1
ATOM 5345 C C . LYS A 1 681 ? -15.413 -15.889 40.852 1.00 65.50 681 LYS A C 1
ATOM 5347 O O . LYS A 1 681 ? -15.937 -16.363 41.861 1.00 65.50 681 LYS A O 1
ATOM 5352 N N . PRO A 1 682 ? -16.126 -15.390 39.822 1.00 67.44 682 PRO A N 1
ATOM 5353 C CA . PRO A 1 682 ? -17.581 -15.410 39.801 1.00 67.44 682 PRO A CA 1
ATOM 5354 C C . PRO A 1 682 ? -18.115 -16.818 40.064 1.00 67.44 682 PRO A C 1
ATOM 5356 O O . PRO A 1 682 ? -17.587 -17.801 39.528 1.00 67.44 682 PRO A O 1
ATOM 5359 N N . LEU A 1 683 ? -19.158 -16.905 40.890 1.00 73.31 683 LEU A N 1
ATOM 5360 C CA . LEU A 1 683 ? -19.913 -18.139 41.067 1.00 73.31 683 LEU A CA 1
ATOM 5361 C C . LEU A 1 683 ? -20.528 -18.544 39.723 1.00 73.31 683 LEU A C 1
ATOM 5363 O O . LEU A 1 683 ? -21.038 -17.705 38.980 1.00 73.31 683 LEU A O 1
ATOM 5367 N N . ASP A 1 684 ? -20.482 -19.836 39.410 1.00 76.62 684 ASP A N 1
ATOM 5368 C CA . ASP A 1 684 ? -21.186 -20.375 38.251 1.00 76.62 684 ASP A CA 1
ATOM 5369 C C . ASP A 1 684 ? -22.713 -20.293 38.434 1.00 76.62 684 ASP A C 1
ATOM 5371 O O . ASP A 1 684 ? -23.233 -20.172 39.547 1.00 76.62 684 ASP A O 1
ATOM 5375 N N . GLN A 1 685 ? -23.445 -20.373 37.322 1.00 78.19 685 GLN A N 1
ATOM 5376 C CA . GLN A 1 685 ? -24.902 -20.228 37.304 1.00 78.19 685 GLN A CA 1
ATOM 5377 C C . GLN A 1 685 ? -25.628 -21.242 38.210 1.00 78.19 685 GLN A C 1
ATOM 5379 O O . GLN A 1 685 ? -26.657 -20.903 38.793 1.00 78.19 685 GLN A O 1
ATOM 5384 N N . GLU A 1 686 ? -25.107 -22.463 38.363 1.00 84.62 686 GLU A N 1
ATOM 5385 C CA . GLU A 1 686 ? -25.718 -23.479 39.226 1.00 84.62 686 GLU A CA 1
ATOM 5386 C C . GLU A 1 686 ? -25.507 -23.138 40.711 1.00 84.62 686 GLU A C 1
ATOM 5388 O O . GLU A 1 686 ? -26.423 -23.271 41.525 1.00 84.62 686 GLU A O 1
ATOM 5393 N N . SER A 1 687 ? -24.321 -22.638 41.061 1.00 85.94 687 SER A N 1
ATOM 5394 C CA . SER A 1 687 ? -23.981 -22.135 42.392 1.00 85.94 687 SER A CA 1
ATOM 5395 C C . SER A 1 687 ? -24.807 -20.900 42.772 1.00 85.94 687 SER A C 1
ATOM 5397 O O . SER A 1 687 ? -25.352 -20.862 43.875 1.00 85.94 687 SER A O 1
ATOM 5399 N N . VAL A 1 688 ? -25.002 -19.939 41.859 1.00 84.88 688 VAL A N 1
ATOM 5400 C CA . VAL A 1 688 ? -25.888 -18.777 42.090 1.00 84.88 688 VAL A CA 1
ATOM 5401 C C . VAL A 1 688 ? -27.357 -19.208 42.213 1.00 84.88 688 VAL A C 1
ATOM 5403 O O . VAL A 1 688 ? -28.069 -18.733 43.098 1.00 84.88 688 VAL A O 1
ATOM 5406 N N . ALA A 1 689 ? -27.818 -20.170 41.407 1.00 87.94 689 ALA A N 1
ATOM 5407 C CA . ALA A 1 689 ? -29.168 -20.726 41.525 1.00 87.94 689 ALA A CA 1
ATOM 5408 C C . ALA A 1 689 ? -29.402 -21.461 42.864 1.00 87.94 689 ALA A C 1
ATOM 5410 O O . ALA A 1 689 ? -30.484 -21.352 43.449 1.00 87.94 689 ALA A O 1
ATOM 5411 N N . LYS A 1 690 ? -28.396 -22.179 43.387 1.00 89.06 690 LYS A N 1
ATOM 5412 C CA . LYS A 1 690 ? -28.432 -22.791 44.731 1.00 89.06 690 LYS A CA 1
ATOM 5413 C C . LYS A 1 690 ? -28.475 -21.731 45.831 1.00 89.06 690 LYS A C 1
ATOM 5415 O O . LYS A 1 690 ? -29.300 -21.842 46.736 1.00 89.06 690 LYS A O 1
ATOM 5420 N N . LEU A 1 691 ? -27.637 -20.700 45.724 1.00 89.81 691 LEU A N 1
ATOM 5421 C CA . LEU A 1 691 ? -27.566 -19.578 46.661 1.00 89.81 691 LEU A CA 1
ATOM 5422 C C . LEU A 1 691 ? -28.912 -18.842 46.756 1.00 89.81 691 LEU A C 1
ATOM 5424 O O . LEU A 1 691 ? -29.434 -18.663 47.852 1.00 89.81 691 LEU A O 1
ATOM 5428 N N . TRP A 1 692 ? -29.553 -18.537 45.624 1.00 92.69 692 TRP A N 1
ATOM 5429 C CA . TRP A 1 692 ? -30.911 -17.982 45.600 1.00 92.69 692 TRP A CA 1
ATOM 5430 C C . TRP A 1 692 ? -31.949 -18.866 46.307 1.00 92.69 692 TRP A C 1
ATOM 5432 O O . TRP A 1 692 ? -32.766 -18.360 47.078 1.00 92.69 692 TRP A O 1
ATOM 5442 N N . LYS A 1 693 ? -31.917 -20.189 46.093 1.00 90.38 693 LYS A N 1
ATOM 5443 C CA . LYS A 1 693 ? -32.828 -21.126 46.778 1.00 90.38 693 LYS A CA 1
ATOM 5444 C C . LYS A 1 693 ? -32.587 -21.198 48.293 1.00 90.38 693 LYS A C 1
ATOM 5446 O O . LYS A 1 693 ? -33.529 -21.476 49.030 1.00 90.38 693 LYS A O 1
ATOM 5451 N N . GLN A 1 694 ? -31.368 -20.923 48.764 1.00 89.75 694 GLN A N 1
ATOM 5452 C CA . GLN A 1 694 ? -31.042 -20.804 50.193 1.00 89.75 694 GLN A CA 1
ATOM 5453 C C . GLN A 1 694 ? -31.511 -19.455 50.768 1.00 89.75 694 GLN A C 1
ATOM 5455 O O . GLN A 1 694 ? -32.199 -19.423 51.789 1.00 89.75 694 GLN A O 1
ATOM 5460 N N . THR A 1 695 ? -31.227 -18.349 50.074 1.00 90.75 695 THR A N 1
ATOM 5461 C CA . THR A 1 695 ? -31.713 -16.994 50.393 1.00 90.75 695 THR A CA 1
ATOM 5462 C C . THR A 1 695 ? -33.227 -16.959 50.595 1.00 90.75 695 THR A C 1
ATOM 5464 O O . THR A 1 695 ? -33.706 -16.412 51.590 1.00 90.75 695 THR A O 1
ATOM 5467 N N . CYS A 1 696 ? -33.967 -17.593 49.683 1.00 92.19 696 CYS A N 1
ATOM 5468 C CA . CYS A 1 696 ? -35.428 -17.668 49.678 1.00 92.19 696 CYS A CA 1
ATOM 5469 C C . CYS A 1 696 ? -35.988 -18.928 50.377 1.00 92.19 696 CYS A C 1
ATOM 5471 O O . CYS A 1 696 ? -37.115 -19.345 50.096 1.00 92.19 696 CYS A O 1
ATOM 5473 N N . ALA A 1 697 ? -35.215 -19.573 51.257 1.00 91.12 697 ALA A N 1
ATOM 5474 C CA . ALA A 1 697 ? -35.696 -20.707 52.042 1.00 91.12 697 ALA A CA 1
ATOM 5475 C C . ALA A 1 697 ? -36.797 -20.291 53.039 1.00 91.12 697 ALA A C 1
ATOM 5477 O O . ALA A 1 697 ? -36.858 -19.153 53.509 1.00 91.12 697 ALA A O 1
ATOM 5478 N N . LYS A 1 698 ? -37.681 -21.235 53.390 1.00 92.19 698 LYS A N 1
ATOM 5479 C CA . LYS A 1 698 ? -38.801 -20.967 54.301 1.00 92.19 698 LYS A CA 1
ATOM 5480 C C . LYS A 1 698 ? -38.289 -20.534 55.678 1.00 92.19 698 LYS A C 1
ATOM 5482 O O . LYS A 1 698 ? -37.595 -21.298 56.344 1.00 92.19 698 LYS A O 1
ATOM 5487 N N . GLY A 1 699 ? -38.713 -19.360 56.135 1.00 88.12 699 GLY A N 1
ATOM 5488 C CA . GLY A 1 699 ? -38.303 -18.787 57.415 1.00 88.12 699 GLY A CA 1
ATOM 5489 C C . GLY A 1 699 ? -36.991 -18.000 57.373 1.00 88.12 699 GLY A C 1
ATOM 5490 O O . GLY A 1 699 ? -36.607 -17.467 58.413 1.00 88.12 699 GLY A O 1
ATOM 5491 N N . SER A 1 700 ? -36.330 -17.877 56.213 1.00 92.19 700 SER A N 1
ATOM 5492 C CA . SER A 1 700 ? -35.230 -16.925 56.031 1.00 92.19 700 SER A CA 1
ATOM 5493 C C . SER A 1 700 ? -35.713 -15.500 56.306 1.00 92.19 700 SER A C 1
ATOM 5495 O O . SER A 1 700 ? -36.784 -15.097 55.842 1.00 92.19 700 SER A O 1
ATOM 5497 N N . ARG A 1 701 ? -34.918 -14.731 57.056 1.00 93.69 701 ARG A N 1
ATOM 5498 C CA . ARG A 1 701 ? -35.230 -13.351 57.446 1.00 93.69 701 ARG A CA 1
ATOM 5499 C C . ARG A 1 701 ? -34.107 -12.412 57.039 1.00 93.69 701 ARG A C 1
ATOM 5501 O O . ARG A 1 701 ? -32.935 -12.714 57.259 1.00 93.69 701 ARG A O 1
ATOM 5508 N N . TRP A 1 702 ? -34.476 -11.254 56.512 1.00 94.69 702 TRP A N 1
ATOM 5509 C CA . TRP A 1 702 ? -33.550 -10.233 56.036 1.00 94.69 702 TRP A CA 1
ATOM 5510 C C . TRP A 1 702 ? -33.955 -8.871 56.604 1.00 94.69 702 TRP A C 1
ATOM 5512 O O . TRP A 1 702 ? -35.142 -8.563 56.663 1.00 94.69 702 TRP A O 1
ATOM 5522 N N . ARG A 1 703 ? -32.998 -8.052 57.049 1.00 95.31 703 ARG A N 1
ATOM 5523 C CA . ARG A 1 703 ? -33.253 -6.729 57.648 1.00 95.31 703 ARG A CA 1
ATOM 5524 C C . ARG A 1 703 ? -32.309 -5.680 57.080 1.00 95.31 703 ARG A C 1
ATOM 5526 O O . ARG A 1 703 ? -31.140 -5.964 56.840 1.00 95.31 703 ARG A O 1
ATOM 5533 N N . GLY A 1 704 ? -32.816 -4.467 56.915 1.00 93.31 704 GLY A N 1
ATOM 5534 C CA . GLY A 1 704 ? -32.035 -3.314 56.495 1.00 93.31 704 GLY A CA 1
ATOM 5535 C C . GLY A 1 704 ? -32.927 -2.105 56.259 1.00 93.31 704 GLY A C 1
ATOM 5536 O O . GLY A 1 704 ? -34.012 -2.013 56.838 1.00 93.31 704 GLY A O 1
ATOM 5537 N N . ASP A 1 705 ? -32.477 -1.191 55.411 1.00 90.62 705 ASP A N 1
ATOM 5538 C CA . ASP A 1 705 ? -33.152 0.083 55.181 1.00 90.62 705 ASP A CA 1
ATOM 5539 C C . ASP A 1 705 ? -33.925 0.103 53.858 1.00 90.62 705 ASP A C 1
ATOM 5541 O O . ASP A 1 705 ? -33.443 -0.354 52.824 1.00 90.62 705 ASP A O 1
ATOM 5545 N N . LEU A 1 706 ? -35.129 0.676 53.909 1.00 88.38 706 LEU A N 1
ATOM 5546 C CA . LEU A 1 706 ? -35.940 1.102 52.771 1.00 88.38 706 LEU A CA 1
ATOM 5547 C C . LEU A 1 706 ? -35.791 2.622 52.618 1.00 88.38 706 LEU A C 1
ATOM 5549 O O . LEU A 1 706 ? -36.242 3.382 53.477 1.00 88.38 706 LEU A O 1
ATOM 5553 N N . VAL A 1 707 ? -35.179 3.071 51.525 1.00 86.81 707 VAL A N 1
ATOM 5554 C CA . VAL A 1 707 ? -34.957 4.486 51.196 1.00 86.81 707 VAL A CA 1
ATOM 5555 C C . VAL A 1 707 ? -35.945 4.924 50.116 1.00 86.81 707 VAL A C 1
ATOM 5557 O O . VAL A 1 707 ? -35.865 4.478 48.973 1.00 86.81 707 VAL A O 1
ATOM 5560 N N . ASN A 1 708 ? -36.854 5.843 50.449 1.00 80.25 708 ASN A N 1
ATOM 5561 C CA . ASN A 1 708 ? -37.702 6.538 49.481 1.00 80.25 708 ASN A CA 1
ATOM 5562 C C . ASN A 1 708 ? -37.052 7.877 49.093 1.00 80.25 708 ASN A C 1
ATOM 5564 O O . ASN A 1 708 ? -37.084 8.859 49.840 1.00 80.25 708 ASN A O 1
ATOM 5568 N N . THR A 1 709 ? -36.489 7.919 47.885 1.00 75.94 709 THR A N 1
ATOM 5569 C CA . THR A 1 709 ? -35.720 9.062 47.350 1.00 75.94 709 THR A CA 1
ATOM 5570 C C . THR A 1 709 ? -36.566 10.307 47.071 1.00 75.94 709 THR A C 1
ATOM 5572 O O . THR A 1 709 ? -36.044 11.416 47.017 1.00 75.94 709 THR A O 1
ATOM 5575 N N . LYS A 1 710 ? -37.882 10.143 46.921 1.00 74.56 710 LYS A N 1
ATOM 5576 C CA . LYS A 1 710 ? -38.836 11.208 46.577 1.00 74.56 710 LYS A CA 1
ATOM 5577 C C . LYS A 1 710 ? -39.492 11.847 47.799 1.00 74.56 710 LYS A C 1
ATOM 5579 O O . LYS A 1 710 ? -39.847 13.021 47.757 1.00 74.56 710 LYS A O 1
ATOM 5584 N N . ALA A 1 711 ? -39.660 11.077 48.870 1.00 73.12 711 ALA A N 1
ATOM 5585 C CA . ALA A 1 711 ? -40.056 11.563 50.188 1.00 73.12 711 ALA A CA 1
ATOM 5586 C C . ALA A 1 711 ? -38.851 12.034 51.025 1.00 73.12 711 ALA A C 1
ATOM 5588 O O . ALA A 1 711 ? -39.052 12.676 52.051 1.00 73.12 711 ALA A O 1
ATOM 5589 N N . ASN A 1 712 ? -37.623 11.714 50.591 1.00 77.56 712 ASN A N 1
ATOM 5590 C CA . ASN A 1 712 ? -36.383 11.875 51.355 1.00 77.56 712 ASN A CA 1
ATOM 5591 C C . ASN A 1 712 ? -36.486 11.224 52.751 1.00 77.56 712 ASN A C 1
ATOM 5593 O O . ASN A 1 712 ? -36.216 11.848 53.777 1.00 77.56 712 ASN A O 1
ATOM 5597 N N . GLN A 1 713 ? -36.951 9.972 52.771 1.00 81.06 713 GLN A N 1
ATOM 5598 C CA . GLN A 1 713 ? -37.269 9.214 53.980 1.00 81.06 713 GLN A CA 1
ATOM 5599 C C . GLN A 1 713 ? -36.582 7.846 53.947 1.00 81.06 713 GLN A C 1
ATOM 5601 O O . GLN A 1 713 ? -36.689 7.130 52.954 1.00 81.06 713 GLN A O 1
ATOM 5606 N N . THR A 1 714 ? -35.972 7.456 55.067 1.00 87.00 714 THR A N 1
ATOM 5607 C CA . THR A 1 714 ? -35.451 6.100 55.299 1.00 87.00 714 THR A CA 1
ATOM 5608 C C . THR A 1 714 ? -36.269 5.404 56.386 1.00 87.00 714 THR A C 1
ATOM 5610 O O . THR A 1 714 ? -36.640 6.029 57.384 1.00 87.00 714 THR A O 1
ATOM 5613 N N . LEU A 1 715 ? -36.559 4.115 56.204 1.00 87.50 715 LEU A N 1
ATOM 5614 C CA . LEU A 1 715 ? -37.293 3.277 57.149 1.00 87.50 715 LEU A CA 1
ATOM 5615 C C . LEU A 1 715 ? -36.613 1.915 57.316 1.00 87.50 715 LEU A C 1
ATOM 5617 O O . LEU A 1 715 ? -36.457 1.175 56.353 1.00 87.50 715 LEU A O 1
ATOM 5621 N N . GLU A 1 716 ? -36.316 1.542 58.557 1.00 91.88 716 GLU A N 1
ATOM 5622 C CA . GLU A 1 716 ? -35.796 0.211 58.884 1.00 91.88 716 GLU A CA 1
ATOM 5623 C C . GLU A 1 716 ? -36.905 -0.854 58.743 1.00 91.88 716 GLU A C 1
ATOM 5625 O O . GLU A 1 716 ? -37.952 -0.790 59.414 1.00 91.88 716 GLU A O 1
ATOM 5630 N N . VAL A 1 717 ? -36.672 -1.843 57.879 1.00 91.81 717 VAL A N 1
ATOM 5631 C CA . VAL A 1 717 ? -37.628 -2.892 57.499 1.00 91.81 717 VAL A CA 1
ATOM 5632 C C . VAL A 1 717 ? -37.038 -4.296 57.633 1.00 91.81 717 VAL A C 1
ATOM 5634 O O . VAL A 1 717 ? -35.828 -4.507 57.552 1.00 91.81 717 VAL A O 1
ATOM 5637 N N . GLN A 1 718 ? -37.920 -5.275 57.826 1.00 93.94 718 GLN A N 1
ATOM 5638 C CA . GLN A 1 718 ? -37.606 -6.700 57.801 1.00 93.94 718 GLN A CA 1
ATOM 5639 C C . GLN A 1 718 ? -38.461 -7.399 56.739 1.00 93.94 718 GLN A C 1
ATOM 5641 O O . GLN A 1 718 ? -39.668 -7.160 56.669 1.00 93.94 718 GLN A O 1
ATOM 5646 N N . LEU A 1 719 ? -37.828 -8.254 55.936 1.00 93.19 719 LEU A N 1
ATOM 5647 C CA . LEU A 1 719 ? -38.437 -9.142 54.950 1.00 93.19 719 LEU A CA 1
ATOM 5648 C C . LEU A 1 719 ? -38.331 -10.584 55.463 1.00 93.19 719 LEU A C 1
ATOM 5650 O O . LEU A 1 719 ? -37.231 -11.088 55.694 1.00 93.19 719 LEU A O 1
ATOM 5654 N N . ASP A 1 720 ? -39.477 -11.241 55.622 1.00 93.19 720 ASP A N 1
ATOM 5655 C CA . ASP A 1 720 ? -39.601 -12.620 56.095 1.00 93.19 720 ASP A CA 1
ATOM 5656 C C . ASP A 1 720 ? -40.142 -13.524 54.969 1.00 93.19 720 ASP A C 1
ATOM 5658 O O . ASP A 1 720 ? -41.224 -13.276 54.427 1.00 93.19 720 ASP A O 1
ATOM 5662 N N . PHE A 1 721 ? -39.418 -14.595 54.626 1.00 93.62 721 PHE A N 1
ATOM 5663 C CA . PHE A 1 721 ? -39.861 -15.602 53.653 1.00 93.62 721 PHE A CA 1
ATOM 5664 C C . PHE A 1 721 ? -40.881 -16.560 54.296 1.00 93.62 721 PHE A C 1
ATOM 5666 O O . PHE A 1 721 ? -40.526 -17.454 55.069 1.00 93.62 721 PHE A O 1
ATOM 5673 N N . ILE A 1 722 ? -42.171 -16.355 54.005 1.00 92.06 722 ILE A N 1
ATOM 5674 C CA . ILE A 1 722 ? -43.296 -17.061 54.647 1.00 92.06 722 ILE A CA 1
ATOM 5675 C C . ILE A 1 722 ? -43.449 -18.481 54.090 1.00 92.06 722 ILE A C 1
ATOM 5677 O O . ILE A 1 722 ? -43.661 -19.441 54.843 1.00 92.06 722 ILE A O 1
ATOM 5681 N N . THR A 1 723 ? -43.289 -18.632 52.775 1.00 88.69 723 THR A N 1
ATOM 5682 C CA . THR A 1 723 ? -43.037 -19.925 52.129 1.00 88.69 723 THR A CA 1
ATOM 5683 C C . THR A 1 723 ? -41.567 -20.022 51.728 1.00 88.69 723 THR A C 1
ATOM 5685 O O . THR A 1 723 ? -40.855 -19.024 51.674 1.00 88.69 723 THR A O 1
ATOM 5688 N N . GLY A 1 724 ? -41.113 -21.239 51.430 1.00 89.00 724 GLY A N 1
ATOM 5689 C CA . GLY A 1 724 ? -39.964 -21.395 50.542 1.00 89.00 724 GLY A CA 1
ATOM 5690 C C . GLY A 1 724 ? -40.392 -21.172 49.090 1.00 89.00 724 GLY A C 1
ATOM 5691 O O . GLY A 1 724 ? -41.574 -20.949 48.812 1.00 89.00 724 GLY A O 1
ATOM 5692 N N . VAL A 1 725 ? -39.432 -21.282 48.179 1.00 90.69 725 VAL A N 1
ATOM 5693 C CA . VAL A 1 725 ? -39.678 -21.331 46.732 1.00 90.69 725 VAL A CA 1
ATOM 5694 C C . VAL A 1 725 ? -40.242 -22.705 46.348 1.00 90.69 725 VAL A C 1
ATOM 5696 O O . VAL A 1 725 ? -39.681 -23.718 46.767 1.00 90.69 725 VAL A O 1
ATOM 5699 N N . ASP A 1 726 ? -41.324 -22.751 45.564 1.00 89.31 726 ASP A N 1
ATOM 5700 C CA . ASP A 1 726 ? -41.869 -24.003 45.008 1.00 89.31 726 ASP A CA 1
ATOM 5701 C C . ASP A 1 726 ? -41.182 -24.445 43.696 1.00 89.31 726 ASP A C 1
ATOM 5703 O O . ASP A 1 726 ? -40.322 -23.747 43.153 1.00 89.31 726 ASP A O 1
ATOM 5707 N N . ASP A 1 727 ? -41.558 -25.613 43.163 1.00 84.81 727 ASP A N 1
ATOM 5708 C CA . ASP A 1 727 ? -40.964 -26.186 41.941 1.00 84.81 727 ASP A CA 1
ATOM 5709 C C . ASP A 1 727 ? -41.180 -25.333 40.671 1.00 84.81 727 ASP A C 1
ATOM 5711 O O . ASP A 1 727 ? -40.462 -25.496 39.684 1.00 84.81 727 ASP A O 1
ATOM 5715 N N . VAL A 1 728 ? -42.145 -24.405 40.689 1.00 86.19 728 VAL A N 1
ATOM 5716 C CA . VAL A 1 728 ? -42.464 -23.469 39.593 1.00 86.19 728 VAL A CA 1
ATOM 5717 C C . VAL A 1 728 ? -41.841 -22.080 39.845 1.00 86.19 728 VAL A C 1
ATOM 5719 O O . VAL A 1 728 ? -41.902 -21.185 38.996 1.00 86.19 728 VAL A O 1
ATOM 5722 N N . GLY A 1 729 ? -41.190 -21.903 40.998 1.00 88.94 729 GLY A N 1
ATOM 5723 C CA . GLY A 1 729 ? -40.506 -20.688 41.421 1.00 88.94 729 GLY A CA 1
ATOM 5724 C C . GLY A 1 729 ? -41.340 -19.753 42.300 1.00 88.94 729 GLY A C 1
ATOM 5725 O O . GLY A 1 729 ? -40.838 -18.684 42.638 1.00 88.94 729 GLY A O 1
ATOM 5726 N N . ASN A 1 730 ? -42.586 -20.080 42.664 1.00 93.88 730 ASN A N 1
ATOM 5727 C CA . ASN A 1 730 ? -43.440 -19.157 43.422 1.00 93.88 730 ASN A CA 1
ATOM 5728 C C . ASN A 1 730 ? -42.977 -19.015 44.879 1.00 93.88 730 ASN A C 1
ATOM 5730 O O . ASN A 1 730 ? -42.506 -19.979 45.483 1.00 93.88 730 ASN A O 1
ATOM 5734 N N . VAL A 1 731 ? -43.149 -17.823 45.456 1.00 94.12 731 VAL A N 1
ATOM 5735 C CA . VAL A 1 731 ? -42.785 -17.527 46.849 1.00 94.12 731 VAL A CA 1
ATOM 5736 C C . VAL A 1 731 ? -43.655 -16.418 47.460 1.00 94.12 731 VAL A C 1
ATOM 5738 O O . VAL A 1 731 ? -43.920 -15.392 46.826 1.00 94.12 731 VAL A O 1
ATOM 5741 N N . ASP A 1 732 ? -44.082 -16.619 48.709 1.00 93.06 732 ASP A N 1
ATOM 5742 C CA . ASP A 1 732 ? -44.800 -15.644 49.535 1.00 93.06 732 ASP A CA 1
ATOM 5743 C C . ASP A 1 732 ? -43.845 -15.023 50.569 1.00 93.06 732 ASP A C 1
ATOM 5745 O O . ASP A 1 732 ? -43.168 -15.746 51.308 1.00 93.06 732 ASP A O 1
ATOM 5749 N N . VAL A 1 733 ? -43.836 -13.690 50.684 1.00 92.75 733 VAL A N 1
ATOM 5750 C CA . VAL A 1 733 ? -43.040 -12.957 51.689 1.00 92.75 733 VAL A CA 1
ATOM 5751 C C . VAL A 1 733 ? -43.874 -11.899 52.413 1.00 92.75 733 VAL A C 1
ATOM 5753 O O . VAL A 1 733 ? -44.832 -11.361 51.856 1.00 92.75 733 VAL A O 1
ATOM 5756 N N . GLU A 1 734 ? -43.489 -11.556 53.641 1.00 91.25 734 GLU A N 1
ATOM 5757 C CA . GLU A 1 734 ? -44.010 -10.391 54.365 1.00 91.25 734 GLU A CA 1
ATOM 5758 C C . GLU A 1 734 ? -42.897 -9.356 54.548 1.00 91.25 734 GLU A C 1
ATOM 5760 O O . GLU A 1 734 ? -41.791 -9.701 54.955 1.00 91.25 734 GLU A O 1
ATOM 5765 N N . ILE A 1 735 ? -43.190 -8.083 54.267 1.00 89.88 735 ILE A N 1
ATOM 5766 C CA . ILE A 1 735 ? -42.329 -6.954 54.643 1.00 89.88 735 ILE A CA 1
ATOM 5767 C C . ILE A 1 735 ? -43.002 -6.189 55.784 1.00 89.88 735 ILE A C 1
ATOM 5769 O O . ILE A 1 735 ? -44.194 -5.875 55.719 1.00 89.88 735 ILE A O 1
ATOM 5773 N N . SER A 1 736 ? -42.245 -5.889 56.838 1.00 89.50 736 SER A N 1
ATOM 5774 C CA . SER A 1 736 ? -42.725 -5.201 58.040 1.00 89.50 736 SER A CA 1
ATOM 5775 C C . SER A 1 736 ? -41.753 -4.116 58.510 1.00 89.50 736 SER A C 1
ATOM 5777 O O . SER A 1 736 ? -40.556 -4.172 58.230 1.00 89.50 736 SER A O 1
ATOM 5779 N N . SER A 1 737 ? -42.252 -3.112 59.238 1.00 86.69 737 SER A N 1
ATOM 5780 C CA . SER A 1 737 ? -41.383 -2.114 59.880 1.00 86.69 737 SER A CA 1
ATOM 5781 C C . SER A 1 737 ? -40.825 -2.654 61.197 1.00 86.69 737 SER A C 1
ATOM 5783 O O . SER A 1 737 ? -41.592 -3.057 62.075 1.00 86.69 737 SER A O 1
ATOM 5785 N N . VAL A 1 738 ? -39.503 -2.583 61.387 1.00 86.19 738 VAL A N 1
ATOM 5786 C CA . VAL A 1 738 ? -38.843 -3.062 62.619 1.00 86.19 738 VAL A CA 1
ATOM 5787 C C . VAL A 1 738 ? -39.316 -2.273 63.845 1.00 86.19 738 VAL A C 1
ATOM 5789 O O . VAL A 1 738 ? -39.617 -2.855 64.893 1.00 86.19 738 VAL A O 1
ATOM 5792 N N . LYS A 1 739 ? -39.448 -0.949 63.686 1.00 82.50 739 LYS A N 1
ATOM 5793 C CA . LYS A 1 739 ? -39.890 -0.005 64.727 1.00 82.50 739 LYS A CA 1
ATOM 5794 C C . LYS A 1 739 ? -41.408 -0.006 64.921 1.00 82.50 739 LYS A C 1
ATOM 5796 O O . LYS A 1 739 ? -41.881 0.249 66.024 1.00 82.50 739 LYS A O 1
ATOM 5801 N N . GLN A 1 740 ? -42.184 -0.327 63.883 1.00 79.00 740 GLN A N 1
ATOM 5802 C CA . GLN A 1 740 ? -43.648 -0.392 63.947 1.00 79.00 740 GLN A CA 1
ATOM 5803 C C . GLN A 1 740 ? -44.171 -1.762 63.484 1.00 79.00 740 GLN A C 1
ATOM 5805 O O . GLN A 1 740 ? -44.877 -1.861 62.486 1.00 79.00 740 GLN A O 1
ATOM 5810 N N . ARG A 1 741 ? -43.892 -2.824 64.256 1.00 67.38 741 ARG A N 1
ATOM 5811 C CA . ARG A 1 741 ? -44.180 -4.253 63.942 1.00 67.38 741 ARG A CA 1
ATOM 5812 C C . ARG A 1 741 ? -45.655 -4.631 63.663 1.00 67.38 741 ARG A C 1
ATOM 5814 O O . ARG A 1 741 ? -45.961 -5.800 63.409 1.00 67.38 741 ARG A O 1
ATOM 5821 N N . LYS A 1 742 ? -46.580 -3.667 63.759 1.00 75.81 742 LYS A N 1
ATOM 5822 C CA . LYS A 1 742 ? -47.993 -3.782 63.346 1.00 75.81 742 LYS A CA 1
ATOM 5823 C C . LYS A 1 742 ? -48.216 -3.410 61.874 1.00 75.81 742 LYS A C 1
ATOM 5825 O O . LYS A 1 742 ? -49.231 -3.814 61.317 1.00 75.81 742 LYS A O 1
ATOM 5830 N N . LEU A 1 743 ? -47.304 -2.652 61.258 1.00 80.06 743 LEU A N 1
ATOM 5831 C CA . LEU A 1 743 ? -47.315 -2.390 59.822 1.00 80.06 743 LEU A CA 1
ATOM 5832 C C . LEU A 1 743 ? -46.696 -3.606 59.120 1.00 80.06 743 LEU A C 1
ATOM 5834 O O . LEU A 1 743 ? -45.546 -3.958 59.398 1.00 80.06 743 LEU A O 1
ATOM 5838 N N . ARG A 1 744 ? -47.477 -4.264 58.260 1.00 82.25 744 ARG A N 1
ATOM 5839 C CA . ARG A 1 744 ? -47.145 -5.546 57.620 1.00 82.25 744 ARG A CA 1
ATOM 5840 C C . ARG A 1 744 ? -47.773 -5.624 56.237 1.00 82.25 744 ARG A C 1
ATOM 5842 O O . ARG A 1 744 ? -48.949 -5.287 56.062 1.00 82.25 744 ARG A O 1
ATOM 5849 N N . MET A 1 745 ? -46.995 -6.083 55.265 1.00 85.00 745 MET A N 1
ATOM 5850 C CA . MET A 1 745 ? -47.376 -6.119 53.858 1.00 85.00 745 MET A CA 1
ATOM 5851 C C . MET A 1 745 ? -47.019 -7.466 53.222 1.00 85.00 745 MET A C 1
ATOM 5853 O O . MET A 1 745 ? -45.834 -7.740 53.024 1.00 85.00 745 MET A O 1
ATOM 5857 N N . PRO A 1 746 ? -48.020 -8.295 52.875 1.00 87.81 746 PRO A N 1
ATOM 5858 C CA . PRO A 1 746 ? -47.791 -9.545 52.168 1.00 87.81 746 PRO A CA 1
ATOM 5859 C C . PRO A 1 746 ? -47.591 -9.307 50.665 1.00 87.81 746 PRO A C 1
ATOM 5861 O O . PRO A 1 746 ? -48.356 -8.587 50.009 1.00 87.81 746 PRO A O 1
ATOM 5864 N N . PHE A 1 747 ? -46.594 -9.984 50.108 1.00 89.56 747 PHE A N 1
ATOM 5865 C CA . PHE A 1 747 ? -46.292 -10.045 48.684 1.00 89.56 747 PHE A CA 1
ATOM 5866 C C . PHE A 1 747 ? -46.280 -11.506 48.219 1.00 89.56 747 PHE A C 1
ATOM 5868 O O . PHE A 1 747 ? -45.865 -12.400 48.953 1.00 89.56 747 PHE A O 1
ATOM 5875 N N . LYS A 1 748 ? -46.721 -11.734 46.981 1.00 90.69 748 LYS A N 1
ATOM 5876 C CA . LYS A 1 748 ? -46.597 -13.004 46.257 1.00 90.69 748 LYS A CA 1
ATOM 5877 C C . LYS A 1 748 ? -45.753 -12.765 45.021 1.00 90.69 748 LYS A C 1
ATOM 5879 O O . LYS A 1 748 ? -45.968 -11.784 44.309 1.00 90.69 748 LYS A O 1
ATOM 5884 N N . GLY A 1 749 ? -44.813 -13.645 44.733 1.00 90.69 749 GLY A N 1
ATOM 5885 C CA . GLY A 1 749 ? -43.948 -13.481 43.577 1.00 90.69 749 GLY A CA 1
ATOM 5886 C C . GLY A 1 749 ? -43.336 -14.770 43.094 1.00 90.69 749 GLY A C 1
ATOM 5887 O O . GLY A 1 749 ? -43.800 -15.858 43.427 1.00 90.69 749 GLY A O 1
ATOM 5888 N N . LYS A 1 750 ? -42.299 -14.607 42.281 1.00 92.12 750 LYS A N 1
ATOM 5889 C CA . LYS A 1 750 ? -41.595 -15.691 41.624 1.00 92.12 750 LYS A CA 1
ATOM 5890 C C . LYS A 1 750 ? -40.094 -15.415 41.616 1.00 92.12 750 LYS A C 1
ATOM 5892 O O . LYS A 1 750 ? -39.668 -14.280 41.400 1.00 92.12 750 LYS A O 1
ATOM 5897 N N . LEU A 1 751 ? -39.318 -16.464 41.846 1.00 93.06 751 LEU A N 1
ATOM 5898 C CA . LEU A 1 751 ? -37.880 -16.517 41.651 1.00 93.06 751 LEU A CA 1
ATOM 5899 C C . LEU A 1 751 ? -37.599 -17.114 40.261 1.00 93.06 751 LEU A C 1
ATOM 5901 O O . LEU A 1 751 ? -37.877 -18.286 40.009 1.00 93.06 751 LEU A O 1
ATOM 5905 N N . GLU A 1 752 ? -37.079 -16.300 39.348 1.00 89.50 752 GLU A N 1
ATOM 5906 C CA . GLU A 1 752 ? -36.818 -16.657 37.951 1.00 89.50 752 GLU A CA 1
ATOM 5907 C C . GLU A 1 752 ? -35.309 -16.917 37.770 1.00 89.50 752 GLU A C 1
ATOM 5909 O O . GLU A 1 752 ? -34.503 -15.995 37.691 1.00 89.50 752 GLU A O 1
ATOM 5914 N N . LEU A 1 753 ? -34.917 -18.200 37.770 1.00 86.81 753 LEU A N 1
ATOM 5915 C CA . LEU A 1 753 ? -33.516 -18.667 37.709 1.00 86.81 753 LEU A CA 1
ATOM 5916 C C . LEU A 1 753 ? -33.076 -19.085 36.293 1.00 86.81 753 LEU A C 1
ATOM 5918 O O . LEU A 1 753 ? -32.227 -19.963 36.130 1.00 86.81 753 LEU A O 1
ATOM 5922 N N . ASP A 1 754 ? -33.687 -18.494 35.270 1.00 81.88 754 ASP A N 1
ATOM 5923 C CA . ASP A 1 754 ? -33.306 -18.702 33.872 1.00 81.88 754 ASP A CA 1
ATOM 5924 C C . ASP A 1 754 ? -31.993 -17.981 33.499 1.00 81.88 754 ASP A C 1
ATOM 5926 O O . ASP A 1 754 ? -31.430 -17.208 34.279 1.00 81.88 754 ASP A O 1
ATOM 5930 N N . ASP A 1 755 ? -31.517 -18.243 32.279 1.00 70.75 755 ASP A N 1
ATOM 5931 C CA . ASP A 1 755 ? -30.258 -17.728 31.730 1.00 70.75 755 ASP A CA 1
ATOM 5932 C C . ASP A 1 755 ? -30.160 -16.192 31.641 1.00 70.75 755 ASP A C 1
ATOM 5934 O O . ASP A 1 755 ? -29.039 -15.690 31.560 1.00 70.75 755 ASP A O 1
ATOM 5938 N N . ASP A 1 756 ? -31.277 -15.453 31.658 1.00 71.19 756 ASP A N 1
ATOM 5939 C CA . ASP A 1 756 ? -31.311 -13.983 31.600 1.00 71.19 756 ASP A CA 1
ATOM 5940 C C . ASP A 1 756 ? -31.473 -13.351 33.005 1.00 71.19 756 ASP A C 1
ATOM 5942 O O . ASP A 1 756 ? -31.019 -12.223 33.226 1.00 71.19 756 ASP A O 1
ATOM 5946 N N . ASN A 1 757 ? -32.116 -14.047 33.954 1.00 78.12 757 ASN A N 1
ATOM 5947 C CA . ASN A 1 757 ? -32.538 -13.483 35.246 1.00 78.12 757 ASN A CA 1
ATOM 5948 C C . ASN A 1 757 ? -31.709 -13.929 36.466 1.00 78.12 757 ASN A C 1
ATOM 5950 O O . ASN A 1 757 ? -31.575 -13.148 37.408 1.00 78.12 757 ASN A O 1
ATOM 5954 N N . VAL A 1 758 ? -31.112 -15.129 36.459 1.00 82.00 758 VAL A N 1
ATOM 5955 C CA . VAL A 1 758 ? -30.413 -15.739 37.620 1.00 82.00 758 VAL A CA 1
ATOM 5956 C C . VAL A 1 758 ? -29.331 -14.855 38.258 1.00 82.00 758 VAL A C 1
ATOM 5958 O O . VAL A 1 758 ? -29.226 -14.790 39.482 1.00 82.00 758 VAL A O 1
ATOM 5961 N N . ASN A 1 759 ? -28.564 -14.133 37.438 1.00 77.50 759 ASN A N 1
ATOM 5962 C CA . ASN A 1 759 ? -27.513 -13.208 37.877 1.00 77.50 759 ASN A CA 1
ATOM 5963 C C . ASN A 1 759 ? -27.973 -11.735 37.863 1.00 77.50 759 ASN A C 1
ATOM 5965 O O . ASN A 1 759 ? -27.155 -10.822 37.806 1.00 77.50 759 ASN A O 1
ATOM 5969 N N . ALA A 1 760 ? -29.281 -11.492 37.837 1.00 80.12 760 ALA A N 1
ATOM 5970 C CA . ALA A 1 760 ? -29.891 -10.171 37.786 1.00 80.12 760 ALA A CA 1
ATOM 5971 C C . ALA A 1 760 ? -30.976 -10.070 38.874 1.00 80.12 760 ALA A C 1
ATOM 5973 O O . ALA A 1 760 ? -30.805 -10.565 39.989 1.00 80.12 760 ALA A O 1
ATOM 5974 N N . PHE A 1 761 ? -32.095 -9.413 38.573 1.00 84.75 761 PHE A N 1
ATOM 5975 C CA . PHE A 1 761 ? -33.222 -9.264 39.493 1.00 84.75 761 PHE A CA 1
ATOM 5976 C C . PHE A 1 761 ? -34.136 -10.499 39.457 1.00 84.75 761 PHE A C 1
ATOM 5978 O O . PHE A 1 761 ? -35.293 -10.414 39.047 1.00 84.75 761 PHE A O 1
ATOM 5985 N N . ALA A 1 762 ? -33.584 -11.652 39.850 1.00 89.00 762 ALA A N 1
ATOM 5986 C CA . ALA A 1 762 ? -34.246 -12.954 39.777 1.00 89.00 762 ALA A CA 1
ATOM 5987 C C . ALA A 1 762 ? -35.528 -13.032 40.621 1.00 89.00 762 ALA A C 1
ATOM 5989 O O . ALA A 1 762 ? -36.476 -13.713 40.237 1.00 89.00 762 ALA A O 1
ATOM 5990 N N . LEU A 1 763 ? -35.577 -12.361 41.777 1.00 91.62 763 LEU A N 1
ATOM 5991 C CA . LEU A 1 763 ? -36.738 -12.397 42.665 1.00 91.62 763 LEU A CA 1
ATOM 5992 C C . LEU A 1 763 ? -37.675 -11.220 42.370 1.00 91.62 763 LEU A C 1
ATOM 5994 O O . LEU A 1 763 ? -37.413 -10.079 42.758 1.00 91.62 763 LEU A O 1
ATOM 5998 N N . ARG A 1 764 ? -38.806 -11.514 41.724 1.00 90.31 764 ARG A N 1
ATOM 5999 C CA . ARG A 1 764 ? -39.852 -10.542 41.390 1.00 90.31 764 ARG A CA 1
ATOM 6000 C C . ARG A 1 764 ? -41.097 -10.777 42.235 1.00 90.31 764 ARG A C 1
ATOM 6002 O O . ARG A 1 764 ? -41.778 -11.791 42.098 1.00 90.31 764 ARG A O 1
ATOM 6009 N N . LEU A 1 765 ? -41.439 -9.801 43.065 1.00 89.19 765 LEU A N 1
ATOM 6010 C CA . LEU A 1 765 ? -42.556 -9.841 44.004 1.00 89.19 765 LEU A CA 1
ATOM 6011 C C . LEU A 1 765 ? -43.651 -8.847 43.592 1.00 89.19 765 LEU A C 1
ATOM 6013 O O . LEU A 1 765 ? -43.378 -7.716 43.191 1.00 89.19 765 LEU A O 1
ATOM 6017 N N . LYS A 1 766 ? -44.915 -9.253 43.719 1.00 87.25 766 LYS A N 1
ATOM 6018 C CA . LYS A 1 766 ? -46.088 -8.394 43.524 1.00 87.25 766 LYS A CA 1
ATOM 6019 C C . LYS A 1 766 ? -46.905 -8.336 44.806 1.00 87.25 766 LYS A C 1
ATOM 6021 O O . LYS A 1 766 ? -46.986 -9.296 45.568 1.00 87.25 766 LYS A O 1
ATOM 6026 N N . ARG A 1 767 ? -47.517 -7.186 45.062 1.00 80.50 767 ARG A N 1
ATOM 6027 C CA . ARG A 1 767 ? -48.349 -6.962 46.246 1.00 80.50 767 ARG A CA 1
ATOM 6028 C C . ARG A 1 767 ? -49.540 -7.931 46.273 1.00 80.50 767 ARG A C 1
ATOM 6030 O O . ARG A 1 767 ? -50.315 -7.969 45.322 1.00 80.50 767 ARG A O 1
ATOM 6037 N N . ALA A 1 768 ? -49.702 -8.684 47.362 1.00 76.94 768 ALA A N 1
ATOM 6038 C CA . ALA A 1 768 ? -50.737 -9.717 47.469 1.00 76.94 768 ALA A CA 1
ATOM 6039 C C . ALA A 1 768 ? -52.113 -9.154 47.862 1.00 76.94 768 ALA A C 1
ATOM 6041 O O . ALA A 1 768 ? -53.145 -9.629 47.397 1.00 76.94 768 ALA A O 1
ATOM 6042 N N . ALA A 1 769 ? -52.123 -8.150 48.743 1.00 69.44 769 ALA A N 1
ATOM 6043 C CA . ALA A 1 769 ? -53.328 -7.542 49.304 1.00 69.44 769 ALA A CA 1
ATOM 6044 C C . ALA A 1 769 ? -53.056 -6.103 49.786 1.00 69.44 769 ALA A C 1
ATOM 6046 O O . ALA A 1 769 ? -51.928 -5.601 49.730 1.00 69.44 769 ALA A O 1
ATOM 6047 N N . ARG A 1 770 ? -54.085 -5.422 50.308 1.00 64.44 770 ARG A N 1
ATOM 6048 C CA . ARG A 1 770 ? -53.891 -4.176 51.066 1.00 64.44 770 ARG A CA 1
ATOM 6049 C C . ARG A 1 770 ? -53.464 -4.489 52.504 1.00 64.44 770 ARG A C 1
ATOM 6051 O O . ARG A 1 770 ? -54.309 -4.778 53.343 1.00 64.44 770 ARG A O 1
ATOM 6058 N N . GLY A 1 771 ? -52.155 -4.448 52.758 1.00 60.94 771 GLY A N 1
ATOM 6059 C CA . GLY A 1 771 ? -51.576 -4.586 54.098 1.00 60.94 771 GLY A CA 1
ATOM 6060 C C . GLY A 1 771 ? -51.909 -3.418 55.035 1.00 60.94 771 GLY A C 1
ATOM 6061 O O . GLY A 1 771 ? -52.283 -2.327 54.597 1.00 60.94 771 GLY A O 1
ATOM 6062 N N . ILE A 1 772 ? -51.757 -3.645 56.341 1.00 61.25 772 ILE A N 1
ATOM 6063 C CA . ILE A 1 772 ? -51.940 -2.610 57.366 1.00 61.25 772 ILE A CA 1
ATOM 6064 C C . ILE A 1 772 ? -50.698 -1.716 57.365 1.00 61.25 772 ILE A C 1
ATOM 6066 O O . ILE A 1 772 ? -49.578 -2.216 57.444 1.00 61.25 772 ILE A O 1
ATOM 6070 N N . GLY A 1 773 ? -50.891 -0.396 57.298 1.00 61.09 773 GLY A N 1
ATOM 6071 C CA . GLY A 1 773 ? -49.776 0.557 57.276 1.00 61.09 773 GLY A CA 1
ATOM 6072 C C . GLY A 1 773 ? -49.129 0.777 55.910 1.00 61.09 773 GLY A C 1
ATOM 6073 O O . GLY A 1 773 ? -48.074 1.393 55.852 1.00 61.09 773 GLY A O 1
ATOM 6074 N N . ASP A 1 774 ? -49.758 0.298 54.835 1.00 60.94 774 ASP A N 1
ATOM 6075 C CA . ASP A 1 774 ? -49.265 0.342 53.453 1.00 60.94 774 ASP A CA 1
ATOM 6076 C C . ASP A 1 774 ? -48.522 1.634 53.077 1.00 60.94 774 ASP A C 1
ATOM 6078 O O . ASP A 1 774 ? -47.315 1.615 52.849 1.00 60.94 774 ASP A O 1
ATOM 6082 N N . SER A 1 775 ? -49.233 2.768 53.121 1.00 65.75 775 SER A N 1
ATOM 6083 C CA . SER A 1 775 ? -48.724 4.094 52.747 1.00 65.75 775 SER A CA 1
ATOM 6084 C C . SER A 1 775 ? -47.747 4.722 53.758 1.00 65.75 775 SER A C 1
ATOM 6086 O O . SER A 1 775 ? -47.505 5.929 53.695 1.00 65.75 775 SER A O 1
ATOM 6088 N N . ALA A 1 776 ? -47.301 3.951 54.751 1.00 67.12 776 ALA A N 1
ATOM 6089 C CA . ALA A 1 776 ? -46.346 4.335 55.790 1.00 67.12 776 ALA A CA 1
ATOM 6090 C C . ALA A 1 776 ? -45.112 3.410 55.837 1.00 67.12 776 ALA A C 1
ATOM 6092 O O . ALA A 1 776 ? -44.131 3.772 56.484 1.00 67.12 776 ALA A O 1
ATOM 6093 N N . ILE A 1 777 ? -45.139 2.259 55.146 1.00 71.25 777 ILE A N 1
ATOM 6094 C CA . ILE A 1 777 ? -43.920 1.522 54.779 1.00 71.25 777 ILE A CA 1
ATOM 6095 C C . ILE A 1 777 ? -43.423 2.045 53.431 1.00 71.25 777 ILE A C 1
ATOM 6097 O O . ILE A 1 777 ? -42.336 2.610 53.364 1.00 71.25 777 ILE A O 1
ATOM 6101 N N . PHE A 1 778 ? -44.246 1.928 52.386 1.00 71.81 778 PHE A N 1
ATOM 6102 C CA . PHE A 1 778 ? -43.958 2.475 51.061 1.00 71.81 778 PHE A CA 1
ATOM 6103 C C . PHE A 1 778 ? -44.817 3.727 50.818 1.00 71.81 778 PHE A C 1
ATOM 6105 O O . PHE A 1 778 ? -45.925 3.864 51.335 1.00 71.81 778 PHE A O 1
ATOM 6112 N N . GLY A 1 779 ? -44.314 4.684 50.048 1.00 66.12 779 GLY A N 1
ATOM 6113 C CA . GLY A 1 779 ? -44.964 5.964 49.792 1.00 66.12 779 GLY A CA 1
ATOM 6114 C C . GLY A 1 779 ? -46.199 5.855 48.890 1.00 66.12 779 GLY A C 1
ATOM 6115 O O . GLY A 1 779 ? -46.455 4.848 48.233 1.00 66.12 779 GLY A O 1
ATOM 6116 N N . LYS A 1 780 ? -46.966 6.949 48.772 1.00 60.00 780 LYS A N 1
ATOM 6117 C CA . LYS A 1 780 ? -48.198 7.001 47.948 1.00 60.00 780 LYS A CA 1
ATOM 6118 C C . LYS A 1 780 ? -47.996 6.691 46.449 1.00 60.00 780 LYS A C 1
ATOM 6120 O O . LYS A 1 780 ? -48.983 6.510 45.737 1.00 60.00 780 LYS A O 1
ATOM 6125 N N . SER A 1 781 ? -46.765 6.640 45.947 1.00 52.28 781 SER A N 1
ATOM 6126 C CA . SER A 1 781 ? -46.448 6.195 44.583 1.00 52.28 781 SER A CA 1
ATOM 6127 C C . SER A 1 781 ? -46.357 4.672 44.426 1.00 52.28 781 SER A C 1
ATOM 6129 O O . SER A 1 781 ? -46.599 4.174 43.329 1.00 52.28 781 SER A O 1
ATOM 6131 N N . ALA A 1 782 ? -46.115 3.926 45.505 1.00 53.47 782 ALA A N 1
ATOM 6132 C CA . ALA A 1 782 ? -45.966 2.470 45.513 1.00 53.47 782 ALA A CA 1
ATOM 6133 C C . ALA A 1 782 ? -47.290 1.690 45.416 1.00 53.47 782 ALA A C 1
ATOM 6135 O O . ALA A 1 782 ? -47.306 0.464 45.511 1.00 53.47 782 ALA A O 1
ATOM 6136 N N . ASN A 1 783 ? -48.423 2.374 45.221 1.00 54.16 783 ASN A N 1
ATOM 6137 C CA . ASN A 1 783 ? -49.759 1.767 45.249 1.00 54.16 783 ASN A CA 1
ATOM 6138 C C . ASN A 1 783 ? -49.934 0.580 44.273 1.00 54.16 783 ASN A C 1
ATOM 6140 O O . ASN A 1 783 ? -50.677 -0.348 44.591 1.00 54.16 783 ASN A O 1
ATOM 6144 N N . ASN A 1 784 ? -49.205 0.578 43.149 1.00 55.66 784 ASN A N 1
ATOM 6145 C CA . ASN A 1 784 ? -49.153 -0.513 42.162 1.00 55.66 784 ASN A CA 1
ATOM 6146 C C . ASN A 1 784 ? -47.764 -1.195 42.102 1.00 55.66 784 ASN A C 1
ATOM 6148 O O . ASN A 1 784 ? -47.397 -1.744 41.065 1.00 55.66 784 ASN A O 1
ATOM 6152 N N . GLY A 1 785 ? -46.962 -1.087 43.165 1.00 63.22 785 GLY A N 1
ATOM 6153 C CA . GLY A 1 785 ? -45.546 -1.448 43.171 1.00 63.22 785 GLY A CA 1
ATOM 6154 C C . GLY A 1 785 ? -45.283 -2.927 42.889 1.00 63.22 785 GLY A C 1
ATOM 6155 O O . GLY A 1 785 ? -45.771 -3.809 43.600 1.00 63.22 785 GLY A O 1
ATOM 6156 N N . GLU A 1 786 ? -44.459 -3.180 41.875 1.00 80.44 786 GLU A N 1
ATOM 6157 C CA . GLU A 1 786 ? -43.717 -4.433 41.756 1.00 80.44 786 GLU A CA 1
ATOM 6158 C C . GLU A 1 786 ? -42.359 -4.246 42.445 1.00 80.44 786 GLU A C 1
ATOM 6160 O O . GLU A 1 786 ? -41.699 -3.221 42.261 1.00 80.44 786 GLU A O 1
ATOM 6165 N N . LEU A 1 787 ? -41.968 -5.233 43.246 1.00 86.69 787 LEU A N 1
ATOM 6166 C CA . LEU A 1 787 ? -40.674 -5.318 43.913 1.00 86.69 787 LEU A CA 1
ATOM 6167 C C . LEU A 1 787 ? -39.755 -6.227 43.097 1.00 86.69 787 LEU A C 1
ATOM 6169 O O . LEU A 1 787 ? -40.158 -7.316 42.683 1.00 86.69 787 LEU A O 1
ATOM 6173 N N . TYR A 1 788 ? -38.514 -5.800 42.907 1.00 88.50 788 TYR A N 1
ATOM 6174 C CA . TYR A 1 788 ? -37.481 -6.560 42.211 1.00 88.50 788 TYR A CA 1
ATOM 6175 C C . TYR A 1 788 ? -36.249 -6.634 43.099 1.00 88.50 788 TYR A C 1
ATOM 6177 O O . TYR A 1 788 ? -35.730 -5.591 43.484 1.00 88.50 788 TYR A O 1
ATOM 6185 N N . PHE A 1 789 ? -35.761 -7.839 43.384 1.00 91.06 789 PHE A N 1
ATOM 6186 C CA . PHE A 1 789 ? -34.555 -8.071 44.175 1.00 91.06 789 PHE A CA 1
ATOM 6187 C C . PHE A 1 789 ? -33.483 -8.799 43.364 1.00 91.06 789 PHE A C 1
ATOM 6189 O O . PHE A 1 789 ? -33.778 -9.766 42.657 1.00 91.06 789 PHE A O 1
ATOM 6196 N N . ARG A 1 790 ? -32.233 -8.359 43.532 1.00 90.25 790 ARG A N 1
ATOM 6197 C CA . ARG A 1 790 ? -31.011 -9.086 43.173 1.00 90.25 790 ARG A CA 1
ATOM 6198 C C . ARG A 1 790 ? -30.239 -9.475 44.438 1.00 90.25 790 ARG A C 1
ATOM 6200 O O . ARG A 1 790 ? -30.473 -8.905 45.503 1.00 90.25 790 ARG A O 1
ATOM 6207 N N . LEU A 1 791 ? -29.282 -10.386 44.306 1.00 88.50 791 LEU A N 1
ATOM 6208 C CA . LEU A 1 791 ? -28.238 -10.592 45.313 1.00 88.50 791 LEU A CA 1
ATOM 6209 C C . LEU A 1 791 ? -27.020 -9.696 45.033 1.00 88.50 791 LEU A C 1
ATOM 6211 O O . LEU A 1 791 ? -26.798 -9.244 43.900 1.00 88.50 791 LEU A O 1
ATOM 6215 N N . SER A 1 792 ? -26.213 -9.455 46.065 1.00 83.00 792 SER A N 1
ATOM 6216 C CA . SER A 1 792 ? -24.810 -9.058 45.920 1.00 83.00 792 SER A CA 1
ATOM 6217 C C . SER A 1 792 ? -23.971 -10.199 45.302 1.00 83.00 792 SER A C 1
ATOM 6219 O O . SER A 1 792 ? -24.388 -11.359 45.351 1.00 83.00 792 SER A O 1
ATOM 6221 N N . PRO A 1 793 ? -22.783 -9.924 44.722 1.00 72.81 793 PRO A N 1
ATOM 6222 C CA . PRO A 1 793 ? -21.961 -10.952 44.061 1.00 72.81 793 PRO A CA 1
ATOM 6223 C C . PRO A 1 793 ? -21.479 -12.100 44.968 1.00 72.81 793 PRO A C 1
ATOM 6225 O O . PRO A 1 793 ? -21.092 -13.154 44.469 1.00 72.81 793 PRO A O 1
ATOM 6228 N N . ASP A 1 794 ? -21.488 -11.892 46.284 1.00 75.12 794 ASP A N 1
ATOM 6229 C CA . ASP A 1 794 ? -21.138 -12.851 47.338 1.00 75.12 794 ASP A CA 1
ATOM 6230 C C . ASP A 1 794 ? -22.366 -13.441 48.067 1.00 75.12 794 ASP A C 1
ATOM 6232 O O . ASP A 1 794 ? -22.217 -14.332 48.901 1.00 75.12 794 ASP A O 1
ATOM 6236 N N . GLY A 1 795 ? -23.577 -12.951 47.773 1.00 78.88 795 GLY A N 1
ATOM 6237 C CA . GLY A 1 795 ? -24.824 -13.350 48.428 1.00 78.88 795 GLY A CA 1
ATOM 6238 C C . GLY A 1 795 ? -25.067 -12.782 49.829 1.00 78.88 795 GLY A C 1
ATOM 6239 O O . GLY A 1 795 ? -26.045 -13.183 50.459 1.00 78.88 795 GLY A O 1
ATOM 6240 N N . SER A 1 796 ? -24.216 -11.883 50.338 1.00 86.12 796 SER A N 1
ATOM 6241 C CA . SER A 1 796 ? -24.371 -11.312 51.685 1.00 86.12 796 SER A CA 1
ATOM 6242 C C . SER A 1 796 ? -25.471 -10.245 51.804 1.00 86.12 796 SER A C 1
ATOM 6244 O O . SER A 1 796 ? -25.891 -9.935 52.921 1.00 86.12 796 SER A O 1
ATOM 6246 N N . GLU A 1 797 ? -25.980 -9.715 50.686 1.00 90.44 797 GLU A N 1
ATOM 6247 C CA . GLU A 1 797 ? -27.003 -8.663 50.651 1.00 90.44 797 GLU A CA 1
ATOM 6248 C C . GLU A 1 797 ? -28.104 -8.961 49.614 1.00 90.44 797 GLU A C 1
ATOM 6250 O O . GLU A 1 797 ? -27.833 -9.394 48.491 1.00 90.44 797 GLU A O 1
ATOM 6255 N N . LEU A 1 798 ? -29.359 -8.685 49.983 1.00 92.62 798 LEU A N 1
ATOM 6256 C CA . LEU A 1 798 ? -30.511 -8.599 49.084 1.00 92.62 798 LEU A CA 1
ATOM 6257 C C . LEU A 1 798 ? -30.757 -7.126 48.738 1.00 92.62 798 LEU A C 1
ATOM 6259 O O . LEU A 1 798 ? -31.160 -6.338 49.594 1.00 92.62 798 LEU A O 1
ATOM 6263 N N . ILE A 1 799 ? -30.546 -6.784 47.469 1.00 91.00 799 ILE A N 1
ATOM 6264 C CA . ILE A 1 799 ? -30.601 -5.417 46.937 1.00 91.00 799 ILE A CA 1
ATOM 6265 C C . ILE A 1 799 ? -31.881 -5.292 46.105 1.00 91.00 799 ILE A C 1
ATOM 6267 O O . ILE A 1 799 ? -32.046 -5.969 45.085 1.00 91.00 799 ILE A O 1
ATOM 6271 N N . GLY A 1 800 ? -32.820 -4.476 46.575 1.00 89.50 800 GLY A N 1
ATOM 6272 C CA . GLY A 1 800 ? -34.194 -4.391 46.093 1.00 89.50 800 GLY A CA 1
ATOM 6273 C C . GLY A 1 800 ? -34.599 -3.016 45.569 1.00 89.50 800 GLY A C 1
ATOM 6274 O O . GLY A 1 800 ? -34.140 -1.987 46.049 1.00 89.50 800 GLY A O 1
ATOM 6275 N N . MET A 1 801 ? -35.530 -2.994 44.618 1.00 86.31 801 MET A N 1
ATOM 6276 C CA . MET A 1 801 ? -36.138 -1.776 44.073 1.00 86.31 801 MET A CA 1
ATOM 6277 C C . MET A 1 801 ? -37.664 -1.901 44.059 1.00 86.31 801 MET A C 1
ATOM 6279 O O . MET A 1 801 ? -38.192 -2.956 43.698 1.00 86.31 801 MET A O 1
ATOM 6283 N N . ALA A 1 802 ? -38.369 -0.817 44.392 1.00 81.88 802 ALA A N 1
ATOM 6284 C CA . ALA A 1 802 ? -39.826 -0.721 44.331 1.00 81.88 802 ALA A CA 1
ATOM 6285 C C . ALA A 1 802 ? -40.283 0.500 43.514 1.00 81.88 802 ALA A C 1
ATOM 6287 O O . ALA A 1 802 ? -39.641 1.558 43.481 1.00 81.88 802 ALA A O 1
ATOM 6288 N N . GLY A 1 803 ? -41.405 0.346 42.810 1.00 72.88 803 GLY A N 1
ATOM 6289 C CA . GLY A 1 803 ? -42.009 1.424 42.032 1.00 72.88 803 GLY A CA 1
ATOM 6290 C C . GLY A 1 803 ? -42.767 0.934 40.804 1.00 72.88 803 GLY A C 1
ATOM 6291 O O . GLY A 1 803 ? -43.242 -0.202 40.744 1.00 72.88 803 GLY A O 1
ATOM 6292 N N . ALA A 1 804 ? -42.882 1.819 39.816 1.00 65.75 804 ALA A N 1
ATOM 6293 C CA . ALA A 1 804 ? -43.402 1.487 38.493 1.00 65.75 804 ALA A CA 1
ATOM 6294 C C . ALA A 1 804 ? -42.236 1.315 37.499 1.00 65.75 804 ALA A C 1
ATOM 6296 O O . ALA A 1 804 ? -41.187 1.934 37.688 1.00 65.75 804 ALA A O 1
ATOM 6297 N N . PRO A 1 805 ? -42.396 0.552 36.400 1.00 62.38 805 PRO A N 1
ATOM 6298 C CA . PRO A 1 805 ? -41.344 0.397 35.396 1.00 62.38 805 PRO A CA 1
ATOM 6299 C C . PRO A 1 805 ? -40.780 1.742 34.907 1.00 62.38 805 PRO A C 1
ATOM 6301 O O . PRO A 1 805 ? -41.527 2.642 34.508 1.00 62.38 805 PRO A O 1
ATOM 6304 N N . ASN A 1 806 ? -39.448 1.862 34.925 1.00 56.25 806 ASN A N 1
ATOM 6305 C CA . ASN A 1 806 ? -38.673 3.079 34.622 1.00 56.25 806 ASN A CA 1
ATOM 6306 C C . ASN A 1 806 ? -38.883 4.255 35.611 1.00 56.25 806 ASN A C 1
ATOM 6308 O O . ASN A 1 806 ? -38.466 5.381 35.332 1.00 56.25 806 ASN A O 1
ATOM 6312 N N . LYS A 1 807 ? -39.543 4.017 36.752 1.00 69.25 807 LYS A N 1
ATOM 6313 C CA . LYS A 1 807 ? -39.825 4.972 37.839 1.00 69.25 807 LYS A CA 1
ATOM 6314 C C . LYS A 1 807 ? -39.694 4.265 39.192 1.00 69.25 807 LYS A C 1
ATOM 6316 O O . LYS A 1 807 ? -40.667 4.117 39.936 1.00 69.25 807 LYS A O 1
ATOM 6321 N N . TRP A 1 808 ? -38.477 3.809 39.467 1.00 74.38 808 TRP A N 1
ATOM 6322 C CA . TRP A 1 808 ? -38.061 3.351 40.789 1.00 74.38 808 TRP A CA 1
ATOM 6323 C C . TRP A 1 808 ? -37.864 4.586 41.664 1.00 74.38 808 TRP A C 1
ATOM 6325 O O . TRP A 1 808 ? -37.099 5.481 41.312 1.00 74.38 808 TRP A O 1
ATOM 6335 N N . GLU A 1 809 ? -38.613 4.667 42.756 1.00 76.62 809 GLU A N 1
ATOM 6336 C CA . GLU A 1 809 ? -38.557 5.794 43.699 1.00 76.62 809 GLU A CA 1
ATOM 6337 C C . GLU A 1 809 ? -38.076 5.327 45.086 1.00 76.62 809 GLU A C 1
ATOM 6339 O O . GLU A 1 809 ? -37.769 6.151 45.952 1.00 76.62 809 GLU A O 1
ATOM 6344 N N . GLU A 1 810 ? -37.985 4.008 45.272 1.00 83.00 810 GLU A N 1
ATOM 6345 C CA . GLU A 1 810 ? -37.803 3.299 46.533 1.00 83.00 810 GLU A CA 1
ATOM 6346 C C . GLU A 1 810 ? -36.820 2.140 46.369 1.00 83.00 810 GLU A C 1
ATOM 6348 O O . GLU A 1 810 ? -36.892 1.386 45.395 1.00 83.00 810 GLU A O 1
ATOM 6353 N N . PHE A 1 811 ? -35.918 2.003 47.336 1.00 87.62 811 PHE A N 1
ATOM 6354 C CA . PHE A 1 811 ? -34.745 1.133 47.264 1.00 87.62 811 PHE A CA 1
ATOM 6355 C C . PHE A 1 811 ? -34.535 0.437 48.607 1.00 87.62 811 PHE A C 1
ATOM 6357 O O . PHE A 1 811 ? -34.803 1.039 49.644 1.00 87.62 811 PHE A O 1
ATOM 6364 N N . LEU A 1 812 ? -34.117 -0.827 48.596 1.00 90.12 812 LEU A N 1
ATOM 6365 C CA . LEU A 1 812 ? -33.965 -1.662 49.786 1.00 90.12 812 LEU A CA 1
ATOM 6366 C C . LEU A 1 812 ? -32.588 -2.315 49.795 1.00 90.12 812 LEU A C 1
ATOM 6368 O O . LEU A 1 812 ? -32.261 -3.023 48.850 1.00 90.12 812 LEU A O 1
ATOM 6372 N N . ASP A 1 813 ? -31.834 -2.157 50.874 1.00 91.88 813 ASP A N 1
ATOM 6373 C CA . ASP A 1 813 ? -30.546 -2.831 51.057 1.00 91.88 813 ASP A CA 1
ATOM 6374 C C . ASP A 1 813 ? -30.621 -3.676 52.336 1.00 91.88 813 ASP A C 1
ATOM 6376 O O . ASP A 1 813 ? -30.606 -3.146 53.450 1.00 91.88 813 ASP A O 1
ATOM 6380 N N . LEU A 1 814 ? -30.800 -4.995 52.181 1.00 94.00 814 LEU A N 1
ATOM 6381 C CA . LEU A 1 814 ? -31.143 -5.925 53.264 1.00 94.00 814 LEU A CA 1
ATOM 6382 C C . LEU A 1 814 ? -30.040 -6.967 53.495 1.00 94.00 814 LEU A C 1
ATOM 6384 O O . LEU A 1 814 ? -29.502 -7.527 52.545 1.00 94.00 814 LEU A O 1
ATOM 6388 N N . LYS A 1 815 ? -29.762 -7.307 54.757 1.00 94.19 815 LYS A N 1
ATOM 6389 C CA . LYS A 1 815 ? -28.762 -8.313 55.166 1.00 94.19 815 LYS A CA 1
ATOM 6390 C C . LYS A 1 815 ? -29.425 -9.480 55.910 1.00 94.19 815 LYS A C 1
ATOM 6392 O O . LYS A 1 815 ? -30.474 -9.268 56.528 1.00 94.19 815 LYS A O 1
ATOM 6397 N N . PRO A 1 816 ? -28.867 -10.702 55.872 1.00 91.50 816 PRO A N 1
ATOM 6398 C CA . PRO A 1 816 ? -29.484 -11.858 56.508 1.00 91.50 816 PRO A CA 1
ATOM 6399 C C . PRO A 1 816 ? -29.406 -11.730 58.034 1.00 91.50 816 PRO A C 1
ATOM 6401 O O . PRO A 1 816 ? -28.355 -11.419 58.596 1.00 91.50 816 PRO A O 1
ATOM 6404 N N . LEU A 1 817 ? -30.517 -11.995 58.720 1.00 88.19 817 LEU A N 1
ATOM 6405 C CA . LEU A 1 817 ? -30.543 -12.086 60.179 1.00 88.19 817 LEU A CA 1
ATOM 6406 C C . LEU A 1 817 ? -30.010 -13.457 60.604 1.00 88.19 817 LEU A C 1
ATOM 6408 O O . LEU A 1 817 ? -30.644 -14.481 60.349 1.00 88.19 817 LEU A O 1
ATOM 6412 N N . THR A 1 818 ? -28.857 -13.484 61.273 1.00 74.06 818 THR A N 1
ATOM 6413 C CA . THR A 1 818 ? -28.301 -14.716 61.847 1.00 74.06 818 THR A CA 1
ATOM 6414 C C . THR A 1 818 ? -28.743 -14.883 63.302 1.00 74.06 818 THR A C 1
ATOM 6416 O O . THR A 1 818 ? -29.127 -13.926 63.980 1.00 74.06 818 THR A O 1
ATOM 6419 N N . ALA A 1 819 ? -28.650 -16.109 63.827 1.00 57.00 819 ALA A N 1
ATOM 6420 C CA . ALA A 1 819 ? -29.010 -16.415 65.217 1.00 57.00 819 ALA A CA 1
ATOM 6421 C C . ALA A 1 819 ? -28.155 -15.665 66.268 1.00 57.00 819 ALA A C 1
ATOM 6423 O O . ALA A 1 819 ? -28.514 -15.618 67.446 1.00 57.00 819 ALA A O 1
ATOM 6424 N N . GLU A 1 820 ? -27.034 -15.065 65.859 1.00 48.66 820 GLU A N 1
ATOM 6425 C CA . GLU A 1 820 ? -26.221 -14.187 66.705 1.00 48.66 820 GLU A CA 1
ATOM 6426 C C . GLU A 1 820 ? -26.725 -12.735 66.681 1.00 48.66 820 GLU A C 1
ATOM 6428 O O . GLU A 1 820 ? -26.702 -12.067 67.716 1.00 48.66 820 GLU A O 1
ATOM 6433 N N . THR A 1 821 ? -27.266 -12.259 65.549 1.00 52.84 821 THR A N 1
ATOM 6434 C CA . THR A 1 821 ? -27.838 -10.904 65.436 1.00 52.84 821 THR A CA 1
ATOM 6435 C C . THR A 1 821 ? -29.116 -10.738 66.261 1.00 52.84 821 THR A C 1
ATOM 6437 O O . THR A 1 821 ? -29.388 -9.652 66.771 1.00 52.84 821 THR A O 1
ATOM 6440 N N . GLU A 1 822 ? -29.906 -11.803 66.441 1.00 50.69 822 GLU A N 1
ATOM 6441 C CA . GLU A 1 822 ? -31.109 -11.730 67.281 1.00 50.69 822 GLU A CA 1
ATOM 6442 C C . GLU A 1 822 ? -30.757 -11.486 68.764 1.00 50.69 822 GLU A C 1
ATOM 6444 O O . GLU A 1 822 ? -31.428 -10.687 69.425 1.00 50.69 822 GLU A O 1
ATOM 6449 N N . LYS A 1 823 ? -29.655 -12.066 69.270 1.00 42.00 823 LYS A N 1
ATOM 6450 C CA . LYS A 1 823 ? -29.234 -11.938 70.681 1.00 42.00 823 LYS A CA 1
ATOM 6451 C C . LYS A 1 823 ? -28.861 -10.511 71.084 1.00 42.00 823 LYS A C 1
ATOM 6453 O O . LYS A 1 823 ? -29.269 -10.074 72.159 1.00 42.00 823 LYS A O 1
ATOM 6458 N N . SER A 1 824 ? -28.142 -9.764 70.243 1.00 41.06 824 SER A N 1
ATOM 6459 C CA . SER A 1 824 ? -27.802 -8.365 70.553 1.00 41.06 824 SER A CA 1
ATOM 6460 C C . SER A 1 824 ? -29.049 -7.473 70.593 1.00 41.06 824 SER A C 1
ATOM 6462 O O . SER A 1 824 ? -29.161 -6.616 71.465 1.00 41.06 824 SER A O 1
ATOM 6464 N N . SER A 1 825 ? -30.036 -7.735 69.727 1.00 41.12 825 SER A N 1
ATOM 6465 C CA . SER A 1 825 ? -31.302 -6.988 69.713 1.00 41.12 825 SER A CA 1
ATOM 6466 C C . SER A 1 825 ? -32.210 -7.261 70.921 1.00 41.12 825 SER A C 1
ATOM 6468 O O . SER A 1 825 ? -33.044 -6.424 71.255 1.00 41.12 825 SER A O 1
ATOM 6470 N N . SER A 1 826 ? -32.038 -8.396 71.610 1.00 39.59 826 SER A N 1
ATOM 6471 C CA . SER A 1 826 ? -32.789 -8.724 72.834 1.00 39.59 826 SER A CA 1
ATOM 6472 C C . SER A 1 826 ? -32.245 -8.082 74.119 1.00 39.59 826 SER A C 1
ATOM 6474 O O . SER A 1 826 ? -32.887 -8.192 75.159 1.00 39.59 826 SER A O 1
ATOM 6476 N N . ALA A 1 827 ? -31.092 -7.403 74.061 1.00 37.06 827 ALA A N 1
ATOM 6477 C CA . ALA A 1 827 ? -30.441 -6.784 75.221 1.00 37.06 827 ALA A CA 1
ATOM 6478 C C . ALA A 1 827 ? -30.769 -5.286 75.417 1.00 37.06 827 ALA A C 1
ATOM 6480 O O . ALA A 1 827 ? -30.261 -4.671 76.352 1.00 37.06 827 ALA A O 1
ATOM 6481 N N . GLY A 1 828 ? -31.588 -4.690 74.542 1.00 39.50 828 GLY A N 1
ATOM 6482 C CA . GLY A 1 828 ? -31.973 -3.275 74.593 1.00 39.50 828 GLY A CA 1
ATOM 6483 C C . GLY A 1 828 ? -33.480 -3.093 74.459 1.00 39.50 828 GLY A C 1
ATOM 6484 O O . GLY A 1 828 ? -33.954 -2.736 73.381 1.00 39.50 828 GLY A O 1
ATOM 6485 N N . ASN A 1 829 ? -34.217 -3.382 75.535 1.00 30.16 829 ASN A N 1
ATOM 6486 C CA . ASN A 1 829 ? -35.679 -3.310 75.604 1.00 30.16 829 ASN A CA 1
ATOM 6487 C C . ASN A 1 829 ? -36.130 -3.083 77.056 1.00 30.16 829 ASN A C 1
ATOM 6489 O O . ASN A 1 829 ? -35.572 -3.782 77.930 1.00 30.16 829 ASN A O 1
#

Solvent-accessible surface area (backbone atoms only — not comparable to full-atom values): 47426 Å² total; per-residue (Å²): 133,87,84,92,86,83,84,85,92,86,93,87,82,90,87,87,88,84,84,87,81,89,90,84,83,89,85,90,87,84,88,86,88,87,85,85,83,89,87,90,81,90,88,89,89,87,86,88,91,87,84,82,89,90,88,86,78,77,84,46,47,65,58,53,49,50,51,64,70,69,63,81,51,85,70,50,78,49,43,40,90,74,45,54,43,74,75,42,79,44,83,48,74,84,80,66,29,34,41,31,38,30,42,38,35,28,26,30,74,46,43,30,28,34,72,52,53,73,67,61,54,29,51,76,72,74,49,63,68,63,57,43,57,49,34,60,53,48,49,69,72,48,48,60,65,47,29,60,64,47,57,73,54,56,65,76,89,72,80,75,78,47,42,30,38,56,54,42,48,55,64,40,82,44,52,32,44,33,37,34,40,36,35,79,53,99,92,40,77,47,75,46,69,83,50,68,50,60,44,66,91,56,44,52,102,66,49,39,47,65,87,74,52,58,90,74,40,42,71,49,74,82,70,95,76,44,70,63,56,53,50,51,49,40,42,53,48,40,35,51,48,44,59,48,36,52,54,50,47,52,54,45,48,53,48,47,44,53,50,54,52,52,54,59,73,30,89,59,33,26,34,36,72,44,78,46,94,70,79,71,65,43,52,31,36,39,30,44,73,49,66,45,97,85,39,69,40,34,31,35,40,40,27,32,71,90,45,71,83,56,40,46,32,30,37,32,28,63,41,70,52,82,77,81,62,91,82,63,81,78,83,80,73,93,66,90,73,69,63,41,51,31,37,47,30,37,64,61,62,87,89,64,84,52,92,62,75,78,71,78,65,69,46,35,38,34,69,66,72,94,86,37,49,26,40,56,51,95,92,46,76,37,66,51,43,79,35,89,85,59,80,81,77,77,56,66,68,61,46,41,54,47,48,57,63,69,58,30,57,21,30,29,32,37,38,39,40,43,46,94,91,56,76,67,46,48,35,39,38,35,23,66,42,71,40,80,94,24,68,31,32,33,34,39,39,32,31,68,88,44,77,86,48,53,39,32,31,37,35,34,42,42,76,47,78,64,26,50,88,39,45,20,33,43,29,30,49,36,99,77,42,68,82,88,62,61,75,99,70,80,53,79,88,58,55,85,67,103,46,65,34,34,40,39,34,33,68,52,89,91,60,35,43,35,33,39,38,37,42,80,98,51,75,69,27,44,33,50,26,37,80,45,84,57,41,92,77,52,64,58,53,71,57,42,51,55,64,62,60,33,65,31,35,41,28,36,41,37,38,33,51,77,93,48,81,68,44,59,32,35,38,36,27,52,43,64,38,81,95,68,37,36,37,33,37,40,42,33,26,85,90,37,86,84,41,64,48,32,29,44,30,39,53,42,79,49,90,50,32,40,78,32,68,16,38,39,34,32,44,46,42,90,73,37,46,67,96,52,86,89,63,84,77,69,95,80,72,41,49,99,52,27,82,52,65,83,52,70,33,34,31,22,54,43,88,86,59,59,37,43,39,33,42,33,93,55,36,35,43,34,46,30,30,71,48,88,70,84,56,75,70,52,70,51,72,67,56,45,49,50,49,51,55,56,66,41,24,60,67,33,39,30,40,35,42,37,39,30,73,81,78,73,44,76,43,55,33,34,41,36,24,72,35,37,61,48,101,89,19,40,34,36,33,37,41,30,30,69,90,47,75,78,28,39,37,48,28,40,30,37,48,43,72,50,98,53,26,49,88,31,56,20,38,37,35,33,67,65,62,91,36,50,52,49,70,74,78,44,53,84,78,40,82,79,28,43,36,36,27,24,65,43,98,84,63,68,33,44,42,33,40,32,21,49,95,79,46,62,48,32,39,33,54,25,32,70,65,45,88,66,58,56,57,64,64,70,75,73,127

Mean predicted aligned error: 18.09 Å

pLDDT: mean 75.74, std 18.06, range [22.66, 95.44]

Nearest PDB structures (foldseek):
  7u3g-assembly1_A  TM=6.343E-01  e=1.723E-03  Homo sapiens
  7u3i-assembly1_A  TM=5.628E-01  e=7.287E-03  Homo sapiens
  7q4y-assembly1_A  TM=6.487E-01  e=2.789E-02  Homo sapiens
  3bs2-assembly1_A  TM=5.126E-01  e=4.087E-01  Argas monolakensis
  1jmx-assembly1_A  TM=2.983E-01  e=1.439E-01  Pseudomonas putida

Organism: NCBI:txid2527978

Radius of gyration: 62.24 Å; Cα contacts (8 Å, |Δi|>4): 1612; chains: 1; bounding box: 142×70×204 Å

Sequence (829 aa):
MLTQWFQTSRLSEFCSFRASSANHTATRGGSPGKHCPLRAMHCFALAVLLGFTGCSSGPGNDDLAAFLREGHREVDAILILDGVEITKTEEVGDPPVLNLEFKVKEKSKVDMFNPISMEEAYQEYQYSPEKYNAALKRLNGLRQPERSETAQKLPKQENISRVYRKTVSKGDDINWTGTVTAEEKDGKWIFSGREGKPDESKITPKTVPRDQVPETAVVLDGTAKNKLTELIDQQKQFVQDVDAAEKQMEARLKREHAFLLKTVQSDTAWQALVPAQSGPAAKLRVRFVHQLKDGEKVYVLFEDQANPLLRATWVGALKLTEAPNPNARTFGSRSKSADGWIIDLAPADKDRDFPVSGLRPNIVFTLTGEDQLTWMNQKGPIVLTPDTNAPALPDYETLQKKILSQTAPGQTWEGTIQYKGETSNNLRLTFMDFRDNGNYVRLLVENQDDPFVVGVFEGTISTGPDHLYSWPVQLKTADKGIKVFGSKKILPLFGTGLHFVKLYLMFDAEGNMIGISRSAGSPPNELNLKIADKIDKLPAAADRWKNALKAGARWTGTITRGDQPKDKISMTVAEVRENGRIYRLFLENPDNPHQYRYFSATLDESDGSVDNYALVIEARSPVAQQTKFGHRFTVGDTDLFGRGKDNKNLFRLTPDGKELLCITEAKELIRLSPDAAPASKPLDQESVAKLWKQTCAKGSRWRGDLVNTKANQTLEVQLDFITGVDDVGNVDVEISSVKQRKLRMPFKGKLELDDDNVNAFALRLKRAARGIGDSAIFGKSANNGELYFRLSPDGSELIGMAGAPNKWEEFLDLKPLTAETEKSSSAGN

Foldseek 3Di:
DDDDDDDDDDDDDDDDDDDYDDDDDDDDDDDDDDDDDDDDDDDDDDDDDDDDDDDDDPDDQVLVVVVVLVDDDPQCVQKAFPGKDQPDWDWDDVVTKIKTKIKTKIFGQFWKKFWDDPVVVCVVVVHDCVLLVVLVVLLLVFFPPLSVVLVVLPDDPQCQPTEIEGQHGGGDIWMKIWIWMWDDDPSGIDIDDTDIDTPCSRDDPRMDGPVPPDPSHWYHHPDPDTPSVVSRVSSVVSSVSSVVSVVVRVVQQVLQCVLVVVQLVDQWKWWWFACAPDDHTWIKIKGFADADPVQQKTKIKIAGPVDRLLIFIKMFGWDQDDGDDPPDPPDDDQDPDHRHIKTKIATLDQPDDRVRNPPHDIWIWGDDPRNWIWIQDNVGIITIGTDPPDDGDDHLVVLLVLVCVCQDAQWKKWDWWADDPDDIFIKIKGWHDAPPPFQKTKIKIATPVDRQQIFIWMGGQQSDSNPSQNFRDKTWTDPPQDDDQADPDRDPLRDDDPWIWIKTWHADPVGWIKIWIDTPPDDTIIDTIGTDDGLPDQDRLLVLQCVCQPQQWKKWDWKDQVPDDTFIKMKGFHDAPDPRFKTKMWIAGPVDRQQIFIWIWGFQPDPRCSQHQGIWIFTLDQAAEDPDAPDDDDPDAADPRGDDRPWTWTWHAHSSSAWIWIAGNNNITDIIGTDPDRGDRFDDLVRLVVLVQVCLAAFWKKWDWKAQQVVRDIFTKMKTFNHGQDPQFKTKIKIAGPVHRQFIWIWIWGQASDPRPSQHQRTKIFTPDDTDCNCPRPNPQQPGKIKTWHADSVRQWIWIFIGDRHRTRMITTIGTDDPVNVVVVVVPD